Protein AF-A0A3N5U7L5-F1 (afdb_monomer_lite)

Radius of gyration: 37.89 Å; chains: 1; bounding box: 93×101×105 Å

Structure (mmCIF, N/CA/C/O backbone):
data_AF-A0A3N5U7L5-F1
#
_entry.id   AF-A0A3N5U7L5-F1
#
loop_
_atom_site.group_PDB
_atom_site.id
_atom_site.type_symbol
_atom_site.label_atom_id
_atom_site.label_alt_id
_atom_site.label_comp_id
_atom_site.label_asym_id
_atom_site.label_entity_id
_atom_site.label_seq_id
_atom_site.pdbx_PDB_ins_code
_atom_site.Cartn_x
_atom_site.Cartn_y
_atom_site.Cartn_z
_atom_site.occupancy
_atom_site.B_iso_or_equiv
_atom_site.auth_seq_id
_atom_site.auth_comp_id
_atom_site.auth_asym_id
_atom_site.auth_atom_id
_atom_site.pdbx_PDB_model_num
ATOM 1 N N . GLY A 1 1 ? 24.851 25.131 -39.925 1.00 48.25 1 GLY A N 1
ATOM 2 C CA . GLY A 1 1 ? 24.676 23.721 -39.538 1.00 48.25 1 GLY A CA 1
ATOM 3 C C . GLY A 1 1 ? 23.927 23.022 -40.646 1.00 48.25 1 GLY A C 1
ATOM 4 O O . GLY A 1 1 ? 23.064 23.652 -41.240 1.00 48.25 1 GLY A O 1
ATOM 5 N N . SER A 1 2 ? 24.285 21.780 -40.956 1.00 50.53 2 SER A N 1
ATOM 6 C CA . SER A 1 2 ? 23.739 20.974 -42.062 1.00 50.53 2 SER A CA 1
ATOM 7 C C . SER A 1 2 ? 22.279 20.528 -41.874 1.00 50.53 2 SER A C 1
ATOM 9 O O . SER A 1 2 ? 21.714 19.934 -42.783 1.00 50.53 2 SER A O 1
ATOM 11 N N . CYS A 1 3 ? 21.642 20.852 -40.743 1.00 54.56 3 CYS A N 1
ATOM 12 C CA . CYS A 1 3 ? 20.221 20.612 -40.506 1.00 54.56 3 CYS A CA 1
ATOM 13 C C . CYS A 1 3 ? 19.546 21.921 -40.063 1.00 54.56 3 CYS A C 1
ATOM 15 O O . CYS A 1 3 ? 19.900 22.482 -39.027 1.00 54.56 3 CYS A O 1
ATOM 17 N N . SER A 1 4 ? 18.619 22.444 -40.872 1.00 63.28 4 SER A N 1
ATOM 18 C CA . SER A 1 4 ? 17.875 23.690 -40.607 1.00 63.28 4 SER A CA 1
ATOM 19 C C . SER A 1 4 ? 16.360 23.470 -40.517 1.00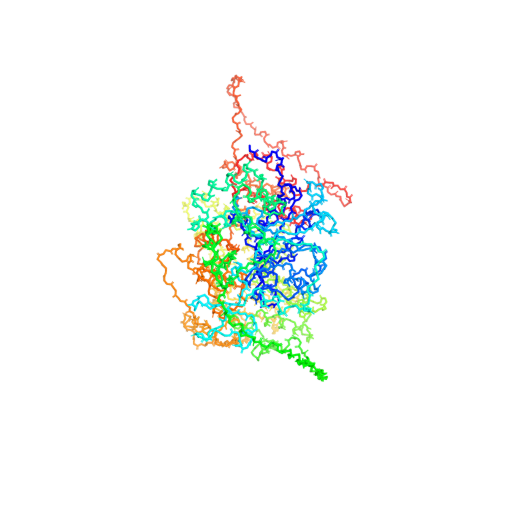 63.28 4 SER A C 1
ATOM 21 O O . SER A 1 4 ? 15.583 24.402 -40.724 1.00 63.28 4 SER A O 1
ATOM 23 N N . SER A 1 5 ? 15.934 22.234 -40.252 1.00 69.69 5 SER A N 1
ATOM 24 C CA . SER A 1 5 ? 14.519 21.875 -40.146 1.00 69.69 5 SER A CA 1
ATOM 25 C C . SER A 1 5 ? 13.974 22.169 -38.740 1.00 69.69 5 SER A C 1
ATOM 27 O O . SER A 1 5 ? 14.703 22.004 -37.761 1.00 69.69 5 SER A O 1
ATOM 29 N N . PRO A 1 6 ? 12.700 22.582 -38.605 1.00 80.88 6 PRO A N 1
ATOM 30 C CA . PRO A 1 6 ? 12.053 22.713 -37.302 1.00 80.88 6 PRO A CA 1
ATOM 31 C C . PRO A 1 6 ? 12.038 21.375 -36.551 1.00 80.88 6 PRO A C 1
ATOM 33 O O . PRO A 1 6 ? 11.583 20.371 -37.098 1.00 80.88 6 PRO A O 1
ATOM 36 N N . VAL A 1 7 ? 12.491 21.372 -35.295 1.00 83.56 7 VAL A N 1
ATOM 37 C CA . VAL A 1 7 ? 12.395 20.216 -34.388 1.00 83.56 7 VAL A CA 1
ATOM 38 C C . VAL A 1 7 ? 11.042 20.251 -33.680 1.00 83.56 7 VAL A C 1
ATOM 40 O O . VAL A 1 7 ? 10.600 21.314 -33.240 1.00 83.56 7 VAL A O 1
ATOM 43 N N . ARG A 1 8 ? 10.374 19.099 -33.580 1.00 88.31 8 ARG A N 1
ATOM 44 C CA . ARG A 1 8 ? 9.100 18.938 -32.868 1.00 88.31 8 ARG A CA 1
ATOM 45 C C . ARG A 1 8 ? 9.264 17.925 -31.742 1.00 88.31 8 ARG A C 1
ATOM 47 O O . ARG A 1 8 ? 10.033 16.981 -31.880 1.00 88.31 8 ARG A O 1
ATOM 54 N N . PHE A 1 9 ? 8.529 18.136 -30.657 1.00 90.69 9 PHE A N 1
ATOM 55 C CA . PHE A 1 9 ? 8.534 17.279 -29.476 1.00 90.69 9 PHE A CA 1
ATOM 56 C C . PHE A 1 9 ? 7.139 16.696 -29.257 1.00 90.69 9 PHE A C 1
ATOM 58 O O . PHE A 1 9 ? 6.140 17.355 -29.552 1.00 90.69 9 PHE A O 1
ATOM 65 N N . VAL A 1 10 ? 7.089 15.480 -28.723 1.00 92.00 10 VAL A N 1
ATOM 66 C CA . VAL A 1 10 ? 5.872 14.829 -28.227 1.00 92.00 10 VAL A CA 1
ATOM 67 C C . VAL A 1 10 ? 5.984 14.760 -26.709 1.00 92.00 10 VAL A C 1
ATOM 69 O O . VAL A 1 10 ? 7.064 14.493 -26.186 1.00 92.00 10 VAL A O 1
ATOM 72 N N . LEU A 1 11 ? 4.891 15.040 -26.000 1.00 94.62 11 LEU A N 1
ATOM 73 C CA . LEU A 1 11 ? 4.857 14.907 -24.547 1.00 94.62 11 LEU A CA 1
ATOM 74 C C . LEU A 1 11 ? 4.811 13.420 -24.208 1.00 94.62 11 LEU A C 1
ATOM 76 O O . LEU A 1 11 ? 3.847 12.742 -24.559 1.00 94.62 11 LEU A O 1
ATOM 80 N N . SER A 1 12 ? 5.852 12.921 -23.554 1.00 92.25 12 SER A N 1
ATOM 81 C CA . SER A 1 12 ? 5.974 11.511 -23.206 1.00 92.25 12 SER A CA 1
ATOM 82 C C . SER A 1 12 ? 6.549 11.319 -21.811 1.00 92.25 12 SER A C 1
ATOM 84 O O . SER A 1 12 ? 7.390 12.107 -21.378 1.00 92.25 12 SER A O 1
ATOM 86 N N . GLY A 1 13 ? 6.147 10.244 -21.139 1.00 90.81 13 GLY A N 1
ATOM 87 C CA . GLY A 1 13 ? 6.728 9.814 -19.870 1.00 90.81 13 GLY A CA 1
ATOM 88 C C . GLY A 1 13 ? 6.680 8.299 -19.731 1.00 90.81 13 GLY A C 1
ATOM 89 O O . GLY A 1 13 ? 5.739 7.664 -20.203 1.00 90.81 13 GLY A O 1
ATOM 90 N N . GLU A 1 14 ? 7.696 7.725 -19.093 1.00 90.69 14 GLU A N 1
ATOM 91 C CA . GLU A 1 14 ? 7.729 6.302 -18.766 1.00 90.69 14 GLU A CA 1
ATOM 92 C C . GLU A 1 14 ? 7.472 6.107 -17.271 1.00 90.69 14 GLU A C 1
ATOM 94 O O . GLU A 1 14 ? 8.076 6.782 -16.436 1.00 90.69 14 GLU A O 1
ATOM 99 N N . ILE A 1 15 ? 6.584 5.175 -16.933 1.00 91.75 15 ILE A N 1
ATOM 100 C CA . ILE A 1 15 ? 6.187 4.861 -15.558 1.00 91.75 15 ILE A CA 1
ATOM 101 C C . ILE A 1 15 ? 6.518 3.403 -15.265 1.00 91.75 15 ILE A C 1
ATOM 103 O O . ILE A 1 15 ? 6.193 2.521 -16.060 1.00 91.75 15 ILE A O 1
ATOM 107 N N . SER A 1 16 ? 7.140 3.149 -14.113 1.00 91.44 16 SER A N 1
ATOM 108 C CA . SER A 1 16 ? 7.405 1.807 -13.606 1.00 91.44 16 SER A CA 1
ATOM 109 C C . SER A 1 16 ? 6.294 1.349 -12.668 1.00 91.44 16 SER A C 1
ATOM 111 O O . SER A 1 16 ? 6.097 1.905 -11.592 1.00 91.44 16 SER A O 1
ATOM 113 N N . CYS A 1 17 ? 5.557 0.323 -13.072 1.00 91.94 17 CYS A N 1
ATOM 114 C CA . CYS A 1 17 ? 4.520 -0.316 -12.273 1.00 91.94 17 CYS A CA 1
ATOM 115 C C . CYS A 1 17 ? 5.098 -1.541 -11.563 1.00 91.94 17 CYS A C 1
ATOM 117 O O . CYS A 1 17 ? 5.500 -2.499 -12.229 1.00 91.94 17 CYS A O 1
ATOM 119 N N . ILE A 1 18 ? 5.096 -1.541 -10.226 1.00 89.62 18 ILE A N 1
ATOM 120 C CA . ILE A 1 18 ? 5.506 -2.689 -9.402 1.00 89.62 18 ILE A CA 1
ATOM 121 C C . ILE A 1 18 ? 4.343 -3.107 -8.502 1.00 89.62 18 ILE A C 1
ATOM 123 O O . ILE A 1 18 ? 4.002 -2.415 -7.547 1.00 89.62 18 ILE A O 1
ATOM 127 N N . TYR A 1 19 ? 3.729 -4.251 -8.793 1.00 88.00 19 TYR A N 1
ATOM 128 C CA . TYR A 1 19 ? 2.477 -4.672 -8.156 1.00 88.00 19 TYR A CA 1
ATOM 129 C C . TYR A 1 19 ? 2.343 -6.196 -8.102 1.00 88.00 19 TYR A C 1
ATOM 131 O O . TYR A 1 19 ? 3.089 -6.921 -8.751 1.00 88.00 19 TYR A O 1
ATOM 139 N N . LYS A 1 20 ? 1.387 -6.715 -7.326 1.00 85.00 20 LYS A N 1
ATOM 140 C CA . LYS A 1 20 ? 1.096 -8.155 -7.273 1.00 85.00 20 LYS A CA 1
ATOM 141 C C . LYS A 1 20 ? -0.059 -8.522 -8.189 1.00 85.00 20 LYS A C 1
ATOM 143 O O . LYS A 1 20 ? -1.145 -7.968 -8.053 1.00 85.00 20 LYS A O 1
ATOM 148 N N . ARG A 1 21 ? 0.134 -9.534 -9.039 1.00 85.06 21 ARG A N 1
ATOM 149 C CA . ARG A 1 21 ? -0.947 -10.136 -9.836 1.00 85.06 21 ARG A CA 1
ATOM 150 C C . ARG A 1 21 ? -0.648 -11.587 -10.179 1.00 85.06 21 ARG A C 1
ATOM 152 O O . ARG A 1 21 ? 0.464 -11.926 -10.580 1.00 85.06 21 ARG A O 1
ATOM 159 N N . GLY A 1 22 ? -1.650 -12.452 -10.015 1.00 80.06 22 GLY A N 1
ATOM 160 C CA . GLY A 1 22 ? -1.493 -13.895 -10.236 1.00 80.06 22 GLY A CA 1
ATOM 161 C C . GLY A 1 22 ? -0.511 -14.552 -9.258 1.00 80.06 22 GLY A C 1
ATOM 162 O O . GLY A 1 22 ? 0.221 -15.457 -9.638 1.00 80.06 22 GLY A O 1
ATOM 163 N N . GLY A 1 23 ? -0.438 -14.053 -8.017 1.00 77.00 23 GLY A N 1
ATOM 164 C CA . GLY A 1 23 ? 0.455 -14.583 -6.980 1.00 77.00 23 GLY A CA 1
ATOM 165 C C . GLY A 1 23 ? 1.942 -14.259 -7.165 1.00 77.00 23 GLY A C 1
ATOM 166 O O . GLY A 1 23 ? 2.749 -14.758 -6.387 1.00 77.00 23 GLY A O 1
ATOM 167 N N . ARG A 1 24 ? 2.305 -13.431 -8.156 1.00 79.69 24 ARG A N 1
ATOM 168 C CA . ARG A 1 24 ? 3.680 -12.986 -8.433 1.00 79.69 24 ARG A CA 1
ATOM 169 C C . ARG A 1 24 ? 3.800 -11.467 -8.397 1.00 79.69 24 ARG A C 1
ATOM 171 O O . ARG A 1 24 ? 2.834 -10.764 -8.707 1.00 79.69 24 ARG A O 1
ATOM 178 N N . THR A 1 25 ? 4.986 -10.976 -8.050 1.00 85.44 25 THR A N 1
ATOM 179 C CA . THR A 1 25 ? 5.327 -9.554 -8.181 1.00 85.44 25 THR A CA 1
ATOM 180 C C . THR A 1 25 ? 5.655 -9.251 -9.642 1.00 85.44 25 THR A C 1
ATOM 182 O O . THR A 1 25 ? 6.562 -9.836 -10.230 1.00 85.44 25 THR A O 1
ATOM 185 N N . ARG A 1 26 ? 4.879 -8.350 -10.234 1.00 89.56 26 ARG A N 1
ATOM 186 C CA . ARG A 1 26 ? 4.974 -7.878 -11.613 1.00 89.56 26 ARG A CA 1
ATOM 187 C C . ARG A 1 26 ? 5.698 -6.548 -11.633 1.00 89.56 26 ARG A C 1
ATOM 189 O O . ARG A 1 26 ? 5.457 -5.707 -10.770 1.00 89.56 26 ARG A O 1
ATOM 196 N N . LYS A 1 27 ? 6.591 -6.382 -12.602 1.00 91.19 27 LYS A N 1
ATOM 197 C CA . LYS A 1 27 ? 7.391 -5.171 -12.791 1.00 91.19 27 LYS A CA 1
ATOM 198 C C . LYS A 1 27 ? 7.352 -4.831 -14.266 1.00 91.19 27 LYS A C 1
ATOM 200 O O . LYS A 1 27 ? 7.946 -5.543 -15.069 1.00 91.19 27 LYS A O 1
ATOM 205 N N . ILE A 1 28 ? 6.605 -3.800 -14.627 1.00 93.44 28 ILE A N 1
ATOM 206 C CA . ILE A 1 28 ? 6.343 -3.462 -16.027 1.00 93.44 28 ILE A CA 1
ATOM 207 C C . ILE A 1 28 ? 6.527 -1.975 -16.189 1.00 93.44 28 ILE A C 1
ATOM 209 O O . ILE A 1 28 ? 6.024 -1.195 -15.382 1.00 93.44 28 ILE A O 1
ATOM 213 N N . HIS A 1 29 ? 7.244 -1.579 -17.230 1.00 93.81 29 HIS A N 1
ATOM 214 C CA . HIS A 1 29 ? 7.308 -0.177 -17.590 1.00 93.81 29 HIS A CA 1
ATOM 215 C C . HIS A 1 29 ? 6.358 0.121 -18.737 1.00 93.81 29 HIS A C 1
ATOM 217 O O . HIS A 1 29 ? 6.158 -0.697 -19.634 1.00 93.81 29 HIS A O 1
ATOM 223 N N . ASN A 1 30 ? 5.775 1.310 -18.693 1.00 95.25 30 ASN A N 1
ATOM 224 C CA . ASN A 1 30 ? 4.804 1.760 -19.670 1.00 95.25 30 ASN A CA 1
ATOM 225 C C . ASN A 1 30 ? 5.158 3.176 -20.112 1.00 95.25 30 ASN A C 1
ATOM 227 O O . ASN A 1 30 ? 5.324 4.065 -19.276 1.00 95.25 30 ASN A O 1
ATOM 231 N N . LEU A 1 31 ? 5.263 3.373 -21.420 1.00 94.81 31 LEU A N 1
ATOM 232 C CA . LEU A 1 31 ? 5.449 4.660 -22.070 1.00 94.81 31 LEU A CA 1
ATOM 233 C C . LEU A 1 31 ? 4.079 5.247 -22.422 1.00 94.81 31 LEU A C 1
ATOM 235 O O . LEU A 1 31 ? 3.259 4.612 -23.086 1.00 94.81 31 LEU A O 1
ATOM 239 N N . ILE A 1 32 ? 3.842 6.480 -21.992 1.00 96.00 32 ILE A N 1
ATOM 240 C CA . ILE A 1 32 ? 2.591 7.205 -22.211 1.00 96.00 32 ILE A CA 1
ATOM 241 C C . ILE A 1 32 ? 2.899 8.433 -23.056 1.00 96.00 32 ILE A C 1
ATOM 243 O O . ILE A 1 32 ? 3.765 9.229 -22.690 1.00 96.00 32 ILE A O 1
ATOM 247 N N . LEU A 1 33 ? 2.185 8.601 -24.168 1.00 96.69 33 LEU A N 1
ATOM 248 C CA . LEU A 1 33 ? 2.237 9.791 -25.014 1.00 96.69 33 LEU A CA 1
ATOM 249 C C . LEU A 1 33 ? 0.963 10.608 -24.814 1.00 96.69 33 LEU A C 1
ATOM 251 O O . LEU A 1 33 ? -0.141 10.087 -24.985 1.00 96.69 33 LEU A O 1
ATOM 255 N N . MET A 1 34 ? 1.106 11.898 -24.526 1.00 97.12 34 MET A N 1
ATOM 256 C CA . MET A 1 34 ? -0.015 12.785 -24.209 1.00 97.12 34 MET A CA 1
ATOM 257 C C . MET A 1 34 ? -0.208 13.870 -25.278 1.00 97.12 34 MET A C 1
ATOM 259 O O . MET A 1 34 ? 0.780 14.390 -25.808 1.00 97.12 34 MET A O 1
ATOM 263 N N . PRO A 1 35 ? -1.465 14.239 -25.591 1.00 96.06 35 PRO A N 1
ATOM 264 C CA . PRO A 1 35 ? -1.771 15.193 -26.658 1.00 96.06 35 PRO A CA 1
ATOM 265 C C . PRO A 1 35 ? -1.415 16.641 -26.299 1.00 96.06 35 PRO A C 1
ATOM 267 O O . PRO A 1 35 ? -1.092 17.439 -27.180 1.00 96.06 35 PRO A O 1
ATOM 270 N N . ASP A 1 36 ? -1.492 16.994 -25.014 1.00 95.75 36 ASP A N 1
ATOM 271 C CA . ASP A 1 36 ? -1.352 18.363 -24.527 1.00 95.75 36 ASP A CA 1
ATOM 272 C C . ASP A 1 36 ? -0.991 18.418 -23.033 1.00 95.75 36 ASP A C 1
ATOM 274 O O . ASP A 1 36 ? -1.087 17.440 -22.292 1.00 95.75 36 ASP A O 1
ATOM 278 N N . PHE A 1 37 ? -0.542 19.595 -22.590 1.00 96.06 37 PHE A N 1
ATOM 279 C CA . PHE A 1 37 ? -0.118 19.827 -21.209 1.00 96.06 37 PHE A CA 1
ATOM 280 C C . PHE A 1 37 ? -1.269 19.823 -20.195 1.00 96.06 37 PHE A C 1
ATOM 282 O O . PHE A 1 37 ? -1.000 19.665 -19.009 1.00 96.06 37 PHE A O 1
ATOM 289 N N . GLU A 1 38 ? -2.514 20.042 -20.622 1.00 95.25 38 GLU A N 1
ATOM 290 C CA . GLU A 1 38 ? -3.678 19.995 -19.729 1.00 95.25 38 GLU A CA 1
ATOM 291 C C . GLU A 1 38 ? -3.928 18.551 -19.297 1.00 95.25 38 GLU A C 1
ATOM 293 O O . GLU A 1 38 ? -3.864 18.251 -18.107 1.00 95.25 38 GLU A O 1
ATOM 298 N N . SER A 1 39 ? -4.003 17.640 -20.267 1.00 95.31 39 SER A N 1
ATOM 299 C CA . SER A 1 39 ? -4.109 16.200 -20.023 1.00 95.31 39 SER A CA 1
ATOM 300 C C . SER A 1 39 ? -2.946 15.678 -19.165 1.00 95.31 39 SER A C 1
ATOM 302 O O . SER A 1 39 ? -3.139 14.843 -18.285 1.00 95.31 39 SER A O 1
ATOM 304 N N . VAL A 1 40 ? -1.718 16.173 -19.385 1.00 94.50 40 VAL A N 1
ATOM 305 C CA . VAL A 1 40 ? -0.552 15.809 -18.553 1.00 94.50 40 VAL A CA 1
ATOM 306 C C . VAL A 1 40 ? -0.740 16.237 -17.097 1.00 94.50 40 VAL A C 1
ATOM 308 O O . VAL A 1 40 ? -0.414 15.465 -16.197 1.00 94.50 40 VAL A O 1
ATOM 311 N N . ARG A 1 41 ? -1.247 17.451 -16.842 1.00 92.06 41 ARG A N 1
ATOM 312 C CA . ARG A 1 41 ? -1.494 17.926 -15.469 1.00 92.06 41 ARG A CA 1
ATOM 313 C C . ARG A 1 41 ? -2.549 17.072 -14.781 1.00 92.06 41 ARG A C 1
ATOM 315 O O . ARG A 1 41 ? -2.300 16.624 -13.669 1.00 92.06 41 ARG A O 1
ATOM 322 N N . ASP A 1 42 ? -3.647 16.774 -15.465 1.00 89.75 42 ASP A N 1
ATOM 323 C CA . ASP A 1 42 ? -4.730 15.960 -14.911 1.00 89.75 42 ASP A CA 1
ATOM 324 C C . ASP A 1 42 ? -4.266 14.535 -14.570 1.00 89.75 42 ASP A C 1
ATOM 326 O O . ASP A 1 42 ? -4.608 13.997 -13.512 1.00 89.75 42 ASP A O 1
ATOM 330 N N . LEU A 1 43 ? -3.447 13.924 -15.435 1.00 93.06 43 LEU A N 1
ATOM 331 C CA . LEU A 1 43 ? -2.856 12.613 -15.162 1.00 93.06 43 LEU A CA 1
ATOM 332 C C . LEU A 1 43 ? -1.884 12.680 -13.976 1.00 93.06 43 LEU A C 1
ATOM 334 O O . LEU A 1 43 ? -1.956 11.839 -13.081 1.00 93.06 43 LEU A O 1
ATOM 338 N N . ASN A 1 44 ? -1.010 13.688 -13.930 1.00 91.06 44 ASN A N 1
ATOM 339 C CA . ASN A 1 44 ? -0.075 13.876 -12.819 1.00 91.06 44 ASN A CA 1
ATOM 340 C C . ASN A 1 44 ? -0.806 14.084 -11.485 1.00 91.06 44 ASN A C 1
ATOM 342 O O . ASN A 1 44 ? -0.432 13.473 -10.485 1.00 91.06 44 ASN A O 1
ATOM 346 N N . ASP A 1 45 ? -1.878 14.876 -11.463 1.00 85.19 45 ASP A N 1
ATOM 347 C CA . ASP A 1 45 ? -2.695 15.093 -10.267 1.00 85.19 45 ASP A CA 1
ATOM 348 C C . ASP A 1 45 ? -3.301 13.778 -9.765 1.00 85.19 45 ASP A C 1
ATOM 350 O O . ASP A 1 45 ? -3.251 13.483 -8.568 1.00 85.19 45 ASP A O 1
ATOM 354 N N . ARG A 1 46 ? -3.808 12.936 -10.673 1.00 86.56 46 ARG A N 1
ATOM 355 C CA . ARG A 1 46 ? -4.322 11.601 -10.333 1.00 86.56 46 ARG A CA 1
ATOM 356 C C . ARG A 1 46 ? -3.231 10.677 -9.795 1.00 86.56 46 ARG A C 1
ATOM 358 O O . ARG A 1 46 ? -3.419 10.085 -8.734 1.00 86.56 46 ARG A O 1
ATOM 365 N N . LEU A 1 47 ? -2.096 10.573 -10.483 1.00 87.88 47 LEU A N 1
ATOM 366 C CA . LEU A 1 47 ? -1.014 9.658 -10.107 1.00 87.88 47 LEU A CA 1
ATOM 367 C C . LEU A 1 47 ? -0.282 10.092 -8.827 1.00 87.88 47 LEU A C 1
ATOM 369 O O . LEU A 1 47 ? 0.167 9.236 -8.065 1.00 87.88 47 LEU A O 1
ATOM 373 N N . SER A 1 48 ? -0.230 11.395 -8.533 1.00 81.25 48 SER A N 1
ATOM 374 C CA . SER A 1 48 ? 0.379 11.934 -7.304 1.00 81.25 48 SER A CA 1
ATOM 375 C C . SER A 1 48 ? -0.304 11.447 -6.021 1.00 81.25 48 SER A C 1
ATOM 377 O O . SER A 1 48 ? 0.308 11.434 -4.957 1.00 81.25 48 SER A O 1
ATOM 379 N N . ARG A 1 49 ? -1.561 10.995 -6.123 1.00 76.19 49 ARG A N 1
ATOM 380 C CA . ARG A 1 49 ? -2.323 10.393 -5.016 1.00 76.19 49 ARG A CA 1
ATOM 381 C C . ARG A 1 49 ? -1.914 8.950 -4.721 1.00 76.19 49 ARG A C 1
ATOM 383 O O . ARG A 1 49 ? -2.317 8.407 -3.697 1.00 76.19 49 ARG A O 1
ATOM 390 N N . ILE A 1 50 ? -1.183 8.320 -5.636 1.00 75.69 50 ILE A N 1
ATOM 391 C CA . ILE A 1 50 ? -0.832 6.897 -5.596 1.00 75.69 50 ILE A CA 1
ATOM 392 C C . ILE A 1 50 ? 0.639 6.719 -5.227 1.00 75.69 50 ILE A C 1
ATOM 394 O O . ILE A 1 50 ? 0.979 5.812 -4.470 1.00 75.69 50 ILE A O 1
ATOM 398 N N . GLY A 1 51 ? 1.521 7.572 -5.749 1.00 73.19 51 GLY A N 1
ATOM 399 C CA . GLY A 1 51 ? 2.948 7.481 -5.474 1.00 73.19 51 GLY A CA 1
ATOM 400 C C . GLY A 1 51 ? 3.712 8.758 -5.793 1.00 73.19 51 GLY A C 1
ATOM 401 O O . GLY A 1 51 ? 3.171 9.737 -6.309 1.00 73.19 51 GLY A O 1
ATOM 402 N N . ASN A 1 52 ? 5.000 8.741 -5.460 1.00 72.19 52 ASN A N 1
ATOM 403 C CA . ASN A 1 52 ? 5.873 9.887 -5.644 1.00 72.19 52 ASN A CA 1
ATOM 404 C C . ASN A 1 52 ? 6.259 10.055 -7.122 1.00 72.19 52 ASN A C 1
ATOM 406 O O . ASN A 1 52 ? 7.039 9.275 -7.661 1.00 72.19 52 ASN A O 1
ATOM 410 N N . LEU A 1 53 ? 5.757 11.116 -7.756 1.00 79.31 53 LEU A N 1
ATOM 411 C CA . LEU A 1 53 ? 6.119 11.489 -9.129 1.00 79.31 53 LEU A CA 1
ATOM 412 C C . LEU A 1 53 ? 7.380 12.360 -9.220 1.00 79.31 53 LEU A C 1
ATOM 414 O O . LEU A 1 53 ? 7.832 12.656 -10.321 1.00 79.31 53 LEU A O 1
ATOM 418 N N . LYS A 1 54 ? 7.939 12.805 -8.086 1.00 67.75 54 LYS A N 1
ATOM 419 C CA . LYS A 1 54 ? 9.099 13.712 -8.034 1.00 67.75 54 LYS A CA 1
ATOM 420 C C . LYS A 1 54 ? 10.443 12.988 -8.217 1.00 67.75 54 LYS A C 1
ATOM 422 O O . LYS A 1 54 ? 11.477 13.650 -8.210 1.00 67.75 54 LYS A O 1
ATOM 427 N N . SER A 1 55 ? 10.459 11.657 -8.342 1.00 63.56 55 SER A N 1
ATOM 428 C CA . SER A 1 55 ? 11.689 10.903 -8.618 1.00 63.56 55 SER A CA 1
ATOM 429 C C . SER A 1 55 ? 12.266 11.296 -9.980 1.00 63.56 55 SER A C 1
ATOM 431 O O . SER A 1 55 ? 11.541 11.277 -10.975 1.00 63.56 55 SER A O 1
ATOM 433 N N . ASP A 1 56 ? 13.561 11.612 -10.034 1.00 53.06 56 ASP A N 1
ATOM 434 C CA . ASP A 1 56 ? 14.257 11.905 -11.290 1.00 53.06 56 ASP A CA 1
ATOM 435 C C . ASP A 1 56 ? 14.239 10.672 -12.218 1.00 53.06 56 ASP A C 1
ATOM 437 O O . ASP A 1 56 ? 14.520 9.549 -11.791 1.00 53.06 56 ASP A O 1
ATOM 441 N N . GLY A 1 57 ? 13.869 10.868 -13.484 1.00 70.00 57 GLY A N 1
ATOM 442 C CA . GLY A 1 57 ? 13.721 9.798 -14.473 1.00 70.00 57 GLY A CA 1
ATOM 443 C C . GLY A 1 57 ? 12.332 9.146 -14.518 1.00 70.00 57 GLY A C 1
ATOM 444 O O . GLY A 1 57 ? 11.400 9.725 -15.071 1.00 70.00 57 GLY A O 1
ATOM 445 N N . ARG A 1 58 ? 12.223 7.898 -14.033 1.00 81.75 58 ARG A N 1
ATOM 446 C CA . ARG A 1 58 ? 11.080 6.977 -14.229 1.00 81.75 58 ARG A CA 1
ATOM 447 C C . ARG A 1 58 ? 10.363 6.702 -12.894 1.00 81.75 58 ARG A C 1
ATOM 449 O O . ARG A 1 58 ? 10.864 5.879 -12.125 1.00 81.75 58 ARG A O 1
ATOM 456 N N . PRO A 1 59 ? 9.209 7.337 -12.609 1.00 85.38 59 PRO A N 1
ATOM 457 C CA . PRO A 1 59 ? 8.470 7.129 -11.364 1.00 85.38 59 PRO A CA 1
ATOM 458 C C . PRO A 1 59 ? 8.064 5.675 -11.134 1.00 85.38 59 PRO A C 1
ATOM 460 O O . PRO A 1 59 ? 7.597 5.011 -12.061 1.00 85.38 59 PRO A O 1
ATOM 463 N N . ILE A 1 60 ? 8.212 5.197 -9.893 1.00 86.31 60 ILE A N 1
ATOM 464 C CA . ILE A 1 60 ? 7.783 3.860 -9.466 1.00 86.31 60 ILE A CA 1
ATOM 465 C C . ILE A 1 60 ? 6.447 3.976 -8.737 1.00 86.31 60 ILE A C 1
ATOM 467 O O . ILE A 1 60 ? 6.341 4.624 -7.696 1.00 86.31 60 ILE A O 1
ATOM 471 N N . LEU A 1 61 ? 5.425 3.314 -9.269 1.00 86.94 61 LEU A N 1
ATOM 472 C CA . LEU A 1 61 ? 4.087 3.271 -8.700 1.00 86.94 61 LEU A CA 1
ATOM 473 C C . LEU A 1 61 ? 3.722 1.840 -8.303 1.00 86.94 61 LEU A C 1
ATOM 475 O O . LEU A 1 61 ? 3.895 0.894 -9.074 1.00 86.94 61 LEU A O 1
ATOM 479 N N . GLY A 1 62 ? 3.140 1.700 -7.111 1.00 84.50 62 GLY A N 1
ATOM 480 C CA . GLY A 1 62 ? 2.529 0.461 -6.620 1.00 84.50 62 GLY A CA 1
ATOM 481 C C . GLY A 1 62 ? 1.190 0.134 -7.295 1.00 84.50 62 GLY A C 1
ATOM 482 O O . GLY A 1 62 ? 0.246 -0.246 -6.609 1.00 84.50 62 GLY A O 1
ATOM 483 N N . LEU A 1 63 ? 1.078 0.373 -8.604 1.00 88.06 63 LEU A N 1
ATOM 484 C CA . LEU A 1 63 ? -0.168 0.380 -9.373 1.00 88.06 63 LEU A CA 1
ATOM 485 C C . LEU A 1 63 ? -0.139 -0.697 -10.463 1.00 88.06 63 LEU A C 1
ATOM 487 O O . LEU A 1 63 ? 0.882 -0.861 -11.132 1.00 88.06 63 LEU A O 1
ATOM 491 N N . ASP A 1 64 ? -1.261 -1.394 -10.665 1.00 93.06 64 ASP A N 1
ATOM 492 C CA . ASP A 1 64 ? -1.426 -2.343 -11.772 1.00 93.06 64 ASP A CA 1
ATOM 493 C C . ASP A 1 64 ? -1.351 -1.614 -13.127 1.00 93.06 64 ASP A C 1
ATOM 495 O O . ASP A 1 64 ? -1.932 -0.543 -13.298 1.00 93.06 64 ASP A O 1
ATOM 499 N N . SER A 1 65 ? -0.648 -2.179 -14.115 1.00 96.25 65 SER A N 1
ATOM 500 C CA . SER A 1 65 ? -0.556 -1.582 -15.457 1.00 96.25 65 SER A CA 1
ATOM 501 C C . SER A 1 65 ? -1.911 -1.478 -16.170 1.00 96.25 65 SER A C 1
ATOM 503 O O . SER A 1 65 ? -2.104 -0.544 -16.947 1.00 96.25 65 SER A O 1
ATOM 505 N N . ARG A 1 66 ? -2.871 -2.371 -15.882 1.00 96.31 66 ARG A N 1
ATOM 506 C CA . ARG A 1 66 ? -4.262 -2.252 -16.355 1.00 96.31 66 ARG A CA 1
ATOM 507 C C . ARG A 1 66 ? -4.940 -1.014 -15.773 1.00 96.31 66 ARG A C 1
ATOM 509 O O . ARG A 1 66 ? -5.598 -0.291 -16.511 1.00 96.31 66 ARG A O 1
ATOM 516 N N . ASP A 1 67 ? -4.754 -0.754 -14.483 1.00 95.38 67 ASP A N 1
ATOM 517 C CA . ASP A 1 67 ? -5.367 0.395 -13.807 1.00 95.38 67 ASP A CA 1
ATOM 518 C C . ASP A 1 67 ? -4.687 1.706 -14.215 1.00 95.38 67 ASP A C 1
ATOM 520 O O . ASP A 1 67 ? -5.350 2.726 -14.383 1.00 95.38 67 ASP A O 1
ATOM 524 N N . LEU A 1 68 ? -3.373 1.678 -14.468 1.00 96.62 68 LEU A N 1
ATOM 525 C CA . LEU A 1 68 ? -2.676 2.809 -15.076 1.00 96.62 68 LEU A CA 1
ATOM 526 C C . LEU A 1 68 ? -3.251 3.133 -16.464 1.00 96.62 68 LEU A C 1
ATOM 528 O O . LEU A 1 68 ? -3.510 4.299 -16.753 1.00 96.62 68 LEU A O 1
ATOM 532 N N . LEU A 1 69 ? -3.474 2.120 -17.310 1.00 97.62 69 LEU A N 1
ATOM 533 C CA . LEU A 1 69 ? -4.099 2.300 -18.623 1.00 97.62 69 LEU A CA 1
ATOM 534 C C . LEU A 1 69 ? -5.514 2.883 -18.500 1.00 97.62 69 LEU A C 1
ATOM 536 O O . LEU A 1 69 ? -5.850 3.809 -19.233 1.00 97.62 69 LEU A O 1
ATOM 540 N N . GLU A 1 70 ? -6.325 2.393 -17.560 1.00 96.88 70 GLU A N 1
ATOM 541 C CA . GLU A 1 70 ? -7.655 2.951 -17.283 1.00 96.88 70 GLU A CA 1
ATOM 542 C C . GLU A 1 70 ? -7.575 4.438 -16.922 1.00 96.88 70 GLU A C 1
ATOM 544 O O . GLU A 1 70 ? -8.253 5.258 -17.538 1.00 96.88 70 GLU A O 1
ATOM 549 N N . MET A 1 71 ? -6.689 4.810 -15.993 1.00 95.12 71 MET A N 1
ATOM 550 C CA . MET A 1 71 ? -6.514 6.206 -15.583 1.00 95.12 71 MET A CA 1
ATOM 551 C C . MET A 1 71 ? -6.090 7.107 -16.741 1.00 95.12 71 MET A C 1
ATOM 553 O O . MET A 1 71 ? -6.591 8.226 -16.846 1.00 95.12 71 MET A O 1
ATOM 557 N N . VAL A 1 72 ? -5.188 6.625 -17.599 1.00 96.81 72 VAL A N 1
ATOM 558 C CA . VAL A 1 72 ? -4.714 7.344 -18.789 1.00 96.81 72 VAL A CA 1
ATOM 559 C C . VAL A 1 72 ? -5.862 7.582 -19.775 1.00 96.81 72 VAL A C 1
ATOM 561 O O . VAL A 1 72 ? -6.059 8.715 -20.217 1.00 96.81 72 VAL A O 1
ATOM 564 N N . LEU A 1 73 ? -6.661 6.549 -20.058 1.00 95.69 73 LEU A N 1
ATOM 565 C CA . LEU A 1 73 ? -7.812 6.635 -20.963 1.00 95.69 73 LEU A CA 1
ATOM 566 C C . LEU A 1 73 ? -8.930 7.530 -20.413 1.00 95.69 73 LEU A C 1
ATOM 568 O O . LEU A 1 73 ? -9.562 8.258 -21.175 1.00 95.69 73 LEU A O 1
ATOM 572 N N . GLU A 1 74 ? -9.170 7.506 -19.102 1.00 93.94 74 GLU A N 1
ATOM 573 C CA . GLU A 1 74 ? -10.133 8.394 -18.441 1.00 93.94 74 GLU A CA 1
ATOM 574 C C . GLU A 1 74 ? -9.694 9.862 -18.457 1.00 93.94 74 GLU A C 1
ATOM 576 O O . GLU A 1 74 ? -10.543 10.752 -18.497 1.00 93.94 74 GLU A O 1
ATOM 581 N N . THR A 1 75 ? -8.384 10.125 -18.405 1.00 93.62 75 THR A N 1
ATOM 582 C CA . THR A 1 75 ? -7.849 11.487 -18.502 1.00 93.62 75 THR A CA 1
ATOM 583 C C . THR A 1 75 ? -7.955 12.026 -19.925 1.00 93.62 75 THR A C 1
ATOM 585 O O . THR A 1 75 ? -8.327 13.181 -20.118 1.00 93.62 75 THR A O 1
ATOM 588 N N . SER A 1 76 ? -7.622 11.220 -20.933 1.00 93.50 76 SER A N 1
ATOM 589 C CA . SER A 1 76 ? -7.748 11.625 -22.332 1.00 93.50 76 SER A CA 1
ATOM 590 C C . SER A 1 76 ? -7.905 10.412 -23.238 1.00 93.50 76 SER A C 1
ATOM 592 O O . SER A 1 76 ? -7.020 9.560 -23.308 1.00 93.50 76 SER A O 1
ATOM 594 N N . ASP A 1 77 ? -8.981 10.378 -24.019 1.00 89.94 77 ASP A N 1
ATOM 595 C CA . ASP A 1 77 ? -9.215 9.359 -25.049 1.00 89.94 77 ASP A CA 1
ATOM 596 C C . ASP A 1 77 ? -8.258 9.483 -26.249 1.00 89.94 77 ASP A C 1
ATOM 598 O O . ASP A 1 77 ? -8.133 8.557 -27.050 1.00 89.94 77 ASP A O 1
ATOM 602 N N . ARG A 1 78 ? -7.560 10.620 -26.359 1.00 93.94 78 ARG A N 1
ATOM 603 C CA . ARG A 1 78 ? -6.509 10.881 -27.352 1.00 93.94 78 ARG A CA 1
ATOM 604 C C . ARG A 1 78 ? -5.128 10.404 -26.910 1.00 93.94 78 ARG A C 1
ATOM 606 O O . ARG A 1 78 ? -4.211 10.469 -27.722 1.00 93.94 78 ARG A O 1
ATOM 613 N N . SER A 1 79 ? -4.960 9.980 -25.657 1.00 96.31 79 SER A N 1
ATOM 614 C CA . SER A 1 79 ? -3.686 9.463 -25.149 1.00 96.31 79 SER A CA 1
ATOM 615 C C . SER A 1 79 ? -3.264 8.176 -25.868 1.00 96.31 79 SER A C 1
ATOM 617 O O . SER A 1 79 ? -4.089 7.439 -26.409 1.00 96.31 79 SER A O 1
ATOM 619 N N . PHE A 1 80 ? -1.960 7.893 -25.882 1.00 97.50 80 PHE A N 1
ATOM 620 C CA . PHE A 1 80 ? -1.423 6.679 -26.494 1.00 97.50 80 PHE A CA 1
ATOM 621 C C . PHE A 1 80 ? -0.511 5.944 -25.516 1.00 97.50 80 PHE A C 1
ATOM 623 O O . PHE A 1 80 ? 0.412 6.534 -24.954 1.00 97.50 80 PHE A O 1
ATOM 630 N N . PHE A 1 81 ? -0.779 4.657 -25.315 1.00 97.88 81 PHE A N 1
ATOM 631 C CA . PHE A 1 81 ? -0.150 3.839 -24.284 1.00 97.88 81 PHE A CA 1
ATOM 632 C C . PHE A 1 81 ? 0.650 2.699 -24.913 1.00 97.88 81 PHE A C 1
ATOM 634 O O . PHE A 1 81 ? 0.130 1.952 -25.745 1.00 97.88 81 PHE A O 1
ATOM 641 N N . ILE A 1 82 ? 1.911 2.563 -24.510 1.00 97.50 82 ILE A N 1
ATOM 642 C CA . ILE A 1 82 ? 2.860 1.606 -25.079 1.00 97.50 82 ILE A CA 1
ATOM 643 C C . ILE A 1 82 ? 3.547 0.855 -23.931 1.00 97.50 82 ILE A C 1
ATOM 645 O O . ILE A 1 82 ? 4.332 1.455 -23.197 1.00 97.50 82 ILE A O 1
ATOM 649 N N . PRO A 1 83 ? 3.307 -0.455 -23.763 1.00 96.75 83 PRO A N 1
ATOM 650 C CA . PRO A 1 83 ? 4.151 -1.301 -22.926 1.00 96.75 83 PRO A CA 1
ATOM 651 C C . PRO A 1 83 ? 5.608 -1.214 -23.399 1.00 96.75 83 PRO A C 1
ATOM 653 O O . PRO A 1 83 ? 5.896 -1.460 -24.576 1.00 96.75 83 PRO A O 1
ATOM 656 N N . ALA A 1 84 ? 6.498 -0.813 -22.493 1.00 93.19 84 ALA A N 1
ATOM 657 C CA . ALA A 1 84 ? 7.882 -0.474 -22.800 1.00 93.19 84 ALA A CA 1
ATOM 658 C C . ALA A 1 84 ? 8.802 -1.705 -22.710 1.00 93.19 84 ALA A C 1
ATOM 660 O O . ALA A 1 84 ? 8.556 -2.594 -21.889 1.00 93.19 84 ALA A O 1
ATOM 661 N N . HIS A 1 85 ? 9.834 -1.740 -23.567 1.00 91.69 85 HIS A N 1
ATOM 662 C CA . HIS A 1 85 ? 10.898 -2.770 -23.658 1.00 91.69 85 HIS A CA 1
ATOM 663 C C . HIS A 1 85 ? 10.470 -4.188 -23.226 1.00 91.69 85 HIS A C 1
ATOM 665 O O . HIS A 1 85 ? 11.063 -4.808 -22.336 1.00 91.69 85 HIS A O 1
ATOM 671 N N . ILE A 1 86 ? 9.453 -4.721 -23.910 1.00 94.94 86 ILE A N 1
ATOM 672 C CA . ILE A 1 86 ? 8.605 -5.856 -23.503 1.00 94.94 86 ILE A CA 1
ATOM 673 C C . ILE A 1 86 ? 9.313 -7.190 -23.212 1.00 94.94 86 ILE A C 1
ATOM 675 O O . ILE A 1 86 ? 8.641 -8.110 -22.768 1.00 94.94 86 ILE A O 1
ATOM 679 N N . TRP A 1 87 ? 10.627 -7.316 -23.401 1.00 93.44 87 TRP A N 1
ATOM 680 C CA . TRP A 1 87 ? 11.356 -8.577 -23.212 1.00 93.44 87 TRP A CA 1
ATOM 681 C C . TRP A 1 87 ? 12.356 -8.616 -22.070 1.00 93.44 87 TRP A C 1
ATOM 683 O O . TRP A 1 87 ? 12.804 -9.702 -21.697 1.00 93.44 87 TRP A O 1
ATOM 693 N N . THR A 1 88 ? 12.765 -7.469 -21.527 1.00 86.25 88 THR A N 1
ATOM 694 C CA . THR A 1 88 ? 13.857 -7.469 -20.548 1.00 86.25 88 THR A CA 1
ATOM 695 C C . THR A 1 88 ? 13.507 -8.345 -19.331 1.00 86.25 88 THR A C 1
ATOM 697 O O . THR A 1 88 ? 12.388 -8.260 -18.826 1.00 86.25 88 THR A O 1
ATOM 700 N N . PRO A 1 89 ? 14.424 -9.179 -18.804 1.00 84.56 89 PRO A N 1
ATOM 701 C CA . PRO A 1 89 ? 14.059 -10.221 -17.833 1.00 84.56 89 PRO A CA 1
ATOM 702 C C . PRO A 1 89 ? 13.329 -9.731 -16.573 1.00 84.56 89 PRO A C 1
ATOM 704 O O . PRO A 1 89 ? 12.571 -10.488 -15.968 1.00 84.56 89 PRO A O 1
ATOM 707 N N . TRP A 1 90 ? 13.584 -8.483 -16.171 1.00 83.44 90 TRP A N 1
ATOM 708 C CA . TRP A 1 90 ? 13.253 -7.956 -14.847 1.00 83.44 90 TRP A CA 1
ATOM 709 C C . TRP A 1 90 ? 12.136 -6.921 -14.815 1.00 83.44 90 TRP A C 1
ATOM 711 O O . TRP A 1 90 ? 11.477 -6.805 -13.784 1.00 83.44 90 TRP A O 1
ATOM 721 N N . PHE A 1 91 ? 11.940 -6.154 -15.888 1.00 86.62 91 PHE A N 1
ATOM 722 C CA . PHE A 1 91 ? 11.031 -5.007 -15.897 1.00 86.62 91 PHE A CA 1
ATOM 723 C C . PHE A 1 91 ? 10.252 -4.917 -17.205 1.00 86.62 91 PHE A C 1
ATOM 725 O O . PHE A 1 91 ? 10.292 -3.897 -17.880 1.00 86.62 91 PHE A O 1
ATOM 732 N N . SER A 1 92 ? 9.577 -5.985 -17.611 1.00 90.94 92 SER A N 1
ATOM 733 C CA . SER A 1 92 ? 8.893 -5.978 -18.897 1.00 90.94 92 SER A CA 1
ATOM 734 C C . SER A 1 92 ? 7.678 -6.884 -18.933 1.00 90.94 92 SER A C 1
ATOM 736 O O . SER A 1 92 ? 7.495 -7.755 -18.080 1.00 90.94 92 SER A O 1
ATOM 738 N N . LEU A 1 93 ? 6.849 -6.669 -19.955 1.00 94.12 93 LEU A N 1
ATOM 739 C CA . LEU A 1 93 ? 5.610 -7.406 -20.146 1.00 94.12 93 LEU A CA 1
ATOM 740 C C . LEU A 1 93 ? 5.845 -8.910 -20.304 1.00 94.12 93 LEU A C 1
ATOM 742 O O . LEU A 1 93 ? 5.131 -9.662 -19.662 1.00 94.12 93 LEU A O 1
ATOM 746 N N . PHE A 1 94 ? 6.833 -9.351 -21.085 1.00 94.31 94 PHE A N 1
ATOM 747 C CA . PHE A 1 94 ? 7.163 -10.767 -21.312 1.00 94.31 94 PHE A CA 1
ATOM 748 C C . PHE A 1 94 ? 8.444 -11.220 -20.601 1.00 94.31 94 PHE A C 1
ATOM 750 O O . PHE A 1 94 ? 8.955 -12.302 -20.891 1.00 94.31 94 PHE A O 1
ATOM 757 N N . GLY A 1 95 ? 8.981 -10.424 -19.676 1.00 90.12 95 GLY A N 1
ATOM 758 C CA . GLY A 1 95 ? 10.221 -10.731 -18.964 1.00 90.12 95 GLY A CA 1
ATOM 759 C C . GLY A 1 95 ? 10.183 -12.084 -18.251 1.00 90.12 95 GLY A C 1
ATOM 760 O O . GLY A 1 95 ? 9.193 -12.438 -17.615 1.00 90.12 95 GLY A O 1
ATOM 761 N N . SER A 1 96 ? 11.287 -12.829 -18.318 1.00 84.88 96 SER A N 1
ATOM 762 C CA . SER A 1 96 ? 11.394 -14.193 -17.779 1.00 84.88 96 SER A CA 1
ATOM 763 C C . SER A 1 96 ? 11.222 -14.301 -16.255 1.00 84.88 96 SER A C 1
ATOM 765 O O . SER A 1 96 ? 10.883 -15.378 -15.770 1.00 84.88 96 SER A O 1
ATOM 767 N N . ASN A 1 97 ? 11.417 -13.216 -15.488 1.00 81.50 97 ASN A N 1
ATOM 768 C CA . ASN A 1 97 ? 11.279 -13.235 -14.023 1.00 81.50 97 ASN A CA 1
ATOM 769 C C . ASN A 1 97 ? 9.996 -12.562 -13.517 1.00 81.50 97 ASN A C 1
ATOM 771 O O . ASN A 1 97 ? 9.358 -13.069 -12.596 1.00 81.50 97 ASN A O 1
ATOM 775 N N . SER A 1 98 ? 9.624 -11.412 -14.083 1.00 82.69 98 SER A N 1
ATOM 776 C CA . SER A 1 98 ? 8.526 -10.572 -13.576 1.00 82.69 98 SER A CA 1
ATOM 777 C C . SER A 1 98 ? 7.361 -10.396 -14.559 1.00 82.69 98 SER A C 1
ATOM 779 O O . SER A 1 98 ? 6.304 -9.901 -14.158 1.00 82.69 98 SER A O 1
ATOM 781 N N . GLY A 1 99 ? 7.523 -10.829 -15.813 1.00 83.62 99 GLY A N 1
ATOM 782 C CA . GLY A 1 99 ? 6.553 -10.666 -16.894 1.00 83.62 99 GLY A CA 1
ATOM 783 C C . GLY A 1 99 ? 5.489 -11.764 -16.973 1.00 83.62 99 GLY A C 1
ATOM 784 O O . GLY A 1 99 ? 5.517 -12.769 -16.262 1.00 83.62 99 GLY A O 1
ATOM 785 N N . PHE A 1 100 ? 4.505 -11.533 -17.827 1.00 92.56 100 PHE A N 1
ATOM 786 C CA . PHE A 1 100 ? 3.405 -12.414 -18.201 1.00 92.56 100 PHE A CA 1
ATOM 787 C C . PHE A 1 100 ? 3.754 -13.288 -19.413 1.00 92.56 100 PHE A C 1
ATOM 789 O O . PHE A 1 100 ? 4.762 -13.071 -20.090 1.00 92.56 100 PHE A O 1
ATOM 796 N N . ASP A 1 101 ? 2.897 -14.271 -19.693 1.00 92.56 101 ASP A N 1
ATOM 797 C CA . ASP A 1 101 ? 2.985 -15.077 -20.919 1.00 92.56 101 ASP A CA 1
ATOM 798 C C . ASP A 1 101 ? 2.106 -14.492 -22.042 1.00 92.56 101 ASP A C 1
ATOM 800 O O . ASP A 1 101 ? 2.329 -14.771 -23.218 1.00 92.56 101 ASP A O 1
ATOM 804 N N . THR A 1 102 ? 1.127 -13.643 -21.697 1.00 93.75 102 THR A N 1
ATOM 805 C CA . THR A 1 102 ? 0.205 -12.992 -22.645 1.00 93.75 102 THR A CA 1
ATOM 806 C C . THR A 1 102 ? -0.052 -11.523 -22.290 1.00 93.75 102 THR A C 1
ATOM 808 O O . THR A 1 102 ? 0.119 -11.096 -21.146 1.00 93.75 102 THR A O 1
ATOM 811 N N . ILE A 1 103 ? -0.494 -10.730 -23.270 1.00 94.69 103 ILE A N 1
ATOM 812 C CA . ILE A 1 103 ? -0.827 -9.305 -23.077 1.00 94.69 103 ILE A CA 1
ATOM 813 C C . ILE A 1 103 ? -2.143 -9.178 -22.293 1.00 94.69 103 ILE A C 1
ATOM 815 O O . ILE A 1 103 ? -2.302 -8.280 -21.464 1.00 94.69 103 ILE A O 1
ATOM 819 N N . GLU A 1 104 ? -3.066 -10.116 -22.501 1.00 95.44 104 GLU A N 1
ATOM 820 C CA . GLU A 1 104 ? -4.357 -10.233 -21.824 1.00 95.44 104 GLU A CA 1
ATOM 821 C C . GLU A 1 104 ? -4.210 -10.447 -20.319 1.00 95.44 104 GLU A C 1
ATOM 823 O O . GLU A 1 104 ? -4.965 -9.867 -19.539 1.00 95.44 104 GLU A O 1
ATOM 828 N N . GLU A 1 105 ? -3.214 -11.216 -19.878 1.00 94.50 105 GLU A N 1
ATOM 829 C CA . GLU A 1 105 ? -2.928 -11.359 -18.449 1.00 94.50 105 GLU A CA 1
ATOM 830 C C . GLU A 1 105 ? -2.541 -10.030 -17.794 1.00 94.50 105 GLU A C 1
ATOM 832 O O . GLU A 1 105 ? -2.887 -9.811 -16.629 1.00 94.50 105 GLU A O 1
ATOM 837 N N . CYS A 1 106 ? -1.879 -9.140 -18.539 1.00 95.12 106 CYS A N 1
ATOM 838 C CA . CYS A 1 106 ? -1.467 -7.820 -18.074 1.00 95.12 106 CYS A CA 1
ATOM 839 C C . CYS A 1 106 ? -2.630 -6.818 -18.087 1.00 95.12 106 CYS A C 1
ATOM 841 O O . CYS A 1 106 ? -2.955 -6.240 -17.052 1.00 95.12 106 CYS A O 1
ATOM 843 N N . PHE A 1 107 ? -3.291 -6.632 -19.233 1.00 96.38 107 PHE A N 1
ATOM 844 C CA . PHE A 1 107 ? -4.256 -5.539 -19.438 1.00 96.38 107 PHE A CA 1
ATOM 845 C C . PHE A 1 107 ? -5.729 -5.953 -19.370 1.00 96.38 107 PHE A C 1
ATOM 847 O O . PHE A 1 107 ? -6.600 -5.086 -19.328 1.00 96.38 107 PHE A O 1
ATOM 854 N N . GLY A 1 108 ? -6.030 -7.252 -19.298 1.00 95.00 108 GLY A N 1
ATOM 855 C CA . GLY A 1 108 ? -7.383 -7.768 -19.094 1.00 95.00 108 GLY A CA 1
ATOM 856 C C . GLY A 1 108 ? -8.397 -7.254 -20.118 1.00 95.00 108 GLY A C 1
ATOM 857 O O . GLY A 1 108 ? -8.237 -7.407 -21.327 1.00 95.00 108 GLY A O 1
ATOM 858 N N . ASP A 1 109 ? -9.463 -6.636 -19.618 1.00 95.06 109 ASP A N 1
ATOM 859 C CA . ASP A 1 109 ? -10.549 -6.050 -20.409 1.00 95.06 109 ASP A CA 1
ATOM 860 C C . ASP A 1 109 ? -10.103 -4.871 -21.291 1.00 95.06 109 ASP A C 1
ATOM 862 O O . ASP A 1 109 ? -10.762 -4.560 -22.290 1.00 95.06 109 ASP A O 1
ATOM 866 N N . LEU A 1 110 ? -8.972 -4.241 -20.962 1.00 96.94 110 LEU A N 1
ATOM 867 C CA . LEU A 1 110 ? -8.455 -3.068 -21.661 1.00 96.94 110 LEU A CA 1
ATOM 868 C C . LEU A 1 110 ? -7.408 -3.390 -22.734 1.00 96.94 110 LEU A C 1
ATOM 870 O O . LEU A 1 110 ? -6.983 -2.479 -23.442 1.00 96.94 110 LEU A O 1
ATOM 874 N N . THR A 1 111 ? -7.047 -4.661 -22.949 1.00 96.88 111 THR A N 1
ATOM 875 C CA . THR A 1 111 ? -6.044 -5.075 -23.956 1.00 96.88 111 THR A CA 1
ATOM 876 C C . THR A 1 111 ? -6.300 -4.507 -25.353 1.00 96.88 111 THR A C 1
ATOM 878 O O . THR A 1 111 ? -5.360 -4.166 -26.067 1.00 96.88 111 THR A O 1
ATOM 881 N N . ARG A 1 112 ? -7.569 -4.330 -25.741 1.00 95.12 112 ARG A N 1
ATOM 882 C CA . ARG A 1 112 ? -7.965 -3.755 -27.043 1.00 95.12 112 ARG A CA 1
ATOM 883 C C . ARG A 1 112 ? -7.492 -2.313 -27.282 1.00 95.12 112 ARG A C 1
ATOM 885 O O . ARG A 1 112 ? -7.554 -1.851 -28.416 1.00 95.12 112 ARG A O 1
ATOM 892 N N . HIS A 1 113 ? -7.094 -1.603 -26.226 1.00 96.06 113 HIS A N 1
ATOM 893 C CA . HIS A 1 113 ? -6.580 -0.232 -26.287 1.00 96.06 113 HIS A CA 1
ATOM 894 C C . HIS A 1 113 ? -5.057 -0.182 -26.481 1.00 96.06 113 HIS A C 1
ATOM 896 O O . HIS A 1 113 ? -4.498 0.892 -26.688 1.00 96.06 113 HIS A O 1
ATOM 902 N N . ILE A 1 114 ? -4.377 -1.331 -26.440 1.00 97.56 114 ILE A N 1
ATOM 903 C CA . ILE A 1 114 ? -2.958 -1.429 -26.768 1.00 97.56 114 ILE A CA 1
ATOM 904 C C . ILE A 1 114 ? -2.820 -1.603 -28.281 1.00 97.56 114 ILE A C 1
ATOM 906 O O . ILE A 1 114 ? -3.324 -2.562 -28.862 1.00 97.56 114 ILE A O 1
ATOM 910 N N . HIS A 1 115 ? -2.117 -0.673 -28.925 1.00 97.00 115 HIS A N 1
ATOM 911 C CA . HIS A 1 115 ? -1.908 -0.681 -30.379 1.00 97.00 115 HIS A CA 1
ATOM 912 C C . HIS A 1 115 ? -0.442 -0.874 -30.777 1.00 97.00 115 HIS A C 1
ATOM 914 O O . HIS A 1 115 ? -0.158 -1.329 -31.889 1.00 97.00 115 HIS A O 1
ATOM 920 N N . ALA A 1 116 ? 0.486 -0.560 -29.872 1.00 97.06 116 ALA A N 1
ATOM 921 C CA . ALA A 1 116 ? 1.917 -0.676 -30.094 1.00 97.06 116 ALA A CA 1
ATOM 922 C C . ALA A 1 116 ? 2.632 -1.271 -28.877 1.00 97.06 116 ALA A C 1
ATOM 924 O O . ALA A 1 116 ? 2.156 -1.144 -27.751 1.00 97.06 116 ALA A O 1
ATOM 925 N N . LEU A 1 117 ? 3.781 -1.898 -29.121 1.00 97.00 117 LEU A N 1
ATOM 926 C CA . LEU A 1 117 ? 4.673 -2.473 -28.119 1.00 97.00 117 LEU A CA 1
ATOM 927 C C . LEU A 1 117 ? 6.106 -2.047 -28.441 1.00 97.00 117 LEU A C 1
ATOM 929 O O . LEU A 1 117 ? 6.526 -2.134 -29.597 1.00 97.00 117 LEU A O 1
ATOM 933 N N . GLU A 1 118 ? 6.855 -1.604 -27.438 1.00 95.69 118 GLU A N 1
ATOM 934 C CA . GLU A 1 118 ? 8.269 -1.269 -27.602 1.00 95.69 118 GLU A CA 1
ATOM 935 C C . GLU A 1 118 ? 9.141 -2.484 -27.277 1.00 95.69 118 GLU A C 1
ATOM 937 O O . GLU A 1 118 ? 9.004 -3.090 -26.216 1.00 95.69 118 GLU A O 1
ATOM 942 N N . THR A 1 119 ? 10.050 -2.852 -28.174 1.00 91.69 119 THR A N 1
ATOM 943 C CA . THR A 1 119 ? 10.753 -4.144 -28.129 1.00 91.69 119 THR A CA 1
ATOM 944 C C . THR A 1 119 ? 11.991 -4.157 -27.231 1.00 91.69 119 THR A C 1
ATOM 946 O O . THR A 1 119 ? 12.297 -5.190 -26.633 1.00 91.69 119 THR A O 1
ATOM 949 N N . GLY A 1 120 ? 12.666 -3.023 -27.037 1.00 90.62 120 GLY A N 1
ATOM 950 C CA . GLY A 1 120 ? 13.900 -2.966 -26.247 1.00 90.62 120 GLY A CA 1
ATOM 951 C C . GLY A 1 120 ? 15.151 -3.386 -27.025 1.00 90.62 120 GLY A C 1
ATOM 952 O O . GLY A 1 120 ? 15.074 -4.101 -28.017 1.00 90.62 120 GLY A O 1
ATOM 953 N N . LEU A 1 121 ? 16.325 -3.022 -26.498 1.00 90.19 121 LEU A N 1
ATOM 954 C CA . LEU A 1 121 ? 17.636 -3.140 -27.169 1.00 90.19 121 LEU A CA 1
ATOM 955 C C . LEU A 1 121 ? 18.186 -4.560 -27.354 1.00 90.19 121 LEU A C 1
ATOM 957 O O . LEU A 1 121 ? 19.274 -4.732 -27.885 1.00 90.19 121 LEU A O 1
ATOM 961 N N . SER A 1 122 ? 17.524 -5.579 -26.810 1.00 92.81 122 SER A N 1
ATOM 962 C CA . SER A 1 122 ? 18.008 -6.972 -26.849 1.00 92.81 122 SER A CA 1
ATOM 963 C C . SER A 1 122 ? 17.162 -7.865 -27.757 1.00 92.81 122 SER A C 1
ATOM 965 O O . SER A 1 122 ? 17.320 -9.087 -27.730 1.00 92.81 122 SER A O 1
ATOM 967 N N . SER A 1 123 ? 16.254 -7.271 -28.536 1.00 93.75 123 SER A N 1
ATOM 968 C CA . SER A 1 123 ? 15.419 -7.968 -29.514 1.00 93.75 123 SER A CA 1
ATOM 969 C C . SER A 1 123 ? 15.237 -7.129 -30.771 1.00 93.75 123 SER A C 1
ATOM 971 O O . SER A 1 123 ? 15.291 -5.909 -30.700 1.00 93.75 123 SER A O 1
ATOM 973 N N . ASP A 1 124 ? 14.943 -7.784 -31.888 1.00 92.44 124 ASP A N 1
ATOM 974 C CA . ASP A 1 124 ? 14.660 -7.135 -33.165 1.00 92.44 124 ASP A CA 1
ATOM 975 C C . ASP A 1 124 ? 13.344 -7.664 -33.781 1.00 92.44 124 ASP A C 1
ATOM 977 O O . ASP A 1 124 ? 12.724 -8.613 -33.274 1.00 92.44 124 ASP A O 1
ATOM 981 N N . PRO A 1 125 ? 12.856 -7.086 -34.890 1.00 93.69 125 PRO A N 1
ATOM 982 C CA . PRO A 1 125 ? 11.653 -7.579 -35.553 1.00 93.69 125 PRO A CA 1
ATOM 983 C C . PRO A 1 125 ? 11.733 -9.045 -36.016 1.00 93.69 125 PRO A C 1
ATOM 985 O O . PRO A 1 125 ? 10.697 -9.713 -36.043 1.00 93.69 125 PRO A O 1
ATOM 988 N N . ILE A 1 126 ? 12.918 -9.576 -36.347 1.00 91.06 126 ILE A N 1
ATOM 989 C CA . ILE A 1 126 ? 13.096 -10.985 -36.749 1.00 91.06 126 ILE A CA 1
ATOM 990 C C . ILE A 1 126 ? 12.777 -11.922 -35.587 1.00 91.06 126 ILE A C 1
ATOM 992 O O . ILE A 1 126 ? 12.084 -12.922 -35.780 1.00 91.06 126 ILE A O 1
ATOM 996 N N . MET A 1 127 ? 13.261 -11.612 -34.390 1.00 94.06 127 MET A N 1
ATOM 997 C CA . MET A 1 127 ? 12.971 -12.363 -33.173 1.00 94.06 127 MET A CA 1
ATOM 998 C C . MET A 1 127 ? 11.486 -12.257 -32.830 1.00 94.06 127 MET A C 1
ATOM 1000 O O . MET A 1 127 ? 10.786 -13.261 -32.714 1.00 94.06 127 MET A O 1
ATOM 1004 N N . ASN A 1 128 ? 10.981 -11.029 -32.748 1.00 95.19 128 ASN A N 1
ATOM 1005 C CA . ASN A 1 128 ? 9.640 -10.732 -32.249 1.00 95.19 128 ASN A CA 1
ATOM 1006 C C . ASN A 1 128 ? 8.526 -11.301 -33.130 1.00 95.19 128 ASN A C 1
ATOM 1008 O O . ASN A 1 128 ? 7.511 -11.800 -32.644 1.00 95.19 128 ASN A O 1
ATOM 1012 N N . ARG A 1 129 ? 8.711 -11.286 -34.453 1.00 94.88 129 ARG A N 1
ATOM 1013 C CA . ARG A 1 129 ? 7.698 -11.766 -35.405 1.00 94.88 129 ARG A CA 1
ATOM 1014 C C . ARG A 1 129 ? 7.630 -13.290 -35.533 1.00 94.88 129 ARG A C 1
ATOM 1016 O O . ARG A 1 129 ? 6.939 -13.788 -36.424 1.00 94.88 129 ARG A O 1
ATOM 1023 N N . ARG A 1 130 ? 8.285 -14.023 -34.629 1.00 94.31 130 ARG A N 1
ATOM 1024 C CA . ARG A 1 130 ? 8.093 -15.463 -34.393 1.00 94.31 130 ARG A CA 1
ATOM 1025 C C . ARG A 1 130 ? 6.970 -15.784 -33.395 1.00 94.31 130 ARG A C 1
ATOM 1027 O O . ARG A 1 130 ? 6.625 -16.946 -33.228 1.00 94.31 130 ARG A O 1
ATOM 1034 N N . LEU A 1 131 ? 6.348 -14.779 -32.781 1.00 95.38 131 LEU A N 1
ATOM 1035 C CA . LEU A 1 131 ? 5.195 -14.949 -31.892 1.00 95.38 131 LEU A CA 1
ATOM 1036 C C . LEU A 1 131 ? 3.928 -14.397 -32.556 1.00 95.38 131 LEU A C 1
ATOM 1038 O O . LEU A 1 131 ? 3.863 -13.200 -32.843 1.00 95.38 131 LEU A O 1
ATOM 1042 N N . SER A 1 132 ? 2.941 -15.243 -32.880 1.00 94.94 132 SER A N 1
ATOM 1043 C CA . SER A 1 132 ? 1.695 -14.825 -33.561 1.00 94.94 132 SER A CA 1
ATOM 1044 C C . SER A 1 132 ? 0.857 -13.844 -32.761 1.00 94.94 132 SER A C 1
ATOM 1046 O O . SER A 1 132 ? 0.268 -12.945 -33.361 1.00 94.94 132 SER A O 1
ATOM 1048 N N . ALA A 1 133 ? 0.926 -13.905 -31.431 1.00 93.88 133 ALA A N 1
ATOM 1049 C CA . ALA A 1 133 ? 0.270 -12.944 -30.548 1.00 93.88 133 ALA A CA 1
ATOM 1050 C C . ALA A 1 133 ? 0.712 -11.485 -30.786 1.00 93.88 133 ALA A C 1
ATOM 1052 O O . ALA A 1 133 ? -0.023 -10.565 -30.450 1.00 93.88 133 ALA A O 1
ATOM 1053 N N . LEU A 1 134 ? 1.878 -11.244 -31.404 1.00 95.50 134 LEU A N 1
ATOM 1054 C CA . LEU A 1 134 ? 2.355 -9.888 -31.701 1.00 95.50 134 LEU A CA 1
ATOM 1055 C C . LEU A 1 134 ? 1.895 -9.350 -33.063 1.00 95.50 134 LEU A C 1
ATOM 1057 O O . LEU A 1 134 ? 2.099 -8.167 -33.342 1.00 95.50 134 LEU A O 1
ATOM 1061 N N . ASP A 1 135 ? 1.294 -10.169 -33.935 1.00 94.31 135 ASP A N 1
ATOM 1062 C CA . ASP A 1 135 ? 0.918 -9.777 -35.309 1.00 94.31 135 ASP A CA 1
ATOM 1063 C C . ASP A 1 135 ? -0.026 -8.566 -35.346 1.00 94.31 135 ASP A C 1
ATOM 1065 O O . ASP A 1 135 ? 0.103 -7.685 -36.208 1.00 94.31 135 ASP A O 1
ATOM 1069 N N . ASP A 1 136 ? -0.932 -8.489 -34.375 1.00 92.19 136 ASP A N 1
ATOM 1070 C CA . ASP A 1 136 ? -1.927 -7.425 -34.283 1.00 92.19 136 ASP A CA 1
ATOM 1071 C C . ASP A 1 136 ? -1.398 -6.140 -33.640 1.00 92.19 136 ASP A C 1
ATOM 1073 O O . ASP A 1 136 ? -2.059 -5.104 -33.728 1.00 92.19 136 ASP A O 1
ATOM 1077 N N . TYR A 1 137 ? -0.152 -6.132 -33.172 1.00 95.38 137 TYR A N 1
ATOM 1078 C CA . TYR A 1 137 ? 0.490 -4.964 -32.580 1.00 95.38 137 TYR A CA 1
ATOM 1079 C C . TYR A 1 137 ? 1.552 -4.369 -33.507 1.00 95.38 137 TYR A C 1
ATOM 1081 O O . TYR A 1 137 ? 2.259 -5.062 -34.257 1.00 95.38 137 TYR A O 1
ATOM 1089 N N . LEU A 1 138 ? 1.657 -3.043 -33.480 1.00 95.88 138 LEU A N 1
ATOM 1090 C CA . LEU A 1 138 ? 2.792 -2.345 -34.063 1.00 95.88 138 LEU A CA 1
ATOM 1091 C C . LEU A 1 138 ? 4.006 -2.511 -33.143 1.00 95.88 138 LEU A C 1
ATOM 1093 O O . LEU A 1 138 ? 3.888 -2.326 -31.938 1.00 95.88 138 LEU A O 1
ATOM 1097 N N . LEU A 1 139 ? 5.165 -2.854 -33.698 1.00 95.50 139 LEU A N 1
ATOM 1098 C CA . LEU A 1 139 ? 6.408 -2.861 -32.926 1.00 95.50 139 LEU A CA 1
ATOM 1099 C C . LEU A 1 139 ? 7.106 -1.527 -33.158 1.00 95.50 139 LEU A C 1
ATOM 1101 O O . LEU A 1 139 ? 7.242 -1.116 -34.313 1.00 95.50 139 LEU A O 1
ATOM 1105 N N . VAL A 1 140 ? 7.476 -0.856 -32.073 1.00 95.31 140 VAL A N 1
ATOM 1106 C CA . VAL A 1 140 ? 8.153 0.445 -32.098 1.00 95.31 140 VAL A CA 1
ATOM 1107 C C . VAL A 1 140 ? 9.516 0.356 -31.421 1.00 95.31 140 VAL A C 1
ATOM 1109 O O . VAL A 1 140 ? 9.712 -0.444 -30.508 1.00 95.31 140 VAL A O 1
ATOM 1112 N N . SER A 1 141 ? 10.433 1.216 -31.851 1.00 93.44 141 SER A N 1
ATOM 1113 C CA . SER A 1 141 ? 11.825 1.254 -31.393 1.00 93.44 141 SER A CA 1
ATOM 1114 C C . SER A 1 141 ? 12.141 2.634 -30.799 1.00 93.44 141 SER A C 1
ATOM 1116 O O . SER A 1 141 ? 12.085 3.638 -31.513 1.00 93.44 141 SER A O 1
ATOM 1118 N N . ASN A 1 142 ? 12.359 2.709 -29.475 1.00 88.44 142 ASN A N 1
ATOM 1119 C CA . ASN A 1 142 ? 12.575 3.970 -28.734 1.00 88.44 142 ASN A CA 1
ATOM 1120 C C . ASN A 1 142 ? 13.633 3.878 -27.603 1.00 88.44 142 ASN A C 1
ATOM 1122 O O . ASN A 1 142 ? 13.825 4.846 -26.865 1.00 88.44 142 ASN A O 1
ATOM 1126 N N . SER A 1 143 ? 14.314 2.740 -27.427 1.00 76.25 143 SER A N 1
ATOM 1127 C CA . SER A 1 143 ? 14.844 2.355 -26.107 1.00 76.25 143 SER A CA 1
ATOM 1128 C C . SER A 1 143 ? 16.207 2.940 -25.689 1.00 76.25 143 SER A C 1
ATOM 1130 O O . SER A 1 143 ? 16.584 2.777 -24.530 1.00 76.25 143 SER A O 1
ATOM 1132 N N . ASP A 1 144 ? 16.957 3.621 -26.569 1.00 74.44 144 ASP A N 1
ATOM 1133 C CA . ASP A 1 144 ? 18.306 4.168 -26.271 1.00 74.44 144 ASP A CA 1
ATOM 1134 C C . ASP A 1 144 ? 18.409 5.688 -26.522 1.00 74.44 144 ASP A C 1
ATOM 1136 O O . ASP A 1 144 ? 19.320 6.158 -27.194 1.00 74.44 144 ASP A O 1
ATOM 1140 N N . ALA A 1 145 ? 17.468 6.486 -26.001 1.00 73.00 145 ALA A N 1
ATOM 1141 C CA . ALA A 1 145 ? 17.389 7.938 -26.247 1.00 73.00 145 ALA A CA 1
ATOM 1142 C C . ALA A 1 145 ? 17.808 8.830 -25.051 1.00 73.00 145 ALA A C 1
ATOM 1144 O O . ALA A 1 145 ? 17.336 9.959 -24.916 1.00 73.00 145 ALA A O 1
ATOM 1145 N N . HIS A 1 146 ? 18.680 8.353 -24.155 1.00 71.25 146 HIS A N 1
ATOM 1146 C CA . HIS A 1 146 ? 19.022 9.056 -22.901 1.00 71.25 146 HIS A CA 1
ATOM 1147 C C . HIS A 1 146 ? 20.131 10.109 -23.003 1.00 71.25 146 HIS A C 1
ATOM 1149 O O . HIS A 1 146 ? 20.378 10.824 -22.031 1.00 71.25 146 HIS A O 1
ATOM 1155 N N . SER A 1 147 ? 20.810 10.224 -24.144 1.00 77.38 147 SER A N 1
ATOM 1156 C CA . SER A 1 147 ? 21.753 11.316 -24.392 1.00 77.38 147 SER A CA 1
ATOM 1157 C C . SER A 1 147 ? 21.698 11.798 -25.845 1.00 77.38 147 SER A C 1
ATOM 1159 O O . SER A 1 147 ? 21.345 11.019 -26.735 1.00 77.38 147 SER A O 1
ATOM 1161 N N . PRO A 1 148 ? 22.015 13.081 -26.118 1.00 76.56 148 PRO A N 1
ATOM 1162 C CA . PRO A 1 148 ? 21.923 13.644 -27.466 1.00 76.56 148 PRO A CA 1
ATOM 1163 C C . PRO A 1 148 ? 22.686 12.845 -28.531 1.00 76.56 148 PRO A C 1
ATOM 1165 O O . PRO A 1 148 ? 22.218 12.730 -29.658 1.00 76.56 148 PRO A O 1
ATOM 1168 N N . GLU A 1 149 ? 23.833 12.266 -28.176 1.00 75.75 149 GLU A N 1
ATOM 1169 C CA . GLU A 1 149 ? 24.678 11.449 -29.054 1.00 75.75 149 GLU A CA 1
ATOM 1170 C C . GLU A 1 149 ? 24.144 10.031 -29.329 1.00 75.75 149 GLU A C 1
ATOM 1172 O O . GLU A 1 149 ? 24.703 9.310 -30.158 1.00 75.75 149 GLU A O 1
ATOM 1177 N N . LYS A 1 150 ? 23.076 9.619 -28.638 1.00 79.75 150 LYS A N 1
ATOM 1178 C CA . LYS A 1 150 ? 22.401 8.328 -28.835 1.00 79.75 150 LYS A CA 1
ATOM 1179 C C . LYS A 1 150 ? 21.062 8.442 -29.568 1.00 79.75 150 LYS A C 1
ATOM 1181 O O . LYS A 1 150 ? 20.473 7.430 -29.935 1.00 79.75 150 LYS A O 1
ATOM 1186 N N . LEU A 1 151 ? 20.595 9.661 -29.842 1.00 84.00 151 LEU A N 1
ATOM 1187 C CA . LEU A 1 151 ? 19.358 9.882 -30.590 1.00 84.00 151 LEU A CA 1
ATOM 1188 C C . LEU A 1 151 ? 19.441 9.288 -32.001 1.00 84.00 151 LEU A C 1
ATOM 1190 O O . LEU A 1 151 ? 20.410 9.505 -32.723 1.00 84.00 151 LEU A O 1
ATOM 1194 N N . GLY A 1 152 ? 18.385 8.582 -32.409 1.00 82.19 152 GLY A N 1
ATOM 1195 C CA . GLY A 1 152 ? 18.274 7.999 -33.748 1.00 82.19 152 GLY A CA 1
ATOM 1196 C C . GLY A 1 152 ? 18.943 6.633 -33.922 1.00 82.19 152 GLY A C 1
ATOM 1197 O O . GLY A 1 152 ? 18.866 6.095 -35.021 1.00 82.19 152 GLY A O 1
ATOM 1198 N N . ARG A 1 153 ? 19.558 6.072 -32.868 1.00 85.44 153 ARG A N 1
ATOM 1199 C CA . ARG A 1 153 ? 20.038 4.674 -32.838 1.00 85.44 153 ARG A CA 1
ATOM 1200 C C . ARG A 1 153 ? 18.888 3.666 -32.865 1.00 85.44 153 ARG A C 1
ATOM 1202 O O . ARG A 1 153 ? 18.972 2.653 -33.537 1.00 85.44 153 ARG A O 1
ATOM 1209 N N . GLU A 1 154 ? 17.824 4.015 -32.154 1.00 90.31 154 GLU A N 1
ATOM 1210 C CA . GLU A 1 154 ? 16.517 3.364 -32.135 1.00 90.31 154 GLU A CA 1
ATOM 1211 C C . GLU A 1 154 ? 15.509 4.410 -32.610 1.00 90.31 154 GLU A C 1
ATOM 1213 O O . GLU A 1 154 ? 15.442 5.507 -32.036 1.00 90.31 154 GLU A O 1
ATOM 1218 N N . ALA A 1 155 ? 14.787 4.139 -33.693 1.00 93.06 155 ALA A N 1
ATOM 1219 C CA . ALA A 1 155 ? 13.845 5.106 -34.244 1.00 93.06 155 ALA A CA 1
ATOM 1220 C C . ALA A 1 155 ? 12.714 4.465 -35.047 1.00 93.06 155 ALA A C 1
ATOM 1222 O O . ALA A 1 155 ? 12.793 3.347 -35.549 1.00 93.06 155 ALA A O 1
ATOM 1223 N N . ASN A 1 156 ? 11.658 5.248 -35.243 1.00 94.38 156 ASN A N 1
ATOM 1224 C CA . ASN A 1 156 ? 10.478 4.863 -36.003 1.00 94.38 156 ASN A CA 1
ATOM 1225 C C . ASN A 1 156 ? 10.367 5.717 -37.274 1.00 94.38 156 ASN A C 1
ATOM 1227 O O . ASN A 1 156 ? 10.511 6.941 -37.225 1.00 94.38 156 ASN A O 1
ATOM 1231 N N . LEU A 1 157 ? 10.086 5.080 -38.411 1.00 94.19 157 LEU A N 1
ATOM 1232 C CA . LEU A 1 157 ? 9.956 5.739 -39.710 1.00 94.19 157 LEU A CA 1
ATOM 1233 C C . LEU A 1 157 ? 8.487 6.058 -39.998 1.00 94.19 157 LEU A C 1
ATOM 1235 O O . LEU A 1 157 ? 7.655 5.155 -40.104 1.00 94.19 157 LEU A O 1
ATOM 1239 N N . PHE A 1 158 ? 8.177 7.342 -40.179 1.00 94.62 158 PHE A N 1
ATOM 1240 C CA . PHE A 1 158 ? 6.822 7.825 -40.451 1.00 94.62 158 PHE A CA 1
ATOM 1241 C C . PHE A 1 158 ? 6.734 8.594 -41.774 1.00 94.62 158 PHE A C 1
ATOM 1243 O O . PHE A 1 158 ? 7.559 9.456 -42.071 1.00 94.62 158 PHE A O 1
ATOM 1250 N N . SER A 1 159 ? 5.673 8.323 -42.531 1.00 95.25 159 SER A N 1
ATOM 1251 C CA . SER A 1 159 ? 5.241 9.045 -43.729 1.00 95.25 159 SER A CA 1
ATOM 1252 C C . SER A 1 159 ? 3.880 9.700 -43.461 1.00 95.25 159 SER A C 1
ATOM 1254 O O . SER A 1 159 ? 2.835 9.290 -43.970 1.00 95.25 159 SER A O 1
ATOM 1256 N N . THR A 1 160 ? 3.880 10.688 -42.563 1.00 94.69 160 THR A N 1
ATOM 1257 C CA . THR A 1 160 ? 2.677 11.366 -42.050 1.00 94.69 160 THR A CA 1
ATOM 1258 C C . THR A 1 160 ? 2.928 12.868 -41.919 1.00 94.69 160 THR A C 1
ATOM 1260 O O . THR A 1 160 ? 4.054 13.346 -42.069 1.00 94.69 160 THR A O 1
ATOM 1263 N N . HIS A 1 161 ? 1.891 13.638 -41.581 1.00 92.81 161 HIS A N 1
ATOM 1264 C CA . HIS A 1 161 ? 2.119 14.976 -41.041 1.00 92.81 161 HIS A CA 1
ATOM 1265 C C . HIS A 1 161 ? 2.795 14.886 -39.665 1.00 92.81 161 HIS A C 1
ATOM 1267 O O . HIS A 1 161 ? 2.536 13.961 -38.897 1.00 92.81 161 HIS A O 1
ATOM 1273 N N . LEU A 1 162 ? 3.678 15.841 -39.361 1.00 90.12 162 LEU A N 1
ATOM 1274 C CA . LEU A 1 162 ? 4.467 15.866 -38.125 1.00 90.12 162 LEU A CA 1
ATOM 1275 C C . LEU A 1 162 ? 3.688 16.502 -36.960 1.00 90.12 162 LEU A C 1
ATOM 1277 O O . LEU A 1 162 ? 4.155 17.451 -36.330 1.00 90.12 162 LEU A O 1
ATOM 1281 N N . ASP A 1 163 ? 2.475 16.032 -36.707 1.00 92.88 163 ASP A N 1
ATOM 1282 C CA . ASP A 1 163 ? 1.639 16.416 -35.566 1.00 92.88 163 ASP A CA 1
ATOM 1283 C C . ASP A 1 163 ? 1.219 15.179 -34.766 1.00 92.88 163 ASP A C 1
ATOM 1285 O O . ASP A 1 163 ? 1.309 14.051 -35.252 1.00 92.88 163 ASP A O 1
ATOM 1289 N N . TYR A 1 164 ? 0.808 15.403 -33.516 1.00 95.56 164 TYR A N 1
ATOM 1290 C CA . TYR A 1 164 ? 0.478 14.333 -32.574 1.00 95.56 164 TYR A CA 1
ATOM 1291 C C . TYR A 1 164 ? -0.617 13.404 -33.114 1.00 95.56 164 TYR A C 1
ATOM 1293 O O . TYR A 1 164 ? -0.451 12.187 -33.101 1.00 95.56 164 TYR A O 1
ATOM 1301 N N . ASP A 1 165 ? -1.704 13.969 -33.644 1.00 95.31 165 ASP A N 1
ATOM 1302 C CA . ASP A 1 165 ? -2.852 13.184 -34.104 1.00 95.31 165 ASP A CA 1
ATOM 1303 C C . ASP A 1 165 ? -2.484 12.307 -35.305 1.00 95.31 165 ASP A C 1
ATOM 1305 O O . ASP A 1 165 ? -2.868 11.140 -35.371 1.00 95.31 165 ASP A O 1
ATOM 1309 N N . SER A 1 166 ? -1.693 12.835 -36.241 1.00 96.38 166 SER A N 1
ATOM 1310 C CA . SER A 1 166 ? -1.204 12.074 -37.392 1.00 96.38 166 SER A CA 1
ATOM 1311 C C . SER A 1 166 ? -0.251 10.952 -36.983 1.00 96.38 166 SER A C 1
ATOM 1313 O O . SER A 1 166 ? -0.338 9.857 -37.539 1.00 96.38 166 SER A O 1
ATOM 1315 N N . LEU A 1 167 ? 0.617 11.198 -35.996 1.00 95.75 167 LEU A N 1
ATOM 1316 C CA . LEU A 1 167 ? 1.527 10.199 -35.432 1.00 95.75 167 LEU A CA 1
ATOM 1317 C C . LEU A 1 167 ? 0.751 9.055 -34.759 1.00 95.75 167 LEU A C 1
ATOM 1319 O O . LEU A 1 167 ? 0.936 7.887 -35.105 1.00 95.75 167 LEU A O 1
ATOM 1323 N N . VAL A 1 168 ? -0.161 9.386 -33.839 1.00 96.00 168 VAL A N 1
ATOM 1324 C CA . VAL A 1 168 ? -0.996 8.412 -33.115 1.00 96.00 168 VAL A CA 1
ATOM 1325 C C . VAL A 1 168 ? -1.880 7.626 -34.076 1.00 96.00 168 VAL A C 1
ATOM 1327 O O . VAL A 1 168 ? -1.963 6.398 -33.985 1.00 96.00 168 VAL A O 1
ATOM 1330 N N . LYS A 1 169 ? -2.488 8.299 -35.057 1.00 95.81 169 LYS A N 1
ATOM 1331 C CA . LYS A 1 169 ? -3.286 7.643 -36.095 1.00 95.81 169 LYS A CA 1
ATOM 1332 C C . LYS A 1 169 ? -2.451 6.667 -36.916 1.00 95.81 169 LYS A C 1
ATOM 1334 O O . LYS A 1 169 ? -2.911 5.558 -37.179 1.00 95.81 169 LYS A O 1
ATOM 1339 N N . ALA A 1 170 ? -1.233 7.043 -37.299 1.00 96.06 170 ALA A N 1
ATOM 1340 C CA . ALA A 1 170 ? -0.360 6.161 -38.062 1.00 96.06 170 ALA A CA 1
ATOM 1341 C C . ALA A 1 170 ? 0.059 4.921 -37.275 1.00 96.06 170 ALA A C 1
ATOM 1343 O O . ALA A 1 170 ? 0.120 3.834 -37.852 1.00 96.06 170 ALA A O 1
ATOM 1344 N N . MET A 1 171 ? 0.276 5.060 -35.964 1.00 94.81 171 MET A N 1
ATOM 1345 C CA . MET A 1 171 ? 0.564 3.915 -35.101 1.00 94.81 171 MET A CA 1
ATOM 1346 C C . MET A 1 171 ? -0.663 3.014 -34.900 1.00 94.81 171 MET A C 1
ATOM 1348 O O . MET A 1 171 ? -0.554 1.794 -34.984 1.00 94.81 171 MET A O 1
ATOM 1352 N N . THR A 1 172 ? -1.842 3.609 -34.714 1.00 94.44 172 THR A N 1
ATOM 1353 C CA . THR A 1 172 ? -3.105 2.887 -34.478 1.00 94.44 172 THR A CA 1
ATOM 1354 C C . THR A 1 172 ? -3.589 2.150 -35.728 1.00 94.44 172 THR A C 1
ATOM 1356 O O . THR A 1 172 ? -3.919 0.967 -35.683 1.00 94.44 172 THR A O 1
ATOM 1359 N N . GLU A 1 173 ? -3.611 2.828 -36.879 1.00 94.06 173 GLU A N 1
ATOM 1360 C CA . GLU A 1 173 ? -4.083 2.262 -38.151 1.00 94.06 173 GLU A CA 1
ATOM 1361 C C . GLU A 1 173 ? -2.991 1.494 -38.912 1.00 94.06 173 GLU A C 1
ATOM 1363 O O . GLU A 1 173 ? -3.283 0.865 -39.933 1.00 94.06 173 GLU A O 1
ATOM 1368 N N . LYS A 1 174 ? -1.730 1.572 -38.458 1.00 93.06 174 LYS A N 1
ATOM 1369 C CA . LYS A 1 174 ? -0.531 1.015 -39.118 1.00 93.06 174 LYS A CA 1
ATOM 1370 C C . LYS A 1 174 ? -0.296 1.557 -40.540 1.00 93.06 174 LYS A C 1
ATOM 1372 O O . LYS A 1 174 ? 0.412 0.947 -41.349 1.00 93.06 174 LYS A O 1
ATOM 1377 N N . LYS A 1 175 ? -0.902 2.704 -40.871 1.00 92.81 175 LYS A N 1
ATOM 1378 C CA . LYS A 1 175 ? -0.811 3.389 -42.171 1.00 92.81 175 LYS A CA 1
ATOM 1379 C C . LYS A 1 175 ? 0.029 4.650 -42.030 1.00 92.81 175 LYS A C 1
ATOM 1381 O O . LYS A 1 175 ? -0.265 5.484 -41.188 1.00 92.81 175 LYS A O 1
ATOM 1386 N N . GLY A 1 176 ? 1.051 4.798 -42.869 1.00 93.31 176 GLY A N 1
ATOM 1387 C CA . GLY A 1 176 ? 2.045 5.865 -42.722 1.00 93.31 176 GLY A CA 1
ATOM 1388 C C . GLY A 1 176 ? 3.135 5.554 -41.690 1.00 93.31 176 GLY A C 1
ATOM 1389 O O . GLY A 1 176 ? 3.994 6.394 -41.468 1.00 93.31 176 GLY A O 1
ATOM 1390 N N . PHE A 1 177 ? 3.133 4.362 -41.082 1.00 95.69 177 PHE A N 1
ATOM 1391 C CA . PHE A 1 177 ? 4.303 3.799 -40.405 1.00 95.69 177 PHE A CA 1
ATOM 1392 C C . PHE A 1 177 ? 5.065 2.914 -41.395 1.00 95.69 177 PHE A C 1
ATOM 1394 O O . PHE A 1 177 ? 4.497 1.952 -41.928 1.00 95.69 177 PHE A O 1
ATOM 1401 N N . GLU A 1 178 ? 6.326 3.231 -41.664 1.00 95.44 178 GLU A N 1
ATOM 1402 C CA . GLU A 1 178 ? 7.112 2.608 -42.734 1.00 95.44 178 GLU A CA 1
ATOM 1403 C C . GLU A 1 178 ? 8.083 1.538 -42.236 1.00 95.44 178 GLU A C 1
ATOM 1405 O O . GLU A 1 178 ? 8.420 0.643 -43.001 1.00 95.44 178 GLU A O 1
ATOM 1410 N N . GLY A 1 179 ? 8.478 1.563 -40.965 1.00 94.94 179 GLY A N 1
ATOM 1411 C CA . GLY A 1 179 ? 9.435 0.611 -40.405 1.00 94.94 179 GLY A CA 1
ATOM 1412 C C . GLY A 1 179 ? 10.179 1.182 -39.206 1.00 94.94 179 GLY A C 1
ATOM 1413 O O . GLY A 1 179 ? 9.841 2.262 -38.719 1.00 94.94 179 GLY A O 1
ATOM 1414 N N . THR A 1 180 ? 11.204 0.468 -38.760 1.00 95.50 180 THR A N 1
ATOM 1415 C CA . THR A 1 180 ? 12.045 0.855 -37.622 1.00 95.50 180 THR A CA 1
ATOM 1416 C C . THR A 1 180 ? 13.523 0.897 -38.000 1.00 95.50 180 THR A C 1
ATOM 1418 O O . THR A 1 180 ? 13.972 0.243 -38.944 1.00 95.50 180 THR A O 1
ATOM 1421 N N . ILE A 1 181 ? 14.274 1.714 -37.275 1.00 94.00 181 ILE A N 1
ATOM 1422 C CA . ILE A 1 181 ? 15.731 1.680 -37.210 1.00 94.00 181 ILE A CA 1
ATOM 1423 C C . ILE A 1 181 ? 16.055 1.043 -35.869 1.00 94.00 181 ILE A C 1
ATOM 1425 O O . ILE A 1 181 ? 15.569 1.528 -34.852 1.00 94.00 181 ILE A O 1
ATOM 1429 N N . GLU A 1 182 ? 16.830 -0.029 -35.898 1.00 91.62 182 GLU A N 1
ATOM 1430 C CA . GLU A 1 182 ? 17.091 -0.883 -34.749 1.00 91.62 182 GLU A CA 1
ATOM 1431 C C . GLU A 1 182 ? 18.587 -0.903 -34.430 1.00 91.62 182 GLU A C 1
ATOM 1433 O O . GLU A 1 182 ? 19.466 -0.814 -35.295 1.00 91.62 182 GLU A O 1
ATOM 1438 N N . PHE A 1 183 ? 18.858 -1.111 -33.163 1.00 88.31 183 PHE A N 1
ATOM 1439 C CA . PHE A 1 183 ? 20.120 -1.538 -32.616 1.00 88.31 183 PHE A CA 1
ATOM 1440 C C . PHE A 1 183 ? 20.313 -3.035 -32.895 1.00 88.31 183 PHE A C 1
ATOM 1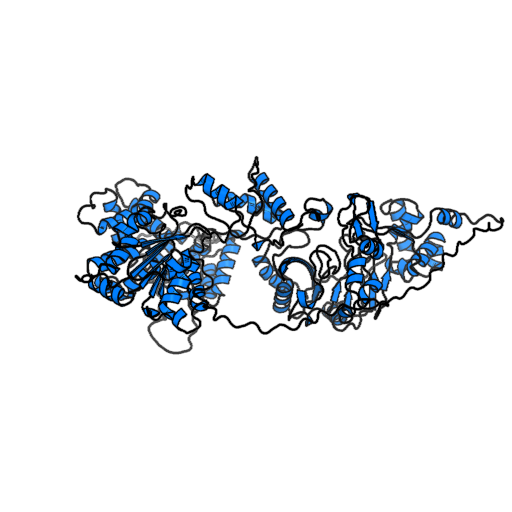442 O O . PHE A 1 183 ? 19.347 -3.797 -32.995 1.00 88.31 183 PHE A O 1
ATOM 1449 N N . PHE A 1 184 ? 21.560 -3.488 -33.038 1.00 91.62 184 PHE A N 1
ATOM 1450 C CA . PHE A 1 184 ? 21.821 -4.924 -33.143 1.00 91.62 184 PHE A CA 1
ATOM 1451 C C . PHE A 1 184 ? 21.493 -5.588 -31.799 1.00 91.62 184 PHE A C 1
ATOM 1453 O O . PHE A 1 184 ? 22.086 -5.215 -30.781 1.00 91.62 184 PHE A O 1
ATOM 1460 N N . PRO A 1 185 ? 20.557 -6.556 -31.751 1.00 92.50 185 PRO A N 1
ATOM 1461 C CA . PRO A 1 185 ? 20.092 -7.109 -30.485 1.00 92.50 185 PRO A CA 1
ATOM 1462 C C . PRO A 1 185 ? 21.215 -7.798 -29.703 1.00 92.50 185 PRO A C 1
ATOM 1464 O O . PRO A 1 185 ? 21.159 -7.814 -28.476 1.00 92.50 185 PRO A O 1
ATOM 1467 N N . GLU A 1 186 ? 22.243 -8.301 -30.390 1.00 94.12 186 GLU A N 1
ATOM 1468 C CA . GLU A 1 186 ? 23.426 -8.954 -29.822 1.00 94.12 186 GLU A CA 1
ATOM 1469 C C . GLU A 1 186 ? 24.256 -8.024 -28.929 1.00 94.12 186 GLU A C 1
ATOM 1471 O O . GLU A 1 186 ? 24.849 -8.473 -27.950 1.00 94.12 186 GLU A O 1
ATOM 1476 N N . GLU A 1 187 ? 24.268 -6.715 -29.193 1.00 90.81 187 GLU A N 1
ATOM 1477 C CA . GLU A 1 187 ? 24.889 -5.742 -28.286 1.00 90.81 187 GLU A CA 1
ATOM 1478 C C . GLU A 1 187 ? 24.079 -5.556 -26.997 1.00 90.81 187 GLU A C 1
ATOM 1480 O O . GLU A 1 187 ? 24.607 -5.111 -25.975 1.00 90.81 187 GLU A O 1
ATOM 1485 N N . GLY A 1 188 ? 22.799 -5.924 -27.008 1.00 90.69 188 GLY A N 1
ATOM 1486 C CA . GLY A 1 188 ? 21.907 -5.839 -25.869 1.00 90.69 188 GLY A CA 1
ATOM 1487 C C . GLY A 1 188 ? 22.407 -6.621 -24.650 1.00 90.69 188 GLY A C 1
ATOM 1488 O O . GLY A 1 188 ? 22.713 -7.808 -24.708 1.00 90.69 188 GLY A O 1
ATOM 1489 N N . LYS A 1 189 ? 22.389 -5.957 -23.489 1.00 90.50 189 LYS A N 1
ATOM 1490 C CA . LYS A 1 189 ? 22.828 -6.475 -22.178 1.00 90.50 189 LYS A CA 1
ATOM 1491 C C . LYS A 1 189 ? 22.306 -7.861 -21.775 1.00 90.50 189 LYS A C 1
ATOM 1493 O O . LYS A 1 189 ? 22.885 -8.518 -20.912 1.00 90.50 189 LYS A O 1
ATOM 1498 N N . TYR A 1 190 ? 21.146 -8.247 -22.292 1.00 92.19 190 TYR A N 1
ATOM 1499 C CA . TYR A 1 190 ? 20.428 -9.452 -21.889 1.00 92.19 190 TYR A CA 1
ATOM 1500 C C . TYR A 1 190 ? 20.026 -10.294 -23.099 1.00 92.19 190 TYR A C 1
ATOM 1502 O O . TYR A 1 190 ? 19.028 -11.002 -23.022 1.00 92.19 190 TYR A O 1
ATOM 1510 N N . HIS A 1 191 ? 20.743 -10.199 -24.221 1.00 94.69 191 HIS A N 1
ATOM 1511 C CA . HIS A 1 191 ? 20.384 -10.937 -25.428 1.00 94.69 191 HIS A CA 1
ATOM 1512 C C . HIS A 1 191 ? 20.461 -12.456 -25.218 1.00 94.69 191 HIS A C 1
ATOM 1514 O O . HIS A 1 191 ? 19.447 -13.148 -25.356 1.00 94.69 191 HIS A O 1
ATOM 1520 N N . TYR A 1 192 ? 21.628 -12.963 -24.805 1.00 95.00 192 TYR A N 1
ATOM 1521 C CA . TYR A 1 192 ? 21.851 -14.380 -24.494 1.00 95.00 192 TYR A CA 1
ATOM 1522 C C . TYR A 1 192 ? 21.647 -14.707 -23.016 1.00 95.00 192 TYR A C 1
ATOM 1524 O O . TYR A 1 192 ? 21.642 -13.834 -22.141 1.00 95.00 192 TYR A O 1
ATOM 1532 N N . ASP A 1 193 ? 21.518 -16.007 -22.738 1.00 93.94 193 ASP A N 1
ATOM 1533 C CA . ASP A 1 193 ? 21.546 -16.510 -21.371 1.00 93.94 193 ASP A CA 1
ATOM 1534 C C . ASP A 1 193 ? 22.941 -16.329 -20.781 1.00 93.94 193 ASP A C 1
ATOM 1536 O O . ASP A 1 193 ? 23.956 -16.546 -21.449 1.00 93.94 193 ASP A O 1
ATOM 1540 N N . GLY A 1 194 ? 23.007 -15.958 -19.505 1.00 91.69 194 GLY A N 1
ATOM 1541 C CA . GLY A 1 194 ? 24.257 -15.468 -18.946 1.00 91.69 194 GLY A CA 1
ATOM 1542 C C . GLY A 1 194 ? 24.504 -15.795 -17.488 1.00 91.69 194 GLY A C 1
ATOM 1543 O O . GLY A 1 194 ? 23.592 -15.905 -16.674 1.00 91.69 194 GLY A O 1
ATOM 1544 N N . HIS A 1 195 ? 25.785 -15.892 -17.136 1.00 90.69 195 HIS A N 1
ATOM 1545 C CA . HIS A 1 195 ? 26.236 -15.818 -15.749 1.00 90.69 195 HIS A CA 1
ATOM 1546 C C . HIS A 1 195 ? 27.506 -14.960 -15.660 1.00 90.69 195 HIS A C 1
ATOM 1548 O O . HIS A 1 195 ? 28.634 -15.461 -15.797 1.00 90.69 195 HIS A O 1
ATOM 1554 N N . ARG A 1 196 ? 27.324 -13.659 -15.398 1.00 90.31 196 ARG A N 1
ATOM 1555 C CA . ARG A 1 196 ? 28.353 -12.601 -15.397 1.00 90.31 196 ARG A CA 1
ATOM 1556 C C . ARG A 1 196 ? 29.547 -12.963 -14.524 1.00 90.31 196 ARG A C 1
ATOM 1558 O O . ARG A 1 196 ? 30.692 -12.908 -14.966 1.00 90.31 196 ARG A O 1
ATOM 1565 N N . LYS A 1 197 ? 29.294 -13.459 -13.305 1.00 87.44 197 LYS A N 1
ATOM 1566 C CA . LYS A 1 197 ? 30.348 -13.855 -12.344 1.00 87.44 197 LYS A CA 1
ATOM 1567 C C . LYS A 1 197 ? 31.281 -14.942 -12.886 1.00 87.44 197 LYS A C 1
ATOM 1569 O O . LYS A 1 197 ? 32.439 -15.008 -12.488 1.00 87.44 197 LYS A O 1
ATOM 1574 N N . CYS A 1 198 ? 30.793 -15.797 -13.785 1.00 90.31 198 CYS A N 1
ATOM 1575 C CA . CYS A 1 198 ? 31.602 -16.840 -14.412 1.00 90.31 198 CYS A CA 1
ATOM 1576 C C . CYS A 1 198 ? 32.084 -16.476 -15.819 1.00 90.31 198 CYS A C 1
ATOM 1578 O O . CYS A 1 198 ? 32.783 -17.300 -16.417 1.00 90.31 198 CYS A O 1
ATOM 1580 N N . ARG A 1 199 ? 31.729 -15.292 -16.337 1.00 91.19 199 ARG A N 1
ATOM 1581 C CA . ARG A 1 199 ? 31.949 -14.873 -17.728 1.00 91.19 199 ARG A CA 1
ATOM 1582 C C . ARG A 1 199 ? 31.517 -15.966 -18.697 1.00 91.19 199 ARG A C 1
ATOM 1584 O O . ARG A 1 199 ? 32.344 -16.636 -19.323 1.00 91.19 199 ARG A O 1
ATOM 1591 N N . LEU A 1 200 ? 30.231 -16.282 -18.651 1.00 91.38 200 LEU A N 1
ATOM 1592 C CA . LEU A 1 200 ? 29.630 -17.321 -19.466 1.00 91.38 200 LEU A CA 1
ATOM 1593 C C . LEU A 1 200 ? 28.395 -16.755 -20.155 1.00 91.38 200 LEU A C 1
ATOM 1595 O O . LEU A 1 200 ? 27.465 -16.357 -19.458 1.00 91.38 200 LEU A O 1
ATOM 1599 N N . SER A 1 201 ? 28.418 -16.800 -21.482 1.00 93.56 201 SER A N 1
ATOM 1600 C CA . SER A 1 201 ? 27.277 -16.599 -22.372 1.00 93.56 201 SER A CA 1
ATOM 1601 C C . SER A 1 201 ? 26.893 -17.956 -22.962 1.00 93.56 201 SER A C 1
ATOM 1603 O O . SER A 1 201 ? 27.789 -18.746 -23.280 1.00 93.56 201 SER A O 1
ATOM 1605 N N . LEU A 1 202 ? 25.600 -18.260 -23.035 1.00 92.00 202 LEU A N 1
ATOM 1606 C CA . LEU A 1 202 ? 25.064 -19.511 -23.571 1.00 92.00 202 LEU A CA 1
ATOM 1607 C C . LEU A 1 202 ? 23.928 -19.220 -24.548 1.00 92.00 202 LEU A C 1
ATOM 1609 O O . LEU A 1 202 ? 23.036 -18.419 -24.265 1.00 92.00 202 LEU A O 1
ATOM 1613 N N . HIS A 1 203 ? 23.923 -19.938 -25.669 1.00 92.88 203 HIS A N 1
ATOM 1614 C CA . HIS A 1 203 ? 22.762 -19.949 -26.554 1.00 92.88 203 HIS A CA 1
ATOM 1615 C C . HIS A 1 203 ? 21.594 -20.686 -25.859 1.00 92.88 203 HIS A C 1
ATOM 1617 O O . HIS A 1 203 ? 21.849 -21.691 -25.182 1.00 92.88 203 HIS A O 1
ATOM 1623 N N . PRO A 1 204 ? 20.318 -20.291 -26.059 1.00 90.69 204 PRO A N 1
ATOM 1624 C CA . PRO A 1 204 ? 19.170 -20.898 -25.374 1.00 90.69 204 PRO A CA 1
ATOM 1625 C C . PRO A 1 204 ? 19.144 -22.431 -25.413 1.00 90.69 204 PRO A C 1
ATOM 1627 O O . PRO A 1 204 ? 18.944 -23.094 -24.397 1.00 90.69 204 PRO A O 1
ATOM 1630 N N . SER A 1 205 ? 19.462 -23.027 -26.567 1.00 89.00 205 SER A N 1
ATOM 1631 C CA . SER A 1 205 ? 19.520 -24.488 -26.717 1.00 89.00 205 SER A CA 1
ATOM 1632 C C . SER A 1 205 ? 20.556 -25.162 -25.809 1.00 89.00 205 SER A C 1
ATOM 1634 O O . SER A 1 205 ? 20.371 -26.308 -25.399 1.00 89.00 205 SER A O 1
ATOM 1636 N N . GLU A 1 206 ? 21.672 -24.493 -25.517 1.00 90.31 206 GLU A N 1
ATOM 1637 C CA . GLU A 1 206 ? 22.696 -25.004 -24.604 1.00 90.31 206 GLU A CA 1
ATOM 1638 C C . GLU A 1 206 ? 22.230 -24.922 -23.154 1.00 90.31 206 GLU A C 1
ATOM 1640 O O . GLU A 1 206 ? 22.432 -25.873 -22.394 1.00 90.31 206 GLU A O 1
ATOM 1645 N N . THR A 1 207 ? 21.564 -23.828 -22.787 1.00 91.38 207 THR A N 1
ATOM 1646 C CA . THR A 1 207 ? 20.946 -23.647 -21.472 1.00 91.38 207 THR A CA 1
ATOM 1647 C C . THR A 1 207 ? 19.887 -24.710 -21.207 1.00 91.38 207 THR A C 1
ATOM 1649 O O . THR A 1 207 ? 19.928 -25.360 -20.158 1.00 91.38 207 THR A O 1
ATOM 1652 N N . THR A 1 208 ? 18.996 -24.979 -22.170 1.00 87.81 208 THR A N 1
ATOM 1653 C CA . THR A 1 208 ? 17.976 -26.036 -22.058 1.00 87.81 208 THR A CA 1
ATOM 1654 C C . THR A 1 208 ? 18.615 -27.413 -21.870 1.00 87.81 208 THR A C 1
ATOM 1656 O O . THR A 1 208 ? 18.231 -28.149 -20.964 1.00 87.81 208 THR A O 1
ATOM 1659 N N . ARG A 1 209 ? 19.655 -27.756 -22.650 1.00 89.88 209 ARG A N 1
ATOM 1660 C CA . ARG A 1 209 ? 20.397 -29.030 -22.498 1.00 89.88 209 ARG A CA 1
ATOM 1661 C C . ARG A 1 209 ? 21.057 -29.184 -21.125 1.00 89.88 209 ARG A C 1
ATOM 1663 O O . ARG A 1 209 ? 21.386 -30.300 -20.729 1.00 89.88 209 ARG A O 1
ATOM 1670 N N . ARG A 1 210 ? 21.280 -28.078 -20.416 1.00 88.00 210 ARG A N 1
ATOM 1671 C CA . ARG A 1 210 ? 21.939 -28.022 -19.104 1.00 88.00 210 ARG A CA 1
ATOM 1672 C C . ARG A 1 210 ? 20.966 -27.750 -17.960 1.00 88.00 210 ARG A C 1
ATOM 1674 O O . ARG A 1 210 ? 21.413 -27.445 -16.857 1.00 88.00 210 ARG A O 1
ATOM 1681 N N . ASN A 1 211 ? 19.658 -27.877 -18.202 1.00 88.00 211 ASN A N 1
ATOM 1682 C CA . ASN A 1 211 ? 18.599 -27.631 -17.219 1.00 88.00 211 ASN A CA 1
ATOM 1683 C C . ASN A 1 211 ? 18.684 -26.236 -16.572 1.00 88.00 211 ASN A C 1
ATOM 1685 O O . ASN A 1 211 ? 18.433 -26.092 -15.379 1.00 88.00 211 ASN A O 1
ATOM 1689 N N . GLY A 1 212 ? 19.098 -25.217 -17.332 1.00 87.75 212 GLY A N 1
ATOM 1690 C CA . GLY A 1 212 ? 19.204 -23.845 -16.825 1.00 87.75 212 GLY A CA 1
ATOM 1691 C C . GLY A 1 212 ? 20.414 -23.574 -15.926 1.00 87.75 212 GLY A C 1
ATOM 1692 O O . GLY A 1 212 ? 20.470 -22.517 -15.304 1.00 87.75 212 GLY A O 1
ATOM 1693 N N . LEU A 1 213 ? 21.380 -24.496 -15.825 1.00 90.62 213 LEU A N 1
ATOM 1694 C CA . LEU A 1 213 ? 22.502 -24.386 -14.887 1.00 90.62 213 LEU A CA 1
ATOM 1695 C C . LEU A 1 213 ? 23.829 -24.015 -15.560 1.00 90.62 213 LEU A C 1
ATOM 1697 O O . LEU A 1 213 ? 24.211 -24.520 -16.619 1.00 90.62 213 LEU A O 1
ATOM 1701 N N . CYS A 1 214 ? 24.596 -23.175 -14.870 1.00 89.62 214 CYS A N 1
ATOM 1702 C CA . CYS A 1 214 ? 25.937 -22.774 -15.248 1.00 89.62 214 CYS A CA 1
ATOM 1703 C C . CYS A 1 214 ? 26.924 -23.953 -15.078 1.00 89.62 214 CYS A C 1
ATOM 1705 O O . CYS A 1 214 ? 27.113 -24.436 -13.961 1.00 89.62 214 CYS A O 1
ATOM 1707 N N . PRO A 1 215 ? 27.661 -24.371 -16.123 1.00 89.44 215 PRO A N 1
ATOM 1708 C CA . PRO A 1 215 ? 28.663 -25.442 -16.067 1.00 89.44 215 PRO A CA 1
ATOM 1709 C C . PRO A 1 215 ? 29.851 -25.148 -15.142 1.00 89.44 215 PRO A C 1
ATOM 1711 O O . PRO A 1 215 ? 30.540 -26.070 -14.720 1.00 89.44 215 PRO A O 1
ATOM 1714 N N . LYS A 1 216 ? 30.142 -23.867 -14.872 1.00 91.00 216 LYS A N 1
ATOM 1715 C CA . LYS A 1 216 ? 31.323 -23.455 -14.101 1.00 91.00 216 LYS A CA 1
ATOM 1716 C C . LYS A 1 216 ? 31.071 -23.516 -12.594 1.00 91.00 216 LYS A C 1
ATOM 1718 O O . LYS A 1 216 ? 31.987 -23.832 -11.846 1.00 91.00 216 LYS A O 1
ATOM 1723 N N . CYS A 1 217 ? 29.858 -23.198 -12.145 1.00 90.62 217 CYS A N 1
ATOM 1724 C CA . CYS A 1 217 ? 29.536 -23.086 -10.718 1.00 90.62 217 CYS A CA 1
ATOM 1725 C C . CYS A 1 217 ? 28.283 -23.859 -10.277 1.00 90.62 217 CYS A C 1
ATOM 1727 O O . CYS A 1 217 ? 27.991 -23.877 -9.085 1.00 90.62 217 CYS A O 1
ATOM 1729 N N . GLY A 1 218 ? 27.531 -24.459 -11.204 1.00 87.31 218 GLY A N 1
ATOM 1730 C CA . GLY A 1 218 ? 26.294 -25.195 -10.929 1.00 87.31 218 GLY A CA 1
ATOM 1731 C C . GLY A 1 218 ? 25.079 -24.332 -10.572 1.00 87.31 218 GLY A C 1
ATOM 1732 O O . GLY A 1 218 ? 24.027 -24.886 -10.278 1.00 87.31 218 GLY A O 1
ATOM 1733 N N . LYS A 1 219 ? 25.200 -22.998 -10.577 1.00 86.31 219 LYS A N 1
ATOM 1734 C CA . LYS A 1 219 ? 24.093 -22.076 -10.262 1.00 86.31 219 LYS A CA 1
ATOM 1735 C C . LYS A 1 219 ? 23.205 -21.803 -11.485 1.00 86.31 219 LYS A C 1
ATOM 1737 O O . LYS A 1 219 ? 23.729 -21.892 -12.595 1.00 86.31 219 LYS A O 1
ATOM 1742 N N . PRO A 1 220 ? 21.924 -21.430 -11.311 1.00 87.12 220 PRO A N 1
ATOM 1743 C CA . PRO A 1 220 ? 21.072 -20.992 -12.415 1.00 87.12 220 PRO A CA 1
ATOM 1744 C C . PRO A 1 220 ? 21.690 -19.842 -13.221 1.00 87.12 220 PRO A C 1
ATOM 1746 O O . PRO A 1 220 ? 22.386 -18.991 -12.658 1.00 87.12 220 PRO A O 1
ATOM 1749 N N . VAL A 1 221 ? 21.454 -19.834 -14.532 1.00 90.56 221 VAL A N 1
ATOM 1750 C CA . VAL A 1 221 ? 21.806 -18.710 -15.414 1.00 90.56 221 VAL A CA 1
ATOM 1751 C C . VAL A 1 221 ? 20.657 -17.706 -15.483 1.00 90.56 221 VAL A C 1
ATOM 1753 O O . VAL A 1 221 ? 19.493 -18.078 -15.343 1.00 90.56 221 VAL A O 1
ATOM 1756 N N . THR A 1 222 ? 20.974 -16.436 -15.724 1.00 89.56 222 THR A N 1
ATOM 1757 C CA . THR A 1 222 ? 19.974 -15.427 -16.084 1.00 89.56 222 THR A CA 1
ATOM 1758 C C . THR A 1 222 ? 19.459 -15.751 -17.483 1.00 89.56 222 THR A C 1
ATOM 1760 O O . THR A 1 222 ? 20.248 -15.770 -18.428 1.00 89.56 222 THR A O 1
ATOM 1763 N N . VAL A 1 223 ? 18.156 -16.014 -17.606 1.00 91.25 223 VAL A N 1
ATOM 1764 C CA . VAL A 1 223 ? 17.492 -16.283 -18.891 1.00 91.25 223 VAL A CA 1
ATOM 1765 C C . VAL A 1 223 ? 17.404 -14.987 -19.695 1.00 91.25 223 VAL A C 1
ATOM 1767 O O . VAL A 1 223 ? 16.791 -14.018 -19.237 1.00 91.25 223 VAL A O 1
ATOM 1770 N N . GLY A 1 224 ? 18.032 -14.975 -20.866 1.00 92.62 224 GLY A N 1
ATOM 1771 C CA . GLY A 1 224 ? 18.094 -13.850 -21.789 1.00 92.62 224 GLY A CA 1
ATOM 1772 C C . GLY A 1 224 ? 16.844 -13.701 -22.656 1.00 92.62 224 GLY A C 1
ATOM 1773 O O . GLY A 1 224 ? 15.939 -14.540 -22.677 1.00 92.62 224 GLY A O 1
ATOM 1774 N N . VAL A 1 225 ? 16.811 -12.606 -23.405 1.00 94.88 225 VAL A N 1
ATOM 1775 C CA . VAL A 1 225 ? 15.704 -12.213 -24.276 1.00 94.88 225 VAL A CA 1
ATOM 1776 C C . VAL A 1 225 ? 15.514 -13.208 -25.413 1.00 94.88 225 VAL A C 1
ATOM 1778 O O . VAL A 1 225 ? 14.382 -13.610 -25.668 1.00 94.88 225 VAL A O 1
ATOM 1781 N N . LEU A 1 226 ? 16.593 -13.677 -26.048 1.00 93.94 226 LEU A N 1
ATOM 1782 C CA . LEU A 1 226 ? 16.487 -14.658 -27.130 1.00 93.94 226 LEU A CA 1
ATOM 1783 C C . LEU A 1 226 ? 15.817 -15.954 -26.660 1.00 93.94 226 LEU A C 1
ATOM 1785 O O . LEU A 1 226 ? 14.953 -16.492 -27.351 1.00 93.94 226 LEU A O 1
ATOM 1789 N N . HIS A 1 227 ? 16.171 -16.428 -25.463 1.00 94.50 227 HIS A N 1
ATOM 1790 C CA . HIS A 1 227 ? 15.552 -17.611 -24.869 1.00 94.50 227 HIS A CA 1
ATOM 1791 C C . HIS A 1 227 ? 14.067 -17.378 -24.633 1.00 94.50 227 HIS A C 1
ATOM 1793 O O . HIS A 1 227 ? 13.245 -18.180 -25.068 1.00 94.50 227 HIS A O 1
ATOM 1799 N N . ARG A 1 228 ? 13.716 -16.263 -23.990 1.00 94.12 228 ARG A N 1
ATOM 1800 C CA . ARG A 1 228 ? 12.327 -15.962 -23.654 1.00 94.12 228 ARG A CA 1
ATOM 1801 C C . ARG A 1 228 ? 11.450 -15.786 -24.895 1.00 94.12 228 ARG A C 1
ATOM 1803 O O . ARG A 1 228 ? 10.326 -16.279 -24.924 1.00 94.12 228 ARG A O 1
ATOM 1810 N N . VAL A 1 229 ? 11.976 -15.161 -25.948 1.00 92.25 229 VAL A N 1
ATOM 1811 C CA . VAL A 1 229 ? 11.297 -15.093 -27.248 1.00 92.25 229 VAL A CA 1
ATOM 1812 C C . VAL A 1 229 ? 11.085 -16.497 -27.813 1.00 92.25 229 VAL A C 1
ATOM 1814 O O . VAL A 1 229 ? 9.977 -16.803 -28.245 1.00 92.25 229 VAL A O 1
ATOM 1817 N N . TYR A 1 230 ? 12.099 -17.367 -27.803 1.00 90.81 230 TYR A N 1
ATOM 1818 C CA . TYR A 1 230 ? 11.970 -18.745 -28.301 1.00 90.81 230 TYR A CA 1
ATOM 1819 C C . TYR A 1 230 ? 10.982 -19.588 -27.499 1.00 90.81 230 TYR A C 1
ATOM 1821 O O . TYR A 1 230 ? 10.277 -20.399 -28.089 1.00 90.81 230 TYR A O 1
ATOM 1829 N N . GLU A 1 231 ? 10.918 -19.388 -26.185 1.00 92.50 231 GLU A N 1
ATOM 1830 C CA . GLU A 1 231 ? 9.967 -20.069 -25.308 1.00 92.50 231 GLU A CA 1
ATOM 1831 C C . GLU A 1 231 ? 8.516 -19.739 -25.678 1.00 92.50 231 GLU A C 1
ATOM 1833 O O . GLU A 1 231 ? 7.678 -20.638 -25.716 1.00 92.50 231 GLU A O 1
ATOM 1838 N N . LEU A 1 232 ? 8.226 -18.469 -25.979 1.00 93.56 232 LEU A N 1
ATOM 1839 C CA . LEU A 1 232 ? 6.876 -18.028 -26.337 1.00 93.56 232 LEU A CA 1
ATOM 1840 C C . LEU A 1 232 ? 6.557 -18.197 -27.830 1.00 93.56 232 LEU A C 1
ATOM 1842 O O . LEU A 1 232 ? 5.387 -18.256 -28.196 1.00 93.56 232 LEU A O 1
ATOM 1846 N N . SER A 1 233 ? 7.569 -18.258 -28.698 1.00 92.94 233 SER A N 1
ATOM 1847 C CA . SER A 1 233 ? 7.392 -18.324 -30.153 1.00 92.94 233 SER A CA 1
ATOM 1848 C C . SER A 1 233 ? 6.586 -19.547 -30.594 1.00 92.94 233 SER A C 1
ATOM 1850 O O . SER A 1 233 ? 6.823 -20.669 -30.157 1.00 92.94 233 SER A O 1
ATOM 1852 N N . ASP A 1 234 ? 5.687 -19.336 -31.552 1.00 92.75 234 ASP A N 1
ATOM 1853 C CA . ASP A 1 234 ? 4.792 -20.362 -32.099 1.00 92.75 234 ASP A CA 1
ATOM 1854 C C . ASP A 1 234 ? 5.041 -20.657 -33.588 1.00 92.75 234 ASP A C 1
ATOM 1856 O O . ASP A 1 234 ? 4.361 -21.498 -34.184 1.00 92.75 234 ASP A O 1
ATOM 1860 N N . ARG A 1 235 ? 6.039 -20.002 -34.199 1.00 90.88 235 ARG A N 1
ATOM 1861 C CA . ARG A 1 235 ? 6.470 -20.255 -35.582 1.00 90.88 235 ARG A CA 1
ATOM 1862 C C . ARG A 1 235 ? 7.989 -20.177 -35.742 1.00 90.88 235 ARG A C 1
ATOM 1864 O O . ARG A 1 235 ? 8.663 -19.380 -35.097 1.00 90.88 235 ARG A O 1
ATOM 1871 N N . GLU A 1 236 ? 8.522 -20.967 -36.673 1.00 85.31 236 GLU A N 1
ATOM 1872 C CA . GLU A 1 236 ? 9.959 -20.968 -36.987 1.00 85.31 236 GLU A CA 1
ATOM 1873 C C . GLU A 1 236 ? 10.382 -19.754 -37.829 1.00 85.31 236 GLU A C 1
ATOM 1875 O O . GLU A 1 236 ? 11.431 -19.159 -37.582 1.00 85.31 236 GLU A O 1
ATOM 1880 N N . ALA A 1 237 ? 9.565 -19.373 -38.819 1.00 89.62 237 ALA A N 1
ATOM 1881 C CA . ALA A 1 237 ? 9.859 -18.279 -39.742 1.00 89.62 237 ALA A CA 1
ATOM 1882 C C . ALA A 1 237 ? 9.093 -16.997 -39.360 1.00 89.62 237 ALA A C 1
ATOM 1884 O O . ALA A 1 237 ? 7.868 -17.050 -39.202 1.00 89.62 237 ALA A O 1
ATOM 1885 N N . PRO A 1 238 ? 9.768 -15.837 -39.249 1.00 92.00 238 PRO A N 1
ATOM 1886 C CA . PRO A 1 238 ? 9.121 -14.596 -38.848 1.00 92.00 238 PRO A CA 1
ATOM 1887 C C . PRO A 1 238 ? 8.219 -14.024 -39.942 1.00 92.00 238 PRO A C 1
ATOM 1889 O O . PRO A 1 238 ? 8.518 -14.100 -41.135 1.00 92.00 238 PRO A O 1
ATOM 1892 N N . LYS A 1 239 ? 7.131 -13.368 -39.532 1.00 92.75 239 LYS A N 1
ATOM 1893 C CA . LYS A 1 239 ? 6.257 -12.602 -40.430 1.00 92.75 239 LYS A CA 1
ATOM 1894 C C . LYS A 1 239 ? 6.571 -11.112 -40.330 1.00 92.75 239 LYS A C 1
ATOM 1896 O O . LYS A 1 239 ? 6.113 -10.446 -39.409 1.00 92.75 239 LYS A O 1
ATOM 1901 N N . LEU A 1 240 ? 7.324 -10.582 -41.289 1.00 89.94 240 LEU A N 1
ATOM 1902 C CA . LEU A 1 240 ? 7.751 -9.179 -41.312 1.00 89.94 240 LEU A CA 1
ATOM 1903 C C . LEU A 1 240 ? 6.801 -8.330 -42.183 1.00 89.94 240 LEU A C 1
ATOM 1905 O O . LEU A 1 240 ? 6.945 -8.324 -43.405 1.00 89.94 240 LEU A O 1
ATOM 1909 N N . PRO A 1 241 ? 5.810 -7.617 -41.606 1.00 86.94 241 PRO A N 1
ATOM 1910 C CA . PRO A 1 241 ? 4.890 -6.783 -42.386 1.00 86.94 241 PRO A CA 1
ATOM 1911 C C . PRO A 1 241 ? 5.519 -5.464 -42.862 1.00 86.94 241 PRO A C 1
ATOM 1913 O O . PRO A 1 241 ? 4.947 -4.788 -43.718 1.00 86.94 241 PRO A O 1
ATOM 1916 N N . LYS A 1 242 ? 6.648 -5.067 -42.267 1.00 90.62 242 LYS A N 1
ATOM 1917 C CA . LYS A 1 242 ? 7.358 -3.807 -42.499 1.00 90.62 242 LYS A CA 1
ATOM 1918 C C . LYS A 1 242 ? 8.869 -4.061 -42.489 1.00 90.62 242 LYS A C 1
ATOM 1920 O O . LYS A 1 242 ? 9.299 -4.995 -41.808 1.00 90.62 242 LYS A O 1
ATOM 1925 N N . PRO A 1 243 ? 9.657 -3.275 -43.241 1.00 92.25 243 PRO A N 1
ATOM 1926 C CA . PRO A 1 243 ? 11.109 -3.317 -43.159 1.00 92.25 243 PRO A CA 1
ATOM 1927 C C . PRO A 1 243 ? 11.608 -2.805 -41.804 1.00 92.25 243 PRO A C 1
ATOM 1929 O O . PRO A 1 243 ? 10.925 -2.046 -41.115 1.00 92.25 243 PRO A O 1
ATOM 1932 N N . PHE A 1 244 ? 12.827 -3.202 -41.470 1.00 93.75 244 PHE A N 1
ATOM 1933 C CA . PHE A 1 244 ? 13.610 -2.646 -40.377 1.00 93.75 244 PHE A CA 1
ATOM 1934 C C . PHE A 1 244 ? 15.070 -2.544 -40.824 1.00 93.75 244 PHE A C 1
ATOM 1936 O O . PHE A 1 244 ? 15.466 -3.219 -41.781 1.00 93.75 244 PHE A O 1
ATOM 1943 N N . TYR A 1 245 ? 15.852 -1.700 -40.157 1.00 93.25 245 TYR A N 1
ATOM 1944 C CA . TYR A 1 245 ? 17.248 -1.448 -40.512 1.00 93.25 245 TYR A CA 1
ATOM 1945 C C . TYR A 1 245 ? 18.116 -1.453 -39.261 1.00 93.25 245 TYR A C 1
ATOM 1947 O O . TYR A 1 245 ? 17.970 -0.569 -38.424 1.00 93.25 245 TYR A O 1
ATOM 1955 N N . SER A 1 246 ? 19.033 -2.411 -39.152 1.00 92.19 246 SER A N 1
ATOM 1956 C CA . SER A 1 246 ? 20.013 -2.424 -38.066 1.00 92.19 246 SER A CA 1
ATOM 1957 C C . SER A 1 246 ? 21.178 -1.492 -38.393 1.00 92.19 246 SER A C 1
ATOM 1959 O O . SER A 1 246 ? 21.804 -1.640 -39.447 1.00 92.19 246 SER A O 1
ATOM 1961 N N . ILE A 1 247 ? 21.471 -0.531 -37.514 1.00 92.62 247 ILE A N 1
ATOM 1962 C CA . ILE A 1 247 ? 22.548 0.443 -37.732 1.00 92.62 247 ILE A CA 1
ATOM 1963 C C . ILE A 1 247 ? 23.592 0.415 -36.619 1.00 92.62 247 ILE A C 1
ATOM 1965 O O . ILE A 1 247 ? 23.295 0.172 -35.455 1.00 92.62 247 ILE A O 1
ATOM 1969 N N . ILE A 1 248 ? 24.827 0.730 -37.003 1.00 92.25 248 ILE A N 1
ATOM 1970 C CA . ILE A 1 248 ? 25.927 1.050 -36.100 1.00 92.25 248 ILE A CA 1
ATOM 1971 C C . ILE A 1 248 ? 26.161 2.561 -36.222 1.00 92.25 248 ILE A C 1
ATOM 1973 O O . ILE A 1 248 ? 26.332 3.059 -37.342 1.00 92.25 248 ILE A O 1
ATOM 1977 N N . PRO A 1 249 ? 26.178 3.312 -35.111 1.00 91.88 249 PRO A N 1
ATOM 1978 C CA . PRO A 1 249 ? 26.456 4.744 -35.124 1.00 91.88 249 PRO A CA 1
ATOM 1979 C C . PRO A 1 249 ? 27.765 5.056 -35.851 1.00 91.88 249 PRO A C 1
ATOM 1981 O O . PRO A 1 249 ? 28.788 4.397 -35.643 1.00 91.88 249 PRO A O 1
ATOM 1984 N N . LEU A 1 250 ? 27.783 6.118 -36.652 1.00 93.19 250 LEU A N 1
ATOM 1985 C CA . LEU A 1 250 ? 28.960 6.500 -37.430 1.00 93.19 250 LEU A CA 1
ATOM 1986 C C . LEU A 1 250 ? 30.207 6.746 -36.553 1.00 93.19 250 LEU A C 1
ATOM 1988 O O . LEU A 1 250 ? 31.295 6.339 -36.971 1.00 93.19 250 LEU A O 1
ATOM 1992 N N . PRO A 1 251 ? 30.115 7.342 -35.343 1.00 92.75 251 PRO A N 1
ATOM 1993 C CA . PRO A 1 251 ? 31.258 7.431 -34.435 1.00 92.75 251 PRO A CA 1
ATOM 1994 C C . PRO A 1 251 ? 31.846 6.070 -34.038 1.00 92.75 251 PRO A C 1
ATOM 1996 O O . PRO A 1 251 ? 33.057 5.969 -33.851 1.00 92.75 251 PRO A O 1
ATOM 1999 N N . GLU A 1 252 ? 31.029 5.021 -33.935 1.00 92.06 252 GLU A N 1
ATOM 2000 C CA . GLU A 1 252 ? 31.484 3.671 -33.578 1.00 92.06 252 GLU A CA 1
ATOM 2001 C C . GLU A 1 252 ? 32.159 2.976 -34.763 1.00 92.06 252 GLU A C 1
ATOM 2003 O O . GLU A 1 252 ? 33.251 2.425 -34.610 1.00 92.06 252 GLU A O 1
ATOM 2008 N N . ILE A 1 253 ? 31.616 3.144 -35.973 1.00 94.38 253 ILE A N 1
ATOM 2009 C CA . ILE A 1 253 ? 32.274 2.701 -37.212 1.00 94.38 253 ILE A CA 1
ATOM 2010 C C . ILE A 1 253 ? 33.649 3.374 -37.363 1.00 94.38 253 ILE A C 1
ATOM 2012 O O . ILE A 1 253 ? 34.664 2.722 -37.615 1.00 94.38 253 ILE A O 1
ATOM 2016 N N . LEU A 1 254 ? 33.713 4.696 -37.179 1.00 94.50 254 LEU A N 1
ATOM 2017 C CA . LEU A 1 254 ? 34.960 5.460 -37.272 1.00 94.50 254 LEU A CA 1
ATOM 2018 C C . LEU A 1 254 ? 35.952 5.087 -36.162 1.00 94.50 254 LEU A C 1
ATOM 2020 O O . LEU A 1 254 ? 37.154 5.028 -36.417 1.00 94.50 254 LEU A O 1
ATOM 2024 N N . SER A 1 255 ? 35.462 4.819 -34.953 1.00 93.88 255 SER A N 1
ATOM 2025 C CA . SER A 1 255 ? 36.244 4.309 -33.821 1.00 93.88 255 SER A CA 1
ATOM 2026 C C . SER A 1 255 ? 36.940 2.996 -34.176 1.00 93.88 255 SER A C 1
ATOM 2028 O O . SER A 1 255 ? 38.159 2.876 -34.016 1.00 93.88 255 SER A O 1
ATOM 2030 N N . GLU A 1 256 ? 36.197 2.038 -34.740 1.00 92.38 256 GLU A N 1
ATOM 2031 C CA . GLU A 1 256 ? 36.748 0.756 -35.181 1.00 92.38 256 GLU A CA 1
ATOM 2032 C C . GLU A 1 256 ? 37.793 0.939 -36.292 1.00 92.38 256 GLU A C 1
ATOM 2034 O O . GLU A 1 256 ? 38.893 0.381 -36.212 1.00 92.38 256 GLU A O 1
ATOM 2039 N N . ILE A 1 257 ? 37.488 1.763 -37.302 1.00 91.25 257 ILE A N 1
ATOM 2040 C CA . ILE A 1 257 ? 38.392 2.037 -38.429 1.00 91.25 257 ILE A CA 1
ATOM 2041 C C . ILE A 1 257 ? 39.675 2.730 -37.967 1.00 91.25 257 ILE A C 1
ATOM 2043 O O . ILE A 1 257 ? 40.742 2.453 -38.514 1.00 91.25 257 ILE A O 1
ATOM 2047 N N . LEU A 1 258 ? 39.605 3.639 -36.994 1.00 90.06 258 LEU A N 1
ATOM 2048 C CA . LEU A 1 258 ? 40.756 4.408 -36.508 1.00 90.06 258 LEU A CA 1
ATOM 2049 C C . LEU A 1 258 ? 41.520 3.709 -35.372 1.00 90.06 258 LEU A C 1
ATOM 2051 O O . LEU A 1 258 ? 42.620 4.151 -35.034 1.00 90.06 258 LEU A O 1
ATOM 2055 N N . GLY A 1 259 ? 40.975 2.632 -34.797 1.00 88.56 259 GLY A N 1
ATOM 2056 C CA . GLY A 1 259 ? 41.595 1.873 -33.706 1.00 88.56 259 GLY A CA 1
ATOM 2057 C C . GLY A 1 259 ? 41.719 2.669 -32.401 1.00 88.56 259 GLY A C 1
ATOM 2058 O O . GLY A 1 259 ? 42.707 2.541 -31.680 1.00 88.56 259 GLY A O 1
ATOM 2059 N N . CYS A 1 260 ? 40.757 3.547 -32.114 1.00 91.69 260 CYS A N 1
ATOM 2060 C CA . CYS A 1 260 ? 40.703 4.359 -30.892 1.00 91.69 260 CYS A CA 1
ATOM 2061 C C . CYS A 1 260 ? 39.248 4.556 -30.468 1.00 91.69 260 CYS A C 1
ATOM 2063 O O . CYS A 1 260 ? 38.376 4.421 -31.305 1.00 91.69 260 CYS A O 1
ATOM 2065 N N . GLY A 1 261 ? 38.986 4.880 -29.198 1.00 86.62 261 GLY A N 1
ATOM 2066 C CA . GLY A 1 261 ? 37.611 4.941 -28.688 1.00 86.62 261 GLY A CA 1
ATOM 2067 C C . GLY A 1 261 ? 36.717 6.003 -29.359 1.00 86.62 261 GLY A C 1
ATOM 2068 O O . GLY A 1 261 ? 37.229 7.018 -29.841 1.00 86.62 261 GLY A O 1
ATOM 2069 N N . PRO A 1 262 ? 35.381 5.835 -29.314 1.00 86.00 262 PRO A N 1
ATOM 2070 C CA . PRO A 1 262 ? 34.418 6.667 -30.048 1.00 86.00 262 PRO A CA 1
ATOM 2071 C C . PRO A 1 262 ? 34.372 8.130 -29.590 1.00 86.00 262 PRO A C 1
ATOM 2073 O O . PRO A 1 262 ? 34.008 9.014 -30.359 1.00 86.00 262 PRO A O 1
ATOM 2076 N N . SER A 1 263 ? 34.812 8.414 -28.362 1.00 87.31 263 SER A N 1
ATOM 2077 C CA . SER A 1 263 ? 34.948 9.771 -27.818 1.00 87.31 263 SER A CA 1
ATOM 2078 C C . SER A 1 263 ? 36.304 10.428 -28.113 1.00 87.31 263 SER A C 1
ATOM 2080 O O . SER A 1 263 ? 36.565 11.551 -27.675 1.00 87.31 263 SER A O 1
ATOM 2082 N N . ALA A 1 264 ? 37.208 9.752 -28.831 1.00 92.62 264 ALA A N 1
ATOM 2083 C CA . ALA A 1 264 ? 38.510 10.311 -29.161 1.00 92.62 264 ALA A CA 1
ATOM 2084 C C . ALA A 1 264 ? 38.364 11.504 -30.114 1.00 92.62 264 ALA A C 1
ATOM 2086 O O . ALA A 1 264 ? 37.666 11.434 -31.122 1.00 92.62 264 ALA A O 1
ATOM 2087 N N . LYS A 1 265 ? 39.137 12.573 -29.875 1.00 93.31 265 LYS A N 1
ATOM 2088 C CA . LYS A 1 265 ? 39.120 13.791 -30.708 1.00 93.31 265 LYS A CA 1
ATOM 2089 C C . LYS A 1 265 ? 39.275 13.504 -32.208 1.00 93.31 265 LYS A C 1
ATOM 2091 O O . LYS A 1 265 ? 38.664 14.181 -33.024 1.00 93.31 265 LYS A O 1
ATOM 2096 N N . LYS A 1 266 ? 40.080 12.496 -32.570 1.00 94.25 266 LYS A N 1
ATOM 2097 C CA . LYS A 1 266 ? 40.261 12.067 -33.965 1.00 94.25 266 LYS A CA 1
ATOM 2098 C C . LYS A 1 266 ? 38.964 11.533 -34.588 1.00 94.25 266 LYS A C 1
ATOM 2100 O O . LYS A 1 266 ? 38.694 11.860 -35.737 1.00 94.25 266 LYS A O 1
ATOM 2105 N N . VAL A 1 267 ? 38.174 10.762 -33.834 1.00 94.25 267 VAL A N 1
ATOM 2106 C CA . VAL A 1 267 ? 36.861 10.257 -34.26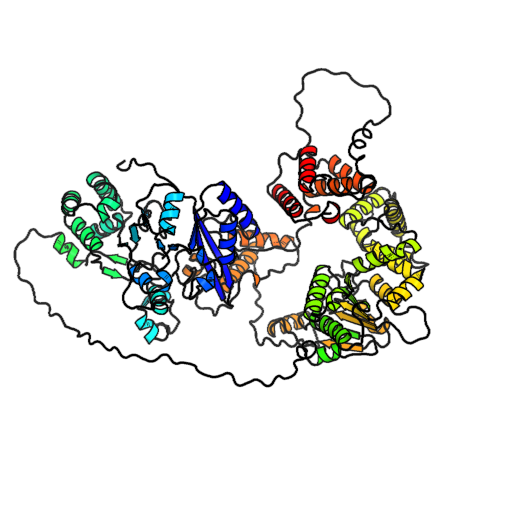5 1.00 94.25 267 VAL A CA 1
ATOM 2107 C C . VAL A 1 267 ? 35.889 11.419 -34.427 1.00 94.25 267 VAL A C 1
ATOM 2109 O O . VAL A 1 267 ? 35.277 11.539 -35.480 1.00 94.25 267 VAL A O 1
ATOM 2112 N N . THR A 1 268 ? 35.816 12.329 -33.450 1.00 92.25 268 THR A N 1
ATOM 2113 C CA . THR A 1 268 ? 34.946 13.516 -33.528 1.00 92.25 268 THR A CA 1
ATOM 2114 C C . THR A 1 268 ? 35.263 14.380 -34.748 1.00 92.25 268 THR A C 1
ATOM 2116 O O . THR A 1 268 ? 34.358 14.753 -35.485 1.00 92.25 268 THR A O 1
ATOM 2119 N N . THR A 1 269 ? 36.545 14.653 -35.015 1.00 94.06 269 THR A N 1
ATOM 2120 C CA . THR A 1 269 ? 36.951 15.414 -36.207 1.00 94.06 269 THR A CA 1
ATOM 2121 C C . THR A 1 269 ? 36.580 14.679 -37.495 1.00 94.06 269 THR A C 1
ATOM 2123 O O . THR A 1 269 ? 35.994 15.284 -38.387 1.00 94.06 269 THR A O 1
ATOM 2126 N N . ALA A 1 270 ? 36.854 13.373 -37.585 1.00 93.62 270 ALA A N 1
ATOM 2127 C CA . ALA A 1 270 ? 36.484 12.584 -38.759 1.00 93.62 270 ALA A CA 1
ATOM 2128 C C . ALA A 1 270 ? 34.963 12.573 -38.985 1.00 93.62 270 ALA A C 1
ATOM 2130 O O . ALA A 1 270 ? 34.521 12.712 -40.126 1.00 93.62 270 ALA A O 1
ATOM 2131 N N . TYR A 1 271 ? 34.182 12.455 -37.909 1.00 94.31 271 TYR A N 1
ATOM 2132 C CA . TYR A 1 271 ? 32.721 12.493 -37.908 1.00 94.31 271 TYR A CA 1
ATOM 2133 C C . TYR A 1 271 ? 32.191 13.833 -38.430 1.00 94.31 271 TYR A C 1
ATOM 2135 O O . TYR A 1 271 ? 31.429 13.852 -39.395 1.00 94.31 271 TYR A O 1
ATOM 2143 N N . GLU A 1 272 ? 32.655 14.960 -37.884 1.00 93.31 272 GLU A N 1
ATOM 2144 C CA . GLU A 1 272 ? 32.260 16.302 -38.337 1.00 93.31 272 GLU A CA 1
ATOM 2145 C C . GLU A 1 272 ? 32.609 16.548 -39.812 1.00 93.31 272 GLU A C 1
ATOM 2147 O O . GLU A 1 272 ? 31.801 17.103 -40.560 1.00 93.31 272 GLU A O 1
ATOM 2152 N N . GLU A 1 273 ? 33.779 16.089 -40.263 1.00 93.88 273 GLU A N 1
ATOM 2153 C CA . GLU A 1 273 ? 34.165 16.152 -41.675 1.00 93.88 273 GLU A CA 1
ATOM 2154 C C . GLU A 1 273 ? 33.233 15.324 -42.567 1.00 93.88 273 GLU A C 1
ATOM 2156 O O . GLU A 1 273 ? 32.879 15.773 -43.660 1.00 93.88 273 GLU A O 1
ATOM 2161 N N . ARG A 1 274 ? 32.811 14.130 -42.114 1.00 94.44 274 ARG A N 1
ATOM 2162 C CA . ARG A 1 274 ? 31.855 13.296 -42.861 1.00 94.44 274 ARG A CA 1
ATOM 2163 C C . ARG A 1 274 ? 30.511 13.997 -42.969 1.00 94.44 274 ARG A C 1
ATOM 2165 O O . ARG A 1 274 ? 29.965 14.070 -44.067 1.00 94.44 274 ARG A O 1
ATOM 2172 N N . LEU A 1 275 ? 30.020 14.564 -41.868 1.00 93.00 275 LEU A N 1
ATOM 2173 C CA . LEU A 1 275 ? 28.758 15.299 -41.858 1.00 93.00 275 LEU A CA 1
ATOM 2174 C C . LEU A 1 275 ? 28.790 16.526 -42.774 1.00 93.00 275 LEU A C 1
ATOM 2176 O O . LEU A 1 275 ? 27.810 16.828 -43.456 1.00 93.00 275 LEU A O 1
ATOM 2180 N N . ALA A 1 276 ? 29.915 17.242 -42.804 1.00 92.50 276 ALA A N 1
ATOM 2181 C CA . ALA A 1 276 ? 30.092 18.403 -43.670 1.00 92.50 276 ALA A CA 1
ATOM 2182 C C . ALA A 1 276 ? 30.140 18.023 -45.159 1.00 92.50 276 ALA A C 1
ATOM 2184 O O . ALA A 1 276 ? 29.647 18.781 -45.994 1.00 92.50 276 ALA A O 1
ATOM 2185 N N . ALA A 1 277 ? 30.728 16.870 -45.491 1.00 93.19 277 ALA A N 1
ATOM 2186 C CA . ALA A 1 277 ? 30.893 16.413 -46.868 1.00 93.19 277 ALA A CA 1
ATOM 2187 C C . ALA A 1 277 ? 29.660 15.689 -47.432 1.00 93.19 277 ALA A C 1
ATOM 2189 O O . ALA A 1 277 ? 29.343 15.860 -48.607 1.00 93.19 277 ALA A O 1
ATOM 2190 N N . LEU A 1 278 ? 28.991 14.870 -46.616 1.00 93.44 278 LEU A N 1
ATOM 2191 C CA . LEU A 1 278 ? 27.953 13.930 -47.058 1.00 93.44 278 LEU A CA 1
ATOM 2192 C C . LEU A 1 278 ? 26.555 14.249 -46.506 1.00 93.44 278 LEU A C 1
ATOM 2194 O O . LEU A 1 278 ? 25.577 13.710 -47.011 1.00 93.44 278 LEU A O 1
ATOM 2198 N N . GLY A 1 279 ? 26.433 15.130 -45.509 1.00 91.50 279 GLY A N 1
ATOM 2199 C CA . GLY A 1 279 ? 25.156 15.478 -44.880 1.00 91.50 279 GLY A CA 1
ATOM 2200 C C . GLY A 1 279 ? 24.899 14.755 -43.547 1.00 91.50 279 GLY A C 1
ATOM 2201 O O . GLY A 1 279 ? 25.837 14.269 -42.924 1.00 91.50 279 GLY A O 1
ATOM 2202 N N . PRO A 1 280 ? 23.649 14.739 -43.047 1.00 90.88 280 PRO A N 1
ATOM 2203 C CA . PRO A 1 280 ? 23.301 14.167 -41.740 1.00 90.88 280 PRO A CA 1
ATOM 2204 C C . PRO A 1 280 ? 23.641 12.676 -41.597 1.00 90.88 280 PRO A C 1
ATOM 2206 O O . PRO A 1 280 ? 23.575 11.932 -42.569 1.00 90.88 280 PRO A O 1
ATOM 2209 N N . GLU A 1 281 ? 23.923 12.226 -40.372 1.00 92.19 281 GLU A N 1
ATOM 2210 C CA . GLU A 1 281 ? 24.385 10.859 -40.078 1.00 92.19 281 GLU A CA 1
ATOM 2211 C C . GLU A 1 281 ? 23.484 9.761 -40.659 1.00 92.19 281 GLU A C 1
ATOM 2213 O O . GLU A 1 281 ? 23.979 8.905 -41.387 1.00 92.19 281 GLU A O 1
ATOM 2218 N N . LEU A 1 282 ? 22.170 9.811 -40.411 1.00 91.06 282 LEU A N 1
ATOM 2219 C CA . LEU A 1 282 ? 21.239 8.796 -40.925 1.00 91.06 282 LEU A CA 1
ATOM 2220 C C . LEU A 1 282 ? 21.261 8.704 -42.456 1.00 91.06 282 LEU A C 1
ATOM 2222 O O . LEU A 1 282 ? 21.204 7.608 -43.002 1.00 91.06 282 LEU A O 1
ATOM 2226 N N . HIS A 1 283 ? 21.436 9.833 -43.151 1.00 92.75 283 HIS A N 1
ATOM 2227 C CA . HIS A 1 283 ? 21.590 9.825 -44.603 1.00 92.75 283 HIS A CA 1
ATOM 2228 C C . HIS A 1 283 ? 22.875 9.097 -45.020 1.00 92.75 283 HIS A C 1
ATOM 2230 O O . HIS A 1 283 ? 22.847 8.282 -45.938 1.00 92.75 283 HIS A O 1
ATOM 2236 N N . ILE A 1 284 ? 23.994 9.340 -44.326 1.00 95.12 284 ILE A N 1
ATOM 2237 C CA . ILE A 1 284 ? 25.266 8.642 -44.578 1.00 95.12 284 ILE A CA 1
ATOM 2238 C C . ILE A 1 284 ? 25.099 7.135 -44.361 1.00 95.12 284 ILE A C 1
ATOM 2240 O O . ILE A 1 284 ? 25.509 6.343 -45.208 1.00 95.12 284 ILE A O 1
ATOM 2244 N N . LEU A 1 285 ? 24.485 6.737 -43.247 1.00 94.69 285 LEU A N 1
ATOM 2245 C CA . LEU A 1 285 ? 24.339 5.335 -42.859 1.00 94.69 285 LEU A CA 1
ATOM 2246 C C . LEU A 1 285 ? 23.348 4.575 -43.747 1.00 94.69 285 LEU A C 1
ATOM 2248 O O . LEU A 1 285 ? 23.609 3.420 -44.068 1.00 94.69 285 LEU A O 1
ATOM 2252 N N . MET A 1 286 ? 22.264 5.205 -44.208 1.00 92.62 286 MET A N 1
ATOM 2253 C CA . MET A 1 286 ? 21.162 4.502 -44.885 1.00 92.62 286 MET A CA 1
ATOM 2254 C C . MET A 1 286 ? 21.103 4.735 -46.398 1.00 92.62 286 MET A C 1
ATOM 2256 O O . MET A 1 286 ? 20.927 3.781 -47.150 1.00 92.62 286 MET A O 1
ATOM 2260 N N . ASP A 1 287 ? 21.301 5.971 -46.862 1.00 92.88 287 ASP A N 1
ATOM 2261 C CA . ASP A 1 287 ? 20.929 6.359 -48.233 1.00 92.88 287 ASP A CA 1
ATOM 2262 C C . ASP A 1 287 ? 22.121 6.731 -49.126 1.00 92.88 287 ASP A C 1
ATOM 2264 O O . ASP A 1 287 ? 22.057 6.591 -50.350 1.00 92.88 287 ASP A O 1
ATOM 2268 N N . ALA A 1 288 ? 23.203 7.257 -48.542 1.00 95.44 288 ALA A N 1
ATOM 2269 C CA . ALA A 1 288 ? 24.318 7.813 -49.299 1.00 95.44 288 ALA A CA 1
ATOM 2270 C C . ALA A 1 288 ? 24.973 6.733 -50.186 1.00 95.44 288 ALA A C 1
ATOM 2272 O O . ALA A 1 288 ? 25.303 5.650 -49.681 1.00 95.44 288 ALA A O 1
ATOM 2273 N N . PRO A 1 289 ? 25.209 7.000 -51.487 1.00 95.88 289 PRO A N 1
ATOM 2274 C CA . PRO A 1 289 ? 25.844 6.031 -52.373 1.00 95.88 289 PRO A CA 1
ATOM 2275 C C . PRO A 1 289 ? 27.257 5.667 -51.905 1.00 95.88 289 PRO A C 1
ATOM 2277 O O . PRO A 1 289 ? 28.062 6.550 -51.599 1.00 95.88 289 PRO A O 1
ATOM 2280 N N . SER A 1 290 ? 27.618 4.381 -51.944 1.00 93.88 290 SER A N 1
ATOM 2281 C CA . SER A 1 290 ? 28.923 3.889 -51.459 1.00 93.88 290 SER A CA 1
ATOM 2282 C C . SER A 1 290 ? 30.112 4.572 -52.148 1.00 93.88 290 SER A C 1
ATOM 2284 O O . SER A 1 290 ? 31.123 4.857 -51.515 1.00 93.88 290 SER A O 1
ATOM 2286 N N . LYS A 1 291 ? 29.964 4.968 -53.422 1.00 93.81 291 LYS A N 1
ATOM 2287 C CA . LYS A 1 291 ? 30.977 5.741 -54.174 1.00 93.81 291 LYS A CA 1
ATOM 2288 C C . LYS A 1 291 ? 31.194 7.168 -53.663 1.00 93.81 291 LYS A C 1
ATOM 2290 O O . LYS A 1 291 ? 32.247 7.752 -53.927 1.00 93.81 291 LYS A O 1
ATOM 2295 N N . ASP A 1 292 ? 30.185 7.776 -53.049 1.00 95.31 292 ASP A N 1
ATOM 2296 C CA . ASP A 1 292 ? 30.299 9.107 -52.444 1.00 95.31 292 ASP A CA 1
ATOM 2297 C C . ASP A 1 292 ? 30.941 8.991 -51.058 1.00 95.31 292 ASP A C 1
ATOM 2299 O O . ASP A 1 292 ? 31.860 9.750 -50.744 1.00 95.31 292 ASP A O 1
ATOM 2303 N N . ILE A 1 293 ? 30.554 7.966 -50.288 1.00 95.81 293 ILE A N 1
ATOM 2304 C CA . ILE A 1 293 ? 31.190 7.617 -49.011 1.00 95.81 293 ILE A CA 1
ATOM 2305 C C . ILE A 1 293 ? 32.678 7.315 -49.214 1.00 95.81 293 ILE A C 1
ATOM 2307 O O . ILE A 1 293 ? 33.509 7.863 -48.493 1.00 95.81 293 ILE A O 1
ATOM 2311 N N . GLU A 1 294 ? 33.033 6.511 -50.219 1.00 93.69 294 GLU A N 1
ATOM 2312 C CA . GLU A 1 294 ? 34.424 6.169 -50.537 1.00 93.69 294 GLU A CA 1
ATOM 2313 C C . GLU A 1 294 ? 35.246 7.412 -50.894 1.00 93.69 294 GLU A C 1
ATOM 2315 O O . GLU A 1 294 ? 36.359 7.587 -50.400 1.00 93.69 294 GLU A O 1
ATOM 2320 N N . ARG A 1 295 ? 34.691 8.317 -51.712 1.00 91.88 295 ARG A N 1
ATOM 2321 C CA . ARG A 1 295 ? 35.363 9.572 -52.086 1.00 91.88 295 ARG A CA 1
ATOM 2322 C C . ARG A 1 295 ? 35.591 10.492 -50.899 1.00 91.88 295 ARG A C 1
ATOM 2324 O O . ARG A 1 295 ? 36.622 11.156 -50.843 1.00 91.88 295 ARG A O 1
ATOM 2331 N N . ALA A 1 296 ? 34.638 10.552 -49.976 1.00 90.44 296 ALA A N 1
ATOM 2332 C CA . ALA A 1 296 ? 34.794 11.353 -48.782 1.00 90.44 296 ALA A CA 1
ATOM 2333 C C . ALA A 1 296 ? 35.758 10.669 -47.803 1.00 90.44 296 ALA A C 1
ATOM 2335 O O . ALA A 1 296 ? 36.770 11.268 -47.443 1.00 90.44 296 ALA A O 1
ATOM 2336 N N . GLY A 1 297 ? 35.438 9.463 -47.320 1.00 87.88 297 GLY A N 1
ATOM 2337 C CA . GLY A 1 297 ? 36.056 8.803 -46.156 1.00 87.88 297 GLY A CA 1
ATOM 2338 C C . GLY A 1 297 ? 36.894 7.558 -46.431 1.00 87.88 297 GLY A C 1
ATOM 2339 O O . GLY A 1 297 ? 37.314 6.901 -45.482 1.00 87.88 297 GLY A O 1
ATOM 2340 N N . GLY A 1 298 ? 37.178 7.258 -47.697 1.00 90.69 298 GLY A N 1
ATOM 2341 C CA . GLY A 1 298 ? 38.028 6.146 -48.111 1.00 90.69 298 GLY A CA 1
ATOM 2342 C C . GLY A 1 298 ? 37.298 4.806 -48.212 1.00 90.69 298 GLY A C 1
ATOM 2343 O O . GLY A 1 298 ? 36.174 4.633 -47.741 1.00 90.69 298 GLY A O 1
ATOM 2344 N N . ARG A 1 299 ? 37.979 3.830 -48.825 1.00 89.88 299 ARG A N 1
ATOM 2345 C CA . ARG A 1 299 ? 37.436 2.494 -49.122 1.00 89.88 299 ARG A CA 1
ATOM 2346 C C . ARG A 1 299 ? 37.001 1.724 -47.876 1.00 89.88 299 ARG A C 1
ATOM 2348 O O . ARG A 1 299 ? 35.985 1.045 -47.914 1.00 89.88 299 ARG A O 1
ATOM 2355 N N . LEU A 1 300 ? 37.738 1.865 -46.771 1.00 91.12 300 LEU A N 1
ATOM 2356 C CA . LEU A 1 300 ? 37.392 1.214 -45.505 1.00 91.12 300 LEU A CA 1
ATOM 2357 C C . LEU A 1 300 ? 36.052 1.693 -44.943 1.00 91.12 300 LEU A C 1
ATOM 2359 O O . LEU A 1 300 ? 35.279 0.865 -44.483 1.00 91.12 300 LEU A O 1
ATOM 2363 N N . LEU A 1 301 ? 35.762 2.998 -44.993 1.00 94.25 301 LEU A N 1
ATOM 2364 C CA . LEU A 1 301 ? 34.491 3.524 -44.493 1.00 94.25 301 LEU A CA 1
ATOM 2365 C C . LEU A 1 301 ? 33.316 3.094 -45.377 1.00 94.25 301 LEU A C 1
ATOM 2367 O O . LEU A 1 301 ? 32.260 2.757 -44.853 1.00 94.25 301 LEU A O 1
ATOM 2371 N N . ALA A 1 302 ? 33.505 3.085 -46.700 1.00 94.69 302 ALA A N 1
ATOM 2372 C CA . ALA A 1 302 ? 32.485 2.607 -47.630 1.00 94.69 302 ALA A CA 1
ATOM 2373 C C . ALA A 1 302 ? 32.166 1.122 -47.406 1.00 94.69 302 ALA A C 1
ATOM 2375 O O . ALA A 1 302 ? 31.006 0.786 -47.201 1.00 94.69 302 ALA A O 1
ATOM 2376 N N . GLU A 1 303 ? 33.190 0.264 -47.331 1.00 94.75 303 GLU A N 1
ATOM 2377 C CA . GLU A 1 303 ? 33.012 -1.167 -47.048 1.00 94.75 303 GLU A CA 1
ATOM 2378 C C . GLU A 1 303 ? 32.374 -1.403 -45.673 1.00 94.75 303 GLU A C 1
ATOM 2380 O O . GLU A 1 303 ? 31.519 -2.269 -45.538 1.00 94.75 303 GLU A O 1
ATOM 2385 N N . ALA A 1 304 ? 32.749 -0.626 -44.653 1.00 94.81 304 ALA A N 1
ATOM 2386 C CA . ALA A 1 304 ? 32.174 -0.728 -43.314 1.00 94.81 304 ALA A CA 1
ATOM 2387 C C . ALA A 1 304 ? 30.659 -0.455 -43.324 1.00 94.81 304 ALA A C 1
ATOM 2389 O O . ALA A 1 304 ? 29.876 -1.222 -42.765 1.00 94.81 304 ALA A O 1
ATOM 2390 N N . ILE A 1 305 ? 30.240 0.619 -43.999 1.00 95.88 305 ILE A N 1
ATOM 2391 C CA . ILE A 1 305 ? 28.824 0.978 -44.125 1.00 95.88 305 ILE A CA 1
ATOM 2392 C C . ILE A 1 305 ? 28.075 -0.042 -44.993 1.00 95.88 305 ILE A C 1
ATOM 2394 O O . ILE A 1 305 ? 26.962 -0.423 -44.638 1.00 95.88 305 ILE A O 1
ATOM 2398 N N . ASP A 1 306 ? 28.671 -0.534 -46.081 1.00 94.81 306 ASP A N 1
ATOM 2399 C CA . ASP A 1 306 ? 28.055 -1.564 -46.928 1.00 94.81 306 ASP A CA 1
ATOM 2400 C C . ASP A 1 306 ? 27.878 -2.889 -46.164 1.00 94.81 306 ASP A C 1
ATOM 2402 O O . ASP A 1 306 ? 26.795 -3.473 -46.188 1.00 94.81 306 ASP A O 1
ATOM 2406 N N . ARG A 1 307 ? 28.884 -3.323 -45.390 1.00 94.88 307 ARG A N 1
ATOM 2407 C CA . ARG A 1 307 ? 28.788 -4.497 -44.502 1.00 94.88 307 ARG A CA 1
ATOM 2408 C C . ARG A 1 307 ? 27.660 -4.350 -43.484 1.00 94.88 307 ARG A C 1
ATOM 2410 O O . ARG A 1 307 ? 26.877 -5.281 -43.315 1.00 94.88 307 ARG A O 1
ATOM 2417 N N . MET A 1 308 ? 27.542 -3.186 -42.846 1.00 95.12 308 MET A N 1
ATOM 2418 C CA . MET A 1 308 ? 26.450 -2.890 -41.914 1.00 95.12 308 MET A CA 1
ATOM 2419 C C . MET A 1 308 ? 25.081 -2.961 -42.610 1.00 95.12 308 MET A C 1
ATOM 2421 O O . MET A 1 308 ? 24.196 -3.669 -42.132 1.00 95.12 308 MET A O 1
ATOM 2425 N N . ARG A 1 309 ? 24.919 -2.290 -43.762 1.00 93.44 309 ARG A N 1
ATOM 2426 C CA . ARG A 1 309 ? 23.672 -2.282 -44.556 1.00 93.44 309 ARG A CA 1
ATOM 2427 C C . ARG A 1 309 ? 23.245 -3.679 -45.007 1.00 93.44 309 ARG A C 1
ATOM 2429 O O . ARG A 1 309 ? 22.055 -3.952 -45.113 1.00 93.44 309 ARG A O 1
ATOM 2436 N N . GLU A 1 310 ? 24.209 -4.556 -45.266 1.00 92.12 310 GLU A N 1
ATOM 2437 C CA . GLU A 1 310 ? 23.993 -5.955 -45.654 1.00 92.12 310 GLU A CA 1
ATOM 2438 C C . GLU A 1 310 ? 23.936 -6.914 -44.450 1.00 92.12 310 GLU A C 1
ATOM 2440 O O . GLU A 1 310 ? 23.865 -8.130 -44.631 1.00 92.12 310 GLU A O 1
ATOM 2445 N N . SER A 1 311 ? 24.004 -6.389 -43.220 1.00 86.88 311 SER A N 1
ATOM 2446 C CA . SER A 1 311 ? 24.066 -7.155 -41.965 1.00 86.88 311 SER A CA 1
ATOM 2447 C C . SER A 1 311 ? 25.208 -8.188 -41.910 1.00 86.88 311 SER A C 1
ATOM 2449 O O . SER A 1 311 ? 25.139 -9.177 -41.168 1.00 86.88 311 SER A O 1
ATOM 2451 N N . ARG A 1 312 ? 26.289 -7.950 -42.667 1.00 92.88 312 ARG A N 1
ATOM 2452 C CA . ARG A 1 312 ? 27.549 -8.709 -42.646 1.00 92.88 312 ARG A CA 1
ATOM 2453 C C . ARG A 1 312 ? 28.435 -8.214 -41.503 1.00 92.88 312 ARG A C 1
ATOM 2455 O O . ARG A 1 312 ? 29.433 -7.534 -41.726 1.00 92.88 312 ARG A O 1
ATOM 2462 N N . VAL A 1 313 ? 28.044 -8.555 -40.278 1.00 93.56 313 VAL A N 1
ATOM 2463 C CA . VAL A 1 313 ? 28.718 -8.126 -39.046 1.00 93.56 313 VAL A CA 1
ATOM 2464 C C . VAL A 1 313 ? 29.208 -9.309 -38.209 1.00 93.56 313 VAL A C 1
ATOM 2466 O O . VAL A 1 313 ? 28.632 -10.400 -38.248 1.00 93.56 313 VAL A O 1
ATOM 2469 N N . ILE A 1 314 ? 30.265 -9.083 -37.432 1.00 91.81 314 ILE A N 1
ATOM 2470 C CA . ILE A 1 314 ? 30.801 -10.021 -36.442 1.00 91.81 314 ILE A CA 1
ATOM 2471 C C . ILE A 1 314 ? 30.136 -9.712 -35.102 1.00 91.81 314 ILE A C 1
ATOM 2473 O O . ILE A 1 314 ? 30.180 -8.571 -34.644 1.00 91.81 314 ILE A O 1
ATOM 2477 N N . ARG A 1 315 ? 29.544 -10.733 -34.481 1.00 91.44 315 ARG A N 1
ATOM 2478 C CA . ARG A 1 315 ? 28.720 -10.608 -33.274 1.00 91.44 315 ARG A CA 1
ATOM 2479 C C . ARG A 1 315 ? 29.429 -11.214 -32.069 1.00 91.44 315 ARG A C 1
ATOM 2481 O O . ARG A 1 315 ? 29.849 -12.370 -32.118 1.00 91.44 315 ARG A O 1
ATOM 2488 N N . GLU A 1 316 ? 29.535 -10.448 -30.993 1.00 91.94 316 GLU A N 1
ATOM 2489 C CA . GLU A 1 316 ? 29.815 -10.952 -29.650 1.00 91.94 316 GLU A CA 1
ATOM 2490 C C . GLU A 1 316 ? 28.615 -10.644 -28.755 1.00 91.94 316 GLU A C 1
ATOM 2492 O O . GLU A 1 316 ? 28.255 -9.487 -28.569 1.00 91.94 316 GLU A O 1
ATOM 2497 N N . GLU A 1 317 ? 28.000 -11.690 -28.215 1.00 93.12 317 GLU A N 1
ATOM 2498 C CA . GLU A 1 317 ? 26.689 -11.606 -27.570 1.00 93.12 317 GLU A CA 1
ATOM 2499 C C . GLU A 1 317 ? 26.760 -11.004 -26.163 1.00 93.12 317 GLU A C 1
ATOM 2501 O O . GLU A 1 317 ? 27.551 -11.452 -25.324 1.00 93.12 317 GLU A O 1
ATOM 2506 N N . GLY A 1 318 ? 25.881 -10.046 -25.877 1.00 92.56 318 GLY A N 1
ATOM 2507 C CA . GLY A 1 318 ? 25.632 -9.521 -24.539 1.00 92.56 318 GLY A CA 1
ATOM 2508 C C . GLY A 1 318 ? 24.836 -10.497 -23.672 1.00 92.56 318 GLY A C 1
ATOM 2509 O O . GLY A 1 318 ? 24.005 -11.273 -24.155 1.00 92.56 318 GLY A O 1
ATOM 2510 N N . TYR A 1 319 ? 25.105 -10.492 -22.367 1.00 93.25 319 TYR A N 1
ATOM 2511 C CA . TYR A 1 319 ? 24.504 -11.435 -21.420 1.00 93.25 319 TYR A CA 1
ATOM 2512 C C . TYR A 1 319 ? 24.574 -10.931 -19.976 1.00 93.25 319 TYR A C 1
ATOM 2514 O O . TYR A 1 319 ? 25.542 -10.292 -19.568 1.00 93.25 319 TYR A O 1
ATOM 2522 N N . ASP A 1 320 ? 23.564 -11.283 -19.172 1.00 87.69 320 ASP A N 1
ATOM 2523 C CA . ASP A 1 320 ? 23.501 -11.014 -17.724 1.00 87.69 320 ASP A CA 1
ATOM 2524 C C . ASP A 1 320 ? 23.959 -9.590 -17.343 1.00 87.69 320 ASP A C 1
ATOM 2526 O O . ASP A 1 320 ? 24.742 -9.410 -16.413 1.00 87.69 320 ASP A O 1
ATOM 2530 N N . GLY A 1 321 ? 23.513 -8.581 -18.099 1.00 85.88 321 GLY A N 1
ATOM 2531 C CA . GLY A 1 321 ? 23.756 -7.145 -17.916 1.00 85.88 321 GLY A CA 1
ATOM 2532 C C . GLY A 1 321 ? 25.088 -6.595 -18.454 1.00 85.88 321 GLY A C 1
ATOM 2533 O O . GLY A 1 321 ? 25.359 -5.405 -18.280 1.00 85.88 321 GLY A O 1
ATOM 2534 N N . GLU A 1 322 ? 25.891 -7.419 -19.130 1.00 88.88 322 GLU A N 1
ATOM 2535 C CA . GLU A 1 322 ? 27.063 -7.006 -19.920 1.00 88.88 322 GLU A CA 1
ATOM 2536 C C . GLU A 1 322 ? 26.646 -6.743 -21.373 1.00 88.88 322 GLU A C 1
ATOM 2538 O O . GLU A 1 322 ? 25.979 -7.583 -21.979 1.00 88.88 322 GLU A O 1
ATOM 2543 N N . TYR A 1 323 ? 27.040 -5.595 -21.935 1.00 89.62 323 TYR A N 1
ATOM 2544 C CA . TYR A 1 323 ? 26.813 -5.300 -23.355 1.00 89.62 323 TYR A CA 1
ATOM 2545 C C . TYR A 1 323 ? 27.634 -6.240 -24.243 1.00 89.62 323 TYR A C 1
ATOM 2547 O O . TYR A 1 323 ? 28.780 -6.565 -23.919 1.00 89.62 323 TYR A O 1
ATOM 2555 N N . GLY A 1 324 ? 27.042 -6.643 -25.364 1.00 90.75 324 GLY A N 1
ATOM 2556 C CA . GLY A 1 324 ? 27.759 -7.306 -26.446 1.00 90.75 324 GLY A CA 1
ATOM 2557 C C . GLY A 1 324 ? 28.574 -6.318 -27.278 1.00 90.75 324 GLY A C 1
ATOM 2558 O O . GLY A 1 324 ? 28.672 -5.133 -26.952 1.00 90.75 324 GLY A O 1
ATOM 2559 N N . VAL A 1 325 ? 29.172 -6.812 -28.358 1.00 90.81 325 VAL A N 1
ATOM 2560 C CA . VAL A 1 325 ? 29.981 -6.014 -29.283 1.00 90.81 325 VAL A CA 1
ATOM 2561 C C . VAL A 1 325 ? 29.686 -6.438 -30.718 1.00 90.81 325 VAL A C 1
ATOM 2563 O O . VAL A 1 325 ? 29.901 -7.597 -31.078 1.00 90.81 325 VAL A O 1
ATOM 2566 N N . ILE A 1 326 ? 29.275 -5.489 -31.561 1.00 91.19 326 ILE A N 1
ATOM 2567 C CA . ILE A 1 326 ? 29.298 -5.659 -33.015 1.00 91.19 326 ILE A CA 1
ATOM 2568 C C . ILE A 1 326 ? 30.606 -5.102 -33.588 1.00 91.19 326 ILE A C 1
ATOM 2570 O O . ILE A 1 326 ? 31.055 -4.014 -33.231 1.00 91.19 326 ILE A O 1
ATOM 2574 N N . ARG A 1 327 ? 31.228 -5.856 -34.501 1.00 92.38 327 ARG A N 1
ATOM 2575 C CA . ARG A 1 327 ? 32.398 -5.421 -35.283 1.00 92.38 327 ARG A CA 1
ATOM 2576 C C . ARG A 1 327 ? 32.171 -5.616 -36.773 1.00 92.38 327 ARG A C 1
ATOM 2578 O O . ARG A 1 327 ? 31.475 -6.544 -37.189 1.00 92.38 327 ARG A O 1
ATOM 2585 N N . LEU A 1 328 ? 32.808 -4.779 -37.582 1.00 92.94 328 LEU A N 1
ATOM 2586 C CA . LEU A 1 328 ? 32.699 -4.828 -39.042 1.00 92.94 328 LEU A CA 1
ATOM 2587 C C . LEU A 1 328 ? 33.851 -5.573 -39.712 1.00 92.94 328 LEU A C 1
ATOM 2589 O O . LEU A 1 328 ? 33.677 -6.060 -40.830 1.00 92.94 328 LEU A O 1
ATOM 2593 N N . PHE A 1 329 ? 35.005 -5.694 -39.054 1.00 91.50 329 PHE A N 1
ATOM 2594 C CA . PHE A 1 329 ? 36.176 -6.366 -39.619 1.00 91.50 329 PHE A CA 1
ATOM 2595 C C . PHE A 1 329 ? 36.898 -7.245 -38.601 1.00 91.50 329 PHE A C 1
ATOM 2597 O O . PHE A 1 329 ? 37.003 -6.903 -37.420 1.00 91.50 329 PHE A O 1
ATOM 2604 N N . GLU A 1 330 ? 37.504 -8.327 -39.086 1.00 85.69 330 GLU A N 1
ATOM 2605 C CA . GLU A 1 330 ? 38.581 -8.988 -38.347 1.00 85.69 330 GLU A CA 1
ATOM 2606 C C . GLU A 1 330 ? 39.856 -8.128 -38.375 1.00 85.69 330 GLU A C 1
ATOM 2608 O O . GLU A 1 330 ? 40.101 -7.361 -39.310 1.00 85.69 330 GLU A O 1
ATOM 2613 N N . GLU A 1 331 ? 40.712 -8.258 -37.358 1.00 75.06 331 GLU A N 1
ATOM 2614 C CA . GLU A 1 331 ? 41.950 -7.465 -37.272 1.00 75.06 331 GLU A CA 1
ATOM 2615 C C . GLU A 1 331 ? 42.888 -7.697 -38.477 1.00 75.06 331 GLU A C 1
ATOM 2617 O O . GLU A 1 331 ? 43.523 -6.758 -38.956 1.00 75.06 331 GLU A O 1
ATOM 2622 N N . SER A 1 332 ? 42.906 -8.913 -39.035 1.00 73.25 332 SER A N 1
ATOM 2623 C CA . SER A 1 332 ? 43.661 -9.293 -40.242 1.00 73.25 332 SER A CA 1
ATOM 2624 C C . SER A 1 332 ? 43.127 -8.648 -41.536 1.00 73.25 332 SER A C 1
ATOM 2626 O O . SER A 1 332 ? 43.895 -8.337 -42.454 1.00 73.25 332 SER A O 1
ATOM 2628 N N . GLU A 1 333 ? 41.817 -8.399 -41.628 1.00 76.69 333 GLU A N 1
ATOM 2629 C CA . GLU A 1 333 ? 41.181 -7.792 -42.805 1.00 76.69 333 GLU A CA 1
ATOM 2630 C C . GLU A 1 333 ? 41.482 -6.290 -42.912 1.00 76.69 333 GLU A C 1
ATOM 2632 O O . GLU A 1 333 ? 41.694 -5.767 -44.014 1.00 76.69 333 GLU A O 1
ATOM 2637 N N . LYS A 1 334 ? 41.552 -5.592 -41.767 1.00 68.69 334 LYS A N 1
ATOM 2638 C CA . LYS A 1 334 ? 41.824 -4.143 -41.706 1.00 68.69 334 LYS A CA 1
ATOM 2639 C C . LYS A 1 334 ? 43.175 -3.795 -42.327 1.00 68.69 334 LYS A C 1
ATOM 2641 O O . LYS A 1 334 ? 43.294 -2.776 -43.005 1.00 68.69 334 LYS A O 1
ATOM 2646 N N . GLU A 1 335 ? 44.191 -4.629 -42.119 1.00 64.62 335 GLU A N 1
ATOM 2647 C CA . GLU A 1 335 ? 45.537 -4.422 -42.669 1.00 64.62 335 GLU A CA 1
ATOM 2648 C C . GLU A 1 335 ? 45.574 -4.628 -44.189 1.00 64.62 335 GLU A C 1
ATOM 2650 O O . GLU A 1 335 ? 46.169 -3.825 -44.911 1.00 64.62 335 GLU A O 1
ATOM 2655 N N . THR A 1 336 ? 44.849 -5.631 -44.688 1.00 65.88 336 THR A N 1
ATOM 2656 C CA . THR A 1 336 ? 44.762 -5.953 -46.121 1.00 65.88 336 THR A CA 1
ATOM 2657 C C . THR A 1 336 ? 44.076 -4.834 -46.915 1.00 65.88 336 THR A C 1
ATOM 2659 O O . THR A 1 336 ? 44.546 -4.437 -47.982 1.00 65.88 336 THR A O 1
ATOM 2662 N N . LEU A 1 337 ? 42.997 -4.258 -46.374 1.00 65.06 337 LEU A N 1
ATOM 2663 C CA . LEU A 1 337 ? 42.253 -3.159 -47.007 1.00 65.06 337 LEU A CA 1
ATOM 2664 C C . LEU A 1 337 ? 42.947 -1.790 -46.879 1.00 65.06 337 LEU A C 1
ATOM 2666 O O . LEU A 1 337 ? 42.690 -0.903 -47.695 1.00 65.06 337 LEU A O 1
ATOM 2670 N N . ARG A 1 338 ? 43.858 -1.614 -45.908 1.00 63.97 338 ARG A N 1
ATOM 2671 C CA . ARG A 1 338 ? 44.749 -0.437 -45.816 1.00 63.97 338 ARG A CA 1
ATOM 2672 C C . ARG A 1 338 ? 45.929 -0.495 -46.796 1.00 63.97 338 ARG A C 1
ATOM 2674 O O . ARG A 1 338 ? 46.521 0.547 -47.061 1.00 63.97 338 ARG A O 1
ATOM 2681 N N . GLY A 1 339 ? 46.283 -1.682 -47.298 1.00 51.72 339 GLY A N 1
ATOM 2682 C CA . GLY A 1 339 ? 47.598 -1.969 -47.885 1.00 51.72 339 GLY A CA 1
ATOM 2683 C C . GLY A 1 339 ? 47.660 -2.346 -49.370 1.00 51.72 339 GLY A C 1
ATOM 2684 O O . GLY A 1 339 ? 48.680 -2.884 -49.788 1.00 51.72 339 GLY A O 1
ATOM 2685 N N . GLN A 1 340 ? 46.641 -2.087 -50.197 1.00 44.59 340 GLN A N 1
ATOM 2686 C CA . GLN A 1 340 ? 46.690 -2.468 -51.621 1.00 44.59 340 GLN A CA 1
ATOM 2687 C C . GLN A 1 340 ? 47.341 -1.404 -52.537 1.00 44.59 340 GLN A C 1
ATOM 2689 O O . GLN A 1 340 ? 46.696 -0.818 -53.400 1.00 44.59 340 GLN A O 1
ATOM 2694 N N . GLU A 1 341 ? 48.656 -1.225 -52.381 1.00 40.47 341 GLU A N 1
ATOM 2695 C CA . GLU A 1 341 ? 49.600 -0.915 -53.471 1.00 40.47 341 GLU A CA 1
ATOM 2696 C C . GLU A 1 341 ? 50.809 -1.868 -53.372 1.00 40.47 341 GLU A C 1
ATOM 2698 O O . GLU A 1 341 ? 51.912 -1.438 -53.072 1.00 40.47 341 GLU A O 1
ATOM 2703 N N . THR A 1 342 ? 50.634 -3.169 -53.622 1.00 34.56 342 THR A N 1
ATOM 2704 C CA . THR A 1 342 ? 51.716 -4.039 -54.131 1.00 34.56 342 THR A CA 1
ATOM 2705 C C . THR A 1 342 ? 51.154 -5.337 -54.715 1.00 34.56 342 THR A C 1
ATOM 2707 O O . THR A 1 342 ? 50.243 -5.959 -54.175 1.00 34.56 342 THR A O 1
ATOM 2710 N N . LEU A 1 343 ? 51.689 -5.699 -55.884 1.00 39.62 343 LEU A N 1
ATOM 2711 C CA . LEU A 1 343 ? 51.326 -6.854 -56.700 1.00 39.62 343 LEU A CA 1
ATOM 2712 C C . LEU A 1 343 ? 52.009 -8.163 -56.237 1.00 39.62 343 LEU A C 1
ATOM 2714 O O . LEU A 1 343 ? 53.185 -8.140 -55.886 1.00 39.62 343 LEU A O 1
ATOM 2718 N N . PHE A 1 344 ? 51.283 -9.273 -56.449 1.00 43.44 344 PHE A N 1
ATOM 2719 C CA . PHE A 1 344 ? 51.675 -10.697 -56.528 1.00 43.44 344 PHE A CA 1
ATOM 2720 C C . PHE A 1 344 ? 52.146 -11.429 -55.256 1.00 43.44 344 PHE A C 1
ATOM 2722 O O . PHE A 1 344 ? 53.296 -11.307 -54.859 1.00 43.44 344 PHE A O 1
ATOM 2729 N N . ASP A 1 345 ? 51.288 -12.329 -54.756 1.00 29.94 345 ASP A N 1
ATOM 2730 C CA . ASP A 1 345 ? 51.618 -13.746 -54.504 1.00 29.94 345 ASP A CA 1
ATOM 2731 C C . ASP A 1 345 ? 50.320 -14.599 -54.457 1.00 29.94 345 ASP A C 1
ATOM 2733 O O . ASP A 1 345 ? 49.241 -14.041 -54.234 1.00 29.94 345 ASP A O 1
ATOM 2737 N N . PRO A 1 346 ? 50.364 -15.911 -54.773 1.00 38.91 346 PRO A N 1
ATOM 2738 C CA . PRO A 1 346 ? 49.173 -16.734 -55.009 1.00 38.91 346 PRO A CA 1
ATOM 2739 C C . PRO A 1 346 ? 48.487 -17.173 -53.699 1.00 38.91 346 PRO A C 1
ATOM 2741 O O . PRO A 1 346 ? 49.137 -17.221 -52.654 1.00 38.91 346 PRO A O 1
ATOM 2744 N N . PRO A 1 347 ? 47.185 -17.525 -53.730 1.00 38.38 347 PRO A N 1
ATOM 2745 C CA . PRO A 1 347 ? 46.453 -17.892 -52.524 1.00 38.38 347 PRO A CA 1
ATOM 2746 C C . PRO A 1 347 ? 46.939 -19.237 -51.974 1.00 38.38 347 PRO A C 1
ATOM 2748 O O . PRO A 1 347 ? 47.018 -20.228 -52.702 1.00 38.38 347 PRO A O 1
ATOM 2751 N N . ALA A 1 348 ? 47.242 -19.262 -50.677 1.00 32.41 348 ALA A N 1
ATOM 2752 C CA . ALA A 1 348 ? 47.423 -20.492 -49.925 1.00 32.41 348 ALA A CA 1
ATOM 2753 C C . ALA A 1 348 ? 46.054 -21.154 -49.716 1.00 32.41 348 ALA A C 1
ATOM 2755 O O . ALA A 1 348 ? 45.113 -20.521 -49.240 1.00 32.41 348 ALA A O 1
ATOM 2756 N N . GLU A 1 349 ? 45.957 -22.423 -50.100 1.00 33.84 349 GLU A N 1
ATOM 2757 C CA . GLU A 1 349 ? 44.819 -23.288 -49.815 1.00 33.84 349 GLU A CA 1
ATOM 2758 C C . GLU A 1 349 ? 44.684 -23.475 -48.299 1.00 33.84 349 GLU A C 1
ATOM 2760 O O . GLU A 1 349 ? 45.540 -24.088 -47.658 1.00 33.84 349 GLU A O 1
ATOM 2765 N N . THR A 1 350 ? 43.590 -22.975 -47.728 1.00 30.75 350 THR A N 1
ATOM 2766 C CA . THR A 1 350 ? 43.122 -23.386 -46.404 1.00 30.75 350 THR A CA 1
ATOM 2767 C C . THR A 1 350 ? 41.899 -24.264 -46.607 1.00 30.75 350 THR A C 1
ATOM 2769 O O . THR A 1 350 ? 40.856 -23.826 -47.089 1.00 30.75 350 THR A O 1
ATOM 2772 N N . THR A 1 351 ? 42.071 -25.539 -46.286 1.00 26.69 351 THR A N 1
ATOM 2773 C CA . THR A 1 351 ? 41.048 -26.580 -46.290 1.00 26.69 351 THR A CA 1
ATOM 2774 C C . THR A 1 351 ? 39.842 -26.163 -45.456 1.00 26.69 351 THR A C 1
ATOM 2776 O O . THR A 1 351 ? 39.953 -25.978 -44.246 1.00 26.69 351 THR A O 1
ATOM 2779 N N . MET A 1 352 ? 38.693 -26.042 -46.117 1.00 26.05 352 MET A N 1
ATOM 2780 C CA . MET A 1 352 ? 37.386 -26.029 -45.474 1.00 26.05 352 MET A CA 1
ATOM 2781 C C . MET A 1 352 ? 37.107 -27.443 -44.956 1.00 26.05 352 MET A C 1
ATOM 2783 O O . MET A 1 352 ? 36.950 -28.372 -45.745 1.00 26.05 352 MET A O 1
ATOM 2787 N N . GLU A 1 353 ? 37.073 -27.614 -43.637 1.00 26.89 353 GLU A N 1
ATOM 2788 C CA . GLU A 1 353 ? 36.394 -28.757 -43.030 1.00 26.89 353 GLU A CA 1
ATOM 2789 C C . GLU A 1 353 ? 34.884 -28.506 -43.136 1.00 26.89 353 GLU A C 1
ATOM 2791 O O . GLU A 1 353 ? 34.320 -27.665 -42.436 1.00 26.89 353 GLU A O 1
ATOM 2796 N N . GLU A 1 354 ? 34.234 -29.219 -44.054 1.00 26.94 354 GLU A N 1
ATOM 2797 C CA . GLU A 1 354 ? 32.784 -29.393 -44.065 1.00 26.94 354 GLU A CA 1
ATOM 2798 C C . GLU A 1 354 ? 32.380 -30.166 -42.801 1.00 26.94 354 GLU A C 1
ATOM 2800 O O . GLU A 1 354 ? 32.610 -31.370 -42.693 1.00 26.94 354 GLU A O 1
ATOM 2805 N N . GLN A 1 355 ? 31.765 -29.487 -41.830 1.00 28.14 355 GLN A N 1
ATOM 2806 C CA . GLN A 1 355 ? 30.889 -30.164 -40.878 1.00 28.14 355 GLN A CA 1
ATOM 2807 C C . GLN A 1 355 ? 29.478 -30.189 -41.460 1.00 28.14 355 GLN A C 1
ATOM 2809 O O . GLN A 1 355 ? 28.756 -29.192 -41.461 1.00 28.14 355 GLN A O 1
ATOM 2814 N N . GLU A 1 356 ? 29.123 -31.360 -41.984 1.00 28.41 356 GLU A N 1
ATOM 2815 C CA . GLU A 1 356 ? 27.775 -31.751 -42.378 1.00 28.41 356 GLU A CA 1
ATOM 2816 C C . GLU A 1 356 ? 26.774 -31.425 -41.257 1.00 28.41 356 GLU A C 1
ATOM 2818 O O . GLU A 1 356 ? 26.856 -31.948 -40.144 1.00 28.41 356 GLU A O 1
ATOM 2823 N N . SER A 1 357 ? 25.804 -30.561 -41.556 1.00 29.80 357 SER A N 1
ATOM 2824 C CA . SER A 1 357 ? 24.591 -30.425 -40.753 1.00 29.80 357 SER A CA 1
ATOM 2825 C C . SER A 1 357 ? 23.524 -31.342 -41.347 1.00 29.80 357 SER A C 1
ATOM 2827 O O . SER A 1 357 ? 22.879 -31.011 -42.339 1.00 29.80 357 SER A O 1
ATOM 2829 N N . GLU A 1 358 ? 23.343 -32.523 -40.753 1.00 29.72 358 GLU A N 1
ATOM 2830 C CA . GLU A 1 358 ? 22.155 -33.337 -41.021 1.00 29.72 358 GLU A CA 1
ATOM 2831 C C . GLU A 1 358 ? 20.941 -32.816 -40.228 1.00 29.72 358 GLU A C 1
ATOM 2833 O O . GLU A 1 358 ? 21.071 -32.444 -39.055 1.00 29.72 358 GLU A O 1
ATOM 2838 N N . PRO A 1 359 ? 19.733 -32.819 -40.824 1.00 32.09 359 PRO A N 1
ATOM 2839 C CA . PRO A 1 359 ? 18.516 -32.396 -40.156 1.00 32.09 359 PRO A CA 1
ATOM 2840 C C . PRO A 1 359 ? 17.920 -33.567 -39.370 1.00 32.09 359 PRO A C 1
ATOM 2842 O O . PRO A 1 359 ? 17.466 -34.553 -39.949 1.00 32.09 359 PRO A O 1
ATOM 2845 N N . VAL A 1 360 ? 17.833 -33.443 -38.045 1.00 28.28 360 VAL A N 1
ATOM 2846 C CA . VAL A 1 360 ? 17.022 -34.357 -37.227 1.00 28.28 360 VAL A CA 1
ATOM 2847 C C . VAL A 1 360 ? 15.802 -33.606 -36.711 1.00 28.28 360 VAL A C 1
ATOM 2849 O O . VAL A 1 360 ? 15.742 -33.155 -35.570 1.00 28.28 360 VAL A O 1
ATOM 2852 N N . PHE A 1 361 ? 14.800 -33.489 -37.581 1.00 33.25 361 PHE A N 1
ATOM 2853 C CA . PHE A 1 361 ? 13.416 -33.351 -37.143 1.00 33.25 361 PHE A CA 1
ATOM 2854 C C . PHE A 1 361 ? 13.002 -34.677 -36.495 1.00 33.25 361 PHE A C 1
ATOM 2856 O O . PHE A 1 361 ? 12.788 -35.675 -37.182 1.00 33.25 361 PHE A O 1
ATOM 2863 N N . SER A 1 362 ? 12.853 -34.693 -35.172 1.00 28.89 362 SER A N 1
ATOM 2864 C CA . SER A 1 362 ? 12.033 -35.702 -34.502 1.00 28.89 362 SER A CA 1
ATOM 2865 C C . SER A 1 362 ? 11.064 -35.011 -33.552 1.00 28.89 362 SER A C 1
ATOM 2867 O O . SER A 1 362 ? 11.422 -34.585 -32.455 1.00 28.89 362 SER A O 1
ATOM 2869 N N . SER A 1 363 ? 9.826 -34.903 -34.020 1.00 38.16 363 SER A N 1
ATOM 2870 C CA . SER A 1 363 ? 8.635 -34.547 -33.259 1.00 38.16 363 SER A CA 1
ATOM 2871 C C . SER A 1 363 ? 8.537 -35.357 -31.964 1.00 38.16 363 SER A C 1
ATOM 2873 O O . SER A 1 363 ? 8.452 -36.588 -32.015 1.00 38.16 363 SER A O 1
ATOM 2875 N N . LEU A 1 364 ? 8.475 -34.679 -30.818 1.00 28.69 364 LEU A N 1
ATOM 2876 C CA . LEU A 1 364 ? 8.028 -35.279 -29.562 1.00 28.69 364 LEU A CA 1
ATOM 2877 C C . LEU A 1 364 ? 6.623 -34.747 -29.227 1.00 28.69 364 LEU A C 1
ATOM 2879 O O . LEU A 1 364 ? 6.388 -33.545 -29.333 1.00 28.69 364 LEU A O 1
ATOM 2883 N N . PRO A 1 365 ? 5.668 -35.627 -28.878 1.00 30.03 365 PRO A N 1
ATOM 2884 C CA . PRO A 1 365 ? 4.265 -35.263 -28.738 1.00 30.03 365 PRO A CA 1
ATOM 2885 C C . PRO A 1 365 ? 3.992 -34.507 -27.434 1.00 30.03 365 PRO A C 1
ATOM 2887 O O . PRO A 1 365 ? 4.485 -34.873 -26.366 1.00 30.03 365 PRO A O 1
ATOM 2890 N N . ALA A 1 366 ? 3.128 -33.494 -27.532 1.00 29.09 366 ALA A N 1
ATOM 2891 C CA . ALA A 1 366 ? 2.502 -32.833 -26.397 1.00 29.09 366 ALA A CA 1
ATOM 2892 C C . ALA A 1 366 ? 1.811 -33.872 -25.500 1.00 29.09 366 ALA A C 1
ATOM 2894 O O . ALA A 1 366 ? 0.961 -34.651 -25.942 1.00 29.09 366 ALA A O 1
ATOM 2895 N N . ARG A 1 367 ? 2.194 -33.900 -24.225 1.00 28.59 367 ARG A N 1
ATOM 2896 C CA . ARG A 1 367 ? 1.613 -34.798 -23.230 1.00 28.59 367 ARG A CA 1
ATOM 2897 C C . ARG A 1 367 ? 0.265 -34.218 -22.796 1.00 28.59 367 ARG A C 1
ATOM 2899 O O . ARG A 1 367 ? 0.207 -33.357 -21.928 1.00 28.59 367 ARG A O 1
ATOM 2906 N N . ALA A 1 368 ? -0.808 -34.673 -23.438 1.00 29.05 368 ALA A N 1
ATOM 2907 C CA . ALA A 1 368 ? -2.175 -34.378 -23.027 1.00 29.05 368 ALA A CA 1
ATOM 2908 C C . ALA A 1 368 ? -2.436 -34.972 -21.634 1.00 29.05 368 ALA A C 1
ATOM 2910 O O . ALA A 1 368 ? -2.423 -36.192 -21.456 1.00 29.05 368 ALA A O 1
ATOM 2911 N N . VAL A 1 369 ? -2.665 -34.108 -20.648 1.00 30.41 369 VAL A N 1
ATOM 2912 C CA . VAL A 1 369 ? -3.199 -34.492 -19.339 1.00 30.41 369 VAL A CA 1
ATOM 2913 C C . VAL A 1 369 ? -4.717 -34.552 -19.485 1.00 30.41 369 VAL A C 1
ATOM 2915 O O . VAL A 1 369 ? -5.407 -33.556 -19.313 1.00 30.41 369 VAL A O 1
ATOM 2918 N N . ASN A 1 370 ? -5.227 -35.722 -19.866 1.00 33.09 370 ASN A N 1
ATOM 2919 C CA . ASN A 1 370 ? -6.643 -36.054 -19.744 1.00 33.09 370 ASN A CA 1
ATOM 2920 C C . ASN A 1 370 ? -6.822 -36.887 -18.472 1.00 33.09 370 ASN A C 1
ATOM 2922 O O . ASN A 1 370 ? -6.736 -38.113 -18.521 1.00 33.09 370 ASN A O 1
ATOM 2926 N N . GLU A 1 371 ? -7.070 -36.227 -17.343 1.00 31.20 371 GLU A N 1
ATOM 2927 C CA . GLU A 1 371 ? -7.731 -36.863 -16.203 1.00 31.20 371 GLU A CA 1
ATOM 2928 C C . GLU A 1 371 ? -9.098 -36.204 -16.020 1.00 31.20 371 GLU A C 1
ATOM 2930 O O . GLU A 1 371 ? -9.208 -35.016 -15.720 1.00 31.20 371 GLU A O 1
ATOM 2935 N N . GLU A 1 372 ? -10.150 -36.985 -16.262 1.00 29.75 372 GLU A N 1
ATOM 2936 C CA . GLU A 1 372 ? -11.522 -36.593 -15.960 1.00 29.75 372 GLU A CA 1
ATOM 2937 C C . GLU A 1 372 ? -11.683 -36.413 -14.439 1.00 29.75 372 GLU A C 1
ATOM 2939 O O . GLU A 1 372 ? -11.285 -37.298 -13.671 1.00 29.75 372 GLU A O 1
ATOM 2944 N N . PRO A 1 373 ? -12.295 -35.311 -13.966 1.00 29.36 373 PRO A N 1
ATOM 2945 C CA . PRO A 1 373 ? -12.581 -35.143 -12.552 1.00 29.36 373 PRO A CA 1
ATOM 2946 C C . PRO A 1 373 ? -13.652 -36.154 -12.126 1.00 29.36 373 PRO A C 1
ATOM 2948 O O . PRO A 1 373 ? -14.802 -36.105 -12.564 1.00 29.36 373 PRO A O 1
ATOM 2951 N N . GLN A 1 374 ? -13.270 -37.077 -11.244 1.00 30.48 374 GLN A N 1
ATOM 2952 C CA . GLN A 1 374 ? -14.207 -37.964 -10.556 1.00 30.48 374 GLN A CA 1
ATOM 2953 C C . GLN A 1 374 ? -15.221 -37.126 -9.749 1.00 30.48 374 GLN A C 1
ATOM 2955 O O . GLN A 1 374 ? -14.833 -36.133 -9.125 1.00 30.48 374 GLN A O 1
ATOM 2960 N N . PRO A 1 375 ? -16.511 -37.508 -9.717 1.00 27.72 375 PRO A N 1
ATOM 2961 C CA . PRO A 1 375 ? -17.540 -36.762 -9.004 1.00 27.72 375 PRO A CA 1
ATOM 2962 C C . PRO A 1 375 ? -17.265 -36.800 -7.498 1.00 27.72 375 PRO A C 1
ATOM 2964 O O . PRO A 1 375 ? -17.388 -37.840 -6.848 1.00 27.72 375 PRO A O 1
ATOM 2967 N N . TYR A 1 376 ? -16.882 -35.653 -6.938 1.00 30.14 376 TYR A N 1
ATOM 2968 C CA . TYR A 1 376 ? -16.720 -35.495 -5.501 1.00 30.14 376 TYR A CA 1
ATOM 2969 C C . TYR A 1 376 ? -18.080 -35.695 -4.815 1.00 30.14 376 TYR A C 1
ATOM 2971 O O . TYR A 1 376 ? -19.090 -35.091 -5.178 1.00 30.14 376 TYR A O 1
ATOM 2979 N N . GLN A 1 377 ? -18.113 -36.571 -3.814 1.00 28.98 377 GLN A N 1
ATOM 2980 C CA . GLN A 1 377 ? -19.250 -36.693 -2.913 1.00 28.98 377 GLN A CA 1
ATOM 2981 C C . GLN A 1 377 ? -19.367 -35.395 -2.110 1.00 28.98 377 GLN A C 1
ATOM 2983 O O . GLN A 1 377 ? -18.429 -34.991 -1.423 1.00 28.98 377 GLN A O 1
ATOM 2988 N N . THR A 1 378 ? -20.513 -34.728 -2.212 1.00 26.75 378 THR A N 1
ATOM 2989 C CA . THR A 1 378 ? -20.821 -33.505 -1.472 1.00 26.75 378 THR A CA 1
ATOM 2990 C C . THR A 1 378 ? -20.992 -33.855 0.007 1.00 26.75 378 THR A C 1
ATOM 2992 O O . THR A 1 378 ? -22.079 -34.215 0.456 1.00 26.75 378 THR A O 1
ATOM 2995 N N . PHE A 1 379 ? -19.914 -33.787 0.789 1.00 35.66 379 PHE A N 1
ATOM 2996 C CA . PHE A 1 379 ? -20.061 -33.605 2.228 1.00 35.66 379 PHE A CA 1
ATOM 2997 C C . PHE A 1 379 ? -20.786 -32.270 2.433 1.00 35.66 379 PHE A C 1
ATOM 2999 O O . PHE A 1 379 ? -20.406 -31.262 1.837 1.00 35.66 379 PHE A O 1
ATOM 3006 N N . LEU A 1 380 ? -21.870 -32.285 3.211 1.00 45.78 380 LEU A N 1
ATOM 3007 C CA . LEU A 1 380 ? -22.605 -31.093 3.631 1.00 45.78 380 LEU A CA 1
ATOM 3008 C C . LEU A 1 380 ? -21.647 -30.201 4.432 1.00 45.78 380 LEU A C 1
ATOM 3010 O O . LEU A 1 380 ? -21.503 -30.386 5.635 1.00 45.78 380 LEU A O 1
ATOM 3014 N N . PHE A 1 381 ? -20.951 -29.298 3.744 1.00 53.12 381 PHE A N 1
ATOM 3015 C CA . PHE A 1 381 ? -20.064 -28.316 4.349 1.00 53.12 381 PHE A CA 1
ATOM 3016 C C . PHE A 1 381 ? -20.922 -27.309 5.120 1.00 53.12 381 PHE A C 1
ATOM 3018 O O . PHE A 1 381 ? -21.733 -26.604 4.514 1.00 53.12 381 PHE A O 1
ATOM 3025 N N . ASP A 1 382 ? -20.781 -27.250 6.443 1.00 69.12 382 ASP A N 1
ATOM 3026 C CA . ASP A 1 382 ? -21.363 -26.175 7.241 1.00 69.12 382 ASP A CA 1
ATOM 3027 C C . ASP A 1 382 ? -20.414 -24.967 7.206 1.00 69.12 382 ASP A C 1
ATOM 3029 O O . ASP A 1 382 ? -19.389 -24.977 7.897 1.00 69.12 382 ASP A O 1
ATOM 3033 N N . PRO A 1 383 ? -20.753 -23.886 6.475 1.00 70.56 383 PRO A N 1
ATOM 3034 C CA . PRO A 1 383 ? -19.873 -22.729 6.327 1.00 70.56 383 PRO A CA 1
ATOM 3035 C C . PRO A 1 383 ? -19.585 -22.002 7.649 1.00 70.56 383 PRO A C 1
ATOM 3037 O O . PRO A 1 383 ? -18.637 -21.221 7.718 1.00 70.56 383 PRO A O 1
ATOM 3040 N N . VAL A 1 384 ? -20.367 -22.248 8.708 1.00 82.31 384 VAL A N 1
ATOM 3041 C CA . VAL A 1 384 ? -20.150 -21.637 10.027 1.00 82.31 384 VAL A CA 1
ATOM 3042 C C . VAL A 1 384 ? -19.314 -22.525 10.944 1.00 82.31 384 VAL A C 1
ATOM 3044 O O . VAL A 1 384 ? -18.478 -21.999 11.675 1.00 82.31 384 VAL A O 1
ATOM 3047 N N . LEU A 1 385 ? -19.494 -23.844 10.935 1.00 83.31 385 LEU A N 1
ATOM 3048 C CA . LEU A 1 385 ? -18.783 -24.716 11.874 1.00 83.31 385 LEU A CA 1
ATOM 3049 C C . LEU A 1 385 ? -17.522 -25.345 11.284 1.00 83.31 385 LEU A C 1
ATOM 3051 O O . LEU A 1 385 ? -16.527 -25.459 11.998 1.00 83.31 385 LEU A O 1
ATOM 3055 N N . ASP A 1 386 ? -17.517 -25.742 10.017 1.00 74.44 386 ASP A N 1
ATOM 3056 C CA . ASP A 1 386 ? -16.403 -26.502 9.437 1.00 74.44 386 ASP A CA 1
ATOM 3057 C C . ASP A 1 386 ? -15.064 -25.754 9.375 1.00 74.44 386 ASP A C 1
ATOM 3059 O O . ASP A 1 386 ? -14.043 -26.395 9.640 1.00 74.44 386 ASP A O 1
ATOM 3063 N N . PRO A 1 387 ? -15.019 -24.425 9.152 1.00 80.12 387 PRO A N 1
ATOM 3064 C CA . PRO A 1 387 ? -13.763 -23.670 9.173 1.00 80.12 387 PRO A CA 1
ATOM 3065 C C . PRO A 1 387 ? -13.076 -23.591 10.549 1.00 80.12 387 PRO A C 1
ATOM 3067 O O . PRO A 1 387 ? -11.938 -23.133 10.645 1.00 80.12 387 PRO A O 1
ATOM 3070 N N . LEU A 1 388 ? -13.760 -23.984 11.629 1.00 85.44 388 LEU A N 1
ATOM 3071 C CA . LEU A 1 388 ? -13.324 -23.738 13.003 1.00 85.44 388 LEU A CA 1
ATOM 3072 C C . LEU A 1 388 ? -12.552 -24.920 13.604 1.00 85.44 388 LEU A C 1
ATOM 3074 O O . LEU A 1 388 ? -12.925 -26.088 13.459 1.00 85.44 388 LEU A O 1
ATOM 3078 N N . ASN A 1 389 ? -11.510 -24.619 14.382 1.00 85.50 389 ASN A N 1
ATOM 3079 C CA . ASN A 1 389 ? -10.815 -25.632 15.182 1.00 85.50 389 ASN A CA 1
ATOM 3080 C C . ASN A 1 389 ? -11.637 -26.054 16.423 1.00 85.50 389 ASN A C 1
ATOM 3082 O O . ASN A 1 389 ? -12.614 -25.389 16.765 1.00 85.50 389 ASN A O 1
ATOM 3086 N N . PRO A 1 390 ? -11.260 -27.128 17.145 1.00 87.44 390 PRO A N 1
ATOM 3087 C CA . PRO A 1 390 ? -12.039 -27.618 18.285 1.00 87.44 390 PRO A CA 1
ATOM 3088 C C . PRO A 1 390 ? -12.311 -26.584 19.392 1.00 87.44 390 PRO A C 1
ATOM 3090 O O . PRO A 1 390 ? -13.421 -26.549 19.914 1.00 87.44 390 PRO A O 1
ATOM 3093 N N . ALA A 1 391 ? -11.347 -25.716 19.723 1.00 90.44 391 ALA A N 1
ATOM 3094 C CA . ALA A 1 391 ? -11.527 -24.688 20.754 1.00 90.44 391 ALA A CA 1
ATOM 3095 C C . ALA A 1 391 ? -12.446 -23.548 20.276 1.00 90.44 391 ALA A C 1
ATOM 3097 O O . ALA A 1 391 ? -13.280 -23.052 21.030 1.00 90.44 391 ALA A O 1
ATOM 3098 N N . GLN A 1 392 ? -12.345 -23.167 19.000 1.00 93.50 392 GLN A N 1
ATOM 3099 C CA . GLN A 1 392 ? -13.264 -22.211 18.377 1.00 93.50 392 GLN A CA 1
ATOM 3100 C C . GLN A 1 392 ? -14.681 -22.790 18.279 1.00 93.50 392 GLN A C 1
ATOM 3102 O O . GLN A 1 392 ? -15.642 -22.093 18.591 1.00 93.50 392 GLN A O 1
ATOM 3107 N N . LYS A 1 393 ? -14.825 -24.077 17.931 1.00 91.69 393 LYS A N 1
ATOM 3108 C CA . LYS A 1 393 ? -16.110 -24.796 17.957 1.00 91.69 393 LYS A CA 1
ATOM 3109 C C . LYS A 1 393 ? -16.699 -24.826 19.362 1.00 91.69 393 LYS A C 1
ATOM 3111 O O . LYS A 1 393 ? -17.880 -24.547 19.514 1.00 91.69 393 LYS A O 1
ATOM 3116 N N . GLU A 1 394 ? -15.895 -25.092 20.391 1.00 93.62 394 GLU A N 1
ATOM 3117 C CA . GLU A 1 394 ? -16.348 -25.011 21.784 1.00 93.62 394 GLU A CA 1
ATOM 3118 C C . GLU A 1 394 ? -16.885 -23.612 22.118 1.00 93.62 394 GLU A C 1
ATOM 3120 O O . GLU A 1 394 ? -17.979 -23.487 22.672 1.00 93.62 394 GLU A O 1
ATOM 3125 N N . ALA A 1 395 ? -16.159 -22.559 21.731 1.00 94.88 395 ALA A N 1
ATOM 3126 C CA . ALA A 1 395 ? -16.594 -21.181 21.927 1.00 94.88 395 ALA A CA 1
ATOM 3127 C C . ALA A 1 395 ? -17.876 -20.847 21.145 1.00 94.88 395 ALA A C 1
ATOM 3129 O O . ALA A 1 395 ? -18.735 -20.148 21.671 1.00 94.88 395 ALA A O 1
ATOM 3130 N N . VAL A 1 396 ? -18.048 -21.349 19.920 1.00 94.56 396 VAL A N 1
ATOM 3131 C CA . VAL A 1 396 ? -19.236 -21.111 19.074 1.00 94.56 396 VAL A CA 1
ATOM 3132 C C . VAL A 1 396 ? -20.458 -21.905 19.541 1.00 94.56 396 VAL A C 1
ATOM 3134 O O . VAL A 1 396 ? -21.568 -21.380 19.518 1.00 94.56 396 VAL A O 1
ATOM 3137 N N . LEU A 1 397 ? -20.269 -23.128 20.031 1.00 91.81 397 LEU A N 1
ATOM 3138 C CA . LEU A 1 397 ? -21.353 -24.020 20.451 1.00 91.81 397 LEU A CA 1
ATOM 3139 C C . LEU A 1 397 ? -21.782 -23.827 21.911 1.00 91.81 397 LEU A C 1
ATOM 3141 O O . LEU A 1 397 ? -22.823 -24.346 22.303 1.00 91.81 397 LEU A O 1
ATOM 3145 N N . HIS A 1 398 ? -21.011 -23.096 22.725 1.00 92.44 398 HIS A N 1
ATOM 3146 C CA . HIS A 1 398 ? -21.350 -22.833 24.130 1.00 92.44 398 HIS A CA 1
ATOM 3147 C C . HIS A 1 398 ? -22.736 -22.187 24.277 1.00 92.44 398 HIS A C 1
ATOM 3149 O O . HIS A 1 398 ? -23.085 -21.291 23.510 1.00 92.44 398 HIS A O 1
ATOM 3155 N N . GLN A 1 399 ? -23.516 -22.603 25.274 1.00 85.06 399 GLN A N 1
ATOM 3156 C CA . GLN A 1 399 ? -24.861 -22.089 25.559 1.00 85.06 399 GLN A CA 1
ATOM 3157 C C . GLN A 1 399 ? -25.101 -22.021 27.074 1.00 85.06 399 GLN A C 1
ATOM 3159 O O . GLN A 1 399 ? -24.423 -22.689 27.852 1.00 85.06 399 GLN A O 1
ATOM 3164 N N . GLY A 1 400 ? -26.102 -21.244 27.492 1.00 76.56 400 GLY A N 1
ATOM 3165 C CA . GLY A 1 400 ? -26.681 -21.309 28.842 1.00 76.56 400 GLY A CA 1
ATOM 3166 C C . GLY A 1 400 ? -26.015 -20.467 29.937 1.00 76.56 400 GLY A C 1
ATOM 3167 O O . GLY A 1 400 ? -26.656 -20.217 30.951 1.00 76.56 400 GLY A O 1
ATOM 3168 N N . SER A 1 401 ? -24.787 -19.978 29.756 1.00 85.88 401 SER A N 1
ATOM 3169 C CA . SER A 1 401 ? -24.143 -19.051 30.703 1.00 85.88 401 SER A CA 1
ATOM 3170 C C . SER A 1 401 ? -23.242 -18.052 29.990 1.00 85.88 401 SER A C 1
ATOM 3172 O O . SER A 1 401 ? -22.835 -18.330 28.866 1.00 85.88 401 SER A O 1
ATOM 3174 N N . HIS A 1 402 ? -22.910 -16.917 30.618 1.00 94.00 402 HIS A N 1
ATOM 3175 C CA . HIS A 1 402 ? -21.981 -15.928 30.051 1.00 94.00 402 HIS A CA 1
ATOM 3176 C C . HIS A 1 402 ? -20.661 -16.578 29.596 1.00 94.00 402 HIS A C 1
ATOM 3178 O O . HIS A 1 402 ? -20.252 -17.621 30.113 1.00 94.00 402 HIS A O 1
ATOM 3184 N N . LEU A 1 403 ? -19.986 -15.978 28.620 1.00 96.19 403 LEU A N 1
ATOM 3185 C CA . LEU A 1 403 ? -18.774 -16.547 28.035 1.00 96.19 403 LEU A CA 1
ATOM 3186 C C . LEU A 1 403 ? -17.669 -15.502 27.935 1.00 96.19 403 LEU A C 1
ATOM 3188 O O . LEU A 1 403 ? -17.885 -14.428 27.380 1.00 96.19 403 LEU A O 1
ATOM 3192 N N . LEU A 1 404 ? -16.482 -15.863 28.413 1.00 97.38 404 LEU A N 1
ATOM 3193 C CA . LEU A 1 404 ? -15.240 -15.151 28.146 1.00 97.38 404 LEU A CA 1
ATOM 3194 C C . LEU A 1 404 ? -14.361 -16.002 27.229 1.00 97.38 404 LEU A C 1
ATOM 3196 O O . LEU A 1 404 ? -13.989 -17.125 27.573 1.00 97.38 404 LEU A O 1
ATOM 3200 N N . ILE A 1 405 ? -13.999 -15.468 26.071 1.00 97.25 405 ILE A N 1
ATOM 3201 C CA . ILE A 1 405 ? -13.076 -16.108 25.140 1.00 97.25 405 ILE A CA 1
ATOM 3202 C C . ILE A 1 405 ? -11.717 -15.414 25.273 1.00 97.25 405 ILE A C 1
ATOM 3204 O O . ILE A 1 405 ? -11.564 -14.248 24.914 1.00 97.25 405 ILE A O 1
ATOM 3208 N N . VAL A 1 406 ? -10.723 -16.133 25.793 1.00 95.81 406 VAL A N 1
ATOM 3209 C CA . VAL A 1 406 ? -9.337 -15.659 25.895 1.00 95.81 406 VAL A CA 1
ATOM 3210 C C . VAL A 1 406 ? -8.607 -16.065 24.629 1.00 95.81 406 VAL A C 1
ATOM 3212 O O . VAL A 1 406 ? -8.398 -17.251 24.379 1.00 95.81 406 VAL A O 1
ATOM 3215 N N . ALA A 1 407 ? -8.236 -15.097 23.807 1.00 91.44 407 ALA A N 1
ATOM 3216 C CA . ALA A 1 407 ? -7.788 -15.371 22.453 1.00 91.44 407 ALA A CA 1
ATOM 3217 C C . ALA A 1 407 ? -6.566 -14.529 22.103 1.00 91.44 407 ALA A C 1
ATOM 3219 O O . ALA A 1 407 ? -6.688 -13.344 21.816 1.00 91.44 407 ALA A O 1
ATOM 3220 N N . GLY A 1 408 ? -5.397 -15.178 22.085 1.00 86.44 408 GLY A N 1
ATOM 3221 C CA . GLY A 1 408 ? -4.122 -14.528 21.777 1.00 86.44 408 GLY A CA 1
ATOM 3222 C C . GLY A 1 408 ? -4.058 -13.910 20.369 1.00 86.44 408 GLY A C 1
ATOM 3223 O O . GLY A 1 408 ? -4.931 -14.181 19.526 1.00 86.44 408 GLY A O 1
ATOM 3224 N N . PRO A 1 409 ? -2.999 -13.145 20.040 1.00 86.38 409 PRO A N 1
ATOM 3225 C CA . PRO A 1 409 ? -2.800 -12.594 18.703 1.00 86.38 409 PRO A CA 1
ATOM 3226 C C . PRO A 1 409 ? -2.914 -13.682 17.637 1.00 86.38 409 PRO A C 1
ATOM 3228 O O . PRO A 1 409 ? -2.365 -14.772 17.787 1.00 86.38 409 PRO A O 1
ATOM 3231 N N . GLY A 1 410 ? -3.628 -13.390 16.547 1.00 86.19 410 GLY A N 1
ATOM 3232 C CA . GLY A 1 410 ? -3.726 -14.281 15.385 1.00 86.19 410 GLY A CA 1
ATOM 3233 C C . GLY A 1 410 ? -4.446 -15.615 15.625 1.00 86.19 410 GLY A C 1
ATOM 3234 O O . GLY A 1 410 ? -4.377 -16.487 14.764 1.00 86.19 410 GLY A O 1
ATOM 3235 N N . THR A 1 411 ? -5.152 -15.787 16.748 1.00 89.69 411 THR A N 1
ATOM 3236 C CA . THR A 1 411 ? -5.912 -17.019 17.058 1.00 89.69 411 THR A CA 1
ATOM 3237 C C . THR A 1 411 ? -7.327 -17.060 16.468 1.00 89.69 411 THR A C 1
ATOM 3239 O O . THR A 1 411 ? -8.068 -18.027 16.651 1.00 89.69 411 THR A O 1
ATOM 3242 N N . GLY A 1 412 ? -7.707 -16.013 15.729 1.00 88.94 412 GLY A N 1
ATOM 3243 C CA . GLY A 1 412 ? -9.019 -15.893 15.095 1.00 88.94 412 GLY A CA 1
ATOM 3244 C C . GLY A 1 412 ? -10.103 -15.311 16.006 1.00 88.94 412 GLY A C 1
ATOM 3245 O O . GLY A 1 412 ? -11.223 -15.811 15.973 1.00 88.94 412 GLY A O 1
ATOM 3246 N N . LYS A 1 413 ? -9.795 -14.259 16.790 1.00 92.12 413 LYS A N 1
ATOM 3247 C CA . LYS A 1 413 ? -10.753 -13.520 17.644 1.00 92.12 413 LYS A CA 1
ATOM 3248 C C . LYS A 1 413 ? -12.045 -13.163 16.910 1.00 92.12 413 LYS A C 1
ATOM 3250 O O . LYS A 1 413 ? -13.098 -13.750 17.155 1.00 92.12 413 LYS A O 1
ATOM 3255 N N . THR A 1 414 ? -11.924 -12.267 15.934 1.00 88.12 414 THR A N 1
ATOM 3256 C CA . THR A 1 414 ? -13.049 -11.763 15.146 1.00 88.12 414 THR A CA 1
ATOM 3257 C C . THR A 1 414 ? -13.780 -12.895 14.428 1.00 88.12 414 THR A C 1
ATOM 3259 O O . THR A 1 414 ? -15.001 -12.931 14.458 1.00 88.12 414 THR A O 1
ATOM 3262 N N . MET A 1 415 ? -13.052 -13.873 13.867 1.00 90.12 415 MET A N 1
ATOM 3263 C CA . MET A 1 415 ? -13.648 -15.051 13.220 1.00 90.12 415 MET A CA 1
ATOM 3264 C C . MET A 1 415 ? -14.506 -15.868 14.195 1.00 90.12 415 MET A C 1
ATOM 3266 O O . MET A 1 415 ? -15.636 -16.223 13.882 1.00 90.12 415 MET A O 1
ATOM 3270 N N . THR A 1 416 ? -14.004 -16.131 15.401 1.00 94.19 416 THR A N 1
ATOM 3271 C CA . THR A 1 416 ? -14.745 -16.884 16.422 1.00 94.19 416 THR A CA 1
ATOM 3272 C C . THR A 1 416 ? -16.015 -16.141 16.830 1.00 94.19 416 THR A C 1
ATOM 3274 O O . THR A 1 416 ? -17.077 -16.753 16.934 1.00 94.19 416 THR A O 1
ATOM 3277 N N . LEU A 1 417 ? -15.931 -14.819 17.018 1.00 95.06 417 LEU A N 1
ATOM 3278 C CA . LEU A 1 417 ? -17.076 -14.002 17.415 1.00 95.06 417 LEU A CA 1
ATOM 3279 C C . LEU A 1 417 ? -18.139 -13.920 16.308 1.00 95.06 417 LEU A C 1
ATOM 3281 O O . LEU A 1 417 ? -19.318 -14.140 16.583 1.00 95.06 417 LEU A O 1
ATOM 3285 N N . THR A 1 418 ? -17.741 -13.684 15.052 1.00 93.88 418 THR A N 1
ATOM 3286 C CA . THR A 1 418 ? -18.686 -13.595 13.925 1.00 93.88 418 THR A CA 1
ATOM 3287 C C . THR A 1 418 ? -19.343 -14.937 13.624 1.00 93.88 418 THR A C 1
ATOM 3289 O O . THR A 1 418 ? -20.553 -14.987 13.416 1.00 93.88 418 THR A O 1
ATOM 3292 N N . HIS A 1 419 ? -18.589 -16.040 13.667 1.00 93.06 419 HIS A N 1
ATOM 3293 C CA . HIS A 1 419 ? -19.155 -17.381 13.500 1.00 93.06 419 HIS A CA 1
ATOM 3294 C C . HIS A 1 419 ? -20.100 -17.743 14.648 1.00 93.06 419 HIS A C 1
ATOM 3296 O O . HIS A 1 419 ? -21.122 -18.383 14.413 1.00 93.06 419 HIS A O 1
ATOM 3302 N N . ARG A 1 420 ? -19.820 -17.293 15.879 1.00 95.00 420 ARG A N 1
ATOM 3303 C CA . ARG A 1 420 ? -20.737 -17.479 17.010 1.00 95.00 420 ARG A CA 1
ATOM 3304 C C . ARG A 1 420 ? -22.056 -16.748 16.791 1.00 95.00 420 ARG A C 1
ATOM 3306 O O . ARG A 1 420 ? -23.107 -17.355 16.964 1.00 95.00 420 ARG A O 1
ATOM 3313 N N . ILE A 1 421 ? -22.009 -15.478 16.396 1.00 94.25 421 ILE A N 1
ATOM 3314 C CA . ILE A 1 421 ? -23.210 -14.687 16.090 1.00 94.25 421 ILE A CA 1
ATOM 3315 C C . ILE A 1 421 ? -24.010 -15.354 14.960 1.00 94.25 421 ILE A C 1
ATOM 3317 O O . ILE A 1 421 ? -25.204 -15.605 15.117 1.00 94.25 421 ILE A O 1
ATOM 3321 N N . ALA A 1 422 ? -23.343 -15.732 13.866 1.00 91.38 422 ALA A N 1
ATOM 3322 C CA . ALA A 1 422 ? -23.981 -16.413 12.742 1.00 91.38 422 ALA A CA 1
ATOM 3323 C C . ALA A 1 422 ? -24.605 -17.759 13.151 1.00 91.38 422 ALA A C 1
ATOM 3325 O O . ALA A 1 422 ? -25.715 -18.078 12.727 1.00 91.38 422 ALA A O 1
ATOM 3326 N N . TYR A 1 423 ? -23.933 -18.532 14.011 1.00 91.94 423 TYR A N 1
ATOM 3327 C CA . TYR A 1 423 ? -24.455 -19.792 14.538 1.00 91.94 423 TYR A CA 1
ATOM 3328 C C . TYR A 1 423 ? -25.727 -19.592 15.368 1.00 91.94 423 TYR A C 1
ATOM 3330 O O . TYR A 1 423 ? -26.675 -20.360 15.202 1.00 91.94 423 TYR A O 1
ATOM 3338 N N . GLN A 1 424 ? -25.778 -18.564 16.226 1.00 91.94 424 GLN A N 1
ATOM 3339 C CA . GLN A 1 424 ? -26.968 -18.265 17.035 1.00 91.94 424 GLN A CA 1
ATOM 3340 C C . GLN A 1 424 ? -28.185 -17.964 16.149 1.00 91.94 424 GLN A C 1
ATOM 3342 O O . GLN A 1 424 ? -29.273 -18.466 16.426 1.00 91.94 424 GLN A O 1
ATOM 3347 N N . ILE A 1 425 ? 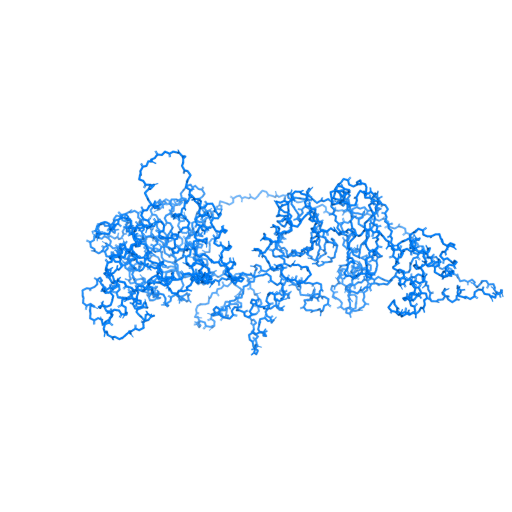-27.991 -17.215 15.059 1.00 90.31 425 ILE A N 1
ATOM 3348 C CA . ILE A 1 425 ? -29.065 -16.888 14.111 1.00 90.31 425 ILE A CA 1
ATOM 3349 C C . ILE A 1 425 ? -29.488 -18.124 13.311 1.00 90.31 425 ILE A C 1
ATOM 3351 O O . ILE A 1 425 ? -30.662 -18.494 13.308 1.00 90.31 425 ILE A O 1
ATOM 3355 N N . ARG A 1 426 ? -28.537 -18.816 12.670 1.00 86.56 426 ARG A N 1
ATOM 3356 C CA . ARG A 1 426 ? -28.830 -19.986 11.817 1.00 86.56 426 ARG A CA 1
ATOM 3357 C C . ARG A 1 426 ? -29.454 -21.145 12.591 1.00 86.56 426 ARG A C 1
ATOM 3359 O O . ARG A 1 426 ? -30.260 -21.883 12.032 1.00 86.56 426 ARG A O 1
ATOM 3366 N N . SER A 1 427 ? -29.109 -21.283 13.869 1.00 86.38 427 SER A N 1
ATOM 3367 C CA . SER A 1 427 ? -29.665 -22.309 14.759 1.00 86.38 427 SER A CA 1
ATOM 3368 C C . SER A 1 427 ? -30.970 -21.880 15.439 1.00 86.38 427 SER A C 1
ATOM 3370 O O . SER A 1 427 ? -31.450 -22.601 16.310 1.00 86.38 427 SER A O 1
ATOM 3372 N N . GLN A 1 428 ? -31.535 -20.721 15.074 1.00 87.69 428 GLN A N 1
ATOM 3373 C CA . GLN A 1 428 ? -32.773 -20.165 15.642 1.00 87.69 428 GLN A CA 1
ATOM 3374 C C . GLN A 1 428 ? -32.717 -19.968 17.168 1.00 87.69 428 GLN A C 1
ATOM 3376 O O . GLN A 1 428 ? -33.719 -20.097 17.869 1.00 87.69 428 GLN A O 1
ATOM 3381 N N . LEU A 1 429 ? -31.529 -19.657 17.694 1.00 88.31 429 LEU A N 1
ATOM 3382 C CA . LEU A 1 429 ? -31.294 -19.370 19.114 1.00 88.31 429 LEU A CA 1
ATOM 3383 C C . LEU A 1 429 ? -31.414 -17.872 19.440 1.00 88.31 429 LEU A C 1
ATOM 3385 O O . LEU A 1 429 ? -31.505 -17.511 20.616 1.00 88.31 429 LEU A O 1
ATOM 3389 N N . ALA A 1 430 ? -31.382 -17.019 18.415 1.00 89.69 430 ALA A N 1
ATOM 3390 C CA . ALA A 1 430 ? -31.707 -15.596 18.456 1.00 89.69 430 ALA A CA 1
ATOM 3391 C C . ALA A 1 430 ? -32.082 -15.112 17.046 1.00 89.69 430 ALA A C 1
ATOM 3393 O O . ALA A 1 430 ? -31.546 -15.611 16.056 1.00 89.69 430 ALA A O 1
ATOM 3394 N N . SER A 1 431 ? -32.969 -14.132 16.948 1.00 91.00 431 SER A N 1
ATOM 3395 C CA . SER A 1 431 ? -33.180 -13.343 15.730 1.00 91.00 431 SER A CA 1
ATOM 3396 C C . SER A 1 431 ? -32.085 -12.276 15.571 1.00 91.00 431 SER A C 1
ATOM 3398 O O . SER A 1 431 ? -31.366 -11.963 16.518 1.00 91.00 431 SER A O 1
ATOM 3400 N N . ALA A 1 432 ? -31.918 -11.721 14.368 1.00 91.00 432 ALA A N 1
ATOM 3401 C CA . ALA A 1 432 ? -30.860 -10.742 14.096 1.00 91.00 432 ALA A CA 1
ATOM 3402 C C . ALA A 1 432 ? -31.021 -9.436 14.901 1.00 91.00 432 ALA A C 1
ATOM 3404 O O . ALA A 1 432 ? -30.033 -8.898 15.399 1.00 91.00 432 ALA A O 1
ATOM 3405 N N . GLU A 1 433 ? -32.261 -8.975 15.088 1.00 92.00 433 GLU A N 1
ATOM 3406 C CA . GLU A 1 433 ? -32.599 -7.769 15.860 1.00 92.00 433 GLU A CA 1
ATOM 3407 C C . GLU A 1 433 ? -32.319 -7.925 17.366 1.00 92.00 433 GLU A C 1
ATOM 3409 O O . GLU A 1 433 ? -32.104 -6.935 18.063 1.00 92.00 433 GLU A O 1
ATOM 3414 N N . GLU A 1 434 ? -32.267 -9.169 17.858 1.00 93.06 434 GLU A N 1
ATOM 3415 C CA . GLU A 1 434 ? -31.984 -9.516 19.257 1.00 93.06 434 GLU A CA 1
ATOM 3416 C C . GLU A 1 434 ? -30.487 -9.469 19.618 1.00 93.06 434 GLU A C 1
ATOM 3418 O O . GLU A 1 434 ? -30.105 -9.737 20.767 1.00 93.06 434 GLU A O 1
ATOM 3423 N N . ILE A 1 435 ? -29.619 -9.157 18.650 1.00 95.25 435 ILE A N 1
ATOM 3424 C CA . ILE A 1 435 ? -28.164 -9.188 18.806 1.00 95.25 435 ILE A CA 1
ATOM 3425 C C . ILE A 1 435 ? -27.577 -7.776 18.823 1.00 95.25 435 ILE A C 1
ATOM 3427 O O . ILE A 1 435 ? -27.706 -7.011 17.865 1.00 95.25 435 ILE A O 1
ATOM 3431 N N . LEU A 1 436 ? -26.825 -7.491 19.888 1.00 96.94 436 LEU A N 1
ATOM 3432 C CA . LEU A 1 436 ? -25.947 -6.331 20.004 1.00 96.94 436 LEU A CA 1
ATOM 3433 C C . LEU A 1 436 ? -24.486 -6.788 19.981 1.00 96.94 436 LEU A C 1
ATOM 3435 O O . LEU A 1 436 ? -24.069 -7.579 20.826 1.00 96.94 436 LEU A O 1
ATOM 3439 N N . SER A 1 437 ? -23.697 -6.268 19.044 1.00 97.06 437 SER A N 1
ATOM 3440 C CA . SER A 1 437 ? -22.252 -6.491 18.979 1.00 97.06 437 SER A CA 1
ATOM 3441 C C . SER A 1 437 ? -21.491 -5.177 19.135 1.00 97.06 437 SER A C 1
ATOM 3443 O O . SER A 1 437 ? -21.661 -4.255 18.335 1.00 97.06 437 SER A O 1
ATOM 3445 N N . LEU A 1 438 ? -20.657 -5.094 20.170 1.00 97.19 438 LEU A N 1
ATOM 3446 C CA . LEU A 1 438 ? -19.900 -3.906 20.553 1.00 97.19 438 LEU A CA 1
ATOM 3447 C C . LEU A 1 438 ? -18.413 -4.077 20.231 1.00 97.19 438 LEU A C 1
ATOM 3449 O O . LEU A 1 438 ? -17.790 -5.059 20.636 1.00 97.19 438 LEU A O 1
ATOM 3453 N N . THR A 1 439 ? -17.834 -3.097 19.537 1.00 93.81 439 THR A N 1
ATOM 3454 C CA . THR A 1 439 ? -16.405 -3.050 19.188 1.00 93.81 439 THR A CA 1
ATOM 3455 C C . THR A 1 439 ? -15.733 -1.777 19.706 1.00 93.81 439 THR A C 1
ATOM 3457 O O . THR A 1 439 ? -16.387 -0.781 20.015 1.00 93.81 439 THR A O 1
ATOM 3460 N N . PHE A 1 440 ? -14.398 -1.769 19.758 1.00 85.06 440 PHE A N 1
ATOM 3461 C CA . PHE A 1 440 ? -13.644 -0.596 20.221 1.00 85.06 440 PHE A CA 1
ATOM 3462 C C . PHE A 1 440 ? -13.556 0.536 19.178 1.00 85.06 440 PHE A C 1
ATOM 3464 O O . PHE A 1 440 ? -13.594 1.713 19.528 1.00 85.06 440 PHE A O 1
ATOM 3471 N N . THR A 1 441 ? -13.459 0.206 17.882 1.00 85.38 441 THR A N 1
ATOM 3472 C CA . THR A 1 441 ? -13.299 1.197 16.799 1.00 85.38 441 THR A CA 1
ATOM 3473 C C . THR A 1 441 ? -14.401 1.100 15.748 1.00 85.38 441 THR A C 1
ATOM 3475 O O . THR A 1 441 ? -14.964 0.027 15.522 1.00 85.38 441 THR A O 1
ATOM 3478 N N . ASN A 1 442 ? -14.660 2.209 15.045 1.00 85.31 442 ASN A N 1
ATOM 3479 C CA . ASN A 1 442 ? -15.600 2.242 13.917 1.00 85.31 442 ASN A CA 1
ATOM 3480 C C . ASN A 1 442 ? -15.153 1.327 12.765 1.00 85.31 442 ASN A C 1
ATOM 3482 O O . ASN A 1 442 ? -15.985 0.687 12.128 1.00 85.31 442 ASN A O 1
ATOM 3486 N N . LYS A 1 443 ? -13.837 1.212 12.531 1.00 82.38 443 LYS A N 1
ATOM 3487 C CA . LYS A 1 443 ? -13.277 0.292 11.532 1.00 82.38 443 LYS A CA 1
ATOM 3488 C C . LYS A 1 443 ? -13.583 -1.166 11.889 1.00 82.38 443 LYS A C 1
ATOM 3490 O O . LYS A 1 443 ? -14.033 -1.907 11.023 1.00 82.38 443 LYS A O 1
ATOM 3495 N N . ALA A 1 444 ? -13.410 -1.550 13.156 1.00 85.25 444 ALA A N 1
ATOM 3496 C CA . ALA A 1 444 ? -13.754 -2.891 13.631 1.00 85.25 444 ALA A CA 1
ATOM 3497 C C . ALA A 1 444 ? -15.263 -3.171 13.520 1.00 85.25 444 ALA A C 1
ATOM 3499 O O . ALA A 1 444 ? -15.644 -4.256 13.090 1.00 85.25 444 ALA A O 1
ATOM 3500 N N . ALA A 1 445 ? -16.120 -2.186 13.817 1.00 88.44 445 ALA A N 1
ATOM 3501 C CA . ALA A 1 445 ? -17.567 -2.317 13.631 1.00 88.44 445 ALA A CA 1
ATOM 3502 C C . ALA A 1 445 ? -17.935 -2.550 12.153 1.00 88.44 445 ALA A C 1
ATOM 3504 O O . ALA A 1 445 ? -18.737 -3.430 11.839 1.00 88.44 445 ALA A O 1
ATOM 3505 N N . ALA A 1 446 ? -17.341 -1.782 11.233 1.00 86.88 446 ALA A N 1
ATOM 3506 C CA . ALA A 1 446 ? -17.564 -1.936 9.795 1.00 86.88 446 ALA A CA 1
ATOM 3507 C C . ALA A 1 446 ? -17.070 -3.297 9.281 1.00 86.88 446 ALA A C 1
ATOM 3509 O O . ALA A 1 446 ? -17.798 -3.996 8.579 1.00 86.88 446 ALA A O 1
ATOM 3510 N N . GLU A 1 447 ? -15.866 -3.712 9.681 1.00 87.50 447 GLU A N 1
ATOM 3511 C CA . GLU A 1 447 ? -15.306 -5.013 9.312 1.00 87.50 447 GLU A CA 1
ATOM 3512 C C . GLU A 1 447 ? -16.161 -6.172 9.841 1.00 87.50 447 GLU A C 1
ATOM 3514 O O . GLU A 1 447 ? -16.459 -7.114 9.106 1.00 87.50 447 GLU A O 1
ATOM 3519 N N . MET A 1 448 ? -16.599 -6.096 11.099 1.00 90.81 448 MET A N 1
ATOM 3520 C CA . MET A 1 448 ? -17.464 -7.102 11.708 1.00 90.81 448 MET A CA 1
ATOM 3521 C C . MET A 1 448 ? -18.810 -7.205 10.990 1.00 90.81 448 MET A C 1
ATOM 3523 O O . MET A 1 448 ? -19.254 -8.317 10.710 1.00 90.81 448 MET A O 1
ATOM 3527 N N . ARG A 1 449 ? -19.428 -6.071 10.632 1.00 89.56 449 ARG A N 1
ATOM 3528 C CA . ARG A 1 449 ? -20.661 -6.043 9.832 1.00 89.56 449 ARG A CA 1
ATOM 3529 C C . ARG A 1 449 ? -20.459 -6.732 8.482 1.00 89.56 449 ARG A C 1
ATOM 3531 O O . ARG A 1 449 ? -21.220 -7.632 8.154 1.00 89.56 449 ARG A O 1
ATOM 3538 N N . ASN A 1 450 ? -19.394 -6.394 7.754 1.00 86.00 450 ASN A N 1
ATOM 3539 C CA . ASN A 1 450 ? -19.090 -7.013 6.458 1.00 86.00 450 ASN A CA 1
ATOM 3540 C C . ASN A 1 450 ? -18.897 -8.534 6.573 1.00 86.00 450 ASN A C 1
ATOM 3542 O O . ASN A 1 450 ? -19.421 -9.293 5.758 1.00 86.00 450 ASN A O 1
ATOM 3546 N N . ARG A 1 451 ? -18.186 -8.994 7.612 1.00 88.38 451 ARG A N 1
ATOM 3547 C CA . ARG A 1 451 ? -17.990 -10.427 7.888 1.00 88.38 451 ARG A CA 1
ATOM 3548 C C . ARG A 1 451 ? -19.306 -11.137 8.217 1.00 88.38 451 ARG A C 1
ATOM 3550 O O . ARG A 1 451 ? -19.511 -12.257 7.762 1.00 88.38 451 ARG A O 1
ATOM 3557 N N . LEU A 1 452 ? -20.191 -10.510 8.992 1.00 89.75 452 LEU A N 1
ATOM 3558 C CA . LEU A 1 452 ? -21.501 -11.075 9.327 1.00 89.75 452 LEU A CA 1
ATOM 3559 C C . LEU A 1 452 ? -22.413 -11.164 8.102 1.00 89.75 452 LEU A C 1
ATOM 3561 O O . LEU A 1 452 ? -23.014 -12.214 7.895 1.00 89.75 452 LEU A O 1
ATOM 3565 N N . THR A 1 453 ? -22.451 -10.133 7.256 1.00 85.12 453 THR A N 1
ATOM 3566 C CA . THR A 1 453 ? -23.189 -10.158 5.982 1.00 85.12 453 THR A CA 1
ATOM 3567 C C . THR A 1 453 ? -22.687 -11.269 5.057 1.00 85.12 453 THR A C 1
ATOM 3569 O O . THR A 1 453 ? -23.484 -11.953 4.428 1.00 85.12 453 THR A O 1
ATOM 3572 N N . ALA A 1 454 ? -21.373 -11.513 5.007 1.00 82.56 454 ALA A N 1
ATOM 3573 C CA . ALA A 1 454 ? -20.816 -12.610 4.212 1.00 82.56 454 ALA A CA 1
ATOM 3574 C C . ALA A 1 454 ? -21.205 -14.007 4.743 1.00 82.56 454 ALA A C 1
ATOM 3576 O O . ALA A 1 454 ? -21.364 -14.941 3.961 1.00 82.56 454 ALA A O 1
ATOM 3577 N N . LEU A 1 455 ? -21.362 -14.161 6.064 1.00 82.44 455 LEU A N 1
ATOM 3578 C CA . LEU A 1 455 ? -21.774 -15.421 6.703 1.00 82.44 455 LEU A CA 1
ATOM 3579 C C . LEU A 1 455 ? -23.298 -15.637 6.696 1.00 82.44 455 LEU A C 1
ATOM 3581 O O . LEU A 1 455 ? -23.754 -16.768 6.872 1.00 82.44 455 LEU A O 1
ATOM 3585 N N . LEU A 1 456 ? -24.073 -14.564 6.522 1.00 82.81 456 LEU A N 1
ATOM 3586 C CA . LEU A 1 456 ? -25.535 -14.535 6.531 1.00 82.81 456 LEU A CA 1
ATOM 3587 C C . LEU A 1 456 ? -26.026 -13.833 5.250 1.00 82.81 456 LEU A C 1
ATOM 3589 O O . LEU A 1 456 ? -26.361 -12.652 5.306 1.00 82.81 456 LEU A O 1
ATOM 3593 N N . PRO A 1 457 ? -26.042 -14.530 4.096 1.00 62.38 457 PRO A N 1
ATOM 3594 C CA . PRO A 1 457 ? -26.393 -13.937 2.800 1.00 62.38 457 PRO A CA 1
ATOM 3595 C C . PRO A 1 457 ? -27.876 -13.543 2.659 1.00 62.38 457 PRO A C 1
ATOM 3597 O O . PRO A 1 457 ? -28.228 -12.835 1.720 1.00 62.38 457 PRO A O 1
ATOM 3600 N N . ASP A 1 458 ? -28.733 -13.962 3.592 1.00 62.72 458 ASP A N 1
ATOM 3601 C CA . ASP A 1 458 ? -30.114 -13.487 3.715 1.00 62.72 458 ASP A CA 1
ATOM 3602 C C . ASP A 1 458 ? -30.138 -12.142 4.480 1.00 62.72 458 ASP A C 1
ATOM 3604 O O . ASP A 1 458 ? -29.279 -11.914 5.331 1.00 62.72 458 ASP A O 1
ATOM 3608 N N . GLU A 1 459 ? -31.132 -11.267 4.254 1.00 61.09 459 GLU A N 1
ATOM 3609 C CA . GLU A 1 459 ? -31.235 -9.886 4.805 1.00 61.09 459 GLU A CA 1
ATOM 3610 C C . GLU A 1 459 ? -31.017 -9.730 6.335 1.00 61.09 459 GLU A C 1
ATOM 3612 O O . GLU A 1 459 ? -30.816 -8.622 6.834 1.00 61.09 459 GLU A O 1
ATOM 3617 N N . HIS A 1 460 ? -30.985 -10.833 7.083 1.00 66.25 460 HIS A N 1
ATOM 3618 C CA . HIS A 1 460 ? -30.617 -10.932 8.494 1.00 66.25 460 HIS A CA 1
ATOM 3619 C C . HIS A 1 460 ? -29.279 -10.258 8.847 1.00 66.25 460 HIS A C 1
ATOM 3621 O O . HIS A 1 460 ? -29.169 -9.680 9.925 1.00 66.25 460 HIS A O 1
ATOM 3627 N N . GLY A 1 461 ? -28.261 -10.297 7.977 1.00 61.84 461 GLY A N 1
ATOM 3628 C CA . GLY A 1 461 ? -26.950 -9.697 8.278 1.00 61.84 461 GLY A CA 1
ATOM 3629 C C . GLY A 1 461 ? -27.004 -8.179 8.510 1.00 61.84 461 GLY A C 1
ATOM 3630 O O . GLY A 1 461 ? -26.313 -7.658 9.386 1.00 61.84 461 GLY A O 1
ATOM 3631 N N . ALA A 1 462 ? -27.874 -7.474 7.779 1.00 66.38 462 ALA A N 1
ATOM 3632 C CA . ALA A 1 462 ? -28.046 -6.023 7.884 1.00 66.38 462 ALA A CA 1
ATOM 3633 C C . ALA A 1 462 ? -28.838 -5.589 9.131 1.00 66.38 462 ALA A C 1
ATOM 3635 O O . ALA A 1 462 ? -28.744 -4.435 9.544 1.00 66.38 462 ALA A O 1
ATOM 3636 N N . GLN A 1 463 ? -29.594 -6.508 9.736 1.00 81.75 463 GLN A N 1
ATOM 3637 C CA . GLN A 1 463 ? -30.448 -6.247 10.899 1.00 81.75 463 GLN A CA 1
ATOM 3638 C C . GLN A 1 463 ? -29.694 -6.360 12.235 1.00 81.75 463 GLN A C 1
ATOM 3640 O O . GLN A 1 463 ? -30.214 -5.957 13.274 1.00 81.75 463 GLN A O 1
ATOM 3645 N N . ILE A 1 464 ? -28.463 -6.888 12.227 1.00 89.88 464 ILE A N 1
ATOM 3646 C CA . ILE A 1 464 ? -27.641 -7.019 13.435 1.00 89.88 464 ILE A CA 1
ATOM 3647 C C . ILE A 1 464 ? -27.120 -5.643 13.857 1.00 89.88 464 ILE A C 1
ATOM 3649 O O . ILE A 1 464 ? -26.471 -4.932 13.081 1.00 89.88 464 ILE A O 1
ATOM 3653 N N . THR A 1 465 ? -27.314 -5.293 15.130 1.00 94.75 465 THR A N 1
ATOM 3654 C CA . THR A 1 465 ? -26.796 -4.033 15.675 1.00 94.75 465 THR A CA 1
ATOM 3655 C C . THR A 1 465 ? -25.305 -4.173 15.986 1.00 94.75 465 THR A C 1
ATOM 3657 O O . THR A 1 465 ? -24.921 -4.695 17.031 1.00 94.75 465 THR A O 1
ATOM 3660 N N . VAL A 1 466 ? -24.447 -3.708 15.071 1.00 95.25 466 VAL A N 1
ATOM 3661 C CA . VAL A 1 466 ? -22.982 -3.657 15.251 1.00 95.25 466 VAL A CA 1
ATOM 3662 C C . VAL A 1 466 ? -22.534 -2.211 15.462 1.00 95.25 466 VAL A C 1
ATOM 3664 O O . VAL A 1 466 ? -22.639 -1.387 14.550 1.00 95.25 466 VAL A O 1
ATOM 3667 N N . SER A 1 467 ? -22.018 -1.888 16.645 1.00 95.38 467 SER A N 1
ATOM 3668 C CA . SER A 1 467 ? -21.698 -0.508 17.024 1.00 95.38 467 SER A CA 1
ATOM 3669 C C . SER A 1 467 ? -20.449 -0.415 17.900 1.00 95.38 467 SER A C 1
ATOM 3671 O O . SER A 1 467 ? -19.930 -1.419 18.381 1.00 95.38 467 SER A O 1
ATOM 3673 N N . THR A 1 468 ? -19.957 0.801 18.122 1.00 95.44 468 THR A N 1
ATOM 3674 C CA . THR A 1 468 ? -19.006 1.066 19.212 1.00 95.44 468 THR A CA 1
ATOM 3675 C C . THR A 1 468 ? -19.760 1.402 20.494 1.00 95.44 468 THR A C 1
ATOM 3677 O O . THR A 1 468 ? -20.929 1.780 20.437 1.00 95.44 468 THR A O 1
ATOM 3680 N N . PHE A 1 469 ? -19.103 1.327 21.658 1.00 94.88 469 PHE A N 1
ATOM 3681 C CA . PHE A 1 469 ? -19.719 1.765 22.921 1.00 94.88 469 PHE A CA 1
ATOM 3682 C C . PHE A 1 469 ? -20.251 3.203 22.843 1.00 94.88 469 PHE A C 1
ATOM 3684 O O . PHE A 1 469 ? -21.391 3.452 23.222 1.00 94.88 469 PHE A O 1
ATOM 3691 N N . HIS A 1 470 ? -19.469 4.130 22.283 1.00 93.50 470 HIS A N 1
ATOM 3692 C CA . HIS A 1 470 ? -19.866 5.532 22.137 1.00 93.50 470 HIS A CA 1
ATOM 3693 C C . HIS A 1 470 ? -21.070 5.706 21.205 1.00 93.50 470 HIS A C 1
ATOM 3695 O O . HIS A 1 470 ? -22.005 6.424 21.548 1.00 93.50 470 HIS A O 1
ATOM 3701 N N . ALA A 1 471 ? -21.066 5.045 20.043 1.00 94.38 471 ALA A N 1
ATOM 3702 C CA . ALA A 1 471 ? -22.166 5.144 19.086 1.00 94.38 471 ALA A CA 1
ATOM 3703 C C . ALA A 1 471 ? -23.454 4.507 19.633 1.00 94.38 471 ALA A C 1
ATOM 3705 O O . ALA A 1 471 ? -24.529 5.080 19.479 1.00 94.38 471 ALA A O 1
ATOM 3706 N N . PHE A 1 472 ? -23.342 3.382 20.345 1.00 96.38 472 PHE A N 1
ATOM 3707 C CA . PHE A 1 472 ? -24.464 2.774 21.058 1.00 96.38 472 PHE A CA 1
ATOM 3708 C C . PHE A 1 472 ? -25.020 3.702 22.149 1.00 96.38 472 PHE A C 1
ATOM 3710 O O . PHE A 1 472 ? -26.220 3.956 22.185 1.00 96.38 472 PHE A O 1
ATOM 3717 N N . CYS A 1 473 ? -24.161 4.273 23.000 1.00 96.25 473 CYS A N 1
ATOM 3718 C CA . CYS A 1 473 ? -24.583 5.220 24.037 1.00 96.25 473 CYS A CA 1
ATOM 3719 C C . CYS A 1 473 ? -25.236 6.476 23.441 1.00 96.25 473 CYS A C 1
ATOM 3721 O O . CYS A 1 473 ? -26.237 6.963 23.960 1.00 96.25 473 CYS A O 1
ATOM 3723 N N . LEU A 1 474 ? -24.705 6.986 22.326 1.00 94.88 474 LEU A N 1
ATOM 3724 C CA . LEU A 1 474 ? -25.305 8.096 21.592 1.00 94.88 474 LEU A CA 1
ATOM 3725 C C . LEU A 1 474 ? -26.727 7.755 21.137 1.00 94.88 474 LEU A C 1
ATOM 3727 O O . LEU A 1 474 ? -27.633 8.542 21.391 1.00 94.88 474 LEU A O 1
ATOM 3731 N N . GLU A 1 475 ? -26.939 6.598 20.509 1.00 93.75 475 GLU A N 1
ATOM 3732 C CA . GLU A 1 475 ? -28.267 6.153 20.066 1.00 93.75 475 GLU A CA 1
ATOM 3733 C C . GLU A 1 475 ? -29.243 6.027 21.245 1.00 93.75 475 GLU A C 1
ATOM 3735 O O . GLU A 1 475 ? -30.346 6.576 21.198 1.00 93.75 475 GLU A O 1
ATOM 3740 N N . VAL A 1 476 ? -28.803 5.415 22.349 1.00 95.00 476 VAL A N 1
ATOM 3741 C CA . VAL A 1 476 ? -29.601 5.286 23.579 1.00 95.00 476 VAL A CA 1
ATOM 3742 C C . VAL A 1 476 ? -29.991 6.655 24.144 1.00 95.00 476 VAL A C 1
ATOM 3744 O O . VAL A 1 476 ? -31.151 6.866 24.502 1.00 95.00 476 VAL A O 1
ATOM 3747 N N . LEU A 1 477 ? -29.061 7.610 24.205 1.00 95.31 477 LEU A N 1
ATOM 3748 C CA . LEU A 1 477 ? -29.339 8.961 24.701 1.00 95.31 477 LEU A CA 1
ATOM 3749 C C . LEU A 1 477 ? -30.204 9.778 23.738 1.00 95.31 477 LEU A C 1
ATOM 3751 O O . LEU A 1 477 ? -30.997 10.598 24.195 1.00 95.31 477 LEU A O 1
ATOM 3755 N N . ARG A 1 478 ? -30.108 9.559 22.425 1.00 93.12 478 ARG A N 1
ATOM 3756 C CA . ARG A 1 478 ? -31.022 10.178 21.452 1.00 93.12 478 ARG A CA 1
ATOM 3757 C C . ARG A 1 478 ? -32.445 9.653 21.608 1.00 93.12 478 ARG A C 1
ATOM 3759 O O . ARG A 1 478 ? -33.383 10.440 21.530 1.00 93.12 478 ARG A O 1
ATOM 3766 N N . GLU A 1 479 ? -32.604 8.355 21.855 1.00 92.62 479 GLU A N 1
ATOM 3767 C CA . GLU A 1 479 ? -33.917 7.720 22.016 1.00 92.62 479 GLU A CA 1
ATOM 3768 C C . GLU A 1 479 ? -34.554 8.035 23.380 1.00 92.62 479 GLU A C 1
ATOM 3770 O O . GLU A 1 479 ? -35.744 8.338 23.457 1.00 92.62 479 GLU A O 1
ATOM 3775 N N . LYS A 1 480 ? -33.775 7.964 24.468 1.00 92.88 480 LYS A N 1
ATOM 3776 C CA . LYS A 1 480 ? -34.293 7.956 25.852 1.00 92.88 480 LYS A CA 1
ATOM 3777 C C . LYS A 1 480 ? -33.732 9.063 26.750 1.00 92.88 480 LYS A C 1
ATOM 3779 O O . LYS A 1 480 ? -34.162 9.203 27.894 1.00 92.88 480 LYS A O 1
ATOM 3784 N N . GLY A 1 481 ? -32.808 9.888 26.259 1.00 90.50 481 GLY A N 1
ATOM 3785 C CA . GLY A 1 481 ? -32.147 10.935 27.051 1.00 90.50 481 GLY A CA 1
ATOM 3786 C C . GLY A 1 481 ? -33.076 12.052 27.530 1.00 90.50 481 GLY A C 1
ATOM 3787 O O . GLY A 1 481 ? -32.750 12.737 28.501 1.00 90.50 481 GLY A O 1
ATOM 3788 N N . SER A 1 482 ? -34.269 12.200 26.941 1.00 90.81 482 SER A N 1
ATOM 3789 C CA . SER A 1 482 ? -35.286 13.141 27.425 1.00 90.81 482 SER A CA 1
ATOM 3790 C C . SER A 1 482 ? -35.722 12.852 28.865 1.00 90.81 482 SER A C 1
ATOM 3792 O O . SER A 1 482 ? -36.097 13.782 29.576 1.00 90.81 482 SER A O 1
ATOM 3794 N N . ALA A 1 483 ? -35.624 11.597 29.328 1.00 90.38 483 ALA A N 1
ATOM 3795 C CA . ALA A 1 483 ? -35.873 11.228 30.724 1.00 90.38 483 ALA A CA 1
ATOM 3796 C C . ALA A 1 483 ? -34.886 11.905 31.697 1.00 90.38 483 ALA A C 1
ATOM 3798 O O . ALA A 1 483 ? -35.247 12.235 32.823 1.00 90.38 483 ALA A O 1
ATOM 3799 N N . LEU A 1 484 ? -33.667 12.201 31.234 1.00 89.62 484 LEU A N 1
ATOM 3800 C CA . LEU A 1 484 ? -32.658 12.966 31.972 1.00 89.62 484 LEU A CA 1
ATOM 3801 C C . LEU A 1 484 ? -32.737 14.483 31.722 1.00 89.62 484 LEU A C 1
ATOM 3803 O O . LEU A 1 484 ? -31.905 15.233 32.231 1.00 89.62 484 LEU A O 1
ATOM 3807 N N . GLY A 1 485 ? -33.708 14.948 30.930 1.00 86.81 485 GLY A N 1
ATOM 3808 C CA . GLY A 1 485 ? -33.809 16.347 30.513 1.00 86.81 485 GLY A CA 1
ATOM 3809 C C . GLY A 1 485 ? -32.777 16.762 29.460 1.00 86.81 485 GLY A C 1
ATOM 3810 O O . GLY A 1 485 ? -32.533 17.958 29.298 1.00 86.81 485 GLY A O 1
ATOM 3811 N N . LEU A 1 486 ? -32.162 15.806 28.752 1.00 86.88 486 LEU A N 1
ATOM 3812 C CA . LEU A 1 486 ? -31.282 16.109 27.622 1.00 86.88 486 LEU A CA 1
ATOM 3813 C C . LEU A 1 486 ? -32.116 16.504 26.390 1.00 86.88 486 LEU A C 1
ATOM 3815 O O . LEU A 1 486 ? -33.136 15.863 26.116 1.00 86.88 486 LEU A O 1
ATOM 3819 N N . PRO A 1 487 ? -31.705 17.534 25.629 1.00 81.88 487 PRO A N 1
ATOM 3820 C CA . PRO A 1 487 ? -32.379 17.895 24.388 1.00 81.88 487 PRO A CA 1
ATOM 3821 C C . PRO A 1 487 ? -32.125 16.828 23.316 1.00 81.88 487 PRO A C 1
ATOM 3823 O O . PRO A 1 487 ? -31.021 16.302 23.216 1.00 81.88 487 PRO A O 1
ATOM 3826 N N . ALA A 1 488 ? -33.126 16.515 22.490 1.00 76.06 488 ALA A N 1
ATOM 3827 C CA . ALA A 1 488 ? -33.012 15.462 21.472 1.00 76.06 488 ALA A CA 1
ATOM 3828 C C . ALA A 1 488 ? -31.884 15.722 20.451 1.00 76.06 488 ALA A C 1
ATOM 3830 O O . ALA A 1 488 ? -31.336 14.781 19.882 1.00 76.06 488 ALA A O 1
ATOM 3831 N N . ASP A 1 489 ? -31.496 16.983 20.267 1.00 80.00 489 ASP A N 1
ATOM 3832 C CA . ASP A 1 489 ? -30.516 17.505 19.314 1.00 80.00 489 ASP A CA 1
ATOM 3833 C C . ASP A 1 489 ? -29.230 18.049 19.977 1.00 80.00 489 ASP A C 1
ATOM 3835 O O . ASP A 1 489 ? -28.521 18.841 19.365 1.00 80.00 489 ASP A O 1
ATOM 3839 N N . PHE A 1 490 ? -28.869 17.595 21.194 1.00 86.62 490 PHE A N 1
ATOM 3840 C CA . PHE A 1 490 ? -27.586 17.959 21.831 1.00 86.62 490 PHE A CA 1
ATOM 3841 C C . PHE A 1 490 ? -26.380 17.826 20.878 1.00 86.62 490 PHE A C 1
ATOM 3843 O O . PHE A 1 490 ? -26.296 16.866 20.110 1.00 86.62 490 PHE A O 1
ATOM 3850 N N . GLY A 1 491 ? -25.422 18.752 20.933 1.00 83.31 491 GLY A N 1
ATOM 3851 C CA . GLY A 1 491 ? -24.196 18.684 20.124 1.00 83.31 491 GLY A CA 1
ATOM 3852 C C . GLY A 1 491 ? -23.128 17.762 20.726 1.00 83.31 491 GLY A C 1
ATOM 3853 O O . GLY A 1 491 ? -23.172 17.447 21.914 1.00 83.31 491 GLY A O 1
ATOM 3854 N N . LEU A 1 492 ? -22.140 17.350 19.924 1.00 87.31 492 LEU A N 1
ATOM 3855 C CA . LEU A 1 492 ? -20.979 16.584 20.398 1.00 87.31 492 LEU A CA 1
ATOM 3856 C C . LEU A 1 492 ? -19.723 17.454 20.436 1.00 87.31 492 LEU A C 1
ATOM 3858 O O . LEU A 1 492 ? -19.366 18.093 19.444 1.00 87.31 492 LEU A O 1
ATOM 3862 N N . LEU A 1 493 ? -19.048 17.472 21.583 1.00 86.19 493 LEU A N 1
ATOM 3863 C CA . LEU A 1 493 ? -17.784 18.176 21.766 1.00 86.19 493 LEU A CA 1
ATOM 3864 C C . LEU A 1 493 ? -16.618 17.259 21.373 1.00 86.19 493 LEU A C 1
ATOM 3866 O O . LEU A 1 493 ? -16.474 16.162 21.916 1.00 86.19 493 LEU A O 1
ATOM 3870 N N . SER A 1 494 ? -15.775 17.711 20.442 1.00 83.12 494 SER A N 1
ATOM 3871 C CA . SER A 1 494 ? -14.580 16.965 20.026 1.00 83.12 494 SER A CA 1
ATOM 3872 C C . SER A 1 494 ? -13.519 16.912 21.137 1.00 83.12 494 SER A C 1
ATOM 3874 O O . SER A 1 494 ? -13.511 17.750 22.038 1.00 83.12 494 SER A O 1
ATOM 3876 N N . GLU A 1 495 ? -12.572 15.967 21.071 1.00 80.69 495 GLU A N 1
ATOM 3877 C CA . GLU A 1 495 ? -11.462 15.893 22.043 1.00 80.69 495 GLU A CA 1
ATOM 3878 C C . GLU A 1 495 ? -10.604 17.180 22.047 1.00 80.69 495 GLU A C 1
ATOM 3880 O O . GLU A 1 495 ? -10.166 17.647 23.103 1.00 80.69 495 GLU A O 1
ATOM 3885 N N . ILE A 1 496 ? -10.417 17.802 20.876 1.00 75.75 496 ILE A N 1
ATOM 3886 C CA . ILE A 1 496 ? -9.704 19.082 20.719 1.00 75.75 496 ILE A CA 1
ATOM 3887 C C . ILE A 1 496 ? -10.444 20.193 21.478 1.00 75.75 496 ILE A C 1
ATOM 3889 O O . ILE A 1 496 ? -9.841 20.978 22.222 1.00 75.75 496 ILE A O 1
ATOM 3893 N N . ASP A 1 497 ? -11.766 20.218 21.325 1.00 81.69 497 ASP A N 1
ATOM 3894 C CA . ASP A 1 497 ? -12.658 21.213 21.916 1.00 81.69 497 ASP A CA 1
ATOM 3895 C C . ASP A 1 497 ? -12.815 21.039 23.421 1.00 81.69 497 ASP A C 1
ATOM 3897 O O . ASP A 1 497 ? -12.808 22.027 24.160 1.00 81.69 497 ASP A O 1
ATOM 3901 N N . ALA A 1 498 ? -12.832 19.794 23.898 1.00 86.19 498 ALA A N 1
ATOM 3902 C CA . ALA A 1 498 ? -12.749 19.473 25.318 1.00 86.19 498 ALA A CA 1
ATOM 3903 C C . ALA A 1 498 ? -11.480 20.067 25.942 1.00 86.19 498 ALA A C 1
ATOM 3905 O O . ALA A 1 498 ? -11.526 20.650 27.029 1.00 86.19 498 ALA A O 1
ATOM 3906 N N . GLY A 1 499 ? -10.347 20.015 25.232 1.00 85.38 499 GLY A N 1
ATOM 3907 C CA . GLY A 1 499 ? -9.105 20.648 25.672 1.00 85.38 499 GLY A CA 1
ATOM 3908 C C . GLY A 1 499 ? -9.167 22.177 25.720 1.00 85.38 499 GLY A C 1
ATOM 3909 O O . GLY A 1 499 ? -8.611 22.786 26.642 1.00 85.38 499 GLY A O 1
ATOM 3910 N N . ALA A 1 500 ? -9.850 22.812 24.766 1.00 81.12 500 ALA A N 1
ATOM 3911 C CA . ALA A 1 500 ? -10.072 24.259 24.767 1.00 81.12 500 ALA A CA 1
ATOM 3912 C C . ALA A 1 500 ? -10.999 24.696 25.912 1.00 81.12 500 ALA A C 1
ATOM 3914 O O . ALA A 1 500 ? -10.658 25.615 26.663 1.00 81.12 500 ALA A O 1
ATOM 3915 N N . LEU A 1 501 ? -12.109 23.984 26.113 1.00 85.12 501 LEU A N 1
ATOM 3916 C CA . LEU A 1 501 ? -13.048 24.237 27.204 1.00 85.12 501 LEU A CA 1
ATOM 3917 C C . LEU A 1 501 ? -12.382 24.028 28.572 1.00 85.12 501 LEU A C 1
ATOM 3919 O O . LEU A 1 501 ? -12.513 24.864 29.468 1.00 85.12 501 LEU A O 1
ATOM 3923 N N . ALA A 1 502 ? -11.585 22.967 28.721 1.00 88.06 502 ALA A N 1
ATOM 3924 C CA . ALA A 1 502 ? -10.790 22.732 29.921 1.00 88.06 502 ALA A CA 1
ATOM 3925 C C . ALA A 1 502 ? -9.827 23.897 30.206 1.00 88.06 502 ALA A C 1
ATOM 3927 O O . ALA A 1 502 ? -9.766 24.373 31.339 1.00 88.06 502 ALA A O 1
ATOM 3928 N N . ARG A 1 503 ? -9.113 24.417 29.195 1.00 86.00 503 ARG A N 1
ATOM 3929 C CA . ARG A 1 503 ? -8.245 25.603 29.355 1.00 86.00 503 ARG A CA 1
ATOM 3930 C C . ARG A 1 503 ? -9.006 26.813 29.890 1.00 86.00 503 ARG A C 1
ATOM 3932 O O . ARG A 1 503 ? -8.513 27.465 30.809 1.00 86.00 503 ARG A O 1
ATOM 3939 N N . GLN A 1 504 ? -10.194 27.082 29.357 1.00 83.19 504 GLN A N 1
ATOM 3940 C CA . GLN A 1 504 ? -11.034 28.203 29.781 1.00 83.19 504 GLN A CA 1
ATOM 3941 C C . GLN A 1 504 ? -11.517 28.049 31.233 1.00 83.19 504 GLN A C 1
ATOM 3943 O O . GLN A 1 504 ? -11.455 28.986 32.025 1.00 83.19 504 GLN A O 1
ATOM 3948 N N . VAL A 1 505 ? -11.962 26.851 31.625 1.00 87.06 505 VAL A N 1
ATOM 3949 C CA . VAL A 1 505 ? -12.383 26.568 33.012 1.00 87.06 505 VAL A CA 1
ATOM 3950 C C . VAL A 1 505 ? -11.217 26.727 33.991 1.00 87.06 505 VAL A C 1
ATOM 3952 O O . VAL A 1 505 ? -11.384 27.230 35.106 1.00 87.06 505 VAL A O 1
ATOM 3955 N N . LEU A 1 506 ? -10.020 26.305 33.580 1.00 85.88 506 LEU A N 1
ATOM 3956 C CA . LEU A 1 506 ? -8.810 26.407 34.387 1.00 85.88 506 LEU A CA 1
ATOM 3957 C C . LEU A 1 506 ? -8.320 27.857 34.528 1.00 85.88 506 LEU A C 1
ATOM 3959 O O . LEU A 1 506 ? -7.865 28.213 35.615 1.00 85.88 506 LEU A O 1
ATOM 3963 N N . SER A 1 507 ? -8.421 28.689 33.484 1.00 82.56 507 SER A N 1
ATOM 3964 C CA . SER A 1 507 ? -7.989 30.097 33.521 1.00 82.56 507 SER A CA 1
ATOM 3965 C C . SER A 1 507 ? -8.899 30.979 34.383 1.00 82.56 507 SER A C 1
ATOM 3967 O O . SER A 1 507 ? -8.416 31.869 35.079 1.00 82.56 507 SER A O 1
ATOM 3969 N N . GLU A 1 508 ? -10.200 30.690 34.421 1.00 81.50 508 GLU A N 1
ATOM 3970 C CA . GLU A 1 508 ? -11.175 31.369 35.290 1.00 81.50 508 GLU A CA 1
ATOM 3971 C C . GLU A 1 508 ? -11.063 30.954 36.768 1.00 81.50 508 GLU A C 1
ATOM 3973 O O . GLU A 1 508 ? -11.665 31.559 37.664 1.00 81.50 508 GLU A O 1
ATOM 3978 N N . SER A 1 509 ? -10.296 29.902 37.061 1.00 78.00 509 SER A N 1
ATOM 3979 C CA . SER A 1 509 ? -10.098 29.424 38.422 1.00 78.00 509 SER A CA 1
ATOM 3980 C C . SER A 1 509 ? -9.010 30.216 39.148 1.00 78.00 509 SER A C 1
ATOM 3982 O O . SER A 1 509 ? -7.835 30.191 38.790 1.00 78.00 509 SER A O 1
ATOM 3984 N N . LYS A 1 510 ? -9.373 30.834 40.281 1.00 66.12 510 LYS A N 1
ATOM 3985 C CA . LYS A 1 510 ? -8.453 31.580 41.165 1.00 66.12 510 LYS A CA 1
ATOM 3986 C C . LYS A 1 510 ? -7.341 30.727 41.808 1.00 66.12 510 LYS A C 1
ATOM 3988 O O . LYS A 1 510 ? -6.504 31.272 42.518 1.00 66.12 510 LYS A O 1
ATOM 3993 N N . LYS A 1 511 ? -7.339 29.399 41.616 1.00 63.59 511 LYS A N 1
ATOM 3994 C CA . LYS A 1 511 ? -6.441 28.449 42.304 1.00 63.59 511 LYS A CA 1
ATOM 3995 C C . LYS A 1 511 ? -5.059 28.262 41.639 1.00 63.59 511 LYS A C 1
ATOM 3997 O O . LYS A 1 511 ? -4.316 27.418 42.123 1.00 63.59 511 LYS A O 1
ATOM 4002 N N . GLY A 1 512 ? -4.697 29.034 40.604 1.00 55.31 512 GLY A N 1
ATOM 4003 C CA . GLY A 1 512 ? -3.383 28.958 39.939 1.00 55.31 512 GLY A CA 1
ATOM 4004 C C . GLY A 1 512 ? -3.204 27.641 39.170 1.00 55.31 512 GLY A C 1
ATOM 4005 O O . GLY A 1 512 ? -3.019 26.585 39.762 1.00 55.31 512 GLY A O 1
ATOM 4006 N N . VAL A 1 513 ? -3.342 27.703 37.846 1.00 54.56 513 VAL A N 1
ATOM 4007 C CA . VAL A 1 513 ? -3.476 26.587 36.886 1.00 54.56 513 VAL A CA 1
ATOM 4008 C C . VAL A 1 513 ? -2.836 25.251 37.314 1.00 54.56 513 VAL A C 1
ATOM 4010 O O . VAL A 1 513 ? -1.619 25.076 37.336 1.00 54.56 513 VAL A O 1
ATOM 4013 N N . ARG A 1 514 ? -3.703 24.259 37.559 1.00 69.31 514 ARG A N 1
ATOM 4014 C CA . ARG A 1 514 ? -3.377 22.825 37.533 1.00 69.31 514 ARG A CA 1
ATOM 4015 C C . ARG A 1 514 ? -3.317 22.402 36.061 1.00 69.31 514 ARG A C 1
ATOM 4017 O O . ARG A 1 514 ? -4.178 22.815 35.304 1.00 69.31 514 ARG A O 1
ATOM 4024 N N . SER A 1 515 ? -2.315 21.630 35.641 1.00 82.12 515 SER A N 1
ATOM 4025 C CA . SER A 1 515 ? -2.117 21.216 34.236 1.00 82.12 515 SER A CA 1
ATOM 4026 C C . SER A 1 515 ? -3.416 20.764 33.536 1.00 82.12 515 SER A C 1
ATOM 4028 O O . SER A 1 515 ? -4.107 19.880 34.042 1.00 82.12 515 SER A O 1
ATOM 4030 N N . VAL A 1 516 ? -3.720 21.332 32.359 1.00 84.44 516 VAL A N 1
ATOM 4031 C CA . VAL A 1 516 ? -4.868 20.939 31.508 1.00 84.44 516 VAL A CA 1
ATOM 4032 C C . VAL A 1 516 ? -4.787 19.459 31.156 1.00 84.44 516 VAL A C 1
ATOM 4034 O O . VAL A 1 516 ? -5.773 18.744 31.283 1.00 84.44 516 VAL A O 1
ATOM 4037 N N . ALA A 1 517 ? -3.594 18.988 30.785 1.00 84.19 517 ALA A N 1
ATOM 4038 C CA . ALA A 1 517 ? -3.358 17.585 30.471 1.00 84.19 517 ALA A CA 1
ATOM 4039 C C . ALA A 1 517 ? -3.660 16.680 31.673 1.00 84.19 517 ALA A C 1
ATOM 4041 O O . ALA A 1 517 ? -4.256 15.620 31.516 1.00 84.19 517 ALA A O 1
ATOM 4042 N N . ARG A 1 518 ? -3.308 17.122 32.892 1.00 85.38 518 ARG A N 1
ATOM 4043 C CA . ARG A 1 518 ? -3.707 16.412 34.113 1.00 85.38 518 ARG A CA 1
ATOM 4044 C C . ARG A 1 518 ? -5.226 16.408 34.262 1.00 85.38 518 ARG A C 1
ATOM 4046 O O . ARG A 1 518 ? -5.780 15.347 34.489 1.00 85.38 518 ARG A O 1
ATOM 4053 N N . PHE A 1 519 ? -5.893 17.554 34.133 1.00 87.38 519 PHE A N 1
ATOM 4054 C CA . PHE A 1 519 ? -7.349 17.627 34.284 1.00 87.38 519 PHE A CA 1
ATOM 4055 C C . PHE A 1 519 ? -8.083 16.717 33.292 1.00 87.38 519 PHE A C 1
ATOM 4057 O O . PHE A 1 519 ? -8.910 15.926 33.723 1.00 87.38 519 PHE A O 1
ATOM 4064 N N . LEU A 1 520 ? -7.730 16.760 32.003 1.00 87.62 520 LEU A N 1
ATOM 4065 C CA . LEU A 1 520 ? -8.327 15.900 30.975 1.00 87.62 520 LEU A CA 1
ATOM 4066 C C . LEU A 1 520 ? -8.093 14.409 31.243 1.00 87.62 520 LEU A C 1
ATOM 4068 O O . LEU A 1 520 ? -8.982 13.607 30.994 1.00 87.62 520 LEU A O 1
ATOM 4072 N N . ARG A 1 521 ? -6.926 14.036 31.783 1.00 86.69 521 ARG A N 1
ATOM 4073 C CA . ARG A 1 521 ? -6.633 12.645 32.152 1.00 86.69 521 ARG A CA 1
ATOM 4074 C C . ARG A 1 521 ? -7.479 12.155 33.331 1.00 86.69 521 ARG A C 1
ATOM 4076 O O . ARG A 1 521 ? -7.887 11.003 33.333 1.00 86.69 521 ARG A O 1
ATOM 4083 N N . GLU A 1 522 ? -7.735 13.007 34.326 1.00 87.19 522 GLU A N 1
ATOM 4084 C CA . GLU A 1 522 ? -8.576 12.648 35.483 1.00 87.19 522 GLU A CA 1
ATOM 4085 C C . GLU A 1 522 ? -10.087 12.803 35.191 1.00 87.19 522 GLU A C 1
ATOM 4087 O O . GLU A 1 522 ? -10.918 12.257 35.918 1.00 87.19 522 GLU A O 1
ATOM 4092 N N . LEU A 1 523 ? -10.462 13.541 34.136 1.00 88.75 523 LEU A N 1
ATOM 4093 C CA . LEU A 1 523 ? -11.849 13.887 33.803 1.00 88.75 523 LEU A CA 1
ATOM 4094 C C . LEU A 1 523 ? -12.794 12.674 33.702 1.00 88.75 523 LEU A C 1
ATOM 4096 O O . LEU A 1 523 ? -13.880 12.762 34.280 1.00 88.75 523 LEU A O 1
ATOM 4100 N N . PRO A 1 524 ? -12.428 11.541 33.064 1.00 88.06 524 PRO A N 1
ATOM 4101 C CA . PRO A 1 524 ? -13.301 10.365 33.005 1.00 88.06 524 PRO A CA 1
ATOM 4102 C C . PRO A 1 524 ? -13.623 9.811 34.398 1.00 88.06 524 PRO A C 1
ATOM 4104 O O . PRO A 1 524 ? -14.775 9.503 34.703 1.00 88.06 524 PRO A O 1
ATOM 4107 N N . GLY A 1 525 ? -12.618 9.763 35.280 1.00 86.56 525 GLY A N 1
ATOM 4108 C CA . GLY A 1 525 ? -12.783 9.329 36.666 1.00 86.56 525 GLY A CA 1
ATOM 4109 C C . GLY A 1 525 ? -13.671 10.276 37.476 1.00 86.56 525 GLY A C 1
ATOM 4110 O O . GLY A 1 525 ? -14.517 9.817 38.240 1.00 86.56 525 GLY A O 1
ATOM 4111 N N . LEU A 1 526 ? -13.534 11.591 37.271 1.00 88.56 526 LEU A N 1
ATOM 4112 C CA . LEU A 1 526 ? -14.375 12.605 37.922 1.00 88.56 526 LEU A CA 1
ATOM 4113 C C . LEU A 1 526 ? -15.836 12.533 37.448 1.00 88.56 526 LEU A C 1
ATOM 4115 O O . LEU A 1 526 ? -16.746 12.632 38.274 1.00 88.56 526 LEU A O 1
ATOM 4119 N N . LYS A 1 527 ? -16.069 12.310 36.145 1.00 90.38 527 LYS A N 1
ATOM 4120 C CA . LYS A 1 527 ? -17.412 12.106 35.576 1.00 90.38 527 LYS A CA 1
ATOM 4121 C C . LYS A 1 527 ? -18.080 10.871 36.179 1.00 90.38 527 LYS A C 1
ATOM 4123 O O . LYS A 1 527 ? -19.195 10.987 36.687 1.00 90.38 527 LYS A O 1
ATOM 4128 N N . LEU A 1 528 ? -17.391 9.728 36.219 1.00 87.94 528 LEU A N 1
ATOM 4129 C CA . LEU A 1 528 ? -17.917 8.508 36.842 1.00 87.94 528 LEU A CA 1
ATOM 4130 C C . LEU A 1 528 ? -18.186 8.700 38.344 1.00 87.94 528 LEU A C 1
ATOM 4132 O O . LEU A 1 528 ? -19.265 8.368 38.827 1.00 87.94 528 LEU A O 1
ATOM 4136 N N . ALA A 1 529 ? -17.252 9.317 39.076 1.00 86.75 529 ALA A N 1
ATOM 4137 C CA . ALA A 1 529 ? -17.416 9.616 40.501 1.00 86.75 529 ALA A CA 1
ATOM 4138 C C . ALA A 1 529 ? -18.609 10.543 40.793 1.00 86.75 529 ALA A C 1
ATOM 4140 O O . ALA A 1 529 ? -19.117 10.550 41.913 1.00 86.75 529 ALA A O 1
ATOM 4141 N N . SER A 1 530 ? -19.088 11.306 39.803 1.00 87.12 530 SER A N 1
ATOM 4142 C CA . SER A 1 530 ? -20.277 12.152 39.949 1.00 87.12 530 SER A CA 1
ATOM 4143 C C . SER A 1 530 ? -21.590 11.372 40.093 1.00 87.12 530 SER A C 1
ATOM 4145 O O . SER A 1 530 ? -22.599 11.969 40.476 1.00 87.12 530 SER A O 1
ATOM 4147 N N . LEU A 1 531 ? -21.577 10.066 39.804 1.00 85.25 531 LEU A N 1
ATOM 4148 C CA . LEU A 1 531 ? -22.704 9.156 40.022 1.00 85.25 531 LEU A CA 1
ATOM 4149 C C . LEU A 1 531 ? -22.735 8.578 41.448 1.00 85.25 531 LEU A C 1
ATOM 4151 O O . LEU A 1 531 ? -23.772 8.091 41.883 1.00 85.25 531 LEU A O 1
ATOM 4155 N N . GLU A 1 532 ? -21.628 8.640 42.197 1.00 81.25 532 GLU A N 1
ATOM 4156 C CA . GLU A 1 532 ? -21.519 8.044 43.533 1.00 81.25 532 GLU A CA 1
ATOM 4157 C C . GLU A 1 532 ? -21.751 9.075 44.658 1.00 81.25 532 GLU A C 1
ATOM 4159 O O . GLU A 1 532 ? -21.163 10.164 44.685 1.00 81.25 532 GLU A O 1
ATOM 4164 N N . GLU A 1 533 ? -22.560 8.719 45.661 1.00 59.84 533 GLU A N 1
ATOM 4165 C CA . GLU A 1 533 ? -22.725 9.521 46.878 1.00 59.84 533 GLU A CA 1
ATOM 4166 C C . GLU A 1 533 ? -21.491 9.373 47.790 1.00 59.84 533 GLU A C 1
ATOM 4168 O O . GLU A 1 533 ? -21.343 8.393 48.512 1.00 59.84 533 GLU A O 1
ATOM 4173 N N . GLY A 1 534 ? -20.570 10.348 47.759 1.00 58.16 534 GLY A N 1
ATOM 4174 C CA . GLY A 1 534 ? -19.481 10.455 48.748 1.00 58.16 534 GLY A CA 1
ATOM 4175 C C . GLY A 1 534 ? -18.084 10.787 48.211 1.00 58.16 534 GLY A C 1
ATOM 4176 O O . GLY A 1 534 ? -17.242 11.230 48.988 1.00 58.16 534 GLY A O 1
ATOM 4177 N N . LYS A 1 535 ? -17.825 10.668 46.899 1.00 56.50 535 LYS A N 1
ATOM 4178 C CA . LYS A 1 535 ? -16.506 10.975 46.288 1.00 56.50 535 LYS A CA 1
ATOM 4179 C C . LYS A 1 535 ? -16.310 12.433 45.843 1.00 56.50 535 LYS A C 1
ATOM 4181 O O . LYS A 1 535 ? -15.295 12.769 45.238 1.00 56.50 535 LYS A O 1
ATOM 4186 N N . LYS A 1 536 ? -17.224 13.337 46.211 1.00 63.59 536 LYS A N 1
ATOM 4187 C CA . LYS A 1 536 ? -17.186 14.777 45.868 1.00 63.59 536 LYS A CA 1
ATOM 4188 C C . LYS A 1 536 ? -16.066 15.573 46.569 1.00 63.59 536 LYS A C 1
ATOM 4190 O O . LYS A 1 536 ? -16.030 16.793 46.471 1.00 63.59 536 LYS A O 1
ATOM 4195 N N . SER A 1 537 ? -15.167 14.911 47.304 1.00 60.91 537 SER A N 1
ATOM 4196 C CA . SER A 1 537 ? -14.087 15.546 48.069 1.00 60.91 537 SER A CA 1
ATOM 4197 C C . SER A 1 537 ? -12.800 15.795 47.271 1.00 60.91 537 SER A C 1
ATOM 4199 O O . SER A 1 537 ? -11.865 16.378 47.823 1.00 60.91 537 SER A O 1
ATOM 4201 N N . ASP A 1 538 ? -12.700 15.342 46.013 1.00 70.88 538 ASP A N 1
ATOM 4202 C CA . ASP A 1 538 ? -11.523 15.612 45.176 1.00 70.88 538 ASP A CA 1
ATOM 4203 C C . ASP A 1 538 ? -11.406 17.126 44.895 1.00 70.88 538 ASP A C 1
ATOM 4205 O O . ASP A 1 538 ? -12.356 17.735 44.399 1.00 70.88 538 ASP A O 1
ATOM 4209 N N . PRO A 1 539 ? -10.250 17.769 45.145 1.00 73.69 539 PRO A N 1
ATOM 4210 C CA . PRO A 1 539 ? -10.051 19.178 44.823 1.00 73.69 539 PRO A CA 1
ATOM 4211 C C . PRO A 1 539 ? -10.291 19.555 43.351 1.00 73.69 539 PRO A C 1
ATOM 4213 O O . PRO A 1 539 ? -10.426 20.750 43.066 1.00 73.69 539 PRO A O 1
ATOM 4216 N N . LEU A 1 540 ? -10.224 18.608 42.409 1.00 83.50 540 LEU A N 1
ATOM 4217 C CA . LEU A 1 540 ? -10.532 18.782 40.983 1.00 83.50 540 LEU A CA 1
ATOM 4218 C C . LEU A 1 540 ? -12.037 18.724 40.689 1.00 83.50 540 LEU A C 1
ATOM 4220 O O . LEU A 1 540 ? -12.439 19.182 39.620 1.00 83.50 540 LEU A O 1
ATOM 4224 N N . PHE A 1 541 ? -12.864 18.241 41.620 1.00 85.69 541 PHE A N 1
ATOM 4225 C CA . PHE A 1 541 ? -14.310 18.122 41.432 1.00 85.69 541 PHE A CA 1
ATOM 4226 C C . PHE A 1 541 ? -14.972 19.493 41.211 1.00 85.69 541 PHE A C 1
ATOM 4228 O O . PHE A 1 541 ? -15.758 19.634 40.282 1.00 85.69 541 PHE A O 1
ATOM 4235 N N . ASP A 1 542 ? -14.541 20.541 41.933 1.00 85.69 542 ASP A N 1
ATOM 4236 C CA . ASP A 1 542 ? -14.974 21.935 41.693 1.00 85.69 542 ASP A CA 1
ATOM 4237 C C . ASP A 1 542 ? -14.763 22.380 40.228 1.00 85.69 542 ASP A C 1
ATOM 4239 O O . ASP A 1 542 ? -15.526 23.176 39.679 1.00 85.69 542 ASP A O 1
ATOM 4243 N N . LEU A 1 543 ? -13.659 21.942 39.607 1.00 87.44 543 LEU A N 1
ATOM 4244 C CA . LEU A 1 543 ? -13.326 22.286 38.220 1.00 87.44 543 LEU A CA 1
ATOM 4245 C C . LEU A 1 543 ? -14.164 21.461 37.247 1.00 87.44 543 LEU A C 1
ATOM 4247 O O . LEU A 1 543 ? -14.637 21.999 36.251 1.00 87.44 543 LEU A O 1
ATOM 4251 N N . TYR A 1 544 ? -14.369 20.182 37.558 1.00 91.00 544 TYR A N 1
ATOM 4252 C CA . TYR A 1 544 ? -15.280 19.312 36.826 1.00 91.00 544 TYR A CA 1
ATOM 4253 C C . TYR A 1 544 ? -16.711 19.869 36.811 1.00 91.00 544 TYR A C 1
ATOM 4255 O O . TYR A 1 544 ? -17.298 19.967 35.739 1.00 91.00 544 TYR A O 1
ATOM 4263 N N . GLU A 1 545 ? -17.253 20.317 37.948 1.00 90.25 545 GLU A N 1
ATOM 4264 C CA . GLU A 1 545 ? -18.607 20.888 38.006 1.00 90.25 545 GLU A CA 1
ATOM 4265 C C . GLU A 1 545 ? -18.737 22.134 37.127 1.00 90.25 545 GLU A C 1
ATOM 4267 O O . GLU A 1 545 ? -19.717 22.284 36.400 1.00 90.25 545 GLU A O 1
ATOM 4272 N N . LYS A 1 546 ? -17.722 23.007 37.127 1.00 90.38 546 LYS A N 1
ATOM 4273 C CA . LYS A 1 546 ? -17.682 24.170 36.228 1.00 90.38 546 LYS A CA 1
ATOM 4274 C C . LYS A 1 546 ? -17.582 23.768 34.760 1.00 90.38 546 LYS A C 1
ATOM 4276 O O . LYS A 1 546 ? -18.243 24.384 33.927 1.00 90.38 546 LYS A O 1
ATOM 4281 N N . TYR A 1 547 ? -16.768 22.760 34.451 1.00 92.19 547 TYR A N 1
ATOM 4282 C CA . TYR A 1 547 ? -16.655 22.205 33.106 1.00 92.19 547 TYR A CA 1
ATOM 4283 C C . TYR A 1 547 ? -18.003 21.651 32.630 1.00 92.19 547 TYR A C 1
ATOM 4285 O O . TYR A 1 547 ? -18.476 22.080 31.581 1.00 92.19 547 TYR A O 1
ATOM 4293 N N . GLN A 1 548 ? -18.680 20.818 33.432 1.00 92.50 548 GLN A N 1
ATOM 4294 C CA . GLN A 1 548 ? -20.010 20.306 33.083 1.00 92.50 548 GLN A CA 1
ATOM 4295 C C . GLN A 1 548 ? -21.064 21.396 32.985 1.00 92.50 548 GLN A C 1
ATOM 4297 O O . GLN A 1 548 ? -21.911 21.334 32.099 1.00 92.50 548 GLN A O 1
ATOM 4302 N N . LEU A 1 549 ? -21.036 22.398 33.865 1.00 90.69 549 LEU A N 1
ATOM 4303 C CA . LEU A 1 549 ? -21.993 23.499 33.808 1.00 90.69 549 LEU A CA 1
ATOM 4304 C C . LEU A 1 549 ? -21.869 24.267 32.490 1.00 90.69 549 LEU A C 1
ATOM 4306 O O . LEU A 1 549 ? -22.884 24.570 31.865 1.00 90.69 549 LEU A O 1
ATOM 4310 N N . LYS A 1 550 ? -20.638 24.548 32.047 1.00 89.06 550 LYS A N 1
ATOM 4311 C CA . LYS A 1 550 ? -20.403 25.181 30.746 1.00 89.06 550 LYS A CA 1
ATOM 4312 C C . LYS A 1 550 ? -20.815 24.274 29.597 1.00 89.06 550 LYS A C 1
ATOM 4314 O O . LYS A 1 550 ? -21.535 24.729 28.720 1.00 89.06 550 LYS A O 1
ATOM 4319 N N . LEU A 1 551 ? -20.408 23.006 29.625 1.00 89.69 551 LEU A N 1
ATOM 4320 C CA . LEU A 1 551 ? -20.715 22.053 28.563 1.00 89.69 551 LEU A CA 1
ATOM 4321 C C . LEU A 1 551 ? -22.231 21.888 28.361 1.00 89.69 551 LEU A C 1
ATOM 4323 O O . LEU A 1 551 ? -22.733 22.011 27.245 1.00 89.69 551 LEU A O 1
ATOM 4327 N N . ARG A 1 552 ? -22.981 21.750 29.461 1.00 87.06 552 ARG A N 1
ATOM 4328 C CA . ARG A 1 552 ? -24.451 21.730 29.446 1.00 87.06 552 ARG A CA 1
ATOM 4329 C C . ARG A 1 552 ? -25.057 23.063 29.014 1.00 87.06 552 ARG A C 1
ATOM 4331 O O . ARG A 1 552 ? -26.051 23.060 28.299 1.00 87.06 552 ARG A O 1
ATOM 4338 N N . GLY A 1 553 ? -24.466 24.191 29.413 1.00 83.75 553 GLY A N 1
ATOM 4339 C CA . GLY A 1 553 ? -24.882 25.525 28.964 1.00 83.75 553 GLY A CA 1
ATOM 4340 C C . GLY A 1 553 ? -24.745 25.731 27.451 1.00 83.75 553 GLY A C 1
ATOM 4341 O O . GLY A 1 553 ? -25.496 26.515 26.880 1.00 83.75 553 GLY A O 1
ATOM 4342 N N . LEU A 1 554 ? -23.837 24.994 26.804 1.00 82.62 554 LEU A N 1
ATOM 4343 C CA . LEU A 1 554 ? -23.688 24.944 25.347 1.00 82.62 554 LEU A CA 1
ATOM 4344 C C . LEU A 1 554 ? -24.654 23.954 24.673 1.00 82.62 554 LEU A C 1
ATOM 4346 O O . LEU A 1 554 ? -24.684 23.879 23.449 1.00 82.62 554 LEU A O 1
ATOM 4350 N N . GLY A 1 555 ? -25.424 23.179 25.445 1.00 82.06 555 GLY A N 1
ATOM 4351 C CA . GLY A 1 555 ? -26.294 22.128 24.916 1.00 82.06 555 GLY A CA 1
ATOM 4352 C C . GLY A 1 555 ? -25.519 20.967 24.285 1.00 82.06 555 GLY A C 1
ATOM 4353 O O . GLY A 1 555 ? -26.002 20.361 23.331 1.00 82.06 555 GLY A O 1
ATOM 4354 N N . MET A 1 556 ? -24.308 20.676 24.770 1.00 88.75 556 MET A N 1
ATOM 4355 C CA . MET A 1 556 ? -23.427 19.655 24.195 1.00 88.75 556 MET A CA 1
ATOM 4356 C C . MET A 1 556 ? -23.044 18.586 25.223 1.00 88.75 556 MET A C 1
ATOM 4358 O O . MET A 1 556 ? -23.136 18.812 26.428 1.00 88.75 556 MET A O 1
ATOM 4362 N N . LEU A 1 557 ? -22.590 17.435 24.728 1.00 91.94 557 LEU A N 1
ATOM 4363 C CA . LEU A 1 557 ? -21.973 16.348 25.491 1.00 91.94 557 LEU A CA 1
ATOM 4364 C C . LEU A 1 557 ? -20.596 16.032 24.896 1.00 91.94 557 LEU A C 1
ATOM 4366 O O . LEU A 1 557 ? -20.412 16.121 23.681 1.00 91.94 557 LEU A O 1
ATOM 4370 N N . ASP A 1 558 ? -19.627 15.657 25.727 1.00 92.69 558 ASP A N 1
ATOM 4371 C CA . ASP A 1 558 ? -18.363 15.087 25.243 1.00 92.69 558 ASP A CA 1
ATOM 4372 C C . ASP A 1 558 ? -18.437 13.552 25.137 1.00 92.69 558 ASP A C 1
ATOM 4374 O O . ASP A 1 558 ? -19.430 12.931 25.517 1.00 92.69 558 ASP A O 1
ATOM 4378 N N . LEU A 1 559 ? -17.394 12.919 24.588 1.00 90.31 559 LEU A N 1
ATOM 4379 C CA . LEU A 1 559 ? -17.373 11.461 24.401 1.00 90.31 559 LEU A CA 1
ATOM 4380 C C . LEU A 1 559 ? -17.559 10.687 25.715 1.00 90.31 559 LEU A C 1
ATOM 4382 O O . LEU A 1 559 ? -18.251 9.672 25.727 1.00 90.31 559 LEU A O 1
ATOM 4386 N N . TYR A 1 560 ? -16.996 11.176 26.823 1.00 91.50 560 TYR A N 1
ATOM 4387 C CA . TYR A 1 560 ? -17.129 10.516 28.123 1.00 91.50 560 TYR A CA 1
ATOM 4388 C C . TYR A 1 560 ? -18.527 10.705 28.725 1.00 91.50 560 TYR A C 1
ATOM 4390 O O . TYR A 1 560 ? -19.014 9.816 29.426 1.00 91.50 560 TYR A O 1
ATOM 4398 N N . ASP A 1 561 ? -19.191 11.833 28.452 1.00 93.75 561 ASP A N 1
ATOM 4399 C CA . ASP A 1 561 ? -20.585 12.046 28.855 1.00 93.75 561 ASP A CA 1
ATOM 4400 C C . ASP A 1 561 ? -21.537 11.048 28.210 1.00 93.75 561 ASP A C 1
ATOM 4402 O O . ASP A 1 561 ? -22.494 10.649 28.864 1.00 93.75 561 ASP A O 1
ATOM 4406 N N . LEU A 1 562 ? -21.284 10.609 26.973 1.00 94.88 562 LEU A N 1
ATOM 4407 C CA . LEU A 1 562 ? -22.143 9.610 26.331 1.00 94.88 562 LEU A CA 1
ATOM 4408 C C . LEU A 1 562 ? -22.258 8.350 27.194 1.00 94.88 562 LEU A C 1
ATOM 4410 O O . LEU A 1 562 ? -23.360 7.871 27.453 1.00 94.88 562 LEU A O 1
ATOM 4414 N N . GLU A 1 563 ? -21.135 7.846 27.698 1.00 94.94 563 GLU A N 1
ATOM 4415 C CA . GLU A 1 563 ? -21.115 6.653 28.544 1.00 94.94 563 GLU A CA 1
ATOM 4416 C C . GLU A 1 563 ? -21.683 6.944 29.943 1.00 94.94 563 GLU A C 1
ATOM 4418 O O . GLU A 1 563 ? -22.534 6.209 30.447 1.00 94.94 563 GLU A O 1
ATOM 4423 N N . VAL A 1 564 ? -21.252 8.038 30.579 1.00 94.81 564 VAL A N 1
ATOM 4424 C CA . VAL A 1 564 ? -21.636 8.350 31.967 1.00 94.81 564 VAL A CA 1
ATOM 4425 C C . VAL A 1 564 ? -23.106 8.752 32.088 1.00 94.81 564 VAL A C 1
ATOM 4427 O O . VAL A 1 564 ? -23.766 8.334 33.039 1.00 94.81 564 VAL A O 1
ATOM 4430 N N . GLU A 1 565 ? -23.651 9.521 31.146 1.00 95.19 565 GLU A N 1
ATOM 4431 C CA . GLU A 1 565 ? -25.075 9.875 31.143 1.00 95.19 565 GLU A CA 1
ATOM 4432 C C . GLU A 1 565 ? -25.948 8.674 30.743 1.00 95.19 565 GLU A C 1
ATOM 4434 O O . GLU A 1 565 ? -27.044 8.528 31.278 1.00 95.19 565 GLU A O 1
ATOM 4439 N N . THR A 1 566 ? -25.458 7.745 29.909 1.00 96.38 566 THR A N 1
ATOM 4440 C CA . THR A 1 566 ? -26.154 6.461 29.670 1.00 96.38 566 THR A CA 1
ATOM 4441 C C . THR A 1 566 ? -26.220 5.627 30.948 1.00 96.38 566 THR A C 1
ATOM 4443 O O . THR A 1 566 ? -27.276 5.104 31.303 1.00 96.38 566 THR A O 1
ATOM 4446 N N . LEU A 1 567 ? -25.120 5.548 31.701 1.00 95.56 567 LEU A N 1
ATOM 4447 C CA . LEU A 1 567 ? -25.120 4.871 32.997 1.00 95.56 567 LEU A CA 1
ATOM 4448 C C . LEU A 1 567 ? -26.049 5.572 34.003 1.00 95.56 567 LEU A C 1
ATOM 4450 O O . LEU A 1 567 ? -26.797 4.899 34.713 1.00 95.56 567 LEU A O 1
ATOM 4454 N N . ARG A 1 568 ? -26.069 6.914 34.028 1.00 94.62 568 ARG A N 1
ATOM 4455 C CA . ARG A 1 568 ? -27.012 7.700 34.845 1.00 94.62 568 ARG A CA 1
ATOM 4456 C C . ARG A 1 568 ? -28.464 7.399 34.474 1.00 94.62 568 ARG A C 1
ATOM 4458 O O . ARG A 1 568 ? -29.294 7.259 35.370 1.00 94.62 568 ARG A O 1
ATOM 4465 N N . LEU A 1 569 ? -28.771 7.286 33.179 1.00 94.69 569 LEU A N 1
ATOM 4466 C CA . LEU A 1 569 ? -30.096 6.904 32.690 1.00 94.69 569 LEU A CA 1
ATOM 4467 C C . LEU A 1 569 ? -30.485 5.543 33.263 1.00 94.69 569 LEU A C 1
ATOM 4469 O O . LEU A 1 569 ? -31.556 5.425 33.838 1.00 94.69 569 LEU A O 1
ATOM 4473 N N . PHE A 1 570 ? -29.609 4.543 33.184 1.00 93.31 570 PHE A N 1
ATOM 4474 C CA . PHE A 1 570 ? -29.910 3.200 33.687 1.00 93.31 570 PHE A CA 1
ATOM 4475 C C . PHE A 1 570 ? -30.066 3.138 35.212 1.00 93.31 570 PHE A C 1
ATOM 4477 O O . PHE A 1 570 ? -30.884 2.366 35.704 1.00 93.31 570 PHE A O 1
ATOM 4484 N N . GLN A 1 571 ? -29.326 3.957 35.964 1.00 90.88 571 GLN A N 1
ATOM 4485 C CA . GLN A 1 571 ? -29.453 4.035 37.424 1.00 90.88 571 GLN A CA 1
ATOM 4486 C C . GLN A 1 571 ? -30.748 4.729 37.870 1.00 90.88 571 GLN A C 1
ATOM 4488 O O . GLN A 1 571 ? -31.397 4.270 38.808 1.00 90.88 571 GLN A O 1
ATOM 4493 N N . ASN A 1 572 ? -31.126 5.826 37.206 1.00 92.12 572 ASN A N 1
ATOM 4494 C CA . ASN A 1 572 ? -32.304 6.623 37.568 1.00 92.12 572 ASN A CA 1
ATOM 4495 C C . ASN A 1 572 ? -33.608 6.074 36.974 1.00 92.12 572 ASN A C 1
ATOM 4497 O O . ASN A 1 572 ? -34.671 6.257 37.564 1.00 92.12 572 ASN A O 1
ATOM 4501 N N . HIS A 1 573 ? -33.508 5.414 35.820 1.00 91.19 573 HIS A N 1
ATOM 4502 C CA . HIS A 1 573 ? -34.604 4.846 35.038 1.00 91.19 573 HIS A CA 1
ATOM 4503 C C . HIS A 1 573 ? -34.285 3.387 34.665 1.00 91.19 573 HIS A C 1
ATOM 4505 O O . HIS A 1 573 ? -33.988 3.099 33.499 1.00 91.19 573 HIS A O 1
ATOM 4511 N N . PRO A 1 574 ? -34.309 2.441 35.629 1.00 88.81 574 PRO A N 1
ATOM 4512 C CA . PRO A 1 574 ? -33.983 1.034 35.373 1.00 88.81 574 PRO A CA 1
ATOM 4513 C C . PRO A 1 574 ? -34.833 0.385 34.270 1.00 88.81 574 PRO A C 1
ATOM 4515 O O . PRO A 1 574 ? -34.390 -0.565 33.621 1.00 88.81 574 PRO A O 1
ATOM 4518 N N . GLU A 1 575 ? -36.031 0.912 34.008 1.00 88.69 575 GLU A N 1
ATOM 4519 C CA . GLU A 1 575 ? -36.891 0.520 32.892 1.00 88.69 575 GLU A CA 1
ATOM 4520 C C . GLU A 1 575 ? -36.212 0.688 31.525 1.00 88.69 575 GLU A C 1
ATOM 4522 O O . GLU A 1 575 ? -36.392 -0.160 30.654 1.00 88.69 575 GLU A O 1
ATOM 4527 N N . ALA A 1 576 ? -35.368 1.710 31.347 1.00 91.06 576 ALA A N 1
ATOM 4528 C CA . ALA A 1 576 ? -34.644 1.935 30.098 1.00 91.06 576 ALA A CA 1
ATOM 4529 C C . ALA A 1 576 ? -33.639 0.807 29.823 1.00 91.06 576 ALA A C 1
ATOM 4531 O O . ALA A 1 576 ? -33.536 0.323 28.694 1.00 91.06 576 ALA A O 1
ATOM 4532 N N . ALA A 1 577 ? -32.936 0.347 30.864 1.00 90.31 577 ALA A N 1
ATOM 4533 C CA . ALA A 1 577 ? -32.039 -0.800 30.770 1.00 90.31 577 ALA A CA 1
ATOM 4534 C C . ALA A 1 577 ? -32.819 -2.099 30.512 1.00 90.31 577 ALA A C 1
ATOM 4536 O O . ALA A 1 577 ? -32.390 -2.909 29.696 1.00 90.31 577 ALA A O 1
ATOM 4537 N N . ALA A 1 578 ? -33.980 -2.282 31.152 1.00 88.31 578 ALA A N 1
ATOM 4538 C CA . ALA A 1 578 ? -34.832 -3.457 30.959 1.00 88.31 578 ALA A CA 1
ATOM 4539 C C . ALA A 1 578 ? -35.427 -3.544 29.541 1.00 88.31 578 ALA A C 1
ATOM 4541 O O . ALA A 1 578 ? -35.486 -4.629 28.960 1.00 88.31 578 ALA A O 1
ATOM 4542 N N . GLU A 1 579 ? -35.835 -2.419 28.950 1.00 90.25 579 GLU A N 1
ATOM 4543 C CA . GLU A 1 579 ? -36.297 -2.365 27.557 1.00 90.25 579 GLU A CA 1
ATOM 4544 C C . GLU A 1 579 ? -35.184 -2.741 26.577 1.00 90.25 579 GLU A C 1
ATOM 4546 O O . GLU A 1 579 ? -35.404 -3.551 25.675 1.00 90.25 579 GLU A O 1
ATOM 4551 N N . LEU A 1 580 ? -33.973 -2.214 26.782 1.00 91.69 580 LEU A N 1
ATOM 4552 C CA . LEU A 1 580 ? -32.813 -2.566 25.962 1.00 91.69 580 LEU A CA 1
ATOM 4553 C C . LEU A 1 580 ? -32.377 -4.016 26.175 1.00 91.69 580 LEU A C 1
ATOM 4555 O O . LEU A 1 580 ? -32.017 -4.677 25.210 1.00 91.69 580 LEU A O 1
ATOM 4559 N N . ALA A 1 581 ? -32.454 -4.539 27.398 1.00 90.31 581 ALA A N 1
ATOM 4560 C CA . ALA A 1 581 ? -32.189 -5.944 27.703 1.00 90.31 581 ALA A CA 1
ATOM 4561 C C . ALA A 1 581 ? -33.187 -6.884 27.009 1.00 90.31 581 ALA A C 1
ATOM 4563 O O . ALA A 1 581 ? -32.810 -7.953 26.532 1.00 90.31 581 ALA A O 1
ATOM 4564 N N . LYS A 1 582 ? -34.458 -6.470 26.906 1.00 89.94 582 LYS A N 1
ATOM 4565 C CA . LYS A 1 582 ? -35.486 -7.191 26.146 1.00 89.94 582 LYS A CA 1
ATOM 4566 C C . LYS A 1 582 ? -35.249 -7.108 24.637 1.00 89.94 582 LYS A C 1
ATOM 4568 O O . LYS A 1 582 ? -35.502 -8.089 23.947 1.00 89.94 582 LYS A O 1
ATOM 4573 N N . ARG A 1 583 ? -34.789 -5.957 24.134 1.00 91.69 583 ARG A N 1
ATOM 4574 C CA . ARG A 1 583 ? -34.432 -5.764 22.719 1.00 91.69 583 ARG A CA 1
ATOM 4575 C C . ARG A 1 583 ? -33.173 -6.541 22.343 1.00 91.69 583 ARG A C 1
ATOM 4577 O O . ARG A 1 583 ? -33.131 -7.099 21.263 1.00 91.69 583 ARG A O 1
ATOM 4584 N N . PHE A 1 584 ? -32.184 -6.605 23.231 1.00 93.94 584 PHE A N 1
ATOM 4585 C CA . PHE A 1 584 ? -30.878 -7.218 22.990 1.00 93.94 584 PHE A CA 1
ATOM 4586 C C . PHE A 1 584 ? -30.551 -8.297 24.034 1.00 93.94 584 PHE A C 1
ATOM 4588 O O . PHE A 1 584 ? -29.637 -8.127 24.849 1.00 93.94 584 PHE A O 1
ATOM 4595 N N . PRO A 1 585 ? -31.256 -9.442 24.025 1.00 92.06 585 PRO A N 1
ATOM 4596 C CA . PRO A 1 585 ? -30.978 -10.538 24.947 1.00 92.06 585 PRO A CA 1
ATOM 4597 C C . PRO A 1 585 ? -29.618 -11.209 24.695 1.00 92.06 585 PRO A C 1
ATOM 4599 O O . PRO A 1 585 ? -29.166 -11.994 25.532 1.00 92.06 585 PRO A O 1
ATOM 4602 N N . LYS A 1 586 ? -28.947 -10.945 23.563 1.00 94.44 586 LYS A N 1
ATOM 4603 C CA . LYS A 1 586 ? -27.603 -11.459 23.254 1.00 94.44 586 LYS A CA 1
ATOM 4604 C C . LYS A 1 586 ? -26.631 -10.305 22.994 1.00 94.44 586 LYS A C 1
ATOM 4606 O O . LYS A 1 586 ? -26.718 -9.635 21.968 1.00 94.44 586 LYS A O 1
ATOM 4611 N N . ILE A 1 587 ? -25.665 -10.125 23.893 1.00 96.19 587 ILE A N 1
ATOM 4612 C CA . ILE A 1 587 ? -24.627 -9.094 23.782 1.00 96.19 587 ILE A CA 1
ATOM 4613 C C . ILE A 1 587 ? -23.270 -9.748 23.514 1.00 96.19 587 ILE A C 1
ATOM 4615 O O . ILE A 1 587 ? -22.858 -10.680 24.211 1.00 96.19 587 ILE A O 1
ATOM 4619 N N . PHE A 1 588 ? -22.559 -9.236 22.517 1.00 97.56 588 PHE A N 1
ATOM 4620 C CA . PHE A 1 588 ? -21.213 -9.642 22.135 1.00 97.56 588 PHE A CA 1
ATOM 4621 C C . PHE A 1 588 ? -20.273 -8.445 22.252 1.00 97.56 588 PHE A C 1
ATOM 4623 O O . PHE A 1 588 ? -20.621 -7.349 21.826 1.00 97.56 588 PHE A O 1
ATOM 4630 N N . VAL A 1 589 ? -19.095 -8.638 22.841 1.00 97.12 589 VAL A N 1
ATOM 4631 C CA . VAL A 1 589 ? -18.108 -7.570 23.038 1.00 97.12 589 VAL A CA 1
ATOM 4632 C C . VAL A 1 589 ? -16.751 -8.040 22.536 1.00 97.12 589 VAL A C 1
ATOM 4634 O O . VAL A 1 589 ? -16.223 -9.042 23.022 1.00 97.12 589 VAL A O 1
ATOM 4637 N N . ASP A 1 590 ? -16.207 -7.318 21.561 1.00 95.69 590 ASP A N 1
ATOM 4638 C CA . ASP A 1 590 ? -14.858 -7.520 21.031 1.00 95.69 590 ASP A CA 1
ATOM 4639 C C . ASP A 1 590 ? -13.842 -6.629 21.756 1.00 95.69 590 ASP A C 1
ATOM 4641 O O . ASP A 1 590 ? -14.196 -5.575 22.287 1.00 95.69 590 ASP A O 1
ATOM 4645 N N . GLU A 1 591 ? -12.579 -7.054 21.764 1.00 93.62 591 GLU A N 1
ATOM 4646 C CA . GLU A 1 591 ? -11.459 -6.382 22.442 1.00 93.62 591 GLU A CA 1
ATOM 4647 C C . GLU A 1 591 ? -11.767 -5.997 23.904 1.00 93.62 591 GLU A C 1
ATOM 4649 O O . GLU A 1 591 ? -11.518 -4.880 24.358 1.00 93.62 591 GLU A O 1
ATOM 4654 N N . TYR A 1 592 ? -12.314 -6.945 24.674 1.00 95.50 592 TYR A N 1
ATOM 4655 C CA . TYR A 1 592 ? -12.799 -6.688 26.035 1.00 95.50 592 TYR A CA 1
ATOM 4656 C C . TYR A 1 592 ? -11.717 -6.174 27.003 1.00 95.50 592 TYR A C 1
ATOM 4658 O O . TYR A 1 592 ? -12.037 -5.490 27.976 1.00 95.50 592 TYR A O 1
ATOM 4666 N N . GLN A 1 593 ? -10.435 -6.461 26.742 1.00 93.81 593 GLN A N 1
ATOM 4667 C CA . GLN A 1 593 ? -9.320 -5.931 27.536 1.00 93.81 593 GLN A CA 1
ATOM 4668 C C . GLN A 1 593 ? -9.204 -4.400 27.480 1.00 93.81 593 GLN A C 1
ATOM 4670 O O . GLN A 1 593 ? -8.619 -3.805 28.380 1.00 93.81 593 GLN A O 1
ATOM 4675 N N . ASP A 1 594 ? -9.752 -3.776 26.434 1.00 93.12 594 ASP A N 1
ATOM 4676 C CA . ASP A 1 594 ? -9.694 -2.331 26.215 1.00 93.12 594 ASP A CA 1
ATOM 4677 C C . ASP A 1 594 ? -10.935 -1.605 26.761 1.00 93.12 594 ASP A C 1
ATOM 4679 O O . ASP A 1 594 ? -11.107 -0.402 26.552 1.00 93.12 594 ASP A O 1
ATOM 4683 N N . THR A 1 595 ? -11.798 -2.317 27.497 1.00 93.56 595 THR A N 1
ATOM 4684 C CA . THR A 1 595 ? -12.962 -1.711 28.146 1.00 93.56 595 THR A CA 1
ATOM 4685 C C . THR A 1 595 ? -12.579 -0.877 29.364 1.00 93.56 595 THR A C 1
ATOM 4687 O O . THR A 1 595 ? -11.680 -1.220 30.139 1.00 93.56 595 THR A O 1
ATOM 4690 N N . ASN A 1 596 ? -13.300 0.224 29.568 1.00 92.00 596 ASN A N 1
ATOM 4691 C CA . ASN A 1 596 ? -13.197 1.043 30.774 1.00 92.00 596 ASN A CA 1
ATOM 4692 C C . ASN A 1 596 ? -14.255 0.636 31.821 1.00 92.00 596 ASN A C 1
ATOM 4694 O O . ASN A 1 596 ? -15.167 -0.150 31.553 1.00 92.00 596 ASN A O 1
ATOM 4698 N N . ARG A 1 597 ? -14.151 1.174 33.043 1.00 90.62 597 ARG A N 1
ATOM 4699 C CA . ARG A 1 597 ? -15.078 0.819 34.133 1.00 90.62 597 ARG A CA 1
ATOM 4700 C C . ARG A 1 597 ? -16.536 1.194 33.837 1.00 90.62 597 ARG A C 1
ATOM 4702 O O . ARG A 1 597 ? -17.425 0.417 34.174 1.00 90.62 597 ARG A O 1
ATOM 4709 N N . THR A 1 598 ? -16.785 2.348 33.220 1.00 93.31 598 THR A N 1
ATOM 4710 C CA . THR A 1 598 ? -18.136 2.824 32.877 1.00 93.31 598 THR A CA 1
ATOM 4711 C C . THR A 1 598 ? -18.828 1.858 31.920 1.00 93.31 598 THR A C 1
ATOM 4713 O O . THR A 1 598 ? -19.962 1.458 32.166 1.00 93.31 598 THR A O 1
ATOM 4716 N N . GLN A 1 599 ? -18.121 1.409 30.882 1.00 95.19 599 GLN A N 1
ATOM 4717 C CA . GLN A 1 599 ? -18.618 0.442 29.901 1.00 95.19 599 GLN A CA 1
ATOM 4718 C C . GLN A 1 599 ? -19.028 -0.883 30.556 1.00 95.19 599 GLN A C 1
ATOM 4720 O O . GLN A 1 599 ? -20.094 -1.418 30.252 1.00 95.19 599 GLN A O 1
ATOM 4725 N N . VAL A 1 600 ? -18.234 -1.389 31.506 1.00 94.88 600 VAL A N 1
ATOM 4726 C CA . VAL A 1 600 ? -18.583 -2.606 32.259 1.00 94.88 600 VAL A CA 1
ATOM 4727 C C . VAL A 1 600 ? -19.832 -2.399 33.120 1.00 94.88 600 VAL A C 1
ATOM 4729 O O . VAL A 1 600 ? -20.692 -3.276 33.159 1.00 94.88 600 VAL A O 1
ATOM 4732 N N . GLU A 1 601 ? -19.991 -1.248 33.779 1.00 93.38 601 GLU A N 1
ATOM 4733 C CA . GLU A 1 601 ? -21.195 -0.962 34.578 1.00 93.38 601 GLU A CA 1
ATOM 4734 C C . GLU A 1 601 ? -22.461 -0.788 33.717 1.00 93.38 601 GLU A C 1
ATOM 4736 O O . GLU A 1 601 ? -23.548 -1.202 34.131 1.00 93.38 601 GLU A O 1
ATOM 4741 N N . ILE A 1 602 ? -22.337 -0.263 32.492 1.00 94.88 602 ILE A N 1
ATOM 4742 C CA . ILE A 1 602 ? -23.429 -0.240 31.501 1.00 94.88 602 ILE A CA 1
ATOM 4743 C C . ILE A 1 602 ? -23.855 -1.674 31.158 1.00 94.88 602 ILE A C 1
ATOM 4745 O O . ILE A 1 602 ? -25.039 -2.003 31.258 1.00 94.88 602 ILE A O 1
ATOM 4749 N N . LEU A 1 603 ? -22.899 -2.555 30.831 1.00 94.69 603 LEU A N 1
ATOM 4750 C CA . LEU A 1 603 ? -23.182 -3.968 30.544 1.00 94.69 603 LEU A CA 1
ATOM 4751 C C . LEU A 1 603 ? -23.844 -4.667 31.737 1.00 94.69 603 LEU A C 1
ATOM 4753 O O . LEU A 1 603 ? -24.834 -5.377 31.568 1.00 94.69 603 LEU A O 1
ATOM 4757 N N . LYS A 1 604 ? -23.342 -4.440 32.954 1.00 92.75 604 LYS A N 1
ATOM 4758 C CA . LYS A 1 604 ? -23.923 -5.006 34.181 1.00 92.75 604 LYS A CA 1
ATOM 4759 C C . LYS A 1 604 ? -25.353 -4.540 34.414 1.00 92.75 604 LYS A C 1
ATOM 4761 O O . LYS A 1 604 ? -26.180 -5.351 34.825 1.00 92.75 604 LYS A O 1
ATOM 4766 N N . SER A 1 605 ? -25.652 -3.275 34.128 1.00 91.31 605 SER A N 1
ATOM 4767 C CA . SER A 1 605 ? -27.004 -2.718 34.248 1.00 91.31 605 SER A CA 1
ATOM 4768 C C . SER A 1 605 ? -27.981 -3.373 33.265 1.00 91.31 605 SER A C 1
ATOM 4770 O O . SER A 1 605 ? -29.108 -3.681 33.642 1.00 91.31 605 SER A O 1
ATOM 4772 N N . MET A 1 606 ? -27.536 -3.664 32.037 1.00 90.00 606 MET A N 1
ATOM 4773 C CA . MET A 1 606 ? -28.338 -4.406 31.053 1.00 90.00 606 MET A CA 1
ATOM 4774 C C . MET A 1 606 ? -28.526 -5.878 31.442 1.00 90.00 606 MET A C 1
ATOM 4776 O O . MET A 1 606 ? -29.605 -6.428 31.254 1.00 90.00 606 MET A O 1
ATOM 4780 N N . VAL A 1 607 ? -27.503 -6.525 32.009 1.00 88.81 607 VAL A N 1
ATOM 4781 C CA . VAL A 1 607 ? -27.587 -7.935 32.435 1.00 88.81 607 VAL A CA 1
ATOM 4782 C C . VAL A 1 607 ? -28.446 -8.113 33.695 1.00 88.81 607 VAL A C 1
ATOM 4784 O O . VAL A 1 607 ? -29.171 -9.099 33.808 1.00 88.81 607 VAL A O 1
ATOM 4787 N N . SER A 1 608 ? -28.401 -7.160 34.631 1.00 79.00 608 SER A N 1
ATOM 4788 C CA . SER A 1 608 ? -28.999 -7.278 35.973 1.00 79.00 608 SER A CA 1
ATOM 4789 C C . SER A 1 608 ? -30.403 -6.669 36.093 1.00 79.00 608 SER A C 1
ATOM 4791 O O . SER A 1 608 ? -30.815 -6.321 37.197 1.00 79.00 608 SER A O 1
ATOM 4793 N N . CYS A 1 609 ? -31.134 -6.498 34.987 1.00 61.19 609 CYS A N 1
ATOM 4794 C CA . CYS A 1 609 ? -32.342 -5.670 34.851 1.00 61.19 609 CYS A CA 1
ATOM 4795 C C . CYS A 1 609 ? -33.614 -6.150 35.610 1.00 61.19 609 CYS A C 1
ATOM 4797 O O . CYS A 1 609 ? -34.698 -6.261 35.036 1.00 61.19 609 CYS A O 1
ATOM 4799 N N . GLY A 1 610 ? -33.513 -6.380 36.923 1.00 51.28 610 GLY A N 1
ATOM 4800 C CA . GLY A 1 610 ? -34.605 -6.151 37.873 1.00 51.28 610 GLY A CA 1
ATOM 4801 C C . GLY A 1 610 ? -35.598 -7.283 38.159 1.00 51.28 610 GLY A C 1
ATOM 4802 O O . GLY A 1 610 ? -36.682 -6.976 38.647 1.00 51.28 610 GLY A O 1
ATOM 4803 N N . THR A 1 611 ? -35.296 -8.566 37.917 1.00 43.22 611 THR A N 1
ATOM 4804 C CA . THR A 1 611 ? -36.207 -9.663 38.332 1.00 43.22 611 THR A CA 1
ATOM 4805 C C . THR A 1 611 ? -35.481 -10.856 38.959 1.00 43.22 611 THR A C 1
ATOM 4807 O O . THR A 1 611 ? -34.384 -11.204 38.538 1.00 43.22 611 THR A O 1
ATOM 4810 N N . ASP A 1 612 ? -36.123 -11.507 39.940 1.00 45.50 612 ASP A N 1
ATOM 4811 C CA . ASP A 1 612 ? -35.689 -12.731 40.649 1.00 45.50 612 ASP A CA 1
ATOM 4812 C C . ASP A 1 612 ? -35.622 -14.001 39.754 1.00 45.50 612 ASP A C 1
ATOM 4814 O O . ASP A 1 612 ? -35.692 -15.132 40.241 1.00 45.50 612 ASP A O 1
ATOM 4818 N N . LEU A 1 613 ? -35.514 -13.844 38.431 1.00 44.53 613 LEU A N 1
ATOM 4819 C CA . LEU A 1 613 ? -35.316 -14.931 37.471 1.00 44.53 613 LEU A CA 1
ATOM 4820 C C . LEU A 1 613 ? -33.837 -15.006 37.050 1.00 44.53 613 LEU A C 1
ATOM 4822 O O . LEU A 1 613 ? -33.186 -13.971 36.913 1.00 44.53 613 LEU A O 1
ATOM 4826 N N . PRO A 1 614 ? -33.281 -16.207 36.800 1.00 47.91 614 PRO A N 1
ATOM 4827 C CA . PRO A 1 614 ? -31.938 -16.331 36.239 1.00 47.91 614 PRO A CA 1
ATOM 4828 C C . PRO A 1 614 ? -31.855 -15.618 34.874 1.00 47.91 614 PRO A C 1
ATOM 4830 O O . PRO A 1 614 ? -32.666 -15.878 33.989 1.00 47.91 614 PRO A O 1
ATOM 4833 N N . CYS A 1 615 ? -30.884 -14.701 34.770 1.00 52.84 615 CYS A N 1
ATOM 4834 C CA . CYS A 1 615 ? -30.567 -13.756 33.687 1.00 52.84 615 CYS A CA 1
ATOM 4835 C C . CYS A 1 615 ? -31.200 -14.026 32.305 1.00 52.84 615 CYS A C 1
ATOM 4837 O O . CYS A 1 615 ? -30.871 -15.007 31.639 1.00 52.84 615 CYS A O 1
ATOM 4839 N N . ALA A 1 616 ? -32.017 -13.080 31.822 1.00 71.94 616 ALA A N 1
ATOM 4840 C CA . ALA A 1 616 ? -32.554 -13.085 30.456 1.00 71.94 616 ALA A CA 1
ATOM 4841 C C . ALA A 1 616 ? -31.509 -12.697 29.386 1.00 71.94 616 ALA A C 1
ATOM 4843 O O . ALA A 1 616 ? -31.641 -13.097 28.229 1.00 71.94 616 ALA A O 1
ATOM 4844 N N . VAL A 1 617 ? -30.461 -11.953 29.768 1.00 87.88 617 VAL A N 1
ATOM 4845 C CA . VAL A 1 617 ? -29.412 -11.479 28.852 1.00 87.88 617 VAL A CA 1
ATOM 4846 C C . VAL A 1 617 ? -28.171 -12.361 28.940 1.00 87.88 617 VAL A C 1
ATOM 4848 O O . VAL A 1 617 ? -27.606 -12.580 30.010 1.00 87.88 617 VAL A O 1
ATOM 4851 N N . TYR A 1 618 ? -27.705 -12.831 27.790 1.00 91.44 618 TYR A N 1
ATOM 4852 C CA . TYR A 1 618 ? -26.453 -13.558 27.629 1.00 91.44 618 TYR A CA 1
ATOM 4853 C C . TYR A 1 618 ? -25.354 -12.606 27.132 1.00 91.44 618 TYR A C 1
ATOM 4855 O O . TYR A 1 618 ? -25.555 -11.878 26.162 1.00 91.44 618 TYR A O 1
ATOM 4863 N N . LEU A 1 619 ? -24.175 -12.666 27.764 1.00 95.19 619 LEU A N 1
ATOM 4864 C CA . LEU A 1 619 ? -23.002 -11.852 27.418 1.00 95.19 619 LEU A CA 1
ATOM 4865 C C . LEU A 1 619 ? -21.850 -12.746 26.955 1.00 95.19 619 LEU A C 1
ATOM 4867 O O . LEU A 1 619 ? -21.488 -13.703 27.642 1.00 95.19 619 LEU A O 1
ATOM 4871 N N . CYS A 1 620 ? -21.258 -12.408 25.814 1.00 97.00 620 CYS A N 1
ATOM 4872 C CA . CYS A 1 620 ? -20.054 -13.024 25.274 1.00 97.00 620 CYS A CA 1
ATOM 4873 C C . CYS A 1 620 ? -18.975 -11.965 25.072 1.00 97.00 620 CYS A C 1
ATOM 4875 O O . CYS A 1 620 ? -19.106 -11.130 24.183 1.00 97.00 620 CYS A O 1
ATOM 4877 N N . ALA A 1 621 ? -17.896 -12.025 25.838 1.00 96.88 621 ALA A N 1
ATOM 4878 C CA . ALA A 1 621 ? -16.736 -11.168 25.643 1.00 96.88 621 ALA A CA 1
ATOM 4879 C C . ALA A 1 621 ? -15.586 -11.963 25.021 1.00 96.88 621 ALA A C 1
ATOM 4881 O O . ALA A 1 621 ? -15.371 -13.127 25.366 1.00 96.88 621 ALA A O 1
ATOM 4882 N N . ILE A 1 622 ? -14.830 -11.341 24.122 1.00 96.88 622 ILE A N 1
ATOM 4883 C CA . ILE A 1 622 ? -13.580 -11.883 23.589 1.00 96.88 622 ILE A CA 1
ATOM 4884 C C . ILE A 1 622 ? -12.471 -10.843 23.705 1.00 96.88 622 ILE A C 1
ATOM 4886 O O . ILE A 1 622 ? -12.710 -9.645 23.572 1.00 96.88 622 ILE A O 1
ATOM 4890 N N . GLY A 1 623 ? -11.251 -11.295 23.971 1.00 94.69 623 GLY A N 1
ATOM 4891 C CA . GLY A 1 623 ? -10.104 -10.402 24.038 1.00 94.69 623 GLY A CA 1
ATOM 4892 C C . GLY A 1 623 ? -8.816 -11.104 24.432 1.00 94.69 623 GLY A C 1
ATOM 4893 O O . GLY A 1 623 ? -8.779 -12.323 24.637 1.00 94.69 623 GLY A O 1
ATOM 4894 N N . ASP A 1 624 ? -7.763 -10.305 24.533 1.00 93.44 624 ASP A N 1
ATOM 4895 C CA . ASP A 1 624 ? -6.438 -10.732 24.964 1.00 93.44 624 ASP A CA 1
ATOM 4896 C C . ASP A 1 624 ? -5.887 -9.754 26.010 1.00 93.44 624 ASP A C 1
ATOM 4898 O O . ASP A 1 624 ? -5.578 -8.617 25.653 1.00 93.44 624 ASP A O 1
ATOM 4902 N N . PRO A 1 625 ? -5.715 -10.160 27.282 1.00 91.56 625 PRO A N 1
ATOM 4903 C CA . PRO A 1 625 ? -5.163 -9.271 28.301 1.00 91.56 625 PRO A CA 1
ATOM 4904 C C . PRO A 1 625 ? -3.739 -8.791 27.973 1.00 91.56 625 PRO A C 1
ATOM 4906 O O . PRO A 1 625 ? -3.339 -7.730 28.443 1.00 91.56 625 PRO A O 1
ATOM 4909 N N . ASP A 1 626 ? -2.981 -9.512 27.138 1.00 90.06 626 ASP A N 1
ATOM 4910 C CA . ASP A 1 626 ? -1.627 -9.104 26.733 1.00 90.06 626 ASP A CA 1
ATOM 4911 C C . ASP A 1 626 ? -1.608 -8.029 25.644 1.00 90.06 626 ASP A C 1
ATOM 4913 O O . ASP A 1 626 ? -0.553 -7.469 25.347 1.00 90.06 626 ASP A O 1
ATOM 4917 N N . GLN A 1 627 ? -2.762 -7.741 25.037 1.00 89.12 627 GLN A N 1
ATOM 4918 C CA . GLN A 1 627 ? -2.923 -6.702 24.020 1.00 89.12 627 GLN A CA 1
ATOM 4919 C C . GLN A 1 627 ? -3.540 -5.411 24.571 1.00 89.12 627 GLN A C 1
ATOM 4921 O O . GLN A 1 627 ? -3.846 -4.512 23.792 1.00 89.12 627 GLN A O 1
ATOM 4926 N N . ALA A 1 628 ? -3.683 -5.284 25.894 1.00 89.06 628 ALA A N 1
ATOM 4927 C CA . ALA A 1 628 ? -4.213 -4.087 26.541 1.00 89.06 628 ALA A CA 1
ATOM 4928 C C . ALA A 1 628 ? -3.228 -2.904 26.434 1.00 89.06 628 ALA A C 1
ATOM 4930 O O . ALA A 1 628 ? -2.407 -2.662 27.321 1.00 89.06 628 ALA A O 1
ATOM 4931 N N . ILE A 1 629 ? -3.300 -2.154 25.332 1.00 86.06 629 ILE A N 1
ATOM 4932 C CA . ILE A 1 629 ? -2.412 -1.012 25.045 1.00 86.06 629 ILE A CA 1
ATOM 4933 C C . ILE A 1 629 ? -3.085 0.350 25.256 1.00 86.06 629 ILE A C 1
ATOM 4935 O O . ILE A 1 629 ? -2.400 1.374 25.275 1.00 86.06 629 ILE A O 1
ATOM 4939 N N . TYR A 1 630 ? -4.406 0.390 25.464 1.00 82.56 630 TYR A N 1
ATOM 4940 C CA . TYR A 1 630 ? -5.179 1.631 25.610 1.00 82.56 630 TYR A CA 1
ATOM 4941 C C . TYR A 1 630 ? -5.321 2.132 27.056 1.00 82.56 630 TYR A C 1
ATOM 4943 O O . TYR A 1 630 ? -6.149 3.002 27.330 1.00 82.56 630 TYR A O 1
ATOM 4951 N N . GLY A 1 631 ? -4.478 1.670 27.988 1.00 81.06 631 GLY A N 1
ATOM 4952 C CA . GLY A 1 631 ? -4.526 2.106 29.394 1.00 81.06 631 GLY A CA 1
ATOM 4953 C C . GLY A 1 631 ? -4.413 3.628 29.581 1.00 81.06 631 GLY A C 1
ATOM 4954 O O . GLY A 1 631 ? -5.046 4.205 30.460 1.00 81.06 631 GLY A O 1
ATOM 4955 N N . PHE A 1 632 ? -3.695 4.326 28.693 1.00 73.62 632 PHE A N 1
ATOM 4956 C CA . PHE A 1 632 ? -3.606 5.794 28.711 1.00 73.62 632 PHE A CA 1
ATOM 4957 C C . PHE A 1 632 ? -4.921 6.510 28.340 1.00 73.62 632 PHE A C 1
ATOM 4959 O O . PHE A 1 632 ? -5.050 7.700 28.621 1.00 73.62 632 PHE A O 1
ATOM 4966 N N . ARG A 1 633 ? -5.889 5.806 27.733 1.00 71.62 633 ARG A N 1
ATOM 4967 C CA . ARG A 1 633 ? -7.256 6.287 27.447 1.00 71.62 633 ARG A CA 1
ATOM 4968 C C . ARG A 1 633 ? -8.280 5.832 28.497 1.00 71.62 633 ARG A C 1
ATOM 4970 O O . ARG A 1 633 ? -9.471 6.042 28.305 1.00 71.62 633 ARG A O 1
ATOM 4977 N N . GLY A 1 634 ? -7.834 5.219 29.597 1.00 77.62 634 GLY A N 1
ATOM 4978 C CA . GLY A 1 634 ? -8.701 4.788 30.698 1.00 77.62 634 GLY A CA 1
ATOM 4979 C C . GLY A 1 634 ? -9.234 3.356 30.594 1.00 77.62 634 GLY A C 1
ATOM 4980 O O . GLY A 1 634 ? -10.086 2.985 31.400 1.00 77.62 634 GLY A O 1
ATOM 4981 N N . ALA A 1 635 ? -8.744 2.552 29.643 1.00 86.50 635 ALA A N 1
ATOM 4982 C CA . ALA A 1 635 ? -8.988 1.111 29.644 1.00 86.50 635 ALA A CA 1
ATOM 4983 C C . ALA A 1 635 ? -8.371 0.457 30.892 1.00 86.50 635 ALA A C 1
ATOM 4985 O O . ALA A 1 635 ? -7.272 0.828 31.313 1.00 86.50 635 ALA A O 1
ATOM 4986 N N . ASP A 1 636 ? -9.070 -0.519 31.470 1.00 89.25 636 ASP A N 1
ATOM 4987 C CA . ASP A 1 636 ? -8.635 -1.238 32.668 1.00 89.25 636 ASP A CA 1
ATOM 4988 C C . ASP A 1 636 ? -8.664 -2.748 32.408 1.00 89.25 636 ASP A C 1
ATOM 4990 O O . ASP A 1 636 ? -9.725 -3.372 32.423 1.00 89.25 636 ASP A O 1
ATOM 4994 N N . VAL A 1 637 ? -7.487 -3.349 32.204 1.00 92.31 637 VAL A N 1
ATOM 4995 C CA . VAL A 1 637 ? -7.348 -4.796 31.959 1.00 92.31 637 VAL A CA 1
ATOM 4996 C C . VAL A 1 637 ? -7.878 -5.640 33.125 1.00 92.31 637 VAL A C 1
ATOM 4998 O O . VAL A 1 637 ? -8.286 -6.785 32.921 1.00 92.31 637 VAL A O 1
ATOM 5001 N N . GLU A 1 638 ? -7.981 -5.082 34.337 1.00 92.94 638 GLU A N 1
ATOM 5002 C CA . GLU A 1 638 ? -8.618 -5.769 35.465 1.00 92.94 638 GLU A CA 1
ATOM 5003 C C . GLU A 1 638 ? -10.095 -6.074 35.191 1.00 92.94 638 GLU A C 1
ATOM 5005 O O . GLU A 1 638 ? -10.635 -7.025 35.752 1.00 92.94 638 GLU A O 1
ATOM 5010 N N . ASN A 1 639 ? -10.769 -5.343 34.296 1.00 92.38 639 ASN A N 1
ATOM 5011 C CA . ASN A 1 639 ? -12.109 -5.706 33.821 1.00 92.38 639 ASN A CA 1
ATOM 5012 C C . ASN A 1 639 ? -12.129 -7.105 33.198 1.00 92.38 639 ASN A C 1
ATOM 5014 O O . ASN A 1 639 ? -13.038 -7.891 33.467 1.00 92.38 639 ASN A O 1
ATOM 5018 N N . PHE A 1 640 ? -11.099 -7.445 32.423 1.00 93.50 640 PHE A N 1
ATOM 5019 C CA . PHE A 1 640 ? -10.952 -8.761 31.812 1.00 93.50 640 PHE A CA 1
ATOM 5020 C C . PHE A 1 640 ? -10.791 -9.852 32.878 1.00 93.50 640 PHE A C 1
ATOM 5022 O O . PHE A 1 640 ? -11.460 -10.885 32.829 1.00 93.50 640 PHE A O 1
ATOM 5029 N N . HIS A 1 641 ? -9.950 -9.611 33.887 1.00 92.88 641 HIS A N 1
ATOM 5030 C CA . HIS A 1 641 ? -9.708 -10.562 34.978 1.00 92.88 641 HIS A CA 1
ATOM 5031 C C . HIS A 1 641 ? -10.897 -10.703 35.938 1.00 92.88 641 HIS A C 1
ATOM 5033 O O . HIS A 1 641 ? -11.130 -11.786 36.481 1.00 92.88 641 HIS A O 1
ATOM 5039 N N . ARG A 1 642 ? -11.686 -9.639 36.115 1.00 93.75 642 ARG A N 1
ATOM 5040 C CA . ARG A 1 642 ? -12.897 -9.627 36.947 1.00 93.75 642 ARG A CA 1
ATOM 5041 C C . ARG A 1 642 ? -14.142 -10.148 36.239 1.00 93.75 642 ARG A C 1
ATOM 5043 O O . ARG A 1 642 ? -15.152 -10.308 36.912 1.00 93.75 642 ARG A O 1
ATOM 5050 N N . PHE A 1 643 ? -14.095 -10.489 34.950 1.00 95.06 643 PHE A N 1
ATOM 5051 C CA . PHE A 1 643 ? -15.286 -10.885 34.183 1.00 95.06 643 PHE A CA 1
ATOM 5052 C C . PHE A 1 643 ? -16.143 -11.956 34.877 1.00 95.06 643 PHE A C 1
ATOM 5054 O O . PHE A 1 643 ? -17.355 -11.811 34.969 1.00 95.06 643 PHE A O 1
ATOM 5061 N N . ALA A 1 644 ? -15.528 -13.009 35.426 1.00 91.50 644 ALA A N 1
ATOM 5062 C CA . ALA A 1 644 ? -16.261 -14.071 36.123 1.00 91.50 644 ALA A CA 1
ATOM 5063 C C . ALA A 1 644 ? -16.861 -13.634 37.476 1.00 91.50 644 ALA A C 1
ATOM 5065 O O . ALA A 1 644 ? -17.784 -14.278 37.973 1.00 91.50 644 ALA A O 1
ATOM 5066 N N . GLN A 1 645 ? -16.330 -12.565 38.078 1.00 91.31 645 GLN A N 1
ATOM 5067 C CA . GLN A 1 645 ? -16.873 -11.938 39.287 1.00 91.31 645 GLN A CA 1
ATOM 5068 C C . GLN A 1 645 ? -18.023 -10.987 38.936 1.00 91.31 645 GLN A C 1
ATOM 5070 O O . GLN A 1 645 ? -19.045 -10.998 39.615 1.00 91.31 645 GLN A O 1
ATOM 5075 N N . ASP A 1 646 ? -17.862 -10.194 37.872 1.00 91.31 646 ASP A N 1
ATOM 5076 C CA . ASP A 1 646 ? -18.876 -9.252 37.387 1.00 91.31 646 ASP A CA 1
ATOM 5077 C C . ASP A 1 646 ? -20.075 -9.975 36.738 1.00 91.31 646 ASP A C 1
ATOM 5079 O O . ASP A 1 646 ? -21.204 -9.498 36.845 1.00 91.31 646 ASP A O 1
ATOM 5083 N N . PHE A 1 647 ? -19.854 -11.151 36.136 1.00 91.19 647 PHE A N 1
ATOM 5084 C CA . PHE A 1 647 ? -20.878 -11.989 35.501 1.00 91.19 647 PHE A CA 1
ATOM 5085 C C . PHE A 1 647 ? -20.817 -13.435 36.036 1.00 91.19 647 PHE A C 1
ATOM 5087 O O . PHE A 1 647 ? -20.208 -14.315 35.412 1.00 91.19 647 PHE A O 1
ATOM 5094 N N . PRO A 1 648 ? -21.431 -13.711 37.205 1.00 87.69 648 PRO A N 1
ATOM 5095 C CA . PRO A 1 648 ? -21.397 -15.031 37.830 1.00 87.69 648 PRO A CA 1
ATOM 5096 C C . PRO A 1 648 ? -21.883 -16.153 36.902 1.00 87.69 648 PRO A C 1
ATOM 5098 O O . PRO A 1 648 ? -22.870 -16.016 36.183 1.00 87.69 648 PRO A O 1
ATOM 5101 N N . GLY A 1 649 ? -21.191 -17.295 36.928 1.00 84.94 649 GLY A N 1
ATOM 5102 C CA . GLY A 1 649 ? -21.484 -18.438 36.052 1.00 84.94 649 GLY A CA 1
ATOM 5103 C C . GLY A 1 649 ? -20.833 -18.362 34.666 1.00 84.94 649 GLY A C 1
ATOM 5104 O O . GLY A 1 649 ? -21.029 -19.271 33.854 1.00 84.94 649 GLY A O 1
ATOM 5105 N N . ALA A 1 650 ? -20.039 -17.321 34.392 1.00 91.75 650 ALA A N 1
ATOM 5106 C CA . ALA A 1 650 ? -19.282 -17.217 33.154 1.00 91.75 650 ALA A CA 1
ATOM 5107 C C . ALA A 1 650 ? -18.333 -18.411 32.945 1.00 91.75 650 ALA A C 1
ATOM 5109 O O . ALA A 1 650 ? -17.556 -18.770 33.833 1.00 91.75 650 ALA A O 1
ATOM 5110 N N . LYS A 1 651 ? -18.365 -19.002 31.747 1.00 94.94 651 LYS A N 1
ATOM 5111 C CA . LYS A 1 651 ? -17.387 -20.002 31.302 1.00 94.94 651 LYS A CA 1
ATOM 5112 C C . LYS A 1 651 ? -16.251 -19.311 30.550 1.00 94.94 651 LYS A C 1
ATOM 5114 O O . LYS A 1 651 ? -16.497 -18.404 29.760 1.00 94.94 651 LYS A O 1
ATOM 5119 N N . THR A 1 652 ? -15.025 -19.789 30.742 1.00 95.25 652 THR A N 1
ATOM 5120 C CA . THR A 1 652 ? -13.855 -19.317 29.993 1.00 95.25 652 THR A CA 1
ATOM 5121 C C . THR A 1 652 ? -13.410 -20.359 28.970 1.00 95.25 652 THR A C 1
ATOM 5123 O O . THR A 1 652 ? -13.253 -21.529 29.319 1.00 95.25 652 THR A O 1
ATOM 5126 N N . VAL A 1 653 ? -13.181 -19.938 27.724 1.00 95.25 653 VAL A N 1
ATOM 5127 C CA . VAL A 1 653 ? -12.598 -20.762 26.648 1.00 95.25 653 VAL A CA 1
ATOM 5128 C C . VAL A 1 653 ? -11.327 -20.084 26.140 1.00 95.25 653 VAL A C 1
ATOM 5130 O O . VAL A 1 653 ? -11.340 -18.885 25.879 1.00 95.25 653 VAL A O 1
ATOM 5133 N N . THR A 1 654 ? -10.234 -20.835 25.982 1.00 94.94 654 THR A N 1
ATOM 5134 C CA . THR A 1 654 ? -8.933 -20.287 25.560 1.00 94.94 654 THR A CA 1
ATOM 5135 C C . THR A 1 654 ? -8.549 -20.766 24.161 1.00 94.94 654 THR A C 1
ATOM 5137 O O . THR A 1 654 ? -8.509 -21.969 23.903 1.00 94.94 654 THR A O 1
ATOM 5140 N N . LEU A 1 655 ? -8.202 -19.837 23.267 1.00 94.44 655 LEU A N 1
ATOM 5141 C CA . LEU A 1 655 ? -7.723 -20.125 21.914 1.00 94.44 655 LEU A CA 1
ATOM 5142 C C . LEU A 1 655 ? -6.189 -20.061 21.868 1.00 94.44 655 LEU A C 1
ATOM 5144 O O . LEU A 1 655 ? -5.595 -19.042 22.213 1.00 94.44 655 LEU A O 1
ATOM 5148 N N . LEU A 1 656 ? -5.544 -21.148 21.427 1.00 91.94 656 LEU A N 1
ATOM 5149 C CA . LEU A 1 656 ? -4.074 -21.296 21.449 1.00 91.94 656 LEU A CA 1
ATOM 5150 C C . LEU A 1 656 ? -3.433 -21.514 20.072 1.00 91.94 656 LEU A C 1
ATOM 5152 O O . LEU A 1 656 ? -2.207 -21.499 19.953 1.00 91.94 656 LEU A O 1
ATOM 5156 N N . VAL A 1 657 ? -4.240 -21.763 19.042 1.00 91.44 657 VAL A N 1
ATOM 5157 C CA . VAL A 1 657 ? -3.757 -22.017 17.680 1.00 91.44 657 VAL A CA 1
ATOM 5158 C C . VAL A 1 657 ? -3.692 -20.691 16.938 1.00 91.44 657 VAL A C 1
ATOM 5160 O O . VAL A 1 657 ? -4.714 -20.024 16.804 1.00 91.44 657 VAL A O 1
ATOM 5163 N N . ASN A 1 658 ? -2.504 -20.306 16.481 1.00 92.62 658 ASN A N 1
ATOM 5164 C CA . ASN A 1 658 ? -2.251 -19.081 15.735 1.00 92.62 658 ASN A CA 1
ATOM 5165 C C . ASN A 1 658 ? -2.165 -19.380 14.229 1.00 92.62 658 ASN A C 1
ATOM 5167 O O . ASN A 1 658 ? -1.454 -20.290 13.802 1.00 92.62 658 ASN A O 1
ATOM 5171 N N . TYR A 1 659 ? -2.879 -18.577 13.443 1.00 87.62 659 TYR A N 1
ATOM 5172 C CA . TYR A 1 659 ? -2.995 -18.693 11.986 1.00 87.62 659 TYR A CA 1
ATOM 5173 C C . TYR A 1 659 ? -2.300 -17.553 11.230 1.00 87.62 659 TYR A C 1
ATOM 5175 O O . TYR A 1 659 ? -2.430 -17.462 10.016 1.00 87.62 659 TYR A O 1
ATOM 5183 N N . ARG A 1 660 ? -1.608 -16.651 11.940 1.00 88.62 660 ARG A N 1
ATOM 5184 C CA . ARG A 1 660 ? -1.043 -15.411 11.379 1.00 88.62 660 ARG A CA 1
ATOM 5185 C C . ARG A 1 660 ? 0.478 -15.440 11.266 1.00 88.62 660 ARG A C 1
ATOM 5187 O O . ARG A 1 660 ? 1.023 -14.850 10.347 1.00 88.62 660 ARG A O 1
ATOM 5194 N N . SER A 1 661 ? 1.156 -16.053 12.226 1.00 91.12 661 SER A N 1
ATOM 5195 C CA . SER A 1 661 ? 2.596 -15.919 12.423 1.00 91.12 661 SER A CA 1
ATOM 5196 C C . SER A 1 661 ? 3.273 -17.283 12.430 1.00 91.12 661 SER A C 1
ATOM 5198 O O . SER A 1 661 ? 2.699 -18.289 12.854 1.00 91.12 661 SER A O 1
ATOM 5200 N N . THR A 1 662 ? 4.519 -17.304 11.971 1.00 91.31 662 THR A N 1
ATOM 5201 C CA . THR A 1 662 ? 5.377 -18.488 11.992 1.00 91.31 662 THR A CA 1
ATOM 5202 C C . THR A 1 662 ? 5.848 -18.788 13.415 1.00 91.31 662 THR A C 1
ATOM 5204 O O . THR A 1 662 ? 5.842 -17.921 14.296 1.00 91.31 662 THR A O 1
ATOM 5207 N N . GLN A 1 663 ? 6.256 -20.034 13.663 1.00 91.12 663 GLN A N 1
ATOM 5208 C CA . GLN A 1 663 ? 6.635 -20.470 15.010 1.00 91.12 663 GLN A CA 1
ATOM 5209 C C . GLN A 1 663 ? 7.786 -19.643 15.640 1.00 91.12 663 GLN A C 1
ATOM 5211 O O . GLN A 1 663 ? 7.650 -19.290 16.812 1.00 91.12 663 GLN A O 1
ATOM 5216 N N . PRO A 1 664 ? 8.849 -19.230 14.911 1.00 91.94 664 PRO A N 1
ATOM 5217 C CA . PRO A 1 664 ? 9.904 -18.374 15.472 1.00 91.94 664 PRO A CA 1
ATOM 5218 C C . PRO A 1 664 ? 9.410 -17.024 16.014 1.00 91.94 664 PRO A C 1
ATOM 5220 O O . PRO A 1 664 ? 9.824 -16.611 17.098 1.00 91.94 664 PRO A O 1
ATOM 5223 N N . ILE A 1 665 ? 8.483 -16.360 15.312 1.00 93.00 665 ILE A N 1
ATOM 5224 C CA . ILE A 1 665 ? 7.881 -15.093 15.765 1.00 93.00 665 ILE A CA 1
ATOM 5225 C C . ILE A 1 665 ? 7.089 -15.317 17.059 1.00 93.00 665 ILE A C 1
ATOM 5227 O O . ILE A 1 665 ? 7.193 -14.534 18.006 1.00 93.00 665 ILE A O 1
ATOM 5231 N N . LEU A 1 666 ? 6.319 -16.407 17.126 1.00 91.94 666 LEU A N 1
ATOM 5232 C CA . LEU A 1 666 ? 5.532 -16.759 18.311 1.00 91.94 666 LEU A CA 1
ATOM 5233 C C . LEU A 1 666 ? 6.421 -17.072 19.517 1.00 91.94 666 LEU A C 1
ATOM 5235 O O . LEU A 1 666 ? 6.105 -16.665 20.635 1.00 91.94 666 LEU A O 1
ATOM 5239 N N . ASP A 1 667 ? 7.537 -17.768 19.307 1.00 91.12 667 ASP A N 1
ATOM 5240 C CA . ASP A 1 667 ? 8.497 -18.077 20.366 1.00 91.12 667 ASP A CA 1
ATOM 5241 C C . ASP A 1 667 ? 9.229 -16.828 20.871 1.00 91.12 667 ASP A C 1
ATOM 5243 O O . ASP A 1 667 ? 9.404 -16.683 22.087 1.00 91.12 667 ASP A O 1
ATOM 5247 N N . ALA A 1 668 ? 9.594 -15.902 19.979 1.00 91.88 668 ALA A N 1
ATOM 5248 C CA . ALA A 1 668 ? 10.158 -14.607 20.355 1.00 91.88 668 ALA A CA 1
ATOM 5249 C C . ALA A 1 668 ? 9.163 -13.791 21.200 1.00 91.88 668 ALA A C 1
ATOM 5251 O O . ALA A 1 668 ? 9.490 -13.377 22.316 1.00 91.88 668 ALA A O 1
ATOM 5252 N N . ALA A 1 669 ? 7.917 -13.650 20.731 1.00 92.19 669 ALA A N 1
ATOM 5253 C CA . ALA A 1 669 ? 6.859 -12.942 21.453 1.00 92.19 669 ALA A CA 1
ATOM 5254 C C . ALA A 1 669 ? 6.556 -13.585 22.818 1.00 92.19 669 ALA A C 1
ATOM 5256 O O . ALA A 1 669 ? 6.461 -12.899 23.837 1.00 92.19 669 ALA A O 1
ATOM 5257 N N . SER A 1 670 ? 6.463 -14.917 22.867 1.00 91.00 670 SER A N 1
ATOM 5258 C CA . SER A 1 670 ? 6.236 -15.664 24.107 1.00 91.00 670 SER A CA 1
ATOM 5259 C C . SER A 1 670 ? 7.366 -15.480 25.117 1.00 91.00 670 SER A C 1
ATOM 5261 O O . SER A 1 670 ? 7.099 -15.477 26.320 1.00 91.00 670 SER A O 1
ATOM 5263 N N . SER A 1 671 ? 8.611 -15.376 24.650 1.00 91.38 671 SER A N 1
ATOM 5264 C CA . SER A 1 671 ? 9.780 -15.183 25.512 1.00 91.38 671 SER A CA 1
ATOM 5265 C C . SER A 1 671 ? 9.806 -13.769 26.089 1.00 91.38 671 SER A C 1
ATOM 5267 O O . SER A 1 671 ? 10.019 -13.611 27.290 1.00 91.38 671 SER A O 1
ATOM 5269 N N . LEU A 1 672 ? 9.494 -12.760 25.267 1.00 91.06 672 LEU A N 1
ATOM 5270 C CA . LEU A 1 672 ? 9.375 -11.363 25.695 1.00 91.06 672 LEU A CA 1
ATOM 5271 C C . LEU A 1 672 ? 8.285 -11.183 26.764 1.00 91.06 672 LEU A C 1
ATOM 5273 O O . LEU A 1 672 ? 8.515 -10.537 27.783 1.00 91.06 672 LEU A O 1
ATOM 5277 N N . LEU A 1 673 ? 7.119 -11.804 26.560 1.00 88.56 673 LEU A N 1
ATOM 5278 C CA . LEU A 1 673 ? 5.974 -11.734 27.477 1.00 88.56 673 LEU A CA 1
ATOM 5279 C C . LEU A 1 673 ? 6.058 -12.725 28.655 1.00 88.56 673 LEU A C 1
ATOM 5281 O O . LEU A 1 673 ? 5.134 -12.792 29.464 1.00 88.56 673 LEU A O 1
ATOM 5285 N N . GLN A 1 674 ? 7.125 -13.531 28.741 1.00 89.88 674 GLN A N 1
ATOM 5286 C CA . GLN A 1 674 ? 7.315 -14.579 29.759 1.00 89.88 674 GLN A CA 1
ATOM 5287 C C . GLN A 1 674 ? 6.107 -15.527 29.892 1.00 89.88 674 GLN A C 1
ATOM 5289 O O . GLN A 1 674 ? 5.703 -15.943 30.985 1.00 89.88 674 GLN A O 1
ATOM 5294 N N . LYS A 1 675 ? 5.500 -15.882 28.755 1.00 82.62 675 LYS A N 1
ATOM 5295 C CA . LYS A 1 675 ? 4.274 -16.684 28.711 1.00 82.62 675 LYS A CA 1
ATOM 5296 C C . LYS A 1 675 ? 4.546 -18.141 29.064 1.00 82.62 675 LYS A C 1
ATOM 5298 O O . LYS A 1 675 ? 5.338 -18.820 28.419 1.00 82.62 675 LYS A O 1
ATOM 5303 N N . LYS A 1 676 ? 3.810 -18.648 30.059 1.00 78.56 676 LYS A N 1
ATOM 5304 C CA . LYS A 1 676 ? 3.821 -20.074 30.432 1.00 78.56 676 LYS A CA 1
ATOM 5305 C C . LYS A 1 676 ? 3.140 -20.955 29.384 1.00 78.56 676 LYS A C 1
ATOM 5307 O O . LYS A 1 676 ? 3.581 -22.075 29.147 1.00 78.56 676 LYS A O 1
ATOM 5312 N N . GLN A 1 677 ? 2.062 -20.460 28.777 1.00 82.56 677 GLN A N 1
ATOM 5313 C CA . GLN A 1 677 ? 1.313 -21.167 27.744 1.00 82.56 677 GLN A CA 1
ATOM 5314 C C . GLN A 1 677 ? 1.599 -20.520 26.391 1.00 82.56 677 GLN A C 1
ATOM 5316 O O . GLN A 1 677 ? 1.221 -19.375 26.156 1.00 82.56 677 GLN A O 1
ATOM 5321 N N . LYS A 1 678 ? 2.307 -21.251 25.528 1.00 86.06 678 LYS A N 1
ATOM 5322 C CA . LYS A 1 678 ? 2.715 -20.768 24.208 1.00 86.06 678 LYS A CA 1
ATOM 5323 C C . LYS A 1 678 ? 1.607 -20.951 23.175 1.00 86.06 678 LYS A C 1
ATOM 5325 O O . LYS A 1 678 ? 0.906 -21.966 23.193 1.00 86.06 678 LYS A O 1
ATOM 5330 N N . LEU A 1 679 ? 1.514 -20.004 22.243 1.00 90.06 679 LEU A N 1
ATOM 5331 C CA . LEU A 1 679 ? 0.733 -20.174 21.021 1.00 90.06 679 LEU A CA 1
ATOM 5332 C C . LEU A 1 679 ? 1.431 -21.165 20.082 1.00 90.06 679 LEU A C 1
ATOM 5334 O O . LEU A 1 679 ? 2.659 -21.259 20.065 1.00 90.06 679 LEU A O 1
ATOM 5338 N N . LYS A 1 680 ? 0.637 -21.897 19.300 1.00 89.81 680 LYS A N 1
ATOM 5339 C CA . LYS A 1 680 ? 1.127 -22.843 18.290 1.00 89.81 680 LYS A CA 1
ATOM 5340 C C . LYS A 1 680 ? 0.788 -22.332 16.898 1.00 89.81 680 LYS A C 1
ATOM 5342 O O . LYS A 1 680 ? -0.395 -22.166 16.601 1.00 89.81 680 LYS A O 1
ATOM 5347 N N . GLY A 1 681 ? 1.799 -22.086 16.070 1.00 88.12 681 GLY A N 1
ATOM 5348 C CA . GLY A 1 681 ? 1.610 -21.656 14.683 1.00 88.12 681 GLY A CA 1
ATOM 5349 C C . GLY A 1 681 ? 1.256 -22.825 13.762 1.00 88.12 681 GLY A C 1
ATOM 5350 O O . GLY A 1 681 ? 1.774 -23.926 13.939 1.00 88.12 681 GLY A O 1
ATOM 5351 N N . VAL A 1 682 ? 0.397 -22.589 12.764 1.00 86.44 682 VAL A N 1
ATOM 5352 C CA . VAL A 1 682 ? 0.093 -23.575 11.699 1.00 86.44 682 VAL A CA 1
ATOM 5353 C C . VAL A 1 682 ? 0.871 -23.344 10.399 1.00 86.44 682 VAL A C 1
ATOM 5355 O O . VAL A 1 682 ? 0.902 -24.230 9.554 1.00 86.44 682 VAL A O 1
ATOM 5358 N N . LEU A 1 683 ? 1.523 -22.184 10.246 1.00 76.88 683 LEU A N 1
ATOM 5359 C CA . LEU A 1 683 ? 2.254 -21.791 9.031 1.00 76.88 683 LEU A CA 1
ATOM 5360 C C . LEU A 1 683 ? 3.649 -22.444 8.892 1.00 76.88 683 LEU A C 1
ATOM 5362 O O . LEU A 1 683 ? 4.334 -22.209 7.906 1.00 76.88 683 LEU A O 1
ATOM 5366 N N . GLY A 1 684 ? 4.078 -23.268 9.857 1.00 69.56 684 GLY A N 1
ATOM 5367 C CA . GLY A 1 684 ? 5.368 -23.970 9.823 1.00 69.56 684 GLY A CA 1
ATOM 5368 C C . GLY A 1 684 ? 6.558 -23.183 10.398 1.00 69.56 684 GLY A C 1
ATOM 5369 O O . GLY A 1 684 ? 6.393 -22.252 11.199 1.00 69.56 684 GLY A O 1
ATOM 5370 N N . ILE A 1 685 ? 7.771 -23.623 10.037 1.00 72.62 685 ILE A N 1
ATOM 5371 C CA . ILE A 1 685 ? 9.047 -23.007 10.436 1.00 72.62 685 ILE A CA 1
ATOM 5372 C C . ILE A 1 685 ? 9.334 -21.875 9.445 1.00 72.62 685 ILE A C 1
ATOM 5374 O O . ILE A 1 685 ? 9.665 -22.144 8.297 1.00 72.62 685 ILE A O 1
ATOM 5378 N N . GLY A 1 686 ? 9.153 -20.630 9.883 1.00 75.25 686 GLY A N 1
ATOM 5379 C CA . GLY A 1 686 ? 9.549 -19.450 9.112 1.00 75.25 686 GLY A CA 1
ATOM 5380 C C . GLY A 1 686 ? 11.002 -19.059 9.354 1.00 75.25 686 GLY A C 1
ATOM 5381 O O . GLY A 1 686 ? 11.718 -19.728 10.104 1.00 75.25 686 GLY A O 1
ATOM 5382 N N . GLU A 1 687 ? 11.410 -17.935 8.771 1.00 81.81 687 GLU A N 1
ATOM 5383 C CA . GLU A 1 687 ? 12.709 -17.332 9.059 1.00 81.81 687 GLU A CA 1
ATOM 5384 C C . GLU A 1 687 ? 12.848 -16.924 10.535 1.00 81.81 687 GLU A C 1
ATOM 5386 O O . GLU A 1 687 ? 11.869 -16.684 11.254 1.00 81.81 687 GLU A O 1
ATOM 5391 N N . LEU A 1 688 ? 14.096 -16.867 11.002 1.00 87.50 688 LEU A N 1
ATOM 5392 C CA . LEU A 1 688 ? 14.411 -16.366 12.334 1.00 87.50 688 LEU A CA 1
ATOM 5393 C C . LEU A 1 688 ? 14.228 -14.848 12.385 1.00 87.50 688 LEU A C 1
ATOM 5395 O O . LEU A 1 688 ? 14.530 -14.143 11.427 1.00 87.50 688 LEU A O 1
ATOM 5399 N N . VAL A 1 689 ? 13.795 -14.344 13.543 1.00 90.19 689 VAL A N 1
ATOM 5400 C CA . VAL A 1 689 ? 13.730 -12.901 13.796 1.00 90.19 689 VAL A CA 1
ATOM 5401 C C . VAL A 1 689 ? 15.145 -12.322 13.729 1.00 90.19 689 VAL A C 1
ATOM 5403 O O . VAL A 1 689 ? 16.020 -12.736 14.493 1.00 90.19 689 VAL A O 1
ATOM 5406 N N . GLN A 1 690 ? 15.356 -11.373 12.820 1.00 90.88 690 GLN A N 1
ATOM 5407 C CA . GLN A 1 690 ? 16.630 -10.681 12.640 1.00 90.88 690 GLN A CA 1
ATOM 5408 C C . GLN A 1 690 ? 16.667 -9.406 13.488 1.00 90.88 690 GLN A C 1
ATOM 5410 O O . GLN A 1 690 ? 15.651 -8.734 13.663 1.00 90.88 690 GLN A O 1
ATOM 5415 N N . ILE A 1 691 ? 17.840 -9.090 14.034 1.00 91.44 691 ILE A N 1
ATOM 5416 C CA . ILE A 1 691 ? 18.088 -7.880 14.822 1.00 91.44 691 ILE A CA 1
ATOM 5417 C C . ILE A 1 691 ? 19.342 -7.224 14.250 1.00 91.44 691 ILE A C 1
ATOM 5419 O O . ILE A 1 691 ? 20.377 -7.884 14.140 1.00 91.44 691 ILE A O 1
ATOM 5423 N N . SER A 1 692 ? 19.236 -5.940 13.914 1.00 91.56 692 SER A N 1
ATOM 5424 C CA . SER A 1 692 ? 20.318 -5.141 13.339 1.00 91.56 692 SER A CA 1
ATOM 5425 C C . SER A 1 692 ? 20.544 -3.895 14.187 1.00 91.56 692 SER A C 1
ATOM 5427 O O . SER A 1 692 ? 19.610 -3.133 14.427 1.00 91.56 692 SER A O 1
ATOM 5429 N N . ASP A 1 693 ? 21.784 -3.677 14.620 1.00 93.62 693 ASP A N 1
ATOM 5430 C CA . ASP A 1 693 ? 22.175 -2.472 15.351 1.00 93.62 693 ASP A CA 1
ATOM 5431 C C . ASP A 1 693 ? 22.583 -1.367 14.366 1.00 93.62 693 ASP A C 1
ATOM 5433 O O . ASP A 1 693 ? 23.522 -1.543 13.589 1.00 93.62 693 ASP A O 1
ATOM 5437 N N . CYS A 1 694 ? 21.910 -0.217 14.435 1.00 94.00 694 CYS A N 1
ATOM 5438 C CA . CYS A 1 694 ? 22.201 0.969 13.621 1.00 94.00 694 CYS A CA 1
ATOM 5439 C C . CYS A 1 694 ? 22.687 2.118 14.520 1.00 94.00 694 CYS A C 1
ATOM 5441 O O . CYS A 1 694 ? 22.244 2.257 15.663 1.00 94.00 694 CYS A O 1
ATOM 5443 N N . ARG A 1 695 ? 23.617 2.953 14.042 1.00 93.44 695 ARG A N 1
ATOM 5444 C CA . ARG A 1 695 ? 24.204 4.056 14.830 1.00 93.44 695 ARG A CA 1
ATOM 5445 C C . ARG A 1 695 ? 23.346 5.313 14.809 1.00 93.44 695 ARG A C 1
ATOM 5447 O O . ARG A 1 695 ? 23.438 6.116 15.737 1.00 93.44 695 ARG A O 1
ATOM 5454 N N . THR A 1 696 ? 22.571 5.510 13.747 1.00 94.81 696 THR A N 1
ATOM 5455 C CA . THR A 1 696 ? 21.689 6.667 13.558 1.00 94.81 696 THR A CA 1
ATOM 5456 C C . THR A 1 696 ? 20.344 6.231 12.981 1.00 94.81 696 THR A C 1
ATOM 5458 O O . THR A 1 696 ? 20.237 5.173 12.366 1.00 94.81 696 THR A O 1
ATOM 5461 N N . GLU A 1 697 ? 19.323 7.074 13.144 1.00 93.75 697 GLU A N 1
ATOM 5462 C CA . GLU A 1 697 ? 18.000 6.877 12.530 1.00 93.75 697 GLU A CA 1
ATOM 5463 C C . GLU A 1 697 ? 18.061 6.866 10.993 1.00 93.75 697 GLU A C 1
ATOM 5465 O O . GLU A 1 697 ? 17.350 6.105 10.349 1.00 93.75 697 GLU A O 1
ATOM 5470 N N . ALA A 1 698 ? 18.969 7.650 10.400 1.00 92.62 698 ALA A N 1
ATOM 5471 C CA . ALA A 1 698 ? 19.191 7.646 8.957 1.00 92.62 698 ALA A CA 1
ATOM 5472 C C . ALA A 1 698 ? 19.812 6.323 8.471 1.00 92.62 698 ALA A C 1
ATOM 5474 O O . ALA A 1 698 ? 19.436 5.826 7.415 1.00 92.62 698 ALA A O 1
ATOM 5475 N N . GLU A 1 699 ? 20.741 5.737 9.238 1.00 94.31 699 GLU A N 1
ATOM 5476 C CA . GLU A 1 699 ? 21.324 4.424 8.926 1.00 94.31 699 GLU A CA 1
ATOM 5477 C C . GLU A 1 699 ? 20.280 3.306 9.052 1.00 94.31 699 GLU A C 1
ATOM 5479 O O . GLU A 1 699 ? 20.230 2.426 8.199 1.00 94.31 699 GLU A O 1
ATOM 5484 N N . GLU A 1 700 ? 19.412 3.367 10.067 1.00 95.94 700 GLU A N 1
ATOM 5485 C CA . GLU A 1 700 ? 18.284 2.439 10.205 1.00 95.94 700 GLU A CA 1
ATOM 5486 C C . GLU A 1 700 ? 17.322 2.546 9.015 1.00 95.94 700 GLU A C 1
ATOM 5488 O O . GLU A 1 700 ? 16.954 1.529 8.427 1.00 95.94 700 GLU A O 1
ATOM 5493 N N . ALA A 1 701 ? 16.958 3.767 8.614 1.00 95.19 701 ALA A N 1
ATOM 5494 C CA . ALA A 1 701 ? 16.061 3.998 7.487 1.00 95.19 701 ALA A CA 1
ATOM 5495 C C . ALA A 1 701 ? 16.634 3.477 6.159 1.00 95.19 701 ALA A C 1
ATOM 5497 O O . ALA A 1 701 ? 15.924 2.797 5.418 1.00 95.19 701 ALA A O 1
ATOM 5498 N N . GLU A 1 702 ? 17.917 3.723 5.884 1.00 92.69 702 GLU A N 1
ATOM 5499 C CA . GLU A 1 702 ? 18.601 3.188 4.698 1.00 92.69 702 GLU A CA 1
ATOM 5500 C C . GLU A 1 702 ? 18.721 1.659 4.733 1.00 92.69 702 GLU A C 1
ATOM 5502 O O . GLU A 1 702 ? 18.480 0.994 3.729 1.00 92.69 702 GLU A O 1
ATOM 5507 N N . MET A 1 703 ? 19.010 1.069 5.895 1.00 94.06 703 MET A N 1
ATOM 5508 C CA . MET A 1 703 ? 19.035 -0.388 6.040 1.00 94.06 703 MET A CA 1
ATOM 5509 C C . MET A 1 703 ? 17.664 -1.006 5.723 1.00 94.06 703 MET A C 1
ATOM 5511 O O . MET A 1 703 ? 17.594 -2.026 5.037 1.00 94.06 703 MET A O 1
ATOM 5515 N N . ILE A 1 704 ? 16.566 -0.374 6.153 1.00 94.50 704 ILE A N 1
ATOM 5516 C CA . ILE A 1 704 ? 15.207 -0.818 5.812 1.00 94.50 704 ILE A CA 1
ATOM 5517 C C . ILE A 1 704 ? 14.916 -0.657 4.314 1.00 94.50 704 ILE A C 1
ATOM 5519 O O . ILE A 1 704 ? 14.329 -1.568 3.732 1.00 94.50 704 ILE A O 1
ATOM 5523 N N . VAL A 1 705 ? 15.352 0.435 3.672 1.00 90.75 705 VAL A N 1
ATOM 5524 C CA . VAL A 1 705 ? 15.285 0.592 2.203 1.00 90.75 705 VAL A CA 1
ATOM 5525 C C . VAL A 1 705 ? 15.968 -0.591 1.515 1.00 90.75 705 VAL A C 1
ATOM 5527 O O . VAL A 1 705 ? 15.350 -1.246 0.677 1.00 90.75 705 VAL A O 1
ATOM 5530 N N . GLU A 1 706 ? 17.198 -0.924 1.914 1.00 87.56 706 GLU A N 1
ATOM 5531 C CA . GLU A 1 706 ? 17.950 -2.051 1.348 1.00 87.56 706 GLU A CA 1
ATOM 5532 C C . GLU A 1 706 ? 17.224 -3.393 1.543 1.00 87.56 706 GLU A C 1
ATOM 5534 O O . GLU A 1 706 ? 17.190 -4.215 0.624 1.00 87.56 706 GLU A O 1
ATOM 5539 N N . GLN A 1 707 ? 16.600 -3.625 2.705 1.00 88.31 707 GLN A N 1
ATOM 5540 C CA . GLN A 1 707 ? 15.811 -4.843 2.934 1.00 88.31 707 GLN A CA 1
ATOM 5541 C C . GLN A 1 707 ? 14.555 -4.898 2.062 1.00 88.31 707 GLN A C 1
ATOM 5543 O O . GLN A 1 707 ? 14.260 -5.954 1.502 1.00 88.31 707 GLN A O 1
ATOM 5548 N N . ILE A 1 708 ? 13.832 -3.784 1.907 1.00 87.94 708 ILE A N 1
ATOM 5549 C CA . ILE A 1 708 ? 12.656 -3.708 1.026 1.00 87.94 708 ILE A CA 1
ATOM 5550 C C . ILE A 1 708 ? 13.067 -4.011 -0.417 1.00 87.94 708 ILE A C 1
ATOM 5552 O O . ILE A 1 708 ? 12.448 -4.850 -1.073 1.00 87.94 708 ILE A O 1
ATOM 5556 N N . GLU A 1 709 ? 14.141 -3.383 -0.907 1.00 82.38 709 GLU A N 1
ATOM 5557 C CA . GLU A 1 709 ? 14.661 -3.643 -2.252 1.00 82.38 709 GLU A CA 1
ATOM 5558 C C . GLU A 1 709 ? 15.053 -5.110 -2.433 1.00 82.38 709 GLU A C 1
ATOM 5560 O O . GLU A 1 709 ? 14.739 -5.703 -3.468 1.00 82.38 709 GLU A O 1
ATOM 5565 N N . LYS A 1 710 ? 15.706 -5.712 -1.433 1.00 80.50 710 LYS A N 1
ATOM 5566 C CA . LYS A 1 710 ? 16.092 -7.122 -1.472 1.00 80.50 710 LYS A CA 1
ATOM 5567 C C . LYS A 1 710 ? 14.872 -8.037 -1.529 1.00 80.50 710 LYS A C 1
ATOM 5569 O O . LYS A 1 710 ? 14.826 -8.888 -2.408 1.00 80.50 710 LYS A O 1
ATOM 5574 N N . LEU A 1 711 ? 13.888 -7.837 -0.651 1.00 81.12 711 LEU A N 1
ATOM 5575 C CA . LEU A 1 711 ? 12.672 -8.657 -0.566 1.00 81.12 711 LEU A CA 1
ATOM 5576 C C . LEU A 1 711 ? 11.783 -8.546 -1.815 1.00 81.12 711 LEU A C 1
ATOM 5578 O O . LEU A 1 711 ? 11.088 -9.494 -2.159 1.00 81.12 711 LEU A O 1
ATOM 5582 N N . ILE A 1 712 ? 11.812 -7.408 -2.515 1.00 76.94 712 ILE A N 1
ATOM 5583 C CA . ILE A 1 712 ? 11.101 -7.214 -3.793 1.00 76.94 712 ILE A CA 1
ATOM 5584 C C . ILE A 1 712 ? 11.902 -7.783 -4.980 1.00 76.94 712 ILE A C 1
ATOM 5586 O O . ILE A 1 712 ? 11.381 -7.901 -6.095 1.00 76.94 712 ILE A O 1
ATOM 5590 N N . GLY A 1 713 ? 13.179 -8.126 -4.790 1.00 70.19 713 GLY A N 1
ATOM 5591 C CA . GLY A 1 713 ? 14.084 -8.546 -5.861 1.00 70.19 713 GLY A CA 1
ATOM 5592 C C . GLY A 1 713 ? 14.500 -7.388 -6.776 1.00 70.19 713 GLY A C 1
ATOM 5593 O O . GLY A 1 713 ? 14.545 -7.552 -7.993 1.00 70.19 713 GLY A O 1
ATOM 5594 N N . GLY A 1 714 ? 14.721 -6.197 -6.215 1.00 70.44 714 GLY A N 1
ATOM 5595 C CA . GLY A 1 714 ? 15.188 -4.982 -6.893 1.00 70.44 714 GLY A CA 1
ATOM 5596 C C . GLY A 1 714 ? 14.071 -4.075 -7.423 1.00 70.44 714 GLY A C 1
ATOM 5597 O O . GLY A 1 714 ? 13.085 -4.539 -7.990 1.00 70.44 714 GLY A O 1
ATOM 5598 N N . THR A 1 715 ? 14.241 -2.765 -7.269 1.00 61.78 715 THR A N 1
ATOM 5599 C CA . THR A 1 715 ? 13.308 -1.707 -7.717 1.00 61.78 715 THR A CA 1
ATOM 5600 C C . THR A 1 715 ? 13.768 -1.018 -9.004 1.00 61.78 715 THR A C 1
ATOM 5602 O O . THR A 1 715 ? 12.975 -0.370 -9.678 1.00 61.78 715 THR A O 1
ATOM 5605 N N . SER A 1 716 ? 15.039 -1.194 -9.384 1.00 60.22 716 SER A N 1
ATOM 5606 C CA . SER A 1 716 ? 15.643 -0.631 -10.593 1.00 60.22 716 SER A CA 1
ATOM 5607 C C . SER A 1 716 ? 16.671 -1.586 -11.218 1.00 60.22 716 SER A C 1
ATOM 5609 O O . SER A 1 716 ? 17.187 -2.485 -10.547 1.00 60.22 716 SER A O 1
ATOM 5611 N N . TYR A 1 717 ? 17.035 -1.365 -12.490 1.00 52.62 717 TYR A N 1
ATOM 5612 C CA . TYR A 1 717 ? 18.158 -2.083 -13.117 1.00 52.62 717 TYR A CA 1
ATOM 5613 C C . TYR A 1 717 ? 19.471 -1.864 -12.366 1.00 52.62 717 TYR A C 1
ATOM 5615 O O . TYR A 1 717 ? 20.277 -2.783 -12.285 1.00 52.62 717 TYR A O 1
ATOM 5623 N N . PHE A 1 718 ? 19.681 -0.679 -11.785 1.00 55.41 718 PHE A N 1
ATOM 5624 C CA . PHE A 1 718 ? 20.881 -0.393 -11.006 1.00 55.41 718 PHE A CA 1
ATOM 5625 C C . PHE A 1 718 ? 20.960 -1.272 -9.751 1.00 55.41 718 PHE A C 1
ATOM 5627 O O . PHE A 1 718 ? 22.024 -1.819 -9.459 1.00 55.41 718 PHE A O 1
ATOM 5634 N N . SER A 1 719 ? 19.846 -1.471 -9.039 1.00 55.25 719 SER A N 1
ATOM 5635 C CA . SER A 1 719 ? 19.794 -2.329 -7.844 1.00 55.25 719 SER A CA 1
ATOM 5636 C C . SER A 1 719 ? 20.122 -3.797 -8.176 1.00 55.25 719 SER A C 1
ATOM 5638 O O . SER A 1 719 ? 20.774 -4.474 -7.380 1.00 55.25 719 SER A O 1
ATOM 5640 N N . LEU A 1 720 ? 19.753 -4.268 -9.374 1.00 58.56 720 LEU A N 1
ATOM 5641 C CA . LEU A 1 720 ? 20.085 -5.610 -9.874 1.00 58.56 720 LEU A CA 1
ATOM 5642 C C . LEU A 1 720 ? 21.532 -5.717 -10.383 1.00 58.56 720 LEU A C 1
ATOM 5644 O O . LEU A 1 720 ? 22.272 -6.610 -9.971 1.00 58.56 720 LEU A O 1
ATOM 5648 N N . ASP A 1 721 ? 21.967 -4.781 -11.233 1.00 51.28 721 ASP A N 1
ATOM 5649 C CA . ASP A 1 721 ? 23.299 -4.787 -11.858 1.00 51.28 721 ASP A CA 1
ATOM 5650 C C . ASP A 1 721 ? 24.428 -4.584 -10.833 1.00 51.28 721 ASP A C 1
ATOM 5652 O O . ASP A 1 721 ? 25.529 -5.108 -11.024 1.00 51.28 721 ASP A O 1
ATOM 5656 N N . SER A 1 722 ? 24.167 -3.839 -9.752 1.00 52.28 722 SER A N 1
ATOM 5657 C CA . SER A 1 722 ? 25.119 -3.588 -8.656 1.00 52.28 722 SER A CA 1
ATOM 5658 C C . SER A 1 722 ? 25.208 -4.731 -7.639 1.00 52.28 722 SER A C 1
ATOM 5660 O O . SER A 1 722 ? 26.096 -4.724 -6.786 1.00 52.28 722 SER A O 1
ATOM 5662 N N . GLY A 1 723 ? 24.308 -5.718 -7.716 1.00 53.38 723 GLY A N 1
ATOM 5663 C CA . GLY A 1 723 ? 24.222 -6.818 -6.758 1.00 53.38 723 GLY A CA 1
ATOM 5664 C C . GLY A 1 723 ? 23.632 -6.439 -5.395 1.00 53.38 723 GLY A C 1
ATOM 5665 O O . GLY A 1 723 ? 23.756 -7.239 -4.468 1.00 53.38 723 GLY A O 1
ATOM 5666 N N . ARG A 1 724 ? 22.997 -5.260 -5.263 1.00 51.50 724 ARG A N 1
ATOM 5667 C CA . ARG A 1 724 ? 22.227 -4.859 -4.064 1.00 51.50 724 ARG A CA 1
ATOM 5668 C C . ARG A 1 724 ? 20.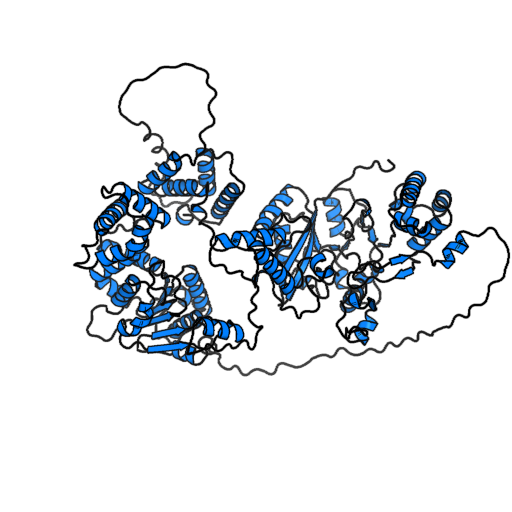999 -5.745 -3.852 1.00 51.50 724 ARG A C 1
ATOM 5670 O O . ARG A 1 724 ? 20.699 -6.113 -2.724 1.00 51.50 724 ARG A O 1
ATOM 5677 N N . ALA A 1 725 ? 20.356 -6.156 -4.942 1.00 53.66 725 ALA A N 1
ATOM 5678 C CA . ALA A 1 725 ? 19.382 -7.239 -4.963 1.00 53.66 725 ALA A CA 1
ATOM 5679 C C . ALA A 1 725 ? 19.928 -8.359 -5.856 1.00 53.66 725 ALA A C 1
ATOM 5681 O O . ALA A 1 725 ? 20.264 -8.131 -7.018 1.00 53.66 725 ALA A O 1
ATOM 5682 N N . SER A 1 726 ? 20.071 -9.569 -5.313 1.00 46.72 726 SER A N 1
ATOM 5683 C CA . SER A 1 726 ? 20.568 -10.710 -6.080 1.00 46.72 726 SER A CA 1
ATOM 5684 C C . SER A 1 726 ? 19.400 -11.486 -6.684 1.00 46.72 726 SER A C 1
ATOM 5686 O O . SER A 1 726 ? 18.431 -11.775 -5.994 1.00 46.72 726 SER A O 1
ATOM 5688 N N . SER A 1 727 ? 19.505 -11.901 -7.945 1.00 47.44 727 SER A N 1
ATOM 5689 C CA . SER A 1 727 ? 18.594 -12.871 -8.577 1.00 47.44 727 SER A CA 1
ATOM 5690 C C . SER A 1 727 ? 18.674 -14.286 -7.978 1.00 47.44 727 SER A C 1
ATOM 5692 O O . SER A 1 727 ? 18.084 -15.219 -8.512 1.00 47.44 727 SER A O 1
ATOM 5694 N N . GLN A 1 728 ? 19.477 -14.466 -6.922 1.00 45.72 728 GLN A N 1
ATOM 5695 C CA . GLN A 1 728 ? 19.892 -15.763 -6.387 1.00 45.72 728 GLN A CA 1
ATOM 5696 C C . GLN A 1 728 ? 19.111 -16.177 -5.140 1.00 45.72 728 GLN A C 1
ATOM 5698 O O . GLN A 1 728 ? 19.212 -17.337 -4.746 1.00 45.72 728 GLN A O 1
ATOM 5703 N N . ASP A 1 729 ? 18.377 -15.254 -4.523 1.00 46.41 729 ASP A N 1
ATOM 5704 C CA . ASP A 1 729 ? 17.532 -15.561 -3.377 1.00 46.41 729 ASP A CA 1
ATOM 5705 C C . ASP A 1 729 ? 16.169 -16.045 -3.906 1.00 46.41 729 ASP A C 1
ATOM 5707 O O . ASP A 1 729 ? 15.639 -15.474 -4.862 1.00 46.41 729 ASP A O 1
ATOM 5711 N N . GLU A 1 730 ? 15.623 -17.130 -3.342 1.00 42.72 730 GLU A N 1
ATOM 5712 C CA . GLU A 1 730 ? 14.224 -17.524 -3.554 1.00 42.72 730 GLU A CA 1
ATOM 5713 C C . GLU A 1 730 ? 13.351 -16.397 -2.999 1.00 42.72 730 GLU A C 1
ATOM 5715 O O . GLU A 1 730 ? 12.984 -16.394 -1.827 1.00 42.72 730 GLU A O 1
ATOM 5720 N N . HIS A 1 731 ? 13.107 -15.377 -3.817 1.00 53.28 731 HIS A N 1
ATOM 5721 C CA . HIS A 1 731 ? 12.325 -14.231 -3.394 1.00 53.28 731 HIS A CA 1
ATOM 5722 C C . HIS A 1 731 ? 10.906 -14.709 -3.137 1.00 53.28 731 HIS A C 1
ATOM 5724 O O . HIS A 1 731 ? 10.223 -15.199 -4.042 1.00 53.28 731 HIS A O 1
ATOM 5730 N N . GLU A 1 732 ? 10.451 -14.562 -1.895 1.00 53.34 732 GLU A N 1
ATOM 5731 C CA . GLU A 1 732 ? 9.025 -14.584 -1.627 1.00 53.34 732 GLU A CA 1
ATOM 5732 C C . GLU A 1 732 ? 8.380 -13.559 -2.569 1.00 53.34 732 GLU A C 1
ATOM 5734 O O . GLU A 1 732 ? 8.884 -12.447 -2.724 1.00 53.34 732 GLU A O 1
ATOM 5739 N N . ASN A 1 733 ? 7.293 -13.932 -3.250 1.00 62.81 733 ASN A N 1
ATOM 5740 C CA . ASN A 1 733 ? 6.525 -13.000 -4.072 1.00 62.81 733 ASN A CA 1
ATOM 5741 C C . ASN A 1 733 ? 5.911 -11.942 -3.142 1.00 62.81 733 ASN A C 1
ATOM 5743 O O . ASN A 1 733 ? 4.749 -12.072 -2.764 1.00 62.81 733 ASN A O 1
ATOM 5747 N N . LEU A 1 734 ? 6.689 -10.947 -2.721 1.00 73.69 734 LEU A N 1
ATOM 5748 C CA . LEU A 1 734 ? 6.311 -9.828 -1.866 1.00 73.69 734 LEU A CA 1
ATOM 5749 C C . LEU A 1 734 ? 6.286 -8.552 -2.711 1.00 73.69 734 LEU A C 1
ATOM 5751 O O . LEU A 1 734 ? 7.115 -8.342 -3.598 1.00 73.69 734 LEU A O 1
ATOM 5755 N N . GLY A 1 735 ? 5.291 -7.713 -2.460 1.00 77.25 735 GLY A N 1
ATOM 5756 C CA . GLY A 1 735 ? 5.179 -6.360 -2.983 1.00 77.25 735 GLY A CA 1
ATOM 5757 C C . GLY A 1 735 ? 5.176 -5.357 -1.833 1.00 77.25 735 GLY A C 1
ATOM 5758 O O . GLY A 1 735 ? 5.137 -5.734 -0.662 1.00 77.25 735 GLY A O 1
ATOM 5759 N N . PHE A 1 736 ? 5.171 -4.064 -2.160 1.00 82.75 736 PHE A N 1
ATOM 5760 C CA . PHE A 1 736 ? 5.195 -2.997 -1.151 1.00 82.75 736 PHE A CA 1
ATOM 5761 C C . PHE A 1 736 ? 4.051 -3.107 -0.127 1.00 82.75 736 PHE A C 1
ATOM 5763 O O . PHE A 1 736 ? 4.256 -2.863 1.056 1.00 82.75 736 PHE A O 1
ATOM 5770 N N . GLY A 1 737 ? 2.862 -3.542 -0.561 1.00 81.62 737 GLY A N 1
ATOM 5771 C CA . GLY A 1 737 ? 1.693 -3.706 0.311 1.00 81.62 737 GLY A CA 1
ATOM 5772 C C . GLY A 1 737 ? 1.789 -4.843 1.338 1.00 81.62 737 GLY A C 1
ATOM 5773 O O . GLY A 1 737 ? 0.963 -4.897 2.247 1.00 81.62 737 GLY A O 1
ATOM 5774 N N . ASP A 1 738 ? 2.772 -5.739 1.224 1.00 84.69 738 ASP A N 1
ATOM 5775 C CA . ASP A 1 738 ? 3.003 -6.814 2.201 1.00 84.69 738 ASP A CA 1
ATOM 5776 C C . ASP A 1 738 ? 3.944 -6.393 3.337 1.00 84.69 738 ASP A C 1
ATOM 5778 O O . ASP A 1 738 ? 4.188 -7.167 4.264 1.00 84.69 738 ASP A O 1
ATOM 5782 N N . MET A 1 739 ? 4.492 -5.179 3.265 1.00 89.44 739 MET A N 1
ATOM 5783 C CA . MET A 1 739 ? 5.513 -4.688 4.180 1.00 89.44 739 MET A CA 1
ATOM 5784 C C . MET A 1 739 ? 4.946 -3.593 5.081 1.00 89.44 739 MET A C 1
ATOM 5786 O O . MET A 1 739 ? 4.174 -2.737 4.654 1.00 89.44 739 MET A O 1
ATOM 5790 N N . ALA A 1 740 ? 5.345 -3.612 6.351 1.00 93.31 740 ALA A N 1
ATOM 5791 C CA . ALA A 1 740 ? 4.969 -2.597 7.324 1.00 93.31 740 ALA A CA 1
ATOM 5792 C C . ALA A 1 740 ? 6.164 -2.245 8.211 1.00 93.31 740 ALA A C 1
ATOM 5794 O O . ALA A 1 740 ? 6.823 -3.132 8.752 1.00 93.31 740 ALA A O 1
ATOM 5795 N N . VAL A 1 741 ? 6.395 -0.946 8.406 1.00 93.88 741 VAL A N 1
ATOM 5796 C CA . VAL A 1 741 ? 7.381 -0.427 9.361 1.00 93.88 741 VAL A CA 1
ATOM 5797 C C . VAL A 1 741 ? 6.635 0.099 10.579 1.00 93.88 741 VAL A C 1
ATOM 5799 O O . VAL A 1 741 ? 5.821 1.016 10.478 1.00 93.88 741 VAL A O 1
ATOM 5802 N N . LEU A 1 742 ? 6.880 -0.518 11.735 1.00 93.69 742 LEU A N 1
ATOM 5803 C CA . LEU A 1 742 ? 6.223 -0.175 12.993 1.00 93.69 742 LEU A CA 1
ATOM 5804 C C . LEU A 1 742 ? 7.211 0.546 13.908 1.00 93.69 742 LEU A C 1
ATOM 5806 O O . LEU A 1 742 ? 8.246 -0.007 14.267 1.00 93.69 742 LEU A O 1
ATOM 5810 N N . PHE A 1 743 ? 6.859 1.755 14.334 1.00 91.44 743 PHE A N 1
ATOM 5811 C CA . PHE A 1 743 ? 7.665 2.579 15.234 1.00 91.44 743 PHE A CA 1
ATOM 5812 C C . PHE A 1 743 ? 6.863 3.017 16.466 1.00 91.44 743 PHE A C 1
ATOM 5814 O O . PHE A 1 743 ? 5.631 2.972 16.492 1.00 91.44 743 PHE A O 1
ATOM 5821 N N . ARG A 1 744 ? 7.565 3.414 17.534 1.00 89.44 744 ARG A N 1
ATOM 5822 C CA . ARG A 1 744 ? 6.956 3.697 18.844 1.00 89.44 744 ARG A CA 1
ATOM 5823 C C . ARG A 1 744 ? 6.351 5.096 18.933 1.00 89.44 744 ARG A C 1
ATOM 5825 O O . ARG A 1 744 ? 5.356 5.273 19.644 1.00 89.44 744 ARG A O 1
ATOM 5832 N N . LEU A 1 745 ? 6.978 6.078 18.291 1.00 85.75 745 LEU A N 1
ATOM 5833 C CA . LEU A 1 745 ? 6.594 7.489 18.285 1.00 85.75 745 LEU A CA 1
ATOM 5834 C C . LEU A 1 745 ? 6.480 7.982 16.847 1.00 85.75 745 LEU A C 1
ATOM 5836 O O . LEU A 1 745 ? 7.346 7.675 16.036 1.00 85.75 745 LEU A O 1
ATOM 5840 N N . ASN A 1 746 ? 5.477 8.819 16.559 1.00 82.75 746 ASN A N 1
ATOM 5841 C CA . ASN A 1 746 ? 5.277 9.349 15.209 1.00 82.75 746 ASN A CA 1
ATOM 5842 C C . ASN A 1 746 ? 6.531 10.034 14.654 1.00 82.75 746 ASN A C 1
ATOM 5844 O O . ASN A 1 746 ? 6.841 9.798 13.499 1.00 82.75 746 ASN A O 1
ATOM 5848 N N . ALA A 1 747 ? 7.286 10.779 15.468 1.00 83.00 747 ALA A N 1
ATOM 5849 C CA . ALA A 1 747 ? 8.512 11.464 15.038 1.00 83.00 747 ALA A CA 1
ATOM 5850 C C . ALA A 1 747 ? 9.595 10.533 14.453 1.00 83.00 747 ALA A C 1
ATOM 5852 O O . ALA A 1 747 ? 10.421 10.979 13.672 1.00 83.00 747 ALA A O 1
ATOM 5853 N N . GLN A 1 748 ? 9.589 9.235 14.786 1.00 89.25 748 GLN A N 1
ATOM 5854 C CA . GLN A 1 748 ? 10.522 8.271 14.184 1.00 89.25 748 GLN A CA 1
ATOM 5855 C C . GLN A 1 748 ? 10.202 7.994 12.708 1.00 89.25 748 GLN A C 1
ATOM 5857 O O . GLN A 1 748 ? 11.066 7.534 11.974 1.00 89.25 748 GLN A O 1
ATOM 5862 N N . GLY A 1 749 ? 8.965 8.261 12.277 1.00 88.94 749 GLY A N 1
ATOM 5863 C CA . GLY A 1 749 ? 8.534 8.089 10.892 1.00 88.94 749 GLY A CA 1
ATOM 5864 C C . GLY A 1 749 ? 9.261 9.008 9.911 1.00 88.94 749 GLY A C 1
ATOM 5865 O O . GLY A 1 749 ? 9.456 8.615 8.769 1.00 88.94 749 GLY A O 1
ATOM 5866 N N . ASP A 1 750 ? 9.701 10.188 10.354 1.00 87.44 750 ASP A N 1
ATOM 5867 C CA . ASP A 1 750 ? 10.202 11.247 9.469 1.00 87.44 750 ASP A CA 1
ATOM 5868 C C . ASP A 1 750 ? 11.481 10.810 8.721 1.00 87.44 750 ASP A C 1
ATOM 5870 O O . ASP A 1 750 ? 11.607 11.025 7.517 1.00 87.44 750 ASP A O 1
ATOM 5874 N N . ALA A 1 751 ? 12.388 10.095 9.400 1.00 90.94 751 ALA A N 1
ATOM 5875 C CA . ALA A 1 751 ? 13.595 9.540 8.780 1.00 90.94 751 ALA A CA 1
ATOM 5876 C C . ALA A 1 751 ? 13.278 8.471 7.714 1.00 90.94 751 ALA A C 1
ATOM 5878 O O . ALA A 1 751 ? 13.947 8.404 6.680 1.00 90.94 751 ALA A O 1
ATOM 5879 N N . PHE A 1 752 ? 12.242 7.653 7.940 1.00 92.81 752 PHE A N 1
ATOM 5880 C CA . PHE A 1 752 ? 11.800 6.649 6.969 1.00 92.81 752 PHE A CA 1
ATOM 5881 C C . PHE A 1 752 ? 11.138 7.294 5.750 1.00 92.81 752 PHE A C 1
ATOM 5883 O O . PHE A 1 752 ? 11.408 6.872 4.631 1.00 92.81 752 PHE A O 1
ATOM 5890 N N . GLU A 1 753 ? 10.316 8.330 5.935 1.00 87.62 753 GLU A N 1
ATOM 5891 C CA . GLU A 1 753 ? 9.694 9.054 4.819 1.00 87.62 753 GLU A CA 1
ATOM 5892 C C . GLU A 1 753 ? 10.731 9.694 3.902 1.00 87.62 753 GLU A C 1
ATOM 5894 O O . GLU A 1 753 ? 10.616 9.594 2.678 1.00 87.62 753 GLU A O 1
ATOM 5899 N N . GLU A 1 754 ? 11.759 10.319 4.481 1.00 84.88 754 GLU A N 1
ATOM 5900 C CA . GLU A 1 754 ? 12.853 10.908 3.714 1.00 84.88 754 GLU A CA 1
ATOM 5901 C C . GLU A 1 754 ? 13.598 9.833 2.909 1.00 84.88 754 GLU A C 1
ATOM 5903 O O . GLU A 1 754 ? 13.807 9.991 1.702 1.00 84.88 754 GLU A O 1
ATOM 5908 N N . ALA A 1 755 ? 13.956 8.718 3.555 1.00 89.00 755 ALA A N 1
ATOM 5909 C CA . ALA A 1 755 ? 14.674 7.620 2.915 1.00 89.00 755 ALA A CA 1
ATOM 5910 C C . ALA A 1 755 ? 13.845 6.946 1.810 1.00 89.00 755 ALA A C 1
ATOM 5912 O O . ALA A 1 755 ? 14.344 6.757 0.701 1.00 89.00 755 ALA A O 1
ATOM 5913 N N . PHE A 1 756 ? 12.567 6.644 2.060 1.00 88.62 756 PHE A N 1
ATOM 5914 C CA . PHE A 1 756 ? 11.672 6.048 1.062 1.00 88.62 756 PHE A CA 1
ATOM 5915 C C . PHE A 1 756 ? 11.427 6.988 -0.112 1.00 88.62 756 PHE A C 1
ATOM 5917 O O . PHE A 1 756 ? 11.498 6.556 -1.262 1.00 88.62 756 PHE A O 1
ATOM 5924 N N . SER A 1 757 ? 11.229 8.281 0.152 1.00 80.94 757 SER A N 1
ATOM 5925 C CA . SER A 1 757 ? 11.073 9.286 -0.902 1.00 80.94 757 SER A CA 1
ATOM 5926 C C . SER A 1 757 ? 12.325 9.392 -1.769 1.00 80.94 757 SER A C 1
ATOM 5928 O O . SER A 1 757 ? 12.212 9.418 -2.994 1.00 80.94 757 SER A O 1
ATOM 5930 N N . ARG A 1 758 ? 13.515 9.400 -1.150 1.00 81.38 758 ARG A N 1
ATOM 5931 C CA . ARG A 1 758 ? 14.811 9.399 -1.848 1.00 81.38 758 ARG A CA 1
ATOM 5932 C C . ARG A 1 758 ? 15.013 8.132 -2.682 1.00 81.38 758 ARG A C 1
ATOM 5934 O O . ARG A 1 758 ? 15.538 8.221 -3.787 1.00 81.38 758 ARG A O 1
ATOM 5941 N N . ALA A 1 759 ? 14.591 6.978 -2.170 1.00 77.81 759 ALA A N 1
ATOM 5942 C CA . ALA A 1 759 ? 14.688 5.690 -2.853 1.00 77.81 759 ALA A CA 1
ATOM 5943 C C . ALA A 1 759 ? 13.580 5.453 -3.899 1.00 77.81 759 ALA A C 1
ATOM 5945 O O . ALA A 1 759 ? 13.607 4.442 -4.598 1.00 77.81 759 ALA A O 1
ATOM 5946 N N . GLY A 1 760 ? 12.592 6.350 -4.009 1.00 74.69 760 GLY A N 1
ATOM 5947 C CA . GLY A 1 760 ? 11.433 6.163 -4.887 1.00 74.69 760 GLY A CA 1
ATOM 5948 C C . GLY A 1 760 ? 10.504 5.023 -4.449 1.00 74.69 760 GLY A C 1
ATOM 5949 O O . GLY A 1 760 ? 9.764 4.488 -5.271 1.00 74.69 760 GLY A O 1
ATOM 5950 N N . ILE A 1 761 ? 10.543 4.627 -3.174 1.00 82.81 761 ILE A N 1
ATOM 5951 C CA . ILE A 1 761 ? 9.690 3.573 -2.616 1.00 82.81 761 ILE A CA 1
ATOM 5952 C C . ILE A 1 761 ? 8.318 4.174 -2.265 1.00 82.81 761 ILE A C 1
ATOM 5954 O O . ILE A 1 761 ? 8.261 5.119 -1.476 1.00 82.81 761 ILE A O 1
ATOM 5958 N N . PRO A 1 762 ? 7.201 3.644 -2.801 1.00 80.62 762 PRO A N 1
ATOM 5959 C CA . PRO A 1 762 ? 5.868 4.101 -2.425 1.00 80.62 762 PRO A CA 1
ATOM 5960 C C . PRO A 1 762 ? 5.526 3.654 -0.996 1.00 80.62 762 PRO A C 1
ATOM 5962 O O . PRO A 1 762 ? 5.716 2.491 -0.637 1.00 80.62 762 PRO A O 1
ATOM 5965 N N . PHE A 1 763 ? 4.982 4.563 -0.182 1.00 83.12 763 PHE A N 1
ATOM 5966 C CA . PHE A 1 763 ? 4.596 4.282 1.203 1.00 83.12 763 PHE A CA 1
ATOM 5967 C C . PHE A 1 763 ? 3.309 5.013 1.606 1.00 83.12 763 PHE A C 1
ATOM 5969 O O . PHE A 1 763 ? 2.920 6.008 1.001 1.00 83.12 763 PHE A O 1
ATOM 5976 N N . VAL A 1 764 ? 2.660 4.520 2.667 1.00 81.50 764 VAL A N 1
ATOM 5977 C CA . VAL A 1 764 ? 1.515 5.171 3.320 1.00 81.50 764 VAL A CA 1
ATOM 5978 C C . VAL A 1 764 ? 1.801 5.278 4.813 1.00 81.50 764 VAL A C 1
ATOM 5980 O O . VAL A 1 764 ? 2.044 4.264 5.471 1.00 81.50 764 VAL A O 1
ATOM 5983 N N . ARG A 1 765 ? 1.726 6.490 5.374 1.00 81.50 765 ARG A N 1
ATOM 5984 C CA . ARG A 1 765 ? 1.848 6.713 6.820 1.00 81.50 765 ARG A CA 1
ATOM 5985 C C . ARG A 1 765 ? 0.474 6.781 7.475 1.00 81.50 765 ARG A C 1
ATOM 5987 O O . ARG A 1 765 ? -0.401 7.538 7.072 1.00 81.50 765 ARG A O 1
ATOM 5994 N N . SER A 1 766 ? 0.286 5.986 8.524 1.00 72.31 766 SER A N 1
ATOM 5995 C CA . SER A 1 766 ? -0.913 6.025 9.363 1.00 72.31 766 SER A CA 1
ATOM 5996 C C . SER A 1 766 ? -0.653 6.857 10.621 1.00 72.31 766 SER A C 1
ATOM 5998 O O . SER A 1 766 ? 0.415 6.753 11.218 1.00 72.31 766 SER A O 1
ATOM 6000 N N . GLY A 1 767 ? -1.651 7.623 11.074 1.00 63.28 767 GLY A N 1
ATOM 6001 C CA . GLY A 1 767 ? -1.577 8.384 12.331 1.00 63.28 767 GLY A CA 1
ATOM 6002 C C . GLY A 1 767 ? -1.143 9.848 12.197 1.00 63.28 767 GLY A C 1
ATOM 6003 O O . GLY A 1 767 ? -0.660 10.416 13.179 1.00 63.28 767 GLY A O 1
ATOM 6004 N N . GLU A 1 768 ? -1.315 10.454 11.018 1.00 65.12 768 GLU A N 1
ATOM 6005 C CA . GLU A 1 768 ? -1.225 11.909 10.843 1.00 65.12 768 GLU A CA 1
ATOM 6006 C C . GLU A 1 768 ? -2.190 12.649 11.778 1.00 65.12 768 GLU A C 1
ATOM 6008 O O . GLU A 1 768 ? -3.213 12.109 12.218 1.00 65.12 768 GLU A O 1
ATOM 6013 N N . LYS A 1 769 ? -1.876 13.917 12.061 1.00 67.06 769 LYS A N 1
ATOM 6014 C CA . LYS A 1 769 ? -2.838 14.800 12.720 1.00 67.06 769 LYS A CA 1
ATOM 6015 C C . LYS A 1 769 ? -4.106 14.873 11.861 1.00 67.06 769 LYS A C 1
ATOM 6017 O O . LYS A 1 769 ? -3.988 14.961 10.637 1.00 67.06 769 LYS A O 1
ATOM 6022 N N . PRO A 1 770 ? -5.306 14.845 12.466 1.00 73.62 770 PRO A N 1
ATOM 6023 C CA . PRO A 1 770 ? -6.543 15.050 11.730 1.00 73.62 770 PRO A CA 1
ATOM 6024 C C . PRO A 1 770 ? -6.437 16.284 10.834 1.00 73.62 770 PRO A C 1
ATOM 6026 O O . PRO A 1 770 ? -6.008 17.339 11.296 1.00 73.62 770 PRO A O 1
ATOM 6029 N N . LEU A 1 771 ? -6.861 16.171 9.571 1.00 80.88 771 LEU A N 1
ATOM 6030 C CA . LEU A 1 771 ? -6.797 17.269 8.598 1.00 80.88 771 LEU A CA 1
ATOM 6031 C C . LEU A 1 771 ? -7.408 18.569 9.153 1.00 80.88 771 LEU A C 1
ATOM 6033 O O . LEU A 1 771 ? -6.884 19.653 8.927 1.00 80.88 771 LEU A O 1
ATOM 6037 N N . ILE A 1 772 ? -8.476 18.442 9.950 1.00 84.25 772 ILE A N 1
ATOM 6038 C CA . ILE A 1 772 ? -9.183 19.537 10.635 1.00 84.25 772 ILE A CA 1
ATOM 6039 C C . ILE A 1 772 ? -8.329 20.320 11.648 1.00 84.25 772 ILE A C 1
ATOM 6041 O O . ILE A 1 772 ? -8.760 21.371 12.115 1.00 84.25 772 ILE A O 1
ATOM 6045 N N . GLU A 1 773 ? -7.144 19.830 12.018 1.00 78.56 773 GLU A N 1
ATOM 6046 C CA . GLU A 1 773 ? -6.181 20.550 12.859 1.00 78.56 773 GLU A CA 1
ATOM 6047 C C . GLU A 1 773 ? -5.214 21.414 12.040 1.00 78.56 773 GLU A C 1
ATOM 6049 O O . GLU A 1 773 ? -4.704 22.413 12.554 1.00 78.56 773 GLU A O 1
ATOM 6054 N N . GLY A 1 774 ? -4.969 21.047 10.780 1.00 82.81 774 GLY A N 1
ATOM 6055 C CA . GLY A 1 774 ? -4.038 21.731 9.890 1.00 82.81 774 GLY A CA 1
ATOM 6056 C C . GLY A 1 774 ? -4.578 23.077 9.419 1.00 82.81 774 GLY A C 1
ATOM 6057 O O . GLY A 1 774 ? -5.762 23.221 9.124 1.00 82.81 774 GLY A O 1
ATOM 6058 N N . PHE A 1 775 ? -3.713 24.082 9.326 1.00 82.44 775 PHE A N 1
ATOM 6059 C CA . PHE A 1 775 ? -4.047 25.322 8.629 1.00 82.44 775 PHE A CA 1
ATOM 6060 C C . PHE A 1 775 ? -4.023 25.085 7.101 1.00 82.44 775 PHE A C 1
ATOM 6062 O O . PHE A 1 775 ? -3.203 24.282 6.648 1.00 82.44 775 PHE A O 1
ATOM 6069 N N . PRO A 1 776 ? -4.913 25.710 6.298 1.00 84.69 776 PRO A N 1
ATOM 6070 C CA . PRO A 1 776 ? -6.038 26.583 6.676 1.00 84.69 776 PRO A CA 1
ATOM 6071 C C . PRO A 1 776 ? -7.341 25.838 7.027 1.00 84.69 776 PRO A C 1
ATOM 6073 O O . PRO A 1 776 ? -8.355 26.467 7.341 1.00 84.69 776 PRO A O 1
ATOM 6076 N N . VAL A 1 777 ? -7.340 24.503 6.968 1.00 88.25 777 VAL A N 1
ATOM 6077 C CA . VAL A 1 777 ? -8.529 23.651 7.149 1.00 88.25 777 VAL A CA 1
ATOM 6078 C C . VAL A 1 777 ? -9.178 23.862 8.517 1.00 88.25 777 VAL A C 1
ATOM 6080 O O . VAL A 1 777 ? -10.398 23.936 8.595 1.00 88.25 777 VAL A O 1
ATOM 6083 N N . ASN A 1 778 ? -8.408 24.053 9.583 1.00 85.00 778 ASN A N 1
ATOM 6084 C CA . ASN A 1 778 ? -8.924 24.321 10.926 1.00 85.00 778 ASN A CA 1
ATOM 6085 C C . ASN A 1 778 ? -9.829 25.566 11.009 1.00 85.00 778 ASN A C 1
ATOM 6087 O O . ASN A 1 778 ? -10.849 25.540 11.702 1.00 85.00 778 ASN A O 1
ATOM 6091 N N . VAL A 1 779 ? -9.503 26.642 10.285 1.00 85.44 779 VAL A N 1
ATOM 6092 C CA . VAL A 1 779 ? -10.316 27.867 10.214 1.00 85.44 779 VAL A CA 1
ATOM 6093 C C . VAL A 1 779 ? -11.575 27.613 9.392 1.00 85.44 779 VAL A C 1
ATOM 6095 O O . VAL A 1 779 ? -12.678 27.943 9.833 1.00 85.44 779 VAL A O 1
ATOM 6098 N N . LEU A 1 780 ? -11.420 26.981 8.225 1.00 88.62 780 LEU A N 1
ATOM 6099 C CA . LEU A 1 780 ? -12.528 26.653 7.325 1.00 88.62 780 LEU A CA 1
ATOM 6100 C C . LEU A 1 780 ? -13.532 25.711 7.995 1.00 88.62 780 LEU A C 1
ATOM 6102 O O . LEU A 1 780 ? -14.736 25.930 7.920 1.00 88.62 780 LEU A O 1
ATOM 6106 N N . TRP A 1 781 ? -13.045 24.712 8.723 1.00 87.44 781 TRP A N 1
ATOM 6107 C CA . TRP A 1 781 ? -13.860 23.771 9.478 1.00 87.44 781 TRP A CA 1
ATOM 6108 C C . TRP A 1 781 ? -14.733 24.482 10.519 1.00 87.44 781 TRP A C 1
ATOM 6110 O O . TRP A 1 781 ? -15.939 24.246 10.584 1.00 87.44 781 TRP A O 1
ATOM 6120 N N . ARG A 1 782 ? -14.165 25.423 11.287 1.00 85.06 782 ARG A N 1
ATOM 6121 C CA . ARG A 1 782 ? -14.935 26.223 12.260 1.00 85.06 782 ARG A CA 1
ATOM 6122 C C . ARG A 1 782 ? -15.930 27.166 11.609 1.00 85.06 782 ARG A C 1
ATOM 6124 O O . ARG A 1 782 ? -17.028 27.348 12.139 1.00 85.06 782 ARG A O 1
ATOM 6131 N N . PHE A 1 783 ? -15.576 27.733 10.461 1.00 86.88 783 PHE A N 1
ATOM 6132 C CA . PHE A 1 783 ? -16.514 28.514 9.667 1.00 86.88 783 PHE A CA 1
ATOM 6133 C C . PHE A 1 783 ? -17.717 27.658 9.252 1.00 86.88 783 PHE A C 1
ATOM 6135 O O . PHE A 1 783 ? -18.855 28.032 9.530 1.00 86.88 783 PHE A O 1
ATOM 6142 N N . LEU A 1 784 ? -17.479 26.474 8.680 1.00 87.69 784 LEU A N 1
ATOM 6143 C CA . LEU A 1 784 ? -18.535 25.555 8.251 1.00 87.69 784 LEU A CA 1
ATOM 6144 C C . LEU A 1 784 ? -19.423 25.099 9.421 1.00 87.69 784 LEU A C 1
ATOM 6146 O O . LEU A 1 784 ? -20.646 25.096 9.287 1.00 87.69 784 LEU A O 1
ATOM 6150 N N . GLN A 1 785 ? -18.844 24.796 10.588 1.00 83.50 785 GLN A N 1
ATOM 6151 C CA . GLN A 1 785 ? -19.616 24.481 11.799 1.00 83.50 785 GLN A CA 1
ATOM 6152 C C . GLN A 1 785 ? -20.492 25.655 12.258 1.00 83.50 785 GLN A C 1
ATOM 6154 O O . GLN A 1 785 ? -21.634 25.446 12.658 1.00 83.50 785 GLN A O 1
ATOM 6159 N N . THR A 1 786 ? -19.990 26.890 12.164 1.00 84.25 786 THR A N 1
ATOM 6160 C CA . THR A 1 786 ? -20.757 28.100 12.511 1.00 84.25 786 THR A CA 1
ATOM 6161 C C . THR A 1 786 ? -21.901 28.346 11.528 1.00 84.25 786 THR A C 1
ATOM 6163 O O . THR A 1 786 ? -22.975 28.785 11.930 1.00 84.25 786 THR A O 1
ATOM 6166 N N . VAL A 1 787 ? -21.696 28.040 10.244 1.00 84.06 787 VAL A N 1
ATOM 6167 C CA . VAL A 1 787 ? -22.746 28.117 9.217 1.00 84.06 787 VAL A CA 1
ATOM 6168 C C . VAL A 1 787 ? -23.826 27.063 9.458 1.00 84.06 787 VAL A C 1
ATOM 6170 O O . VAL A 1 787 ? -25.008 27.378 9.335 1.00 84.06 787 VAL A O 1
ATOM 6173 N N . LEU A 1 788 ? -23.442 25.833 9.820 1.00 81.06 788 LEU A N 1
ATOM 6174 C CA . LEU A 1 788 ? -24.400 24.756 10.084 1.00 81.06 788 LEU A CA 1
ATOM 6175 C C . LEU A 1 788 ? -25.171 24.967 11.397 1.00 81.06 788 LEU A C 1
ATOM 6177 O O . LEU A 1 788 ? -26.368 24.690 11.456 1.00 81.06 788 LEU A O 1
ATOM 6181 N N . TYR A 1 789 ? -24.506 25.486 12.431 1.00 75.94 789 TYR A N 1
ATOM 6182 C CA . TYR A 1 789 ? -25.067 25.685 13.769 1.00 75.94 789 TYR A CA 1
ATOM 6183 C C . TYR A 1 789 ? -24.983 27.160 14.200 1.00 75.94 789 TYR A C 1
ATOM 6185 O O . TYR A 1 789 ? -24.262 27.488 15.148 1.00 75.94 789 TYR A O 1
ATOM 6193 N N . PRO A 1 790 ? -25.731 28.069 13.546 1.00 74.19 790 PRO A N 1
ATOM 6194 C CA . PRO A 1 790 ? -25.598 29.509 13.755 1.00 74.19 790 PRO A CA 1
ATOM 6195 C C . PRO A 1 790 ? -26.009 29.964 15.155 1.00 74.19 790 PRO A C 1
ATOM 6197 O O . PRO A 1 790 ? -25.538 31.000 15.594 1.00 74.19 790 PRO A O 1
ATOM 6200 N N . GLU A 1 791 ? -26.837 29.210 15.878 1.00 74.50 791 GLU A N 1
ATOM 6201 C CA . GLU A 1 791 ? -27.240 29.541 17.254 1.00 74.50 791 GLU A CA 1
ATOM 6202 C C . GLU A 1 791 ? -26.283 28.965 18.316 1.00 74.50 791 GLU A C 1
ATOM 6204 O O . GLU A 1 791 ? -26.429 29.239 19.509 1.00 74.50 791 GLU A O 1
ATOM 6209 N N . ASN A 1 792 ? -25.285 28.166 17.915 1.00 70.81 792 ASN A N 1
ATOM 6210 C CA . ASN A 1 792 ? -24.333 27.579 18.851 1.00 70.81 792 ASN A CA 1
ATOM 6211 C C . ASN A 1 792 ? -23.194 28.569 19.150 1.00 70.81 792 ASN A C 1
ATOM 6213 O O . ASN A 1 792 ? -22.248 28.731 18.373 1.00 70.81 792 ASN A O 1
ATOM 6217 N N . ALA A 1 793 ? -23.281 29.207 20.320 1.00 71.56 793 ALA A N 1
ATOM 6218 C CA . ALA A 1 793 ? -22.313 30.197 20.790 1.00 71.56 793 ALA A CA 1
ATOM 6219 C C . ALA A 1 793 ? -20.867 29.669 20.842 1.00 71.56 793 ALA A C 1
ATOM 6221 O O . ALA A 1 793 ? -19.935 30.447 20.646 1.00 71.56 793 ALA A O 1
ATOM 6222 N N . TYR A 1 794 ? -20.664 28.360 21.050 1.00 74.31 794 TYR A N 1
ATOM 6223 C CA . TYR A 1 794 ? -19.327 27.768 21.086 1.00 74.31 794 TYR A CA 1
ATOM 6224 C C . TYR A 1 794 ? -18.627 27.856 19.734 1.00 74.31 794 TYR A C 1
ATOM 6226 O O . TYR A 1 794 ? -17.490 28.314 19.663 1.00 74.31 794 TYR A O 1
ATOM 6234 N N . TYR A 1 795 ? -19.293 27.435 18.653 1.00 78.19 795 TYR A N 1
ATOM 6235 C CA . TYR A 1 795 ? -18.677 27.460 17.326 1.00 78.19 795 TYR A CA 1
ATOM 6236 C C . TYR A 1 795 ? -18.400 28.892 16.873 1.00 78.19 795 TYR A C 1
ATOM 6238 O O . TYR A 1 795 ? -17.322 29.153 16.340 1.00 78.19 795 TYR A O 1
ATOM 6246 N N . GLN A 1 796 ? -19.304 29.826 17.186 1.00 77.31 796 GLN A N 1
ATOM 6247 C CA . GLN A 1 796 ? -19.084 31.252 16.947 1.00 77.31 796 GLN A CA 1
ATOM 6248 C C . GLN A 1 796 ? -17.846 31.780 17.685 1.00 77.31 796 GLN A C 1
ATOM 6250 O O . GLN A 1 796 ? -16.994 32.425 17.073 1.00 77.31 796 GLN A O 1
ATOM 6255 N N . GLU A 1 797 ? -17.726 31.505 18.988 1.00 74.19 797 GLU A N 1
ATOM 6256 C CA . GLU A 1 797 ? -16.597 31.959 19.806 1.00 74.19 797 GLU A CA 1
ATOM 6257 C C . GLU A 1 797 ? -15.284 31.295 19.365 1.00 74.19 797 GLU A C 1
ATOM 6259 O O . GLU A 1 797 ? -14.279 31.979 19.179 1.00 74.19 797 GLU A O 1
ATOM 6264 N N . ALA A 1 798 ? -15.292 29.985 19.109 1.00 73.50 798 ALA A N 1
ATOM 6265 C CA . ALA A 1 798 ? -14.127 29.238 18.638 1.00 73.50 798 ALA A CA 1
ATOM 6266 C C . ALA A 1 798 ? -13.631 29.742 17.273 1.00 73.50 79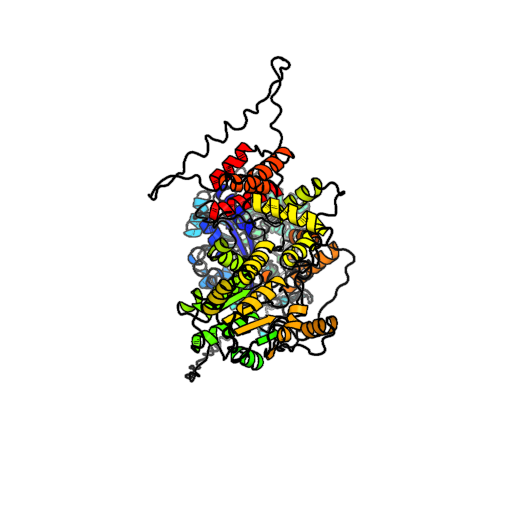8 ALA A C 1
ATOM 6268 O O . ALA A 1 798 ? -12.428 29.932 17.080 1.00 73.50 798 ALA A O 1
ATOM 6269 N N . TYR A 1 799 ? -14.549 30.005 16.340 1.00 80.50 799 TYR A N 1
ATOM 6270 C CA . TYR A 1 799 ? -14.229 30.608 15.048 1.00 80.50 799 TYR A CA 1
ATOM 6271 C C . TYR A 1 799 ? -13.650 32.022 15.213 1.00 80.50 799 TYR A C 1
ATOM 6273 O O . TYR A 1 799 ? -12.633 32.351 14.598 1.00 80.50 799 TYR A O 1
ATOM 6281 N N . GLN A 1 800 ? -14.237 32.838 16.093 1.00 75.44 800 GLN A N 1
ATOM 6282 C CA . GLN A 1 800 ? -13.763 34.193 16.366 1.00 75.44 800 GLN A CA 1
ATOM 6283 C C . GLN A 1 800 ? -12.364 34.201 17.008 1.00 75.44 800 GLN A C 1
ATOM 6285 O O . GLN A 1 800 ? -11.517 34.991 16.603 1.00 75.44 800 GLN A O 1
ATOM 6290 N N . ILE A 1 801 ? -12.068 33.277 17.927 1.00 72.38 801 ILE A N 1
ATOM 6291 C CA . ILE A 1 801 ? -10.738 33.126 18.544 1.00 72.38 801 ILE A CA 1
ATOM 6292 C C . ILE A 1 801 ? -9.673 32.755 17.504 1.00 72.38 801 ILE A C 1
ATOM 6294 O O . ILE A 1 801 ? -8.573 33.310 17.529 1.00 72.38 801 ILE A O 1
ATOM 6298 N N . LEU A 1 802 ? -9.968 31.821 16.593 1.00 71.19 802 LEU A N 1
ATOM 6299 C CA . LEU A 1 802 ? -9.027 31.454 15.526 1.00 71.19 802 LEU A CA 1
ATOM 6300 C C . LEU A 1 802 ? -8.759 32.631 14.586 1.00 71.19 802 LEU A C 1
ATOM 6302 O O . LEU A 1 802 ? -7.619 32.842 14.176 1.00 71.19 802 LEU A O 1
ATOM 6306 N N . LYS A 1 803 ? -9.794 33.422 14.297 1.00 67.38 803 LYS A N 1
ATOM 6307 C CA . LYS A 1 803 ? -9.685 34.647 13.506 1.00 67.38 803 LYS A CA 1
ATOM 6308 C C . LYS A 1 803 ? -8.847 35.723 14.211 1.00 67.38 803 LYS A C 1
ATOM 6310 O O . LYS A 1 803 ? -7.989 36.332 13.580 1.00 67.38 803 LYS A O 1
ATOM 6315 N N . ASP A 1 804 ? -9.058 35.936 15.509 1.00 64.81 804 ASP A N 1
ATOM 6316 C CA . ASP A 1 804 ? -8.422 37.021 16.271 1.00 64.81 804 ASP A CA 1
ATOM 6317 C C . ASP A 1 804 ? -6.967 36.725 16.673 1.00 64.81 804 ASP A C 1
ATOM 6319 O O . ASP A 1 804 ? -6.170 37.652 16.807 1.00 64.81 804 ASP A O 1
ATOM 6323 N N . ASN A 1 805 ? -6.573 35.453 16.801 1.00 60.16 805 ASN A N 1
ATOM 6324 C CA . ASN A 1 805 ? -5.190 35.053 17.107 1.00 60.16 805 ASN A CA 1
ATOM 6325 C C . ASN A 1 805 ? -4.210 35.189 15.921 1.00 60.16 805 ASN A C 1
ATOM 6327 O O . ASN A 1 805 ? -3.095 34.674 15.986 1.00 60.16 805 ASN A O 1
ATOM 6331 N N . GLY A 1 806 ? -4.591 35.876 14.840 1.00 54.69 806 GLY A N 1
ATOM 6332 C CA . GLY A 1 806 ? -3.689 36.185 13.725 1.00 54.69 806 GLY A CA 1
ATOM 6333 C C . GLY A 1 806 ? -3.368 35.003 12.806 1.00 54.69 806 GLY A C 1
ATOM 6334 O O . GLY A 1 806 ? -2.435 35.100 12.016 1.00 54.69 806 GLY A O 1
ATOM 6335 N N . LEU A 1 807 ? -4.136 33.908 12.871 1.00 60.06 807 LEU A N 1
ATOM 6336 C CA . LEU A 1 807 ? -4.036 32.800 11.909 1.00 60.06 807 LEU A CA 1
ATOM 6337 C C . LEU A 1 807 ? -4.629 33.166 10.538 1.00 60.06 807 LEU A C 1
ATOM 6339 O O . LEU A 1 807 ? -4.458 32.433 9.577 1.00 60.06 807 LEU A O 1
ATOM 6343 N N . THR A 1 808 ? -5.310 34.306 10.412 1.00 56.53 808 THR A N 1
ATOM 6344 C CA . THR A 1 808 ? -5.638 34.903 9.111 1.00 56.53 808 THR A CA 1
ATOM 6345 C C . THR A 1 808 ? -4.615 35.994 8.792 1.00 56.53 808 THR A C 1
ATOM 6347 O O . THR A 1 808 ? -4.408 36.858 9.653 1.00 56.53 808 THR A O 1
ATOM 6350 N N . PRO A 1 809 ? -3.996 36.016 7.595 1.00 46.03 809 PRO A N 1
ATOM 6351 C CA . PRO A 1 809 ? -3.057 37.074 7.241 1.00 46.03 809 PRO A CA 1
ATOM 6352 C C . PRO A 1 809 ? -3.742 38.446 7.361 1.00 46.03 809 PRO A C 1
ATOM 6354 O O . PRO A 1 809 ? -4.908 38.587 6.972 1.00 46.03 809 PRO A O 1
ATOM 6357 N N . PRO A 1 810 ? -3.066 39.474 7.911 1.00 41.03 810 PRO A N 1
ATOM 6358 C CA . PRO A 1 810 ? -3.626 40.815 7.925 1.00 41.03 810 PRO A CA 1
ATOM 6359 C C . PRO A 1 810 ? -3.878 41.264 6.478 1.00 41.03 810 PRO A C 1
ATOM 6361 O O . PRO A 1 810 ? -3.061 40.978 5.598 1.00 41.03 810 PRO A O 1
ATOM 6364 N N . PRO A 1 811 ? -4.987 41.974 6.197 1.00 43.91 811 PRO A N 1
ATOM 6365 C CA . PRO A 1 811 ? -5.193 42.540 4.874 1.00 43.91 811 PRO A CA 1
ATOM 6366 C C . PRO A 1 811 ? -3.992 43.433 4.520 1.00 43.91 811 PRO A C 1
ATOM 6368 O O . PRO A 1 811 ? -3.472 44.123 5.406 1.00 43.91 811 PRO A O 1
ATOM 6371 N N . PRO A 1 812 ? -3.531 43.436 3.254 1.00 31.55 812 PRO A N 1
ATOM 6372 C CA . PRO A 1 812 ? -2.386 44.244 2.858 1.00 31.55 812 PRO A CA 1
ATOM 6373 C C . PRO A 1 812 ? -2.638 45.713 3.227 1.00 31.55 812 PRO A C 1
ATOM 6375 O O . PRO A 1 812 ? -3.770 46.191 3.074 1.00 31.55 812 PRO A O 1
ATOM 6378 N N . PRO A 1 813 ? -1.622 46.440 3.730 1.00 33.69 813 PRO A N 1
ATOM 6379 C CA . PRO A 1 813 ? -1.799 47.820 4.147 1.00 33.69 813 PRO A CA 1
ATOM 6380 C C . PRO A 1 813 ? -2.256 48.649 2.948 1.00 33.69 813 PRO A C 1
ATOM 6382 O O . PRO A 1 813 ? -1.551 48.782 1.948 1.00 33.69 813 PRO A O 1
ATOM 6385 N N . VAL A 1 814 ? -3.462 49.204 3.053 1.00 39.06 814 VAL A N 1
ATOM 6386 C CA . VAL A 1 814 ? -3.976 50.164 2.081 1.00 39.06 814 VAL A CA 1
ATOM 6387 C C . VAL A 1 814 ? -3.058 51.381 2.136 1.00 39.06 814 VAL A C 1
ATOM 6389 O O . VAL A 1 814 ? -2.925 52.021 3.180 1.00 39.06 814 VAL A O 1
ATOM 6392 N N . SER A 1 815 ? -2.397 51.676 1.017 1.00 32.50 815 SER A N 1
ATOM 6393 C CA . SER A 1 815 ? -1.526 52.836 0.867 1.00 32.50 815 SER A CA 1
ATOM 6394 C C . SER A 1 815 ? -2.272 54.103 1.276 1.00 32.50 815 SER A C 1
ATOM 6396 O O . SER A 1 815 ? -3.302 54.459 0.702 1.00 32.50 815 SER A O 1
ATOM 6398 N N . SER A 1 816 ? -1.731 54.773 2.284 1.00 33.25 816 SER A N 1
ATOM 6399 C CA . SER A 1 816 ? -2.244 56.002 2.859 1.00 33.25 816 SER A CA 1
ATOM 6400 C C . SER A 1 816 ? -2.210 57.161 1.863 1.00 33.25 816 SER A C 1
ATOM 6402 O O . SER A 1 816 ? -1.135 57.666 1.540 1.00 33.25 816 SER A O 1
ATOM 6404 N N . THR A 1 817 ? -3.378 57.684 1.506 1.00 31.77 817 THR A N 1
ATOM 6405 C CA . THR A 1 817 ? -3.571 59.116 1.252 1.00 31.77 817 THR A CA 1
ATOM 6406 C C . THR A 1 817 ? -4.933 59.545 1.797 1.00 31.77 817 THR A C 1
ATOM 6408 O O . THR A 1 817 ? -5.969 59.089 1.331 1.00 31.77 817 THR A O 1
ATOM 6411 N N . GLY A 1 818 ? -4.927 60.463 2.772 1.00 30.17 818 GLY A N 1
ATOM 6412 C CA . GLY A 1 818 ? -6.077 61.345 3.007 1.00 30.17 818 GLY A CA 1
ATOM 6413 C C . GLY A 1 818 ? -6.688 61.386 4.409 1.00 30.17 818 GLY A C 1
ATOM 6414 O O . GLY A 1 818 ? -7.801 60.927 4.598 1.00 30.17 818 GLY A O 1
ATOM 6415 N N . GLN A 1 819 ? -5.990 62.082 5.310 1.00 30.19 819 GLN A N 1
ATOM 6416 C CA . GLN A 1 819 ? -6.505 62.954 6.381 1.00 30.19 819 GLN A CA 1
ATOM 6417 C C . GLN A 1 819 ? -7.264 62.384 7.597 1.00 30.19 819 GLN A C 1
ATOM 6419 O O . GLN A 1 819 ? -8.234 61.642 7.533 1.00 30.19 819 GLN A O 1
ATOM 6424 N N . ALA A 1 820 ? -6.771 62.857 8.743 1.00 29.22 820 ALA A N 1
ATOM 6425 C CA . ALA A 1 820 ? -7.160 62.557 10.106 1.00 29.22 820 ALA A CA 1
ATOM 6426 C C . ALA A 1 820 ? -8.484 63.202 10.536 1.00 29.22 820 ALA A C 1
ATOM 6428 O O . ALA A 1 820 ? -8.789 64.314 10.117 1.00 29.22 820 ALA A O 1
ATOM 6429 N N . LEU A 1 821 ? -9.147 62.565 11.508 1.00 26.92 821 LEU A N 1
ATOM 6430 C CA . LEU A 1 821 ? -9.844 63.209 12.629 1.00 26.92 821 LEU A CA 1
ATOM 6431 C C . LEU A 1 821 ? -9.916 62.214 13.804 1.00 26.92 821 LEU A C 1
ATOM 6433 O O . LEU A 1 821 ? -10.285 61.056 13.631 1.00 26.92 821 LEU A O 1
ATOM 6437 N N . ALA A 1 822 ? -9.490 62.670 14.983 1.00 27.38 822 ALA A N 1
ATOM 6438 C CA . ALA A 1 822 ? -9.423 61.915 16.239 1.00 27.38 822 ALA A CA 1
ATOM 6439 C C . ALA A 1 822 ? -10.725 62.100 17.079 1.00 27.38 822 ALA A C 1
ATOM 6441 O O . ALA A 1 822 ? -11.652 62.758 16.606 1.00 27.38 822 ALA A O 1
ATOM 6442 N N . PRO A 1 823 ? -10.864 61.499 18.279 1.00 40.12 823 PRO A N 1
ATOM 6443 C CA . PRO A 1 823 ? -11.912 60.533 18.600 1.00 40.12 823 PRO A CA 1
ATOM 6444 C C . PRO A 1 823 ? -13.092 61.121 19.397 1.00 40.12 823 PRO A C 1
ATOM 6446 O O . PRO A 1 823 ? -12.945 62.103 20.124 1.00 40.12 823 PRO A O 1
ATOM 6449 N N . SER A 1 824 ? -14.246 60.448 19.364 1.00 24.62 824 SER A N 1
ATOM 6450 C CA . SER A 1 824 ? -15.289 60.621 20.380 1.00 24.62 824 SER A CA 1
ATOM 6451 C C . SER A 1 824 ? -15.783 59.271 20.905 1.00 24.62 824 SER A C 1
ATOM 6453 O O . SER A 1 824 ? -16.153 58.366 20.161 1.00 24.62 824 SER A O 1
ATOM 6455 N N . ASN A 1 825 ? -15.743 59.145 22.231 1.00 33.66 825 ASN A N 1
ATOM 6456 C CA . ASN A 1 825 ? -16.309 58.045 23.000 1.00 33.66 825 ASN A CA 1
ATOM 6457 C C . ASN A 1 825 ? -17.835 58.012 22.836 1.00 33.66 825 ASN A C 1
ATOM 6459 O O . ASN A 1 825 ? -18.489 58.998 23.173 1.00 33.66 825 ASN A O 1
ATOM 6463 N N . ASN A 1 826 ? -18.403 56.873 22.430 1.00 26.27 826 ASN A N 1
ATOM 6464 C CA . ASN A 1 826 ? -19.529 56.267 23.147 1.00 26.27 826 ASN A CA 1
ATOM 6465 C C . ASN A 1 826 ? -19.890 54.862 22.645 1.00 26.27 826 ASN A C 1
ATOM 6467 O O . ASN A 1 826 ? -19.786 54.526 21.471 1.00 26.27 826 ASN A O 1
ATOM 6471 N N . SER A 1 827 ? -20.339 54.075 23.616 1.00 39.28 827 SER A N 1
ATOM 6472 C CA . SER A 1 827 ? -20.906 52.730 23.571 1.00 39.28 827 SER A CA 1
ATOM 6473 C C . SER A 1 827 ? -21.827 52.412 22.384 1.00 39.28 827 SER A C 1
ATOM 6475 O O . SER A 1 827 ? -22.843 53.078 22.197 1.00 39.28 827 SER A O 1
ATOM 6477 N N . SER A 1 828 ? -21.513 51.321 21.677 1.00 29.25 828 SER A N 1
ATOM 6478 C CA . SER A 1 828 ? -22.399 50.294 21.080 1.00 29.25 828 SER A CA 1
ATOM 6479 C C . SER A 1 828 ? -21.706 49.691 19.849 1.00 29.25 828 SER A C 1
ATOM 6481 O O . SER A 1 828 ? -21.421 50.383 18.878 1.00 29.25 828 SER A O 1
ATOM 6483 N N . SER A 1 829 ? -21.363 48.399 19.909 1.00 28.45 829 SER A N 1
ATOM 6484 C CA . SER A 1 829 ? -20.712 47.692 18.796 1.00 28.45 829 SER A CA 1
ATOM 6485 C C . SER A 1 829 ? -21.700 47.505 17.629 1.00 28.45 829 SER A C 1
ATOM 6487 O O . SER A 1 829 ? -22.737 46.871 17.836 1.00 28.45 829 SER A O 1
ATOM 6489 N N . PRO A 1 830 ? -21.409 47.984 16.401 1.00 27.02 830 PRO A N 1
ATOM 6490 C CA . PRO A 1 830 ? -22.260 47.801 15.221 1.00 27.02 830 PRO A CA 1
ATOM 6491 C C . PRO A 1 830 ? -21.993 46.484 14.462 1.00 27.02 830 PRO A C 1
ATOM 6493 O O . PRO A 1 830 ? -22.346 46.362 13.289 1.00 27.02 830 PRO A O 1
ATOM 6496 N N . LEU A 1 831 ? -21.376 45.478 15.093 1.00 31.42 831 LEU A N 1
ATOM 6497 C CA . LEU A 1 831 ? -20.974 44.230 14.421 1.00 31.42 831 LEU A CA 1
ATOM 6498 C C . LEU A 1 831 ? -22.052 43.132 14.360 1.00 31.42 831 LEU A C 1
ATOM 6500 O O . LEU A 1 831 ? -21.824 42.102 13.739 1.00 31.42 831 LEU A O 1
ATOM 6504 N N . VAL A 1 832 ? -23.251 43.361 14.904 1.00 31.86 832 VAL A N 1
ATOM 6505 C CA . VAL A 1 832 ? -24.363 42.379 14.876 1.00 31.86 832 VAL A CA 1
ATOM 6506 C C . VAL A 1 832 ? -25.284 42.552 13.648 1.00 31.86 832 VAL A C 1
ATOM 6508 O O . VAL A 1 832 ? -26.135 41.713 13.365 1.00 31.86 832 VAL A O 1
ATOM 6511 N N . ALA A 1 833 ? -25.114 43.617 12.855 1.00 25.78 833 ALA A N 1
ATOM 6512 C CA . ALA A 1 833 ? -26.048 43.941 11.769 1.00 25.78 833 ALA A CA 1
ATOM 6513 C C . ALA A 1 833 ? -25.692 43.346 10.390 1.00 25.78 833 ALA A C 1
ATOM 6515 O O . ALA A 1 833 ? -26.541 43.365 9.502 1.00 25.78 833 ALA A O 1
ATOM 6516 N N . ARG A 1 834 ? -24.477 42.815 10.181 1.00 29.02 834 ARG A N 1
ATOM 6517 C CA . ARG A 1 834 ? -24.055 42.277 8.867 1.00 29.02 834 ARG A CA 1
ATOM 6518 C C . ARG A 1 834 ? -24.116 40.755 8.736 1.00 29.02 834 ARG A C 1
ATOM 6520 O O . ARG A 1 834 ? -24.198 40.274 7.616 1.00 29.02 834 ARG A O 1
ATOM 6527 N N . THR A 1 835 ? -24.146 40.004 9.832 1.00 34.81 835 THR A N 1
ATOM 6528 C CA . THR A 1 835 ? -24.317 38.537 9.819 1.00 34.81 835 THR A CA 1
ATOM 6529 C C . THR A 1 835 ? -25.793 38.123 9.786 1.00 34.81 835 THR A C 1
ATOM 6531 O O . THR A 1 835 ? -26.143 37.131 9.154 1.00 34.81 835 THR A O 1
ATOM 6534 N N . ASN A 1 836 ? -26.695 38.937 10.348 1.00 29.30 836 ASN A N 1
ATOM 6535 C CA . ASN A 1 836 ? -28.132 38.630 10.413 1.00 29.30 836 ASN A CA 1
ATOM 6536 C C . ASN A 1 836 ? -28.894 38.739 9.076 1.00 29.30 836 ASN A C 1
ATOM 6538 O O . ASN A 1 836 ? -30.050 38.319 9.007 1.00 29.30 836 ASN A O 1
ATOM 6542 N N . SER A 1 837 ? -28.284 39.263 8.005 1.00 30.19 837 SER A N 1
ATOM 6543 C CA . SER A 1 837 ? -28.890 39.250 6.662 1.00 30.19 837 SER A CA 1
ATOM 6544 C C . SER A 1 837 ? -28.569 37.993 5.849 1.00 30.19 837 SER A C 1
ATOM 6546 O O . SER A 1 837 ? -29.175 37.806 4.800 1.00 30.19 837 SER A O 1
ATOM 6548 N N . PHE A 1 838 ? -27.646 37.137 6.305 1.00 40.00 838 PHE A N 1
ATOM 6549 C CA . PHE A 1 838 ? -27.182 35.971 5.539 1.00 40.00 838 PHE A CA 1
ATOM 6550 C C . PHE A 1 838 ? -27.926 34.662 5.860 1.00 40.00 838 PHE A C 1
ATOM 6552 O O . PHE A 1 838 ? -27.800 33.710 5.102 1.00 40.00 838 PHE A O 1
ATOM 6559 N N . VAL A 1 839 ? -28.738 34.611 6.929 1.00 36.12 839 VAL A N 1
ATOM 6560 C CA . VAL A 1 839 ? -29.374 33.360 7.417 1.00 36.12 839 VAL A CA 1
ATOM 6561 C C . VAL A 1 839 ? -30.917 33.395 7.399 1.00 36.12 839 VAL A C 1
ATOM 6563 O O . VAL A 1 839 ? -31.579 32.401 7.682 1.00 36.12 839 VAL A O 1
ATOM 6566 N N . ARG A 1 840 ? -31.560 34.495 6.976 1.00 28.06 840 ARG A N 1
ATOM 6567 C CA . ARG A 1 840 ? -33.024 34.502 6.752 1.00 28.06 840 ARG A CA 1
ATOM 6568 C C . ARG A 1 840 ? -33.377 33.928 5.380 1.00 28.06 840 ARG A C 1
ATOM 6570 O O . ARG A 1 840 ? -33.795 34.654 4.485 1.00 28.06 840 ARG A O 1
ATOM 6577 N N . GLY A 1 841 ? -33.216 32.619 5.235 1.00 30.58 841 GLY A N 1
ATOM 6578 C CA . GLY A 1 841 ? -33.542 31.908 4.004 1.00 30.58 841 GLY A CA 1
ATOM 6579 C C . GLY A 1 841 ? -33.789 30.414 4.176 1.00 30.58 841 GLY A C 1
ATOM 6580 O O . GLY A 1 841 ? -33.516 29.673 3.247 1.00 30.58 841 GLY A O 1
ATOM 6581 N N . SER A 1 842 ? -34.264 29.940 5.329 1.00 37.44 842 SER A N 1
ATOM 6582 C CA . SER A 1 842 ? -34.567 28.508 5.485 1.00 37.44 842 SER A CA 1
ATOM 6583 C C . SER A 1 842 ? -35.470 28.248 6.688 1.00 37.44 842 SER A C 1
ATOM 6585 O O . SER A 1 842 ? -35.075 27.727 7.725 1.00 37.44 842 SER A O 1
ATOM 6587 N N . GLY A 1 843 ? -36.737 28.629 6.530 1.00 28.81 843 GLY A N 1
ATOM 6588 C CA . GLY A 1 843 ? -37.832 28.170 7.373 1.00 28.81 843 GLY A CA 1
ATOM 6589 C C . GLY A 1 843 ? -38.837 27.383 6.538 1.00 28.81 843 GLY A C 1
ATOM 6590 O O . GLY A 1 843 ? -39.609 27.993 5.812 1.00 28.81 843 GLY A O 1
ATOM 6591 N N . ARG A 1 844 ? -38.819 26.053 6.708 1.00 37.66 844 ARG A N 1
ATOM 6592 C CA . ARG A 1 844 ? -39.882 25.063 6.429 1.00 37.66 844 ARG A CA 1
ATOM 6593 C C . ARG A 1 844 ? -40.523 25.069 5.031 1.00 37.66 844 ARG A C 1
ATOM 6595 O O . ARG A 1 844 ? -41.413 25.862 4.746 1.00 37.66 844 ARG A O 1
ATOM 6602 N N . GLY A 1 845 ? -40.192 24.048 4.246 1.00 25.77 845 GLY A N 1
ATOM 6603 C CA . GLY A 1 845 ? -40.995 23.611 3.107 1.00 25.77 845 GLY A CA 1
ATOM 6604 C C . GLY A 1 845 ? -40.440 22.324 2.510 1.00 25.77 845 GLY A C 1
ATOM 6605 O O . GLY A 1 845 ? -39.355 22.334 1.941 1.00 25.77 845 GLY A O 1
ATOM 6606 N N . GLU A 1 846 ? -41.172 21.224 2.665 1.00 38.41 846 GLU A N 1
ATOM 6607 C CA . GLU A 1 846 ? -41.059 20.062 1.783 1.00 38.41 846 GLU A CA 1
ATOM 6608 C C . GLU A 1 846 ? -41.374 20.528 0.350 1.00 38.41 846 GLU A C 1
ATOM 6610 O O . GLU A 1 846 ? -42.412 21.150 0.122 1.00 38.41 846 GLU A O 1
ATOM 6615 N N . GLY A 1 847 ? -40.477 20.277 -0.606 1.00 25.86 847 GLY A N 1
ATOM 6616 C CA . GLY A 1 847 ? -40.702 20.619 -2.011 1.00 25.86 847 GLY A CA 1
ATOM 6617 C C . GLY A 1 847 ? -39.411 20.733 -2.819 1.00 25.86 847 GLY A C 1
ATOM 6618 O O . GLY A 1 847 ? -38.508 21.485 -2.472 1.00 25.86 847 GLY A O 1
ATOM 6619 N N . GLU A 1 848 ? -39.346 19.957 -3.894 1.00 37.47 848 GLU A N 1
ATOM 6620 C CA . GLU A 1 848 ? -38.249 19.827 -4.851 1.00 37.47 848 GLU A CA 1
ATOM 6621 C C . GLU A 1 848 ? -37.775 21.172 -5.450 1.00 37.47 848 GLU A C 1
ATOM 6623 O O . GLU A 1 848 ? -38.583 22.020 -5.825 1.00 37.47 848 GLU A O 1
ATOM 6628 N N . GLY A 1 849 ? -36.452 21.323 -5.616 1.00 36.88 849 GLY A N 1
ATOM 6629 C CA . GLY A 1 849 ? -35.829 22.314 -6.507 1.00 36.88 849 GLY A CA 1
ATOM 6630 C C . GLY A 1 849 ? -35.550 23.705 -5.917 1.00 36.88 849 GLY A C 1
ATOM 6631 O O . GLY A 1 849 ? -36.219 24.674 -6.262 1.00 36.88 849 GLY A O 1
ATOM 6632 N N . GLY A 1 850 ? -34.489 23.841 -5.113 1.00 28.56 850 GLY A N 1
ATOM 6633 C CA . GLY A 1 850 ? -33.936 25.137 -4.698 1.00 28.56 850 GLY A CA 1
ATOM 6634 C C . GLY A 1 850 ? -32.425 25.047 -4.483 1.00 28.56 850 GLY A C 1
ATOM 6635 O O . GLY A 1 850 ? -31.975 24.290 -3.629 1.00 28.56 850 GLY A O 1
ATOM 6636 N N . GLY A 1 851 ? -31.647 25.781 -5.285 1.00 36.50 851 GLY A N 1
ATOM 6637 C CA . GLY A 1 851 ? -30.181 25.753 -5.286 1.00 36.50 851 GLY A CA 1
ATOM 6638 C C . GLY A 1 851 ? -29.576 26.227 -3.965 1.00 36.50 851 GLY A C 1
ATOM 6639 O O . GLY A 1 851 ? -29.464 27.426 -3.722 1.00 36.50 851 GLY A O 1
ATOM 6640 N N . GLY A 1 852 ? -29.185 25.278 -3.117 1.00 51.12 852 GLY A N 1
ATOM 6641 C CA . GLY A 1 852 ? -28.225 25.521 -2.047 1.00 51.12 852 GLY A CA 1
ATOM 6642 C C . GLY A 1 852 ? -26.813 25.601 -2.625 1.00 51.12 852 GLY A C 1
ATOM 6643 O O . GLY A 1 852 ? -26.508 24.905 -3.592 1.00 51.12 852 GLY A O 1
ATOM 6644 N N . LEU A 1 853 ? -25.963 26.444 -2.035 1.00 61.44 853 LEU A N 1
ATOM 6645 C CA . LEU A 1 853 ? -24.531 26.442 -2.331 1.00 61.44 853 LEU A CA 1
ATOM 6646 C C . LEU A 1 853 ? -23.967 25.044 -2.047 1.00 61.44 853 LEU A C 1
ATOM 6648 O O . LEU A 1 853 ? -24.223 24.464 -0.989 1.00 61.44 853 LEU A O 1
ATOM 6652 N N . SER A 1 854 ? -23.200 24.512 -2.989 1.00 81.25 854 SER A N 1
ATOM 6653 C CA . SER A 1 854 ? -22.422 23.295 -2.793 1.00 81.25 854 SER A CA 1
ATOM 6654 C C . SER A 1 854 ? -21.379 23.492 -1.685 1.00 81.25 854 SER A C 1
ATOM 6656 O O . SER A 1 854 ? -20.943 24.608 -1.392 1.00 81.25 854 SER A O 1
ATOM 6658 N N . ILE A 1 855 ? -20.939 22.394 -1.066 1.00 83.12 855 ILE A N 1
ATOM 6659 C CA . ILE A 1 855 ? -19.911 22.430 -0.009 1.00 83.12 855 ILE A CA 1
ATOM 6660 C C . ILE A 1 855 ? -18.618 23.076 -0.536 1.00 83.12 855 ILE A C 1
ATOM 6662 O O . ILE A 1 855 ? -17.972 23.843 0.176 1.00 83.12 855 ILE A O 1
ATOM 6666 N N . LEU A 1 856 ? -18.277 22.821 -1.803 1.00 86.00 856 LEU A N 1
ATOM 6667 C CA . LEU A 1 856 ? -17.116 23.415 -2.460 1.00 86.00 856 LEU A CA 1
ATOM 6668 C C . LEU A 1 856 ? -17.247 24.941 -2.587 1.00 86.00 856 LEU A C 1
ATOM 6670 O O . LEU A 1 856 ? -16.305 25.658 -2.261 1.00 86.00 856 LEU A O 1
ATOM 6674 N N . GLU A 1 857 ? -18.424 25.446 -2.967 1.00 84.31 857 GLU A N 1
ATOM 6675 C CA . GLU A 1 857 ? -18.679 26.891 -3.038 1.00 84.31 857 GLU A CA 1
ATOM 6676 C C . GLU A 1 857 ? -18.603 27.560 -1.661 1.00 84.31 857 GLU A C 1
ATOM 6678 O O . GLU A 1 857 ? -18.098 28.677 -1.555 1.00 84.31 857 GLU A O 1
ATOM 6683 N N . LEU A 1 858 ? -19.053 26.888 -0.594 1.00 84.69 858 LEU A N 1
ATOM 6684 C CA . LEU A 1 858 ? -18.902 27.391 0.778 1.00 84.69 858 LEU A CA 1
ATOM 6685 C C . LEU A 1 858 ? -17.428 27.476 1.196 1.00 84.69 858 LEU A C 1
ATOM 6687 O O . LEU A 1 858 ? -17.027 28.462 1.819 1.00 84.69 858 LEU A O 1
ATOM 6691 N N . ILE A 1 859 ? -16.617 26.477 0.835 1.00 87.75 859 ILE A N 1
ATOM 6692 C CA . ILE A 1 859 ? -15.166 26.490 1.072 1.00 87.75 859 ILE A CA 1
ATOM 6693 C C . ILE A 1 859 ? -14.514 27.639 0.297 1.00 87.75 859 ILE A C 1
ATOM 6695 O O . ILE A 1 859 ? -13.763 28.418 0.883 1.00 87.75 859 ILE A O 1
ATOM 6699 N N . ASP A 1 860 ? -14.822 27.796 -0.990 1.00 84.75 860 ASP A N 1
ATOM 6700 C CA . ASP A 1 860 ? -14.242 28.850 -1.829 1.00 84.75 860 ASP A CA 1
ATOM 6701 C C . ASP A 1 860 ? -14.644 30.258 -1.368 1.00 84.75 860 ASP A C 1
ATOM 6703 O O . ASP A 1 860 ? -13.815 31.172 -1.342 1.00 84.75 860 ASP A O 1
ATOM 6707 N N . GLN A 1 861 ? -15.886 30.437 -0.917 1.00 81.44 861 GLN A N 1
ATOM 6708 C CA . GLN A 1 861 ? -16.329 31.689 -0.299 1.00 81.44 861 GLN A CA 1
ATOM 6709 C C . GLN A 1 861 ? -15.588 31.978 1.006 1.00 81.44 861 GLN A C 1
ATOM 6711 O O . GLN A 1 861 ? -15.176 33.118 1.236 1.00 81.44 861 GLN A O 1
ATOM 6716 N N . ALA A 1 862 ? -15.390 30.966 1.852 1.00 83.00 862 ALA A N 1
ATOM 6717 C CA . ALA A 1 862 ? -14.635 31.116 3.088 1.00 83.00 862 ALA A CA 1
ATOM 6718 C C . ALA A 1 862 ? -13.174 31.500 2.801 1.00 83.00 862 ALA A C 1
ATOM 6720 O O . ALA A 1 862 ? -12.666 32.452 3.394 1.00 83.00 862 ALA A O 1
ATOM 6721 N N . LEU A 1 863 ? -12.523 30.851 1.830 1.00 83.75 863 LEU A N 1
ATOM 6722 C CA . LEU A 1 863 ? -11.175 31.214 1.373 1.00 83.75 863 LEU A CA 1
ATOM 6723 C C . LEU A 1 863 ? -11.101 32.680 0.924 1.00 83.75 863 LEU A C 1
ATOM 6725 O O . LEU A 1 863 ? -10.210 33.417 1.353 1.00 83.75 863 LEU A O 1
ATOM 6729 N N . ALA A 1 864 ? -12.059 33.124 0.104 1.00 80.38 864 ALA A N 1
ATOM 6730 C CA . ALA A 1 864 ? -12.123 34.501 -0.379 1.00 80.38 864 ALA A CA 1
ATOM 6731 C C . ALA A 1 864 ? -12.337 35.510 0.761 1.00 80.38 864 ALA A C 1
ATOM 6733 O O . ALA A 1 864 ? -11.709 36.570 0.778 1.00 80.38 864 ALA A O 1
ATOM 6734 N N . MET A 1 865 ? -13.193 35.176 1.730 1.00 79.38 865 MET A N 1
ATOM 6735 C CA . MET A 1 865 ? -13.476 36.012 2.898 1.00 79.38 865 MET A CA 1
ATOM 6736 C C . MET A 1 865 ? -12.258 36.159 3.817 1.00 79.38 865 MET A C 1
ATOM 6738 O O . MET A 1 865 ? -12.040 37.235 4.378 1.00 79.38 865 MET A O 1
ATOM 6742 N N . HIS A 1 866 ? -11.473 35.094 3.979 1.00 77.62 866 HIS A N 1
ATOM 6743 C CA . HIS A 1 866 ? -10.299 35.080 4.852 1.00 77.62 866 HIS A CA 1
ATOM 6744 C C . HIS A 1 866 ? -9.018 35.577 4.181 1.00 77.62 866 HIS A C 1
ATOM 6746 O O . HIS A 1 866 ? -8.065 35.911 4.881 1.00 77.62 866 HIS A O 1
ATOM 6752 N N . GLY A 1 867 ? -8.998 35.680 2.850 1.00 69.75 867 GLY A N 1
ATOM 6753 C CA . GLY A 1 867 ? -7.900 36.299 2.115 1.00 69.75 867 GLY A CA 1
ATOM 6754 C C . GLY A 1 867 ? -6.572 35.553 2.237 1.00 69.75 867 GLY A C 1
ATOM 6755 O O . GLY A 1 867 ? -5.525 36.199 2.223 1.00 69.75 867 GLY A O 1
ATOM 6756 N N . PHE A 1 868 ? -6.597 34.221 2.353 1.00 78.12 868 PHE A N 1
ATOM 6757 C CA . PHE A 1 868 ? -5.389 33.393 2.321 1.00 78.12 868 PHE A CA 1
ATOM 6758 C C . PHE A 1 868 ? -4.684 33.584 0.968 1.00 78.12 868 PHE A C 1
ATOM 6760 O O . PHE A 1 868 ? -5.241 33.223 -0.067 1.00 78.12 868 PHE A O 1
ATOM 6767 N N . LYS A 1 869 ? -3.515 34.240 0.956 1.00 60.31 869 LYS A N 1
ATOM 6768 C CA . LYS A 1 869 ? -2.831 34.654 -0.286 1.00 60.31 869 LYS A CA 1
ATOM 6769 C C . LYS A 1 869 ? -1.429 34.080 -0.485 1.00 60.31 869 LYS A C 1
ATOM 6771 O O . LYS A 1 869 ? -0.894 34.246 -1.572 1.00 60.31 869 LYS A O 1
ATOM 6776 N N . GLU A 1 870 ? -0.876 33.389 0.506 1.00 69.12 870 GLU A N 1
ATOM 6777 C CA . GLU A 1 870 ? 0.449 32.756 0.458 1.00 69.12 870 GLU A CA 1
ATOM 6778 C C . GLU A 1 870 ? 0.424 31.551 1.410 1.00 69.12 870 GLU A C 1
ATOM 6780 O O . GLU A 1 870 ? 0.693 31.702 2.600 1.00 69.12 870 GLU A O 1
ATOM 6785 N N . LEU A 1 871 ? -0.016 30.391 0.916 1.00 78.25 871 LEU A N 1
ATOM 6786 C CA . LEU A 1 871 ? 0.011 29.137 1.675 1.00 78.25 871 LEU A CA 1
ATOM 6787 C C . LEU A 1 871 ? 1.346 28.425 1.416 1.00 78.25 871 LEU A C 1
ATOM 6789 O O . LEU A 1 871 ? 1.897 28.517 0.318 1.00 78.25 871 LEU A O 1
ATOM 6793 N N . SER A 1 872 ? 1.885 27.738 2.420 1.00 76.69 872 SER A N 1
ATOM 6794 C CA . SER A 1 872 ? 3.006 26.811 2.210 1.00 76.69 872 SER A CA 1
ATOM 6795 C C . SER A 1 872 ? 2.563 25.587 1.392 1.00 76.69 872 SER A C 1
ATOM 6797 O O . SER A 1 872 ? 1.368 25.322 1.273 1.00 76.69 872 SER A O 1
ATOM 6799 N N . GLU A 1 873 ? 3.510 24.815 0.844 1.00 68.81 873 GLU A N 1
ATOM 6800 C CA . GLU A 1 873 ? 3.196 23.603 0.060 1.00 68.81 873 GLU A CA 1
ATOM 6801 C C . GLU A 1 873 ? 2.330 22.609 0.868 1.00 68.81 873 GLU A C 1
ATOM 6803 O O . GLU A 1 873 ? 1.347 22.080 0.348 1.00 68.81 873 GLU A O 1
ATOM 6808 N N . ASP A 1 874 ? 2.615 22.445 2.166 1.00 70.81 874 ASP A N 1
ATOM 6809 C CA . ASP A 1 874 ? 1.830 21.596 3.077 1.00 70.81 874 ASP A CA 1
ATOM 6810 C C . ASP A 1 874 ? 0.405 22.138 3.301 1.00 70.81 874 ASP A C 1
ATOM 6812 O O . ASP A 1 874 ? -0.571 21.391 3.384 1.00 70.81 874 ASP A O 1
ATOM 6816 N N . GLU A 1 875 ? 0.255 23.459 3.395 1.00 83.44 875 GLU A N 1
ATOM 6817 C CA . GLU A 1 875 ? -1.039 24.118 3.600 1.00 83.44 875 GLU A CA 1
ATOM 6818 C C . GLU A 1 875 ? -1.915 24.075 2.339 1.00 83.44 875 GLU A C 1
ATOM 6820 O O . GLU A 1 875 ? -3.142 23.930 2.434 1.00 83.44 875 GLU A O 1
ATOM 6825 N N . GLU A 1 876 ? -1.300 24.167 1.156 1.00 80.62 876 GLU A N 1
ATOM 6826 C CA . GLU A 1 876 ? -1.971 23.936 -0.124 1.00 80.62 876 GLU A CA 1
ATOM 6827 C C . GLU A 1 876 ? -2.434 22.481 -0.253 1.00 80.62 876 GLU A C 1
ATOM 6829 O O . GLU A 1 876 ? -3.572 22.245 -0.678 1.00 80.62 876 GLU A O 1
ATOM 6834 N N . ASP A 1 877 ? -1.619 21.511 0.177 1.00 76.06 877 ASP A N 1
ATOM 6835 C CA . ASP A 1 877 ? -2.022 20.103 0.216 1.00 76.06 877 ASP A CA 1
ATOM 6836 C C . ASP A 1 877 ? -3.210 19.873 1.156 1.00 76.06 877 ASP A C 1
ATOM 6838 O O . ASP A 1 877 ? -4.205 19.257 0.759 1.00 76.06 877 ASP A O 1
ATOM 6842 N N . HIS A 1 878 ? -3.182 20.436 2.369 1.00 83.75 878 HIS A N 1
ATOM 6843 C CA . HIS A 1 878 ? -4.316 20.343 3.291 1.00 83.75 878 HIS A CA 1
ATOM 6844 C C . HIS A 1 878 ? -5.607 20.883 2.663 1.00 83.75 878 HIS A C 1
ATOM 6846 O O . HIS A 1 878 ? -6.675 20.264 2.761 1.00 83.75 878 HIS A O 1
ATOM 6852 N N . LEU A 1 879 ? -5.523 22.039 1.999 1.00 85.50 879 LEU A N 1
ATOM 6853 C CA . LEU A 1 879 ? -6.672 22.648 1.342 1.00 85.50 879 LEU A CA 1
ATOM 6854 C C . LEU A 1 879 ? -7.181 21.794 0.176 1.00 85.50 879 LEU A C 1
ATOM 6856 O O . LEU A 1 879 ? -8.394 21.624 0.020 1.00 85.50 879 LEU A O 1
ATOM 6860 N N . ARG A 1 880 ? -6.272 21.232 -0.625 1.00 82.00 880 ARG A N 1
ATOM 6861 C CA . ARG A 1 880 ? -6.602 20.306 -1.713 1.00 82.00 880 ARG A CA 1
ATOM 6862 C C . ARG A 1 880 ? -7.320 19.068 -1.180 1.00 82.00 880 ARG A C 1
ATOM 6864 O O . ARG A 1 880 ? -8.399 18.751 -1.678 1.00 82.00 880 ARG A O 1
ATOM 6871 N N . ARG A 1 881 ? -6.805 18.438 -0.117 1.00 80.88 881 ARG A N 1
ATOM 6872 C CA . ARG A 1 881 ? -7.437 17.284 0.554 1.00 80.88 881 ARG A CA 1
ATOM 6873 C C . ARG A 1 881 ? -8.849 17.613 1.050 1.00 80.88 881 ARG A C 1
ATOM 6875 O O . ARG A 1 881 ? -9.764 16.819 0.843 1.00 80.88 881 ARG A O 1
ATOM 6882 N N . LEU A 1 882 ? -9.064 18.791 1.648 1.00 86.94 882 LEU A N 1
ATOM 6883 C CA . LEU A 1 882 ? -10.396 19.228 2.095 1.00 86.94 882 LEU A CA 1
ATOM 6884 C C . LEU A 1 882 ? -11.370 19.410 0.917 1.00 86.94 882 LEU A C 1
ATOM 6886 O O . LEU A 1 882 ? -12.524 18.986 0.998 1.00 86.94 882 LEU A O 1
ATOM 6890 N N . LYS A 1 883 ? -10.917 20.025 -0.182 1.00 84.44 883 LYS A N 1
ATOM 6891 C CA . LYS A 1 883 ? -11.731 20.208 -1.395 1.00 84.44 883 LYS A CA 1
ATOM 6892 C C . LYS A 1 883 ? -12.065 18.882 -2.073 1.00 84.44 883 LYS A C 1
ATOM 6894 O O . LYS A 1 883 ? -13.176 18.729 -2.574 1.00 84.44 883 LYS A O 1
ATOM 6899 N N . ASP A 1 884 ? -11.138 17.933 -2.078 1.00 77.50 884 ASP A N 1
ATOM 6900 C CA . ASP A 1 884 ? -11.369 16.596 -2.625 1.00 77.50 884 ASP A CA 1
ATOM 6901 C C . ASP A 1 884 ? -12.398 15.822 -1.788 1.00 77.50 884 ASP A C 1
ATOM 6903 O O . ASP A 1 884 ? -13.321 15.239 -2.356 1.00 77.50 884 ASP A O 1
ATOM 6907 N N . LEU A 1 885 ? -12.340 15.918 -0.453 1.00 81.50 885 LEU A N 1
ATOM 6908 C CA . LEU A 1 885 ? -13.398 15.392 0.420 1.00 81.50 885 LEU A CA 1
ATOM 6909 C C . LEU A 1 885 ? -14.753 16.045 0.119 1.00 81.50 885 LEU A C 1
ATOM 6911 O O . LEU A 1 885 ? -15.762 15.355 0.020 1.00 81.50 885 LEU A O 1
ATOM 6915 N N . ALA A 1 886 ? -14.794 17.362 -0.103 1.00 81.00 886 ALA A N 1
ATOM 6916 C CA . ALA A 1 886 ? -16.040 18.060 -0.432 1.00 81.00 886 ALA A CA 1
ATOM 6917 C C . ALA A 1 886 ? -16.664 17.594 -1.762 1.00 81.00 886 ALA A C 1
ATOM 6919 O O . ALA A 1 886 ? -17.879 17.690 -1.936 1.00 81.00 886 ALA A O 1
ATOM 6920 N N . LYS A 1 887 ? -15.856 17.065 -2.690 1.00 77.00 887 LYS A N 1
ATOM 6921 C CA . LYS A 1 887 ? -16.316 16.497 -3.968 1.00 77.00 887 LYS A CA 1
ATOM 6922 C C . LYS A 1 887 ? -16.813 15.050 -3.848 1.00 77.00 887 LYS A C 1
ATOM 6924 O O . LYS A 1 887 ? -17.467 14.576 -4.773 1.00 77.00 887 LYS A O 1
ATOM 6929 N N . ALA A 1 888 ? -16.561 14.354 -2.736 1.00 72.06 888 ALA A N 1
ATOM 6930 C CA . ALA A 1 888 ? -16.806 12.915 -2.571 1.00 72.06 888 ALA A CA 1
ATOM 6931 C C . ALA A 1 888 ? -18.289 12.501 -2.380 1.00 72.06 888 ALA A C 1
ATOM 6933 O O . ALA A 1 888 ? -18.581 11.487 -1.754 1.00 72.06 888 ALA A O 1
ATOM 6934 N N . GLY A 1 889 ? -19.249 13.249 -2.934 1.00 56.25 889 GLY A N 1
ATOM 6935 C CA . GLY A 1 889 ? -20.662 12.842 -2.966 1.00 56.25 889 GLY A CA 1
ATOM 6936 C C . GLY A 1 889 ? -21.443 13.021 -1.656 1.00 56.25 889 GLY A C 1
ATOM 6937 O O . GLY A 1 889 ? -22.485 12.393 -1.479 1.00 56.25 889 GLY A O 1
ATOM 6938 N N . HIS A 1 890 ? -20.987 13.881 -0.739 1.00 71.25 890 HIS A N 1
ATOM 6939 C CA . HIS A 1 890 ? -21.747 14.215 0.472 1.00 71.25 890 HIS A CA 1
ATOM 6940 C C . HIS A 1 890 ? -23.034 14.979 0.116 1.00 71.25 890 HIS A C 1
ATOM 6942 O O . HIS A 1 890 ? -22.991 16.025 -0.531 1.00 71.25 890 HIS A O 1
ATOM 6948 N N . GLY A 1 891 ? -24.192 14.475 0.558 1.00 61.59 891 GLY A N 1
ATOM 6949 C CA . GLY A 1 891 ? -25.504 15.011 0.164 1.00 61.59 891 GLY A CA 1
ATOM 6950 C C . GLY A 1 891 ? -25.868 16.374 0.770 1.00 61.59 891 GLY A C 1
ATOM 6951 O O . GLY A 1 891 ? -26.782 17.031 0.279 1.00 61.59 891 GLY A O 1
ATOM 6952 N N . ASN A 1 892 ? -25.194 16.803 1.843 1.00 78.25 892 ASN A N 1
ATOM 6953 C CA . ASN A 1 892 ? -25.366 18.115 2.478 1.00 78.25 892 ASN A CA 1
ATOM 6954 C C . ASN A 1 892 ? -24.207 18.427 3.449 1.00 78.25 892 ASN A C 1
ATOM 6956 O O . ASN A 1 892 ? -23.402 17.554 3.773 1.00 78.25 892 ASN A O 1
ATOM 6960 N N . LEU A 1 893 ? -24.159 19.666 3.956 1.00 77.69 893 LEU A N 1
ATOM 6961 C CA . LEU A 1 893 ? -23.128 20.130 4.892 1.00 77.69 893 LEU A CA 1
ATOM 6962 C C . LEU A 1 893 ? -23.084 19.325 6.205 1.00 77.69 893 LEU A C 1
ATOM 6964 O O . LEU A 1 893 ? -22.005 19.111 6.740 1.00 77.69 893 LEU A O 1
ATOM 6968 N N . SER A 1 894 ? -24.225 18.839 6.703 1.00 74.88 894 SER A N 1
ATOM 6969 C CA . SER A 1 894 ? -24.284 18.020 7.925 1.00 74.88 894 SER A CA 1
ATOM 6970 C C . SER A 1 894 ? -23.752 16.602 7.743 1.00 74.88 894 SER A C 1
ATOM 6972 O O . SER A 1 894 ? -23.426 15.968 8.733 1.00 74.88 894 SER A O 1
ATOM 6974 N N . SER A 1 895 ? -23.733 16.081 6.516 1.00 73.12 895 SER A N 1
ATOM 6975 C CA . SER A 1 895 ? -23.135 14.782 6.186 1.00 73.12 895 SER A CA 1
ATOM 6976 C C . SER A 1 895 ? -21.645 14.894 5.860 1.00 73.12 895 SER A C 1
ATOM 6978 O O . SER A 1 895 ? -20.965 13.871 5.772 1.00 73.12 895 SER A O 1
ATOM 6980 N N . PHE A 1 896 ? -21.176 16.103 5.563 1.00 80.88 896 PHE A N 1
ATOM 6981 C CA . PHE A 1 896 ? -19.773 16.402 5.304 1.00 80.88 896 PHE A CA 1
ATOM 6982 C C . PHE A 1 896 ? -19.008 16.694 6.596 1.00 80.88 896 PHE A C 1
ATOM 6984 O O . PHE A 1 896 ? -17.871 16.250 6.742 1.00 80.88 896 PHE A O 1
ATOM 6991 N N . LEU A 1 897 ? -19.641 17.447 7.505 1.00 74.25 897 LEU A N 1
ATOM 6992 C CA . LEU A 1 897 ? -19.170 17.656 8.874 1.00 74.25 897 LEU A CA 1
ATOM 6993 C C . LEU A 1 897 ? -19.350 16.390 9.716 1.00 74.25 897 LEU A C 1
ATOM 6995 O O . LEU A 1 897 ? -18.445 16.121 10.541 1.00 74.25 897 LEU A O 1
#

pLDDT: mean 81.06, std 18.88, range [24.62, 97.88]

Sequence (897 aa):
GSCSSPVRFVLSGEISCIYKRGGRTRKIHNLILMPDFESVRDLNDRLSRIGNLKSDGRPILGLDSRDLLEMVLETSDRSFFIPAHIWTPWFSLFGSNSGFDTIEECFGDLTRHIHALETGLSSDPIMNRRLSALDDYLLVSNSDAHSPEKLGREANLFSTHLDYDSLVKAMTEKKGFEGTIEFFPEEGKYHYDGHRKCRLSLHPSETTRRNGLCPKCGKPVTVGVLHRVYELSDREAPKLPKPFYSIIPLPEILSEILGCGPSAKKVTTAYEERLAALGPELHILMDAPSKDIERAGGRLLAEAIDRMRESRVIREEGYDGEYGVIRLFEESEKETLRGQETLFDPPAETTMEEQESEPVFSSLPARAVNEEPQPYQTFLFDPVLDPLNPAQKEAVLHQGSHLLIVAGPGTGKTMTLTHRIAYQIRSQLASAEEILSLTFTNKAAAEMRNRLTALLPDEHGAQITVSTFHAFCLEVLREKGSALGLPADFGLLSEIDAGALARQVLSESKKGVRSVARFLRELPGLKLASLEEGKKSDPLFDLYEKYQLKLRGLGMLDLYDLEVETLRLFQNHPEAAAELAKRFPKIFVDEYQDTNRTQVEILKSMVSCGTDLPCAVYLCAIGDPDQAIYGFRGADVENFHRFAQDFPGAKTVTLLVNYRSTQPILDAASSLLQKKQKLKGVLGIGELVQISDCRTEAEEAEMIVEQIEKLIGGTSYFSLDSGRASSQDEHENLGFGDMAVLFRLNAQGDAFEEAFSRAGIPFVRSGEKPLIEGFPVNVLWRFLQTVLYPENAYYQEAYQILKDNGLTPPPPPVSSTGQALAPSNNSSSPLVARTNSFVRGSGRGEGEGGGGLSILELIDQALAMHGFKELSEDEEDHLRRLKDLAKAGHGNLSSFL

Foldseek 3Di:
DLDDDDDDDWDKAKEWEFEDDPQFTATWIKMKTDQDVQLVVQLCVVQVVFFDPPDPHYFYGHDQPLVNVVSSCVSDVLMAMETEQAQDQHHHQLHVHRHDLACCSRNPPCSVRAAAYENEQQDDLFLQLLAPNCVRHHYAWDHQPPDPLRPPQKGWQFPFPPHSNGVRCCSRVVPRGAEIEGADNQQPQFNFWDDVVVGDGDHLVVCVVVVQADPVPRAGTRHGRSNSSVVSGDHDGGDDPHDYAHFDFQLVLLCQLVVHHSPDPVSVVLVVQCCVQQNDRCCLLPPTDLVSQCVRPNPSRSQQSVCRRVVVWDWAGHHPRHGIDIDRDDPVVSCVRVDPPDDDDDDDDDDDDDPDDDDDDDDDDDDDPDDDDDDDDDDPDDPLQNVDDPLLNCLLVDDDFAAEEAEDPQLCQLSSQLSSLLSCCVVVVDQQQQAAEEEADPVSLVVSLVSNCVSPVPPSSVNHHRYYPLVVLLVLCLVQVVVVVQDNPFAEQDPVRLLVLLVVLQVPDPPHGDDSLVLSQCLLVLLQCVLDPPPCPPPCNVSSVVSVVVCVVLSHDYSSCSLSSLLVCCVVPVVSLQVVCVSHLEYEYEAQQQDAPSSLSSVLSNQVRDDPDHTSHHYYYYHHVVPHPNVSVRRHSVSSVCVCVSGPPYDYGYRQEHAPDEPQVQVVVCVVVVPPRTHHYPPYHDDHDDDDDDPDLLRVLLVVVLVLCQLCQHPDPCCDVVVSHDPRDPRSSDDLVVDDDDDDDPVSCVSNVVSCSNSSNGDDDPDDDPLCVDPPNVLLVLVLVCVVVVVRVSSVVSNVVCLVVCSQPDDPDDDDDDDDDDDDDDDDDPPPPPVVVPPPPDDDDDDDDDDDDQPLNSSVVSCVVSVPDDDDPVNVVSSVVLNVLSVPPQPDSVSSD

Secondary structure (DSSP, 8-state):
----SPP---EEEEEEEEEEETTEEEEEEEEEEESSHHHHHHHHHHHHTTS-TTSSSS-EES--HHHHHHHHHHH-TT-EEEE-STT-SSSSTT-TTT--SSHHHHHGGGGGG--EEE--TT--HHHHTT-GGGTTSEEE--TT-SSGGGTTSSEEEE-S-SSHHHHHHHHHH--SEEEEEE--GGGSTTSBEEEGGGTEEE-HHHHHHTTTB-TTTSPBPBPPHHHHHHHH---SS---SS-EEE---HHHHHHHHHTS-TTSHHHHHHHHHHHHHH-SHHHHHHTS-HHHHHHHHHHHHHHHHHHHHTT--EEE--BTTB--EEES--HHHHHHHH-------PPP----------------------------------TTTTTS-HHHHHHHH--SS-EEEEE-TTS-HHHHHHHHHHHHHHTTSS-GGGEEEEESSHHHHHHHHHHHHHH-TTTHHHHSEEEEHHHHHHHHHHHHGGGGT--TT-EEE-HHHHHHHHHHHHHT-TT----HHHHHHHHHHHHHHTTSTT-TT-TTHHHHHHHHHHHHHTTEEEHHHHHHHHHHHHHH-HHHHHHHHHH-SEEEESSGGG--HHHHHHHHHHHT-S-SSS-S-EEEEEE-GGG---GGGT--THHHHHHHHHSTT-EEEEE-EESSS-HHHHHHHHHHTT-SS--EESS-S-PPPP----SSHHHHHHHHHHHHHHHHT-SSHHHHHTTSS-TTS------GGG-----SSGGGHHHHHHHHHHHT-------PPPGGGSTTHHHHHHHHHHHH-TT-HHHHHHHHHHIIIIISPPPPPPPP-S------------TTTTTTTSS-S------S---PPPHHHHHHHHHHHHT-----HHHHHHHHHHHHHHHS--SSHHHH-